Protein AF-0000000069269624 (afdb_homodimer)

InterPro domains:
  IPR007632 Anoctamin [PTHR12308] (202-723)
  IPR049452 Anoctamin, transmembrane domain [PF04547] (293-720)

Structure (mmCIF, N/CA/C/O backbone):
data_AF-0000000069269624-model_v1
#
loop_
_entity.id
_entity.type
_entity.pdbx_description
1 polymer 'Anoctamin transmembrane domain-containing protein'
#
loop_
_atom_site.group_PDB
_atom_site.id
_atom_site.type_symbol
_atom_site.label_atom_id
_atom_site.label_alt_id
_atom_site.label_comp_id
_atom_site.label_asym_id
_atom_site.label_entity_id
_atom_site.label_seq_id
_atom_site.pdbx_PDB_ins_code
_atom_site.Cartn_x
_atom_site.Cartn_y
_atom_site.Cartn_z
_atom_site.occupancy
_atom_site.B_iso_or_equiv
_atom_site.auth_seq_id
_atom_site.auth_comp_id
_atom_site.auth_asym_id
_atom_site.auth_atom_id
_atom_site.pdbx_PDB_model_num
ATOM 1 N N . MET A 1 1 ? -67.25 -61.594 7.246 1 21.16 1 MET A N 1
ATOM 2 C CA . MET A 1 1 ? -66.438 -60.562 7.766 1 21.16 1 MET A CA 1
ATOM 3 C C . MET A 1 1 ? -65 -60.625 7.129 1 21.16 1 MET A C 1
ATOM 5 O O . MET A 1 1 ? -64.188 -61.438 7.52 1 21.16 1 MET A O 1
ATOM 9 N N . PRO A 1 2 ? -64.812 -60.469 5.812 1 23.34 2 PRO A N 1
ATOM 10 C CA . PRO A 1 2 ? -63.844 -60.875 4.793 1 23.34 2 PRO A CA 1
ATOM 11 C C . PRO A 1 2 ? -62.531 -60.094 4.879 1 23.34 2 PRO A C 1
ATOM 13 O O . PRO A 1 2 ? -62.531 -58.938 5.25 1 23.34 2 PRO A O 1
ATOM 16 N N . ALA A 1 3 ? -61.375 -60.781 5.27 1 23.89 3 ALA A N 1
ATOM 17 C CA . ALA A 1 3 ? -60 -60.5 5.688 1 23.89 3 ALA A CA 1
ATOM 18 C C . ALA A 1 3 ? -59.25 -59.688 4.621 1 23.89 3 ALA A C 1
ATOM 20 O O . ALA A 1 3 ? -59.031 -60.188 3.516 1 23.89 3 ALA A O 1
ATOM 21 N N . ALA A 1 4 ? -59.562 -58.312 4.418 1 22.97 4 ALA A N 1
ATOM 22 C CA . ALA A 1 4 ? -59.125 -57.312 3.459 1 22.97 4 ALA A CA 1
ATOM 23 C C . ALA A 1 4 ? -57.594 -57.156 3.469 1 22.97 4 ALA A C 1
ATOM 25 O O . ALA A 1 4 ? -57 -56.688 4.445 1 22.97 4 ALA A O 1
ATOM 26 N N . SER A 1 5 ? -56.844 -58.25 3.033 1 21.14 5 SER A N 1
ATOM 27 C CA . SER A 1 5 ? -55.406 -58.438 2.951 1 21.14 5 SER A CA 1
ATOM 28 C C . SER A 1 5 ? -54.719 -57.281 2.256 1 21.14 5 SER A C 1
ATOM 30 O O . SER A 1 5 ? -54.969 -57 1.081 1 21.14 5 SER A O 1
ATOM 32 N N . MET A 1 6 ? -54.469 -56.125 2.982 1 21.09 6 MET A N 1
ATOM 33 C CA . MET A 1 6 ? -54.031 -54.781 2.658 1 21.09 6 MET A CA 1
ATOM 34 C C . MET A 1 6 ? -52.656 -54.812 1.957 1 21.09 6 MET A C 1
ATOM 36 O O . MET A 1 6 ? -51.688 -55.344 2.51 1 21.09 6 MET A O 1
ATOM 40 N N . MET A 1 7 ? -52.562 -55 0.551 1 21.41 7 MET A N 1
ATOM 41 C CA . MET A 1 7 ? -51.531 -55.062 -0.462 1 21.41 7 MET A CA 1
ATOM 42 C C . MET A 1 7 ? -50.531 -53.906 -0.301 1 21.41 7 MET A C 1
ATOM 44 O O . MET A 1 7 ? -50.906 -52.75 -0.449 1 21.41 7 MET A O 1
ATOM 48 N N . GLN A 1 8 ? -49.656 -53.969 0.674 1 21.02 8 GLN A N 1
ATOM 49 C CA . GLN A 1 8 ? -48.625 -53 1.06 1 21.02 8 GLN A CA 1
ATOM 50 C C . GLN A 1 8 ? -47.719 -52.656 -0.126 1 21.02 8 GLN A C 1
ATOM 52 O O . GLN A 1 8 ? -47.125 -53.531 -0.741 1 21.02 8 GLN A O 1
ATOM 57 N N . PRO A 1 9 ? -48.031 -51.469 -0.929 1 24.77 9 PRO A N 1
ATOM 58 C CA . PRO A 1 9 ? -47.406 -51.094 -2.197 1 24.77 9 PRO A CA 1
ATOM 59 C C . PRO A 1 9 ? -45.875 -51.031 -2.111 1 24.77 9 PRO A C 1
ATOM 61 O O . PRO A 1 9 ? -45.344 -50.531 -1.132 1 24.77 9 PRO A O 1
ATOM 64 N N . ASP A 1 10 ? -45.156 -52.031 -2.729 1 23.98 10 ASP A N 1
ATOM 65 C CA . ASP A 1 10 ? -43.75 -52.375 -2.855 1 23.98 10 ASP A CA 1
ATOM 66 C C . ASP A 1 10 ? -42.938 -51.219 -3.414 1 23.98 10 ASP A C 1
ATOM 68 O O . ASP A 1 10 ? -43.219 -50.75 -4.523 1 23.98 10 ASP A O 1
ATOM 72 N N . ALA A 1 11 ? -42.469 -50.312 -2.545 1 24.52 11 ALA A N 1
ATOM 73 C CA . ALA A 1 11 ? -41.688 -49.094 -2.668 1 24.52 11 ALA A CA 1
ATOM 74 C C . ALA A 1 11 ? -40.406 -49.375 -3.488 1 24.52 11 ALA A C 1
ATOM 76 O O . ALA A 1 11 ? -39.594 -48.469 -3.66 1 24.52 11 ALA A O 1
ATOM 77 N N . GLY A 1 12 ? -40.125 -50.656 -3.842 1 24.31 12 GLY A N 1
ATOM 78 C CA . GLY A 1 12 ? -38.969 -51 -4.637 1 24.31 12 GLY A CA 1
ATOM 79 C C . GLY A 1 12 ? -38.969 -50.375 -6.016 1 24.31 12 GLY A C 1
ATOM 80 O O . GLY A 1 12 ? -37.969 -50.438 -6.742 1 24.31 12 GLY A O 1
ATOM 81 N N . TYR A 1 13 ? -40.188 -50.188 -6.59 1 24.14 13 TYR A N 1
ATOM 82 C CA . TYR A 1 13 ? -40.312 -49.875 -8.016 1 24.14 13 TYR A CA 1
ATOM 83 C C . TYR A 1 13 ? -39.75 -48.469 -8.32 1 24.14 13 TYR A C 1
ATOM 85 O O . TYR A 1 13 ? -39.531 -48.125 -9.484 1 24.14 13 TYR A O 1
ATOM 93 N N . SER A 1 14 ? -39.75 -47.656 -7.277 1 25.73 14 SER A N 1
ATOM 94 C CA . SER A 1 14 ? -39.562 -46.281 -7.73 1 25.73 14 SER A CA 1
ATOM 95 C C . SER A 1 14 ? -38.125 -46.062 -8.219 1 25.73 14 SER A C 1
ATOM 97 O O . SER A 1 14 ? -37.906 -45.25 -9.117 1 25.73 14 SER A O 1
ATOM 99 N N . LEU A 1 15 ? -37.219 -46.75 -7.547 1 26.11 15 LEU A N 1
ATOM 100 C CA . LEU A 1 15 ? -35.875 -46.438 -7.992 1 26.11 15 LEU A CA 1
ATOM 101 C C . LEU A 1 15 ? -35.625 -47.031 -9.367 1 26.11 15 LEU A C 1
ATOM 103 O O . LEU A 1 15 ? -34.906 -46.438 -10.18 1 26.11 15 LEU A O 1
ATOM 107 N N . ILE A 1 16 ? -36.281 -48.219 -9.742 1 27.88 16 ILE A N 1
ATOM 108 C CA . ILE A 1 16 ? -36.094 -48.875 -11.031 1 27.88 16 ILE A CA 1
ATOM 109 C C . ILE A 1 16 ? -36.688 -48 -12.141 1 27.88 16 ILE A C 1
ATOM 111 O O . ILE A 1 16 ? -36.094 -47.906 -13.227 1 27.88 16 ILE A O 1
ATOM 115 N N . ALA A 1 17 ? -37.812 -47.375 -11.875 1 28.52 17 ALA A N 1
ATOM 116 C CA . ALA A 1 17 ? -38.469 -46.562 -12.914 1 28.52 17 ALA A CA 1
ATOM 117 C C . ALA A 1 17 ? -37.625 -45.344 -13.281 1 28.52 17 ALA A C 1
ATOM 119 O O . ALA A 1 17 ? -37.625 -44.906 -14.438 1 28.52 17 ALA A O 1
ATOM 120 N N . ILE A 1 18 ? -36.969 -44.719 -12.352 1 29.27 18 ILE A N 1
ATOM 121 C CA . ILE A 1 18 ? -36.156 -43.562 -12.727 1 29.27 18 ILE A CA 1
ATOM 122 C C . ILE A 1 18 ? -35 -44.031 -13.602 1 29.27 18 ILE A C 1
ATOM 124 O O . ILE A 1 18 ? -34.625 -43.344 -14.555 1 29.27 18 ILE A O 1
ATOM 128 N N . GLU A 1 19 ? -34.531 -45.281 -13.562 1 29.36 19 GLU A N 1
ATOM 129 C CA . GLU A 1 19 ? -33.469 -45.812 -14.422 1 29.36 19 GLU A CA 1
ATOM 130 C C . GLU A 1 19 ? -33.969 -46 -15.852 1 29.36 19 GLU A C 1
ATOM 132 O O . GLU A 1 19 ? -33.25 -45.688 -16.812 1 29.36 19 GLU A O 1
ATOM 137 N N . ALA A 1 20 ? -35.156 -46.5 -16.047 1 29.75 20 ALA A N 1
ATOM 138 C CA . ALA A 1 20 ? -35.688 -46.781 -17.375 1 29.75 20 ALA A CA 1
ATOM 139 C C . ALA A 1 20 ? -35.938 -45.469 -18.141 1 29.75 20 ALA A C 1
ATOM 141 O O . ALA A 1 20 ? -35.688 -45.375 -19.344 1 29.75 20 ALA A O 1
ATOM 142 N N . ALA A 1 21 ? -36.5 -44.438 -17.5 1 29.75 21 ALA A N 1
ATOM 143 C CA . ALA A 1 21 ? -36.812 -43.219 -18.234 1 29.75 21 ALA A CA 1
ATOM 144 C C . ALA A 1 21 ? -35.531 -42.5 -18.672 1 29.75 21 ALA A C 1
ATOM 146 O O . ALA A 1 21 ? -35.469 -41.938 -19.766 1 29.75 21 ALA A O 1
ATOM 147 N N . ALA A 1 22 ? -34.5 -42.469 -18.016 1 30.28 22 ALA A N 1
ATOM 148 C CA . ALA A 1 22 ? -33.25 -41.844 -18.438 1 30.28 22 ALA A CA 1
ATOM 149 C C . ALA A 1 22 ? -32.594 -42.594 -19.594 1 30.28 22 ALA A C 1
ATOM 151 O O . ALA A 1 22 ? -32.062 -42 -20.516 1 30.28 22 ALA A O 1
ATOM 152 N N . ALA A 1 23 ? -32.781 -43.875 -19.812 1 30.12 23 ALA A N 1
ATOM 153 C CA . ALA A 1 23 ? -32.281 -44.656 -20.953 1 30.12 23 ALA A CA 1
ATOM 154 C C . ALA A 1 23 ? -33 -44.25 -22.234 1 30.12 23 ALA A C 1
ATOM 156 O O . ALA A 1 23 ? -32.375 -44.156 -23.312 1 30.12 23 ALA A O 1
ATOM 157 N N . ALA A 1 24 ? -34.312 -44.094 -22.281 1 30.55 24 ALA A N 1
ATOM 158 C CA . ALA A 1 24 ? -35.062 -43.781 -23.5 1 30.55 24 ALA A CA 1
ATOM 159 C C . ALA A 1 24 ? -34.719 -42.406 -24.047 1 30.55 24 ALA A C 1
ATOM 161 O O . ALA A 1 24 ? -34.719 -42.188 -25.25 1 30.55 24 ALA A O 1
ATOM 162 N N . ALA A 1 25 ? -34.562 -41.375 -23.203 1 29.44 25 ALA A N 1
ATOM 163 C CA . ALA A 1 25 ? -34.25 -40.031 -23.719 1 29.44 25 ALA A CA 1
ATOM 164 C C . ALA A 1 25 ? -32.875 -40 -24.344 1 29.44 25 ALA A C 1
ATOM 166 O O . ALA A 1 25 ? -32.562 -39.062 -25.109 1 29.44 25 ALA A O 1
ATOM 167 N N . GLU A 1 26 ? -32.062 -40.938 -24.172 1 29.44 26 GLU A N 1
ATOM 168 C CA . GLU A 1 26 ? -30.703 -41 -24.703 1 29.44 26 GLU A CA 1
ATOM 169 C C . GLU A 1 26 ? -30.703 -41.219 -26.219 1 29.44 26 GLU A C 1
ATOM 171 O O . GLU A 1 26 ? -29.734 -40.875 -26.891 1 29.44 26 GLU A O 1
ATOM 176 N N . THR A 1 27 ? -31.672 -41.812 -26.797 1 28.98 27 THR A N 1
ATOM 177 C CA . THR A 1 27 ? -31.422 -42.344 -28.125 1 28.98 27 THR A CA 1
ATOM 178 C C . THR A 1 27 ? -31.281 -41.219 -29.141 1 28.98 27 THR A C 1
ATOM 180 O O . THR A 1 27 ? -30.562 -41.344 -30.141 1 28.98 27 THR A O 1
ATOM 183 N N . HIS A 1 28 ? -32.188 -40.281 -29.219 1 26.97 28 HIS A N 1
ATOM 184 C CA . HIS A 1 28 ? -32.25 -39.531 -30.453 1 26.97 28 HIS A CA 1
ATOM 185 C C . HIS A 1 28 ? -31.203 -38.438 -30.5 1 26.97 28 HIS A C 1
ATOM 187 O O . HIS A 1 28 ? -31.266 -37.531 -31.344 1 26.97 28 HIS A O 1
ATOM 193 N N . LEU A 1 29 ? -30.406 -38.281 -29.531 1 26.52 29 LEU A N 1
ATOM 194 C CA . LEU A 1 29 ? -29.609 -37.094 -29.719 1 26.52 29 LEU A CA 1
ATOM 195 C C . LEU A 1 29 ? -28.578 -37.281 -30.828 1 26.52 29 LEU A C 1
ATOM 197 O O . LEU A 1 29 ? -28.016 -38.344 -30.969 1 26.52 29 LEU A O 1
ATOM 201 N N . PHE A 1 30 ? -28.297 -36.188 -31.812 1 27.52 30 PHE A N 1
ATOM 202 C CA . PHE A 1 30 ? -27.625 -36 -33.094 1 27.52 30 PHE A CA 1
ATOM 203 C C . PHE A 1 30 ? -26.141 -36.312 -32.969 1 27.52 30 PHE A C 1
ATOM 205 O O . PHE A 1 30 ? -25.453 -35.75 -32.125 1 27.52 30 PHE A O 1
ATOM 212 N N . ARG A 1 31 ? -25.656 -37.438 -33.438 1 33.12 31 ARG A N 1
ATOM 213 C CA . ARG A 1 31 ? -24.312 -37.906 -33.781 1 33.12 31 ARG A CA 1
ATOM 214 C C . ARG A 1 31 ? -23.641 -36.969 -34.781 1 33.12 31 ARG A C 1
ATOM 216 O O . ARG A 1 31 ? -23.906 -37.031 -35.969 1 33.12 31 ARG A O 1
ATOM 223 N N . THR A 1 32 ? -23.375 -35.656 -34.531 1 32.78 32 THR A N 1
ATOM 224 C CA . THR A 1 32 ? -22.656 -35 -35.594 1 32.78 32 THR A CA 1
ATOM 225 C C . THR A 1 32 ? -21.234 -35.531 -35.719 1 32.78 32 THR A C 1
ATOM 227 O O . THR A 1 32 ? -20.516 -35.656 -34.719 1 32.78 32 THR A O 1
ATOM 230 N N . ASP A 1 33 ? -20.672 -36.188 -36.812 1 32.94 33 ASP A N 1
ATOM 231 C CA . ASP A 1 33 ? -19.5 -36.875 -37.344 1 32.94 33 ASP A CA 1
ATOM 232 C C . ASP A 1 33 ? -18.266 -35.969 -37.25 1 32.94 33 ASP A C 1
ATOM 234 O O . ASP A 1 33 ? -17.125 -36.469 -37.219 1 32.94 33 ASP A O 1
ATOM 238 N N . ALA A 1 34 ? -18.297 -34.719 -37.469 1 34.53 34 ALA A N 1
ATOM 239 C CA . ALA A 1 34 ? -17.125 -33.875 -37.688 1 34.53 34 ALA A CA 1
ATOM 240 C C . ALA A 1 34 ? -16.25 -33.781 -36.438 1 34.53 34 ALA A C 1
ATOM 242 O O . ALA A 1 34 ? -15.141 -33.219 -36.5 1 34.53 34 ALA A O 1
ATOM 243 N N . ALA A 1 35 ? -16.562 -34.125 -35.281 1 37.75 35 ALA A N 1
ATOM 244 C CA . ALA A 1 35 ? -16.016 -34.031 -33.938 1 37.75 35 ALA A CA 1
ATOM 245 C C . ALA A 1 35 ? -14.875 -35.031 -33.75 1 37.75 35 ALA A C 1
ATOM 247 O O . ALA A 1 35 ? -14.227 -35.062 -32.688 1 37.75 35 ALA A O 1
ATOM 248 N N . GLU A 1 36 ? -14.539 -36 -34.531 1 40.88 36 GLU A N 1
ATOM 249 C CA . GLU A 1 36 ? -13.57 -37.062 -34.312 1 40.88 36 GLU A CA 1
ATOM 250 C C . GLU A 1 36 ? -12.141 -36.531 -34.344 1 40.88 36 GLU A C 1
ATOM 252 O O . GLU A 1 36 ? -11.281 -37.031 -33.594 1 40.88 36 GLU A O 1
ATOM 257 N N . SER A 1 37 ? -11.719 -35.562 -35.125 1 42.06 37 SER A N 1
ATOM 258 C CA . SER A 1 37 ? -10.328 -35.281 -35.469 1 42.06 37 SER A CA 1
ATOM 259 C C . SER A 1 37 ? -9.664 -34.375 -34.406 1 42.06 37 SER A C 1
ATOM 261 O O . SER A 1 37 ? -8.445 -34.188 -34.438 1 42.06 37 SER A O 1
ATOM 263 N N . ILE A 1 38 ? -10.25 -33.75 -33.656 1 42.84 38 ILE A N 1
ATOM 264 C CA . ILE A 1 38 ? -9.602 -32.719 -32.844 1 42.84 38 ILE A CA 1
ATOM 265 C C . ILE A 1 38 ? -8.984 -33.344 -31.609 1 42.84 38 ILE A C 1
ATOM 267 O O . ILE A 1 38 ? -7.965 -32.875 -31.094 1 42.84 38 ILE A O 1
ATOM 271 N N . ASP A 1 39 ? -9.594 -34.375 -31 1 50.84 39 ASP A N 1
ATOM 272 C CA . ASP A 1 39 ? -9.094 -34.906 -29.734 1 50.84 39 ASP A CA 1
ATOM 273 C C . ASP A 1 39 ? -7.984 -35.938 -29.953 1 50.84 39 ASP A C 1
ATOM 275 O O . ASP A 1 39 ? -8.234 -37.031 -30.484 1 50.84 39 ASP A O 1
ATOM 279 N N . LEU A 1 40 ? -6.871 -35.562 -30.031 1 48.38 40 LEU A N 1
ATOM 280 C CA . LEU A 1 40 ? -5.691 -36.406 -30.203 1 48.38 40 LEU A CA 1
ATOM 281 C C . LEU A 1 40 ? -5.75 -37.625 -29.312 1 48.38 40 LEU A C 1
ATOM 283 O O . LEU A 1 40 ? -4.996 -38.594 -29.516 1 48.38 40 LEU A O 1
ATOM 287 N N . PHE A 1 41 ? -6.527 -37.531 -28.328 1 51.59 41 PHE A N 1
ATOM 288 C CA . PHE A 1 41 ? -6.625 -38.719 -27.484 1 51.59 41 PHE A CA 1
ATOM 289 C C . PHE A 1 41 ? -7.363 -39.844 -28.219 1 51.59 41 PHE A C 1
ATOM 291 O O . PHE A 1 41 ? -7.266 -41 -27.844 1 51.59 41 PHE A O 1
ATOM 298 N N . ASP A 1 42 ? -8.094 -39.469 -29.219 1 51.34 42 ASP A N 1
ATOM 299 C CA . ASP A 1 42 ? -8.984 -40.469 -29.812 1 51.34 42 ASP A CA 1
ATOM 300 C C . ASP A 1 42 ? -8.211 -41.438 -30.719 1 51.34 42 ASP A C 1
ATOM 302 O O . ASP A 1 42 ? -8.781 -42.031 -31.625 1 51.34 42 ASP A O 1
ATOM 306 N N . ALA A 1 43 ? -6.988 -41.562 -30.453 1 48.31 43 ALA A N 1
ATOM 307 C CA . ALA A 1 43 ? -6.289 -42.5 -31.312 1 48.31 43 ALA A CA 1
ATOM 308 C C . ALA A 1 43 ? -6.969 -43.875 -31.297 1 48.31 43 ALA A C 1
ATOM 310 O O . ALA A 1 43 ? -6.496 -44.781 -30.625 1 48.31 43 ALA A O 1
ATOM 311 N N . GLY A 1 44 ? -8.07 -44.062 -31.844 1 52.66 44 GLY A N 1
ATOM 312 C CA . GLY A 1 44 ? -8.703 -45.344 -32.094 1 52.66 44 GLY A CA 1
ATOM 313 C C . GLY A 1 44 ? -9.844 -45.656 -31.141 1 52.66 44 GLY A C 1
ATOM 314 O O . GLY A 1 44 ? -10.492 -46.688 -31.25 1 52.66 44 GLY A O 1
ATOM 315 N N . LEU A 1 45 ? -10.031 -44.844 -30.047 1 58.03 45 LEU A N 1
ATOM 316 C CA . LEU A 1 45 ? -11.125 -45.125 -29.109 1 58.03 45 LEU A CA 1
ATOM 317 C C . LEU A 1 45 ? -12.383 -44.375 -29.5 1 58.03 45 LEU A C 1
ATOM 319 O O . LEU A 1 45 ? -12.312 -43.219 -29.922 1 58.03 45 LEU A O 1
ATOM 323 N N . ASN A 1 46 ? -13.469 -45.062 -29.859 1 61.69 46 ASN A N 1
ATOM 324 C CA . ASN A 1 46 ? -14.766 -44.438 -30.109 1 61.69 46 ASN A CA 1
ATOM 325 C C . ASN A 1 46 ? -15.352 -43.844 -28.844 1 61.69 46 ASN A C 1
ATOM 327 O O . ASN A 1 46 ? -15.961 -44.531 -28.047 1 61.69 46 ASN A O 1
ATOM 331 N N . VAL A 1 47 ? -15.031 -42.5 -28.516 1 73.25 47 VAL A N 1
ATOM 332 C CA . VAL A 1 47 ? -15.523 -41.844 -27.312 1 73.25 47 VAL A CA 1
ATOM 333 C C . VAL A 1 47 ? -16.891 -41.219 -27.594 1 73.25 47 VAL A C 1
ATOM 335 O O . VAL A 1 47 ? -17.062 -40.5 -28.578 1 73.25 47 VAL A O 1
ATOM 338 N N . GLU A 1 48 ? -17.938 -41.656 -26.812 1 73.5 48 GLU A N 1
ATOM 339 C CA . GLU A 1 48 ? -19.266 -41.062 -26.906 1 73.5 48 GLU A CA 1
ATOM 340 C C . GLU A 1 48 ? -19.328 -39.75 -26.172 1 73.5 48 GLU A C 1
ATOM 342 O O . GLU A 1 48 ? -18.953 -39.656 -25 1 73.5 48 GLU A O 1
ATOM 347 N N . ARG A 1 49 ? -19.703 -38.75 -26.922 1 77.06 49 ARG A N 1
ATOM 348 C CA . ARG A 1 49 ? -19.75 -37.406 -26.359 1 77.06 49 ARG A CA 1
ATOM 349 C C . ARG A 1 49 ? -21.188 -37 -26.078 1 77.06 49 ARG A C 1
ATOM 351 O O . ARG A 1 49 ? -22.062 -37.125 -26.953 1 77.06 49 ARG A O 1
ATOM 358 N N . ASP A 1 50 ? -21.484 -36.875 -24.719 1 65.31 50 ASP A N 1
ATOM 359 C CA . ASP A 1 50 ? -22.797 -36.406 -24.281 1 65.31 50 ASP A CA 1
ATOM 360 C C . ASP A 1 50 ? -22.891 -34.906 -24.266 1 65.31 50 ASP A C 1
ATOM 362 O O . ASP A 1 50 ? -21.906 -34.219 -23.984 1 65.31 50 ASP A O 1
ATOM 366 N N . ASP A 1 51 ? -24.047 -34.406 -24.781 1 67.25 51 ASP A N 1
ATOM 367 C CA . ASP A 1 51 ? -24.281 -32.969 -24.875 1 67.25 51 ASP A CA 1
ATOM 368 C C . ASP A 1 51 ? -24.859 -32.438 -23.578 1 67.25 51 ASP A C 1
ATOM 370 O O . ASP A 1 51 ? -25.125 -31.219 -23.484 1 67.25 51 ASP A O 1
ATOM 374 N N . ALA A 1 52 ? -24.953 -33.312 -22.562 1 73.94 52 ALA A N 1
ATOM 375 C CA . ALA A 1 52 ? -25.547 -32.781 -21.328 1 73.94 52 ALA A CA 1
ATOM 376 C C . ALA A 1 52 ? -24.547 -31.938 -20.547 1 73.94 52 ALA A C 1
ATOM 378 O O . ALA A 1 52 ? -23.359 -32.312 -20.453 1 73.94 52 ALA A O 1
ATOM 379 N N . LYS A 1 53 ? -25.016 -30.812 -20.125 1 81.62 53 LYS A N 1
ATOM 380 C CA . LYS A 1 53 ? -24.141 -29.891 -19.422 1 81.62 53 LYS A CA 1
ATOM 381 C C . LYS A 1 53 ? -24.094 -30.203 -17.922 1 81.62 53 LYS A C 1
ATOM 383 O O . LYS A 1 53 ? -24.703 -29.5 -17.125 1 81.62 53 LYS A O 1
ATOM 388 N N . TRP A 1 54 ? -23.312 -31.281 -17.625 1 88.69 54 TRP A N 1
ATOM 389 C CA . TRP A 1 54 ? -23.078 -31.609 -16.219 1 88.69 54 TRP A CA 1
ATOM 390 C C . TRP A 1 54 ? -22.031 -30.688 -15.602 1 88.69 54 TRP A C 1
ATOM 392 O O . TRP A 1 54 ? -21.109 -30.234 -16.297 1 88.69 54 TRP A O 1
ATOM 402 N N . GLN A 1 55 ? -22.281 -30.438 -14.406 1 91.56 55 GLN A N 1
ATOM 403 C CA . GLN A 1 55 ? -21.375 -29.484 -13.758 1 91.56 55 GLN A CA 1
ATOM 404 C C . GLN A 1 55 ? -20.297 -30.203 -12.961 1 91.56 55 GLN A C 1
ATOM 406 O O . GLN A 1 55 ? -19.109 -29.922 -13.117 1 91.56 55 GLN A O 1
ATOM 411 N N . TYR A 1 56 ? -20.672 -31.156 -12.109 1 94.31 56 TYR A N 1
ATOM 412 C CA . TYR A 1 56 ? -19.703 -31.906 -11.312 1 94.31 56 TYR A CA 1
ATOM 413 C C . TYR A 1 56 ? -19.969 -33.406 -11.406 1 94.31 56 TYR A C 1
ATOM 415 O O . TYR A 1 56 ? -21.094 -33.844 -11.648 1 94.31 56 TYR A O 1
ATOM 423 N N . ALA A 1 57 ? -18.875 -34.156 -11.281 1 94.69 57 ALA A N 1
ATOM 424 C CA . ALA A 1 57 ? -18.938 -35.594 -11.219 1 94.69 57 ALA A CA 1
ATOM 425 C C . ALA A 1 57 ? -18.25 -36.125 -9.961 1 94.69 57 ALA A C 1
ATOM 427 O O . ALA A 1 57 ? -17.125 -35.719 -9.648 1 94.69 57 ALA A O 1
ATOM 428 N N . LEU A 1 58 ? -18.984 -36.906 -9.18 1 95.06 58 LEU A N 1
ATOM 429 C CA . LEU A 1 58 ? -18.438 -37.594 -8.023 1 95.06 58 LEU A CA 1
ATOM 430 C C . LEU A 1 58 ? -18.109 -39.031 -8.359 1 95.06 58 LEU A C 1
ATOM 432 O O . LEU A 1 58 ? -18.938 -39.75 -8.961 1 95.06 58 LEU A O 1
ATOM 436 N N . VAL A 1 59 ? -16.938 -39.469 -8.023 1 94.88 59 VAL A N 1
ATOM 437 C CA . VAL A 1 59 ? -16.516 -40.844 -8.336 1 94.88 59 VAL A CA 1
ATOM 438 C C . VAL A 1 59 ? -16.719 -41.75 -7.121 1 94.88 59 VAL A C 1
ATOM 440 O O . VAL A 1 59 ? -16.109 -41.531 -6.07 1 94.88 59 VAL A O 1
ATOM 443 N N . LEU A 1 60 ? -17.562 -42.688 -7.297 1 93.62 60 LEU A N 1
ATOM 444 C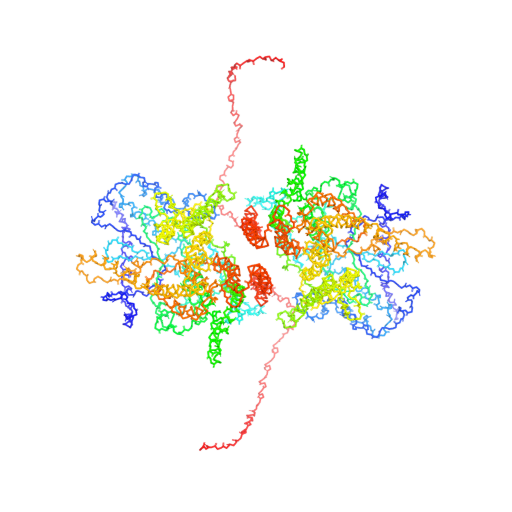 CA . LEU A 1 60 ? -17.859 -43.656 -6.258 1 93.62 60 LEU A CA 1
ATOM 445 C C . LEU A 1 60 ? -17.297 -45.031 -6.613 1 93.62 60 LEU A C 1
ATOM 447 O O . LEU A 1 60 ? -17.625 -45.594 -7.664 1 93.62 60 LEU A O 1
ATOM 451 N N . PRO A 1 61 ? -16.547 -45.562 -5.715 1 92.06 61 PRO A N 1
ATOM 452 C CA . PRO A 1 61 ? -16.016 -46.906 -6.008 1 92.06 61 PRO A CA 1
ATOM 453 C C . PRO A 1 61 ? -17.062 -48 -5.895 1 92.06 61 PRO A C 1
ATOM 455 O O . PRO A 1 61 ? -17.969 -47.906 -5.051 1 92.06 61 PRO A O 1
ATOM 458 N N . LEU A 1 62 ? -16.922 -49.062 -6.738 1 89.06 62 LEU A N 1
ATOM 459 C CA . LEU A 1 62 ? -17.844 -50.219 -6.738 1 89.06 62 LEU A CA 1
ATOM 460 C C . LEU A 1 62 ? -17.109 -51.5 -6.332 1 89.06 62 LEU A C 1
ATOM 462 O O . LEU A 1 62 ? -15.883 -51.562 -6.395 1 89.06 62 LEU A O 1
ATOM 466 N N . LYS A 1 63 ? -17.984 -52.438 -5.91 1 86.88 63 LYS A N 1
ATOM 467 C CA . LYS A 1 63 ? -17.469 -53.75 -5.516 1 86.88 63 LYS A CA 1
ATOM 468 C C . LYS A 1 63 ? -17.031 -54.562 -6.73 1 86.88 63 LYS A C 1
ATOM 470 O O . LYS A 1 63 ? -17.781 -54.688 -7.703 1 86.88 63 LYS A O 1
ATOM 475 N N . THR A 1 64 ? -15.781 -54.906 -6.641 1 82.94 64 THR A N 1
ATOM 476 C CA . THR A 1 64 ? -15.258 -55.812 -7.656 1 82.94 64 THR A CA 1
ATOM 477 C C . THR A 1 64 ? -14.875 -57.156 -7.035 1 82.94 64 THR A C 1
ATOM 479 O O . THR A 1 64 ? -14.945 -57.312 -5.816 1 82.94 64 THR A O 1
ATOM 482 N N . ASP A 1 65 ? -14.57 -58.125 -7.883 1 79.25 65 ASP A N 1
ATOM 483 C CA . ASP A 1 65 ? -14.172 -59.469 -7.402 1 79.25 65 ASP A CA 1
ATOM 484 C C . ASP A 1 65 ? -12.883 -59.375 -6.586 1 79.25 65 ASP A C 1
ATOM 486 O O . ASP A 1 65 ? -12.734 -60.094 -5.59 1 79.25 65 ASP A O 1
ATOM 490 N N . ALA A 1 66 ? -12.078 -58.469 -6.949 1 78.06 66 ALA A N 1
ATOM 491 C CA . ALA A 1 66 ? -10.797 -58.312 -6.266 1 78.06 66 ALA A CA 1
ATOM 492 C C . ALA A 1 66 ? -10.977 -57.688 -4.891 1 78.06 66 ALA A C 1
ATOM 494 O O . ALA A 1 66 ? -10.203 -57.969 -3.969 1 78.06 66 ALA A O 1
ATOM 495 N N . THR A 1 67 ? -12 -56.875 -4.762 1 85.06 67 THR A N 1
ATOM 496 C CA . THR A 1 67 ? -12.203 -56.188 -3.494 1 85.06 67 THR A CA 1
ATOM 497 C C . THR A 1 67 ? -13.336 -56.812 -2.699 1 85.06 67 THR A C 1
ATOM 499 O O . THR A 1 67 ? -13.812 -56.25 -1.715 1 85.06 67 THR A O 1
ATOM 502 N N . HIS A 1 68 ? -13.734 -57.969 -3.033 1 86.31 68 HIS A N 1
ATOM 503 C CA . HIS A 1 68 ? -14.875 -58.625 -2.414 1 86.31 68 HIS A CA 1
ATOM 504 C C . HIS A 1 68 ? -14.641 -58.844 -0.926 1 86.31 68 HIS A C 1
ATOM 506 O O . HIS A 1 68 ? -15.531 -58.625 -0.108 1 86.31 68 HIS A O 1
ATOM 512 N N . ALA A 1 69 ? -13.469 -59.219 -0.555 1 86.25 69 ALA A N 1
ATOM 513 C CA . ALA A 1 69 ? -13.156 -59.5 0.842 1 86.25 69 ALA A CA 1
ATOM 514 C C . ALA A 1 69 ? -13.258 -58.25 1.699 1 86.25 69 ALA A C 1
ATOM 516 O O . ALA A 1 69 ? -13.75 -58.312 2.83 1 86.25 69 ALA A O 1
ATOM 517 N N . LYS A 1 70 ? -12.867 -57.188 1.082 1 88.81 70 LYS A N 1
ATOM 518 C CA . LYS A 1 70 ? -12.922 -55.906 1.812 1 88.81 70 LYS A CA 1
ATOM 519 C C . LYS A 1 70 ? -14.367 -55.469 2.016 1 88.81 70 LYS A C 1
ATOM 521 O O . LYS A 1 70 ? -14.719 -54.969 3.084 1 88.81 70 LYS A O 1
ATOM 526 N N . TRP A 1 71 ? -15.18 -55.688 1.118 1 90.56 71 TRP A N 1
ATOM 527 C CA . TRP A 1 71 ? -16.547 -55.188 1.145 1 90.56 71 TRP A CA 1
ATOM 528 C C . TRP A 1 71 ? -17.406 -56.062 2.074 1 90.56 71 TRP A C 1
ATOM 530 O O . TRP A 1 71 ? -18.453 -55.594 2.562 1 90.56 71 TRP A O 1
ATOM 540 N N . MET A 1 72 ? -16.875 -57.25 2.367 1 90.25 72 MET A N 1
ATOM 541 C CA . MET A 1 72 ? -17.656 -58.125 3.236 1 90.25 72 MET A CA 1
ATOM 542 C C . MET A 1 72 ? -17.156 -58.062 4.672 1 90.25 72 MET A C 1
ATOM 544 O O . MET A 1 72 ? -17.812 -58.562 5.594 1 90.25 72 MET A O 1
ATOM 548 N N . ALA A 1 73 ? -16.141 -57.344 4.848 1 91.75 73 ALA A N 1
ATOM 549 C CA . ALA A 1 73 ? -15.562 -57.219 6.18 1 91.75 73 ALA A CA 1
ATOM 550 C C . ALA A 1 73 ? -16.406 -56.344 7.086 1 91.75 73 ALA A C 1
ATOM 552 O O . ALA A 1 73 ? -16.969 -55.344 6.637 1 91.75 73 ALA A O 1
ATOM 553 N N . PRO A 1 74 ? -16.562 -56.656 8.391 1 90.31 74 PRO A N 1
ATOM 554 C CA . PRO A 1 74 ? -17.328 -55.844 9.328 1 90.31 74 PRO A CA 1
ATOM 555 C C . PRO A 1 74 ? -16.594 -54.562 9.727 1 90.31 74 PRO A C 1
ATOM 557 O O . PRO A 1 74 ? -15.375 -54.562 9.875 1 90.31 74 PRO A O 1
ATOM 560 N N . MET A 1 75 ? -17.297 -53.469 9.828 1 90.56 75 MET A N 1
ATOM 561 C CA . MET A 1 75 ? -16.781 -52.188 10.258 1 90.56 75 MET A CA 1
ATOM 562 C C . MET A 1 75 ? -17.078 -51.938 11.734 1 90.56 75 MET A C 1
ATOM 564 O O . MET A 1 75 ? -18.234 -51.719 12.109 1 90.56 75 MET A O 1
ATOM 568 N N . PRO A 1 76 ? -16.125 -51.875 12.578 1 86.69 76 PRO A N 1
ATOM 569 C CA . PRO A 1 76 ? -16.359 -51.719 14.016 1 86.69 76 PRO A CA 1
ATOM 570 C C . PRO A 1 76 ? -16.844 -50.312 14.391 1 86.69 76 PRO A C 1
ATOM 572 O O . PRO A 1 76 ? -17.656 -50.188 15.305 1 86.69 76 PRO A O 1
ATOM 575 N N . ASP A 1 77 ? -16.391 -49.219 13.836 1 87.75 77 ASP A N 1
ATOM 576 C CA . ASP A 1 77 ? -16.766 -47.875 14.195 1 87.75 77 ASP A CA 1
ATOM 577 C C . ASP A 1 77 ? -17.609 -47.219 13.094 1 87.75 77 ASP A C 1
ATOM 579 O O . ASP A 1 77 ? -17.297 -46.125 12.641 1 87.75 77 ASP A O 1
ATOM 583 N N . ALA A 1 78 ? -18.688 -47.906 12.695 1 87.81 78 ALA A N 1
ATOM 584 C CA . ALA A 1 78 ? -19.5 -47.438 11.578 1 87.81 78 ALA A CA 1
ATOM 585 C C . ALA A 1 78 ? -20.312 -46.219 11.984 1 87.81 78 ALA A C 1
ATOM 587 O O . ALA A 1 78 ? -20.469 -45.281 11.195 1 87.81 78 ALA A O 1
ATOM 588 N N . VAL A 1 79 ? -20.781 -46.219 13.18 1 84.94 79 VAL A N 1
ATOM 589 C CA . VAL A 1 79 ? -21.625 -45.125 13.633 1 84.94 79 VAL A CA 1
ATOM 590 C C . VAL A 1 79 ? -20.812 -43.844 13.758 1 84.94 79 VAL A C 1
ATOM 592 O O . VAL A 1 79 ? -21.25 -42.781 13.312 1 84.94 79 VAL A O 1
ATOM 595 N N . LYS A 1 80 ? -19.688 -43.969 14.281 1 83.88 80 LYS A N 1
ATOM 596 C CA . LYS A 1 80 ? -18.828 -42.812 14.445 1 83.88 80 LYS A CA 1
ATOM 597 C C . LYS A 1 80 ? -18.391 -42.25 13.094 1 83.88 80 LYS A C 1
ATOM 599 O O . LYS A 1 80 ? -18.344 -41.031 12.906 1 83.88 80 LYS A O 1
ATOM 604 N N . CYS A 1 81 ? -18.156 -43.094 12.164 1 85.25 81 CYS A N 1
ATOM 605 C CA . CYS A 1 81 ? -17.75 -42.656 10.828 1 85.25 81 CYS A CA 1
ATOM 606 C C . CYS A 1 81 ? -18.891 -41.969 10.102 1 85.25 81 CYS A C 1
ATOM 608 O O . CYS A 1 81 ? -18.688 -40.969 9.406 1 85.25 81 CYS A O 1
ATOM 610 N N . ALA A 1 82 ? -20.047 -42.469 10.312 1 84.88 82 ALA A N 1
ATOM 611 C CA . ALA A 1 82 ? -21.219 -41.938 9.617 1 84.88 82 ALA A CA 1
ATOM 612 C C . ALA A 1 82 ? -21.562 -40.531 10.117 1 84.88 82 ALA A C 1
ATOM 614 O O . ALA A 1 82 ? -22.047 -39.688 9.359 1 84.88 82 ALA A O 1
ATOM 615 N N . GLU A 1 83 ? -21.234 -40.281 11.305 1 80.12 83 GLU A N 1
ATOM 616 C CA . GLU A 1 83 ? -21.578 -39 11.906 1 80.12 83 GLU A CA 1
ATOM 617 C C . GLU A 1 83 ? -20.672 -37.875 11.367 1 80.12 83 GLU A C 1
ATOM 619 O O . GLU A 1 83 ? -21.062 -36.719 11.352 1 80.12 83 GLU A O 1
ATOM 624 N N . THR A 1 84 ? -19.609 -38.219 10.812 1 82.75 84 THR A N 1
ATOM 625 C CA . THR A 1 84 ? -18.656 -37.188 10.398 1 82.75 84 THR A CA 1
ATOM 626 C C . THR A 1 84 ? -18.703 -37 8.883 1 82.75 84 THR A C 1
ATOM 628 O O . THR A 1 84 ? -18.078 -36.062 8.359 1 82.75 84 THR A O 1
ATOM 631 N N . LEU A 1 85 ? -19.484 -37.781 8.203 1 85.25 85 LEU A N 1
ATOM 632 C CA . LEU A 1 85 ? -19.469 -37.719 6.746 1 85.25 85 LEU A CA 1
ATOM 633 C C . LEU A 1 85 ? -20.203 -36.5 6.227 1 85.25 85 LEU A C 1
ATOM 635 O O . LEU A 1 85 ? -19.844 -35.969 5.176 1 85.25 85 LEU A O 1
ATOM 639 N N . PHE A 1 86 ? -21.219 -36.156 6.844 1 82.88 86 PHE A N 1
ATOM 640 C CA . PHE A 1 86 ? -22.031 -35.062 6.355 1 82.88 86 PHE A CA 1
ATOM 641 C C . PHE A 1 86 ? -22.109 -33.938 7.379 1 82.88 86 PHE A C 1
ATOM 643 O O . PHE A 1 86 ? -22.109 -34.188 8.586 1 82.88 86 PHE A O 1
ATOM 650 N N . ASN A 1 87 ? -21.719 -32.75 6.84 1 72.44 87 ASN A N 1
ATOM 651 C CA . ASN A 1 87 ? -21.734 -31.594 7.719 1 72.44 87 ASN A CA 1
ATOM 652 C C . ASN A 1 87 ? -23.156 -31.141 8.039 1 72.44 87 ASN A C 1
ATOM 654 O O . ASN A 1 87 ? -24.047 -31.266 7.195 1 72.44 87 ASN A O 1
ATOM 658 N N . SER A 1 88 ? -23.547 -31.281 9.109 1 55.28 88 SER A N 1
ATOM 659 C CA . SER A 1 88 ? -24.859 -30.781 9.477 1 55.28 88 SER A CA 1
ATOM 660 C C . SER A 1 88 ? -25.031 -29.328 9.062 1 55.28 88 SER A C 1
ATOM 662 O O . SER A 1 88 ? -24.172 -28.484 9.344 1 55.28 88 SER A O 1
ATOM 664 N N . GLY A 1 89 ? -25.359 -28.984 7.891 1 44.88 89 GLY A N 1
ATOM 665 C CA . GLY A 1 89 ? -25.531 -27.781 7.102 1 44.88 89 GLY A CA 1
ATOM 666 C C . GLY A 1 89 ? -25.625 -26.531 7.949 1 44.88 89 GLY A C 1
ATOM 667 O O . GLY A 1 89 ? -24.922 -25.547 7.691 1 44.88 89 GLY A O 1
ATOM 668 N N . ASP A 1 90 ? -26.984 -26.109 8.32 1 41.41 90 ASP A N 1
ATOM 669 C CA . ASP A 1 90 ? -27.312 -24.688 8.375 1 41.41 90 ASP A CA 1
ATOM 670 C C . ASP A 1 90 ? -26.438 -23.953 9.391 1 41.41 90 ASP A C 1
ATOM 672 O O . ASP A 1 90 ? -26.781 -23.891 10.578 1 41.41 90 ASP A O 1
ATOM 676 N N . GLY A 1 91 ? -25.359 -24.188 9.68 1 33.66 91 GLY A N 1
ATOM 677 C CA . GLY A 1 91 ? -24.766 -23.203 10.555 1 33.66 91 GLY A CA 1
ATOM 678 C C . GLY A 1 91 ? -25 -21.781 10.086 1 33.66 91 GLY A C 1
ATOM 679 O O . GLY A 1 91 ? -24.281 -21.266 9.234 1 33.66 91 GLY A O 1
ATOM 680 N N . TRP A 1 92 ? -25.672 -21.203 9.555 1 32.91 92 TRP A N 1
ATOM 681 C CA . TRP A 1 92 ? -25.469 -19.797 9.891 1 32.91 92 TRP A CA 1
ATOM 682 C C . TRP A 1 92 ? -24.922 -19.656 11.305 1 32.91 92 TRP A C 1
ATOM 684 O O . TRP A 1 92 ? -24.828 -18.531 11.828 1 32.91 92 TRP A O 1
ATOM 694 N N . ALA A 1 93 ? -25.016 -20.688 12.273 1 30.2 93 ALA A N 1
ATOM 695 C CA . ALA A 1 93 ? -24.484 -20.906 13.617 1 30.2 93 ALA A CA 1
ATOM 696 C C . ALA A 1 93 ? -23 -21.25 13.562 1 30.2 93 ALA A C 1
ATOM 698 O O . ALA A 1 93 ? -22.484 -21.641 12.516 1 30.2 93 ALA A O 1
ATOM 699 N N . SER A 1 94 ? -22.156 -21.312 14.75 1 29.95 94 SER A N 1
ATOM 700 C CA . SER A 1 94 ? -20.812 -21.703 15.188 1 29.95 94 SER A CA 1
ATOM 701 C C . SER A 1 94 ? -20.438 -23.078 14.664 1 29.95 94 SER A C 1
ATOM 703 O O . SER A 1 94 ? -21.297 -23.922 14.438 1 29.95 94 SER A O 1
ATOM 705 N N . PRO A 1 95 ? -19.297 -23.484 14.297 1 28.73 95 PRO A N 1
ATOM 706 C CA . PRO A 1 95 ? -18.516 -24.734 14.242 1 28.73 95 PRO A CA 1
ATOM 707 C C . PRO A 1 95 ? -18.734 -25.609 15.469 1 28.73 95 PRO A C 1
ATOM 709 O O . PRO A 1 95 ? -18.562 -25.141 16.609 1 28.73 95 PRO A O 1
ATOM 712 N N . GLY A 1 96 ? -19.688 -26.75 15.641 1 29.16 96 GLY A N 1
ATOM 713 C CA . GLY A 1 96 ? -20.109 -27.891 16.453 1 29.16 96 GLY A CA 1
ATOM 714 C C . GLY A 1 96 ? -21.594 -28.156 16.344 1 29.16 96 GLY A C 1
ATOM 715 O O . GLY A 1 96 ? -22.156 -28.891 17.172 1 29.16 96 GLY A O 1
ATOM 716 N N . ALA A 1 97 ? -22.438 -27.359 15.852 1 30.14 97 ALA A N 1
ATOM 717 C CA . ALA A 1 97 ? -23.828 -27.781 15.984 1 30.14 97 ALA A CA 1
ATOM 718 C C . ALA A 1 97 ? -24.125 -29 15.125 1 30.14 97 ALA A C 1
ATOM 720 O O . ALA A 1 97 ? -23.609 -29.109 14.008 1 30.14 97 ALA A O 1
ATOM 721 N N . ALA A 1 98 ? -24.688 -30.266 15.719 1 30.47 98 ALA A N 1
ATOM 722 C CA . ALA A 1 98 ? -25.234 -31.562 15.305 1 30.47 98 ALA A CA 1
ATOM 723 C C . ALA A 1 98 ? -26.062 -31.438 14.031 1 30.47 98 ALA A C 1
ATOM 725 O O . ALA A 1 98 ? -26.5 -30.344 13.68 1 30.47 98 ALA A O 1
ATOM 726 N N . ILE A 1 99 ? -26.375 -32.594 13.266 1 33.84 99 ILE A N 1
ATOM 727 C CA . ILE A 1 99 ? -27.312 -32.938 12.211 1 33.84 99 ILE A CA 1
ATOM 728 C C . ILE A 1 99 ? -28.562 -32.062 12.32 1 33.84 99 ILE A C 1
ATOM 730 O O . ILE A 1 99 ? -29.078 -31.859 13.422 1 33.84 99 ILE A O 1
ATOM 734 N N . PRO A 1 100 ? -28.859 -31.172 11.422 1 38.53 100 PRO A N 1
ATOM 735 C CA . PRO A 1 100 ? -30.172 -30.578 11.609 1 38.53 100 PRO A CA 1
ATOM 736 C C . PRO A 1 100 ? -31.172 -31.547 12.234 1 38.53 100 PRO A C 1
ATOM 738 O O . PRO A 1 100 ? -31.141 -32.75 11.953 1 38.53 100 PRO A O 1
ATOM 741 N N . GLU A 1 101 ? -31.719 -31.359 13.391 1 36.69 101 GLU A N 1
ATOM 742 C CA . GLU A 1 101 ? -32.812 -32.125 13.969 1 36.69 101 GLU A CA 1
ATOM 743 C C . GLU A 1 101 ? -33.844 -32.531 12.898 1 36.69 101 GLU A C 1
ATOM 745 O O . GLU A 1 101 ? -34.75 -33.312 13.156 1 36.69 101 GLU A O 1
ATOM 750 N N . GLU A 1 102 ? -33.844 -31.891 11.734 1 39.44 102 GLU A N 1
ATOM 751 C CA . GLU A 1 102 ? -34.938 -32.219 10.82 1 39.44 102 GLU A CA 1
ATOM 752 C C . GLU A 1 102 ? -34.688 -33.562 10.133 1 39.44 102 GLU A C 1
ATOM 754 O O . GLU A 1 102 ? -35.594 -34.062 9.461 1 39.44 102 GLU A O 1
ATOM 759 N N . HIS A 1 103 ? -33.5 -33.906 9.836 1 39.09 103 HIS A N 1
ATOM 760 C CA . HIS A 1 103 ? -33.438 -35.25 9.289 1 39.09 103 HIS A CA 1
ATOM 761 C C . HIS A 1 103 ? -33.156 -36.281 10.375 1 39.09 103 HIS A C 1
ATOM 763 O O . HIS A 1 103 ? -32.062 -36.844 10.445 1 39.09 103 HIS A O 1
ATOM 769 N N . PRO A 1 104 ? -33.844 -36.25 11.391 1 42.56 104 PRO A N 1
ATOM 770 C CA . PRO A 1 104 ? -33.688 -37.281 12.414 1 42.56 104 PRO A CA 1
ATOM 771 C C . PRO A 1 104 ? -33.469 -38.688 11.812 1 42.56 104 PRO A C 1
ATOM 773 O O . PRO A 1 104 ? -32.969 -39.594 12.508 1 42.56 104 PRO A O 1
ATOM 776 N N . GLU A 1 105 ? -34.062 -38.844 10.711 1 41.75 105 GLU A N 1
ATOM 777 C CA . GLU A 1 105 ? -34.094 -40.188 10.141 1 41.75 105 GLU A CA 1
ATOM 778 C C . GLU A 1 105 ? -32.719 -40.656 9.766 1 41.75 105 GLU A C 1
ATOM 780 O O . GLU A 1 105 ? -32.5 -41.844 9.469 1 41.75 105 GLU A O 1
ATOM 785 N N . LEU A 1 106 ? -31.891 -39.812 9.367 1 46.91 106 LEU A N 1
ATOM 786 C CA . LEU A 1 106 ? -30.594 -40.281 8.891 1 46.91 106 LEU A CA 1
ATOM 787 C C . LEU A 1 106 ? -29.859 -41.062 9.984 1 46.91 106 LEU A C 1
ATOM 789 O O . LEU A 1 106 ? -29.047 -41.938 9.695 1 46.91 106 LEU A O 1
ATOM 793 N N . SER A 1 107 ? -29.781 -40.5 11.219 1 47.53 107 SER A N 1
ATOM 794 C CA . SER A 1 107 ? -29.031 -41.188 12.266 1 47.53 107 SER A CA 1
ATOM 795 C C . SER A 1 107 ? -29.781 -42.438 12.766 1 47.53 107 SER A C 1
ATOM 797 O O . SER A 1 107 ? -29.172 -43.438 13.086 1 47.53 107 SER A O 1
ATOM 799 N N . ALA A 1 108 ? -31.047 -42.281 12.992 1 47.09 108 ALA A N 1
ATOM 800 C CA . ALA A 1 108 ? -31.703 -43.25 13.867 1 47.09 108 ALA A CA 1
ATOM 801 C C . ALA A 1 108 ? -32.094 -44.531 13.102 1 47.09 108 ALA A C 1
ATOM 803 O O . ALA A 1 108 ? -32.844 -44.469 12.125 1 47.09 108 ALA A O 1
ATOM 804 N N . GLY A 1 109 ? -31.156 -45.594 12.891 1 62.69 109 GLY A N 1
ATOM 805 C CA . GLY A 1 109 ? -31.359 -47.031 12.695 1 62.69 109 GLY A CA 1
ATOM 806 C C . GLY A 1 109 ? -30.641 -47.562 11.477 1 62.69 109 GLY A C 1
ATOM 807 O O . GLY A 1 109 ? -30.562 -48.781 11.281 1 62.69 109 GLY A O 1
ATOM 808 N N . LYS A 1 110 ? -30 -46.562 10.547 1 78.19 110 LYS A N 1
ATOM 809 C CA . LYS A 1 110 ? -29.469 -47.156 9.328 1 78.19 110 LYS A CA 1
ATOM 810 C C . LYS A 1 110 ? -28.047 -47.656 9.523 1 78.19 110 LYS A C 1
ATOM 812 O O . LYS A 1 110 ? -27.578 -48.562 8.812 1 78.19 110 LYS A O 1
ATOM 817 N N . PHE A 1 111 ? -27.375 -47 10.484 1 86.75 111 PHE A N 1
ATOM 818 C CA . PHE A 1 111 ? -26 -47.438 10.719 1 86.75 111 PHE A CA 1
ATOM 819 C C . PHE A 1 111 ? -25.859 -48.094 12.086 1 86.75 111 PHE A C 1
ATOM 821 O O . PHE A 1 111 ? -26.453 -47.625 13.062 1 86.75 111 PHE A O 1
ATOM 828 N N . PHE A 1 112 ? -25.266 -49.25 12.117 1 85.06 112 PHE A N 1
ATOM 829 C CA . PHE A 1 112 ? -24.984 -49.969 13.375 1 85.06 112 PHE A CA 1
ATOM 830 C C . PHE A 1 112 ? -23.578 -50.562 13.359 1 85.06 112 PHE A C 1
ATOM 832 O O . PHE A 1 112 ? -23.047 -50.875 12.305 1 85.06 112 PHE A O 1
ATOM 839 N N . ASP A 1 113 ? -23.031 -50.625 14.57 1 88 113 ASP A N 1
ATOM 840 C CA . ASP A 1 113 ? -21.672 -51.156 14.695 1 88 113 ASP A CA 1
ATOM 841 C C . ASP A 1 113 ? -21.625 -52.625 14.352 1 88 113 ASP A C 1
ATOM 843 O O . ASP A 1 113 ? -22.453 -53.406 14.82 1 88 113 ASP A O 1
ATOM 847 N N . GLY A 1 114 ? -20.719 -53.062 13.484 1 86.06 114 GLY A N 1
ATOM 848 C CA . GLY A 1 114 ? -20.562 -54.438 13.062 1 86.06 114 GLY A CA 1
ATOM 849 C C . GLY A 1 114 ? -21.172 -54.719 11.703 1 86.06 114 GLY A C 1
ATOM 850 O O . GLY A 1 114 ? -21.172 -55.844 11.234 1 86.06 114 GLY A O 1
ATOM 851 N N . MET A 1 115 ? -21.656 -53.656 11.117 1 89.94 115 MET A N 1
ATOM 852 C CA . MET A 1 115 ? -22.234 -53.844 9.789 1 89.94 115 MET A CA 1
ATOM 853 C C . MET A 1 115 ? -21.156 -54.094 8.75 1 89.94 115 MET A C 1
ATOM 855 O O . MET A 1 115 ? -19.984 -53.781 8.992 1 89.94 115 MET A O 1
ATOM 859 N N . SER A 1 116 ? -21.594 -54.719 7.613 1 90.88 116 SER A N 1
ATOM 860 C CA . SER A 1 116 ? -20.625 -54.969 6.551 1 90.88 116 SER A CA 1
ATOM 861 C C . SER A 1 116 ? -20.266 -53.688 5.824 1 90.88 116 SER A C 1
ATOM 863 O O . SER A 1 116 ? -21.031 -52.719 5.82 1 90.88 116 SER A O 1
ATOM 865 N N . TYR A 1 117 ? -19.047 -53.594 5.312 1 91.81 117 TYR A N 1
ATOM 866 C CA . TYR A 1 117 ? -18.578 -52.438 4.551 1 91.81 117 TYR A CA 1
ATOM 867 C C . TYR A 1 117 ? -19.5 -52.156 3.367 1 91.81 117 TYR A C 1
ATOM 869 O O . TYR A 1 117 ? -19.75 -51 3.025 1 91.81 117 TYR A O 1
ATOM 877 N N . GLU A 1 118 ? -20.078 -53.188 2.803 1 90.69 118 GLU A N 1
ATOM 878 C CA . GLU A 1 118 ? -21 -53.031 1.682 1 90.69 118 GLU A CA 1
ATOM 879 C C . GLU A 1 118 ? -22.297 -52.344 2.119 1 90.69 118 GLU A C 1
ATOM 881 O O . GLU A 1 118 ? -22.781 -51.438 1.438 1 90.69 118 GLU A O 1
ATOM 886 N N . GLU A 1 119 ? -22.766 -52.75 3.158 1 89.19 119 GLU A N 1
ATOM 887 C CA . GLU A 1 119 ? -23.984 -52.156 3.68 1 89.19 119 GLU A CA 1
ATOM 888 C C . GLU A 1 119 ? -23.766 -50.688 4.062 1 89.19 119 GLU A C 1
ATOM 890 O O . GLU A 1 119 ? -24.625 -49.844 3.859 1 89.19 119 GLU A O 1
ATOM 895 N N . PHE A 1 120 ? -22.609 -50.5 4.621 1 90.75 120 PHE A N 1
ATOM 896 C CA . PHE A 1 120 ? -22.25 -49.125 4.988 1 90.75 120 PHE A CA 1
ATOM 897 C C . PHE A 1 120 ? -22.219 -48.219 3.758 1 90.75 120 PHE A C 1
ATOM 899 O O . PHE A 1 120 ? -22.781 -47.125 3.771 1 90.75 120 PHE A O 1
ATOM 906 N N . GLN A 1 121 ? -21.578 -48.719 2.723 1 90.56 121 GLN A N 1
ATOM 907 C CA . GLN A 1 121 ? -21.438 -47.938 1.5 1 90.56 121 GLN A CA 1
ATOM 908 C C . GLN A 1 121 ? -22.797 -47.719 0.851 1 90.56 121 GLN A C 1
ATOM 910 O O . GLN A 1 121 ? -23.078 -46.625 0.363 1 90.56 121 GLN A O 1
ATOM 915 N N . THR A 1 122 ? -23.672 -48.594 0.842 1 87.94 122 THR A N 1
ATOM 916 C CA . THR A 1 122 ? -24.984 -48.469 0.229 1 87.94 122 THR A CA 1
ATOM 917 C C . THR A 1 122 ? -25.844 -47.469 0.979 1 87.94 122 THR A C 1
ATOM 919 O O . THR A 1 122 ? -26.516 -46.625 0.363 1 87.94 122 THR A O 1
ATOM 922 N N . ASN A 1 123 ? -25.703 -47.531 2.262 1 87.31 123 ASN A N 1
ATOM 923 C CA . ASN A 1 123 ? -26.484 -46.562 3.059 1 87.31 123 ASN A CA 1
ATOM 924 C C . ASN A 1 123 ? -25.938 -45.156 2.943 1 87.31 123 ASN A C 1
ATOM 926 O O . ASN A 1 123 ? -26.703 -44.188 2.865 1 87.31 123 ASN A O 1
ATOM 930 N N . ALA A 1 124 ? -24.625 -45.094 2.988 1 89.56 124 ALA A N 1
ATOM 931 C CA . ALA A 1 124 ? -24 -43.781 2.863 1 89.56 124 ALA A CA 1
ATOM 932 C C . ALA A 1 124 ? -24.328 -43.125 1.521 1 89.56 124 ALA A C 1
ATOM 934 O O . ALA A 1 124 ? -24.609 -41.938 1.452 1 89.56 124 ALA A O 1
ATOM 935 N N . ARG A 1 125 ? -24.391 -43.938 0.496 1 90.31 125 ARG A N 1
ATOM 936 C CA . ARG A 1 125 ? -24.703 -43.438 -0.84 1 90.31 125 ARG A CA 1
ATOM 937 C C . ARG A 1 125 ? -26.172 -43.062 -0.963 1 90.31 125 ARG A C 1
ATOM 939 O O . ARG A 1 125 ? -26.516 -42.094 -1.673 1 90.31 125 ARG A O 1
ATOM 946 N N . ALA A 1 126 ? -26.953 -43.688 -0.317 1 86.06 126 ALA A N 1
ATOM 947 C CA . ALA A 1 126 ? -28.375 -43.375 -0.31 1 86.06 126 ALA A CA 1
ATOM 948 C C . ALA A 1 126 ? -28.625 -42.031 0.379 1 86.06 126 ALA A C 1
ATOM 950 O O . ALA A 1 126 ? -29.422 -41.219 -0.096 1 86.06 126 ALA A O 1
ATOM 951 N N . ILE A 1 127 ? -27.891 -41.844 1.407 1 85.88 127 ILE A N 1
ATOM 952 C CA . ILE A 1 127 ? -28.031 -40.594 2.123 1 85.88 127 ILE A CA 1
ATOM 953 C C . ILE A 1 127 ? -27.438 -39.438 1.284 1 85.88 127 ILE A C 1
ATOM 955 O O . ILE A 1 127 ? -27.984 -38.344 1.241 1 85.88 127 ILE A O 1
ATOM 959 N N . LEU A 1 128 ? -26.359 -39.75 0.684 1 89.25 128 LEU A N 1
ATOM 960 C CA . LEU A 1 128 ? -25.734 -38.781 -0.194 1 89.25 128 LEU A CA 1
ATOM 961 C C . LEU A 1 128 ? -26.703 -38.344 -1.296 1 89.25 128 LEU A C 1
ATOM 963 O O . LEU A 1 128 ? -26.859 -37.156 -1.547 1 89.25 128 LEU A O 1
ATOM 967 N N . SER A 1 129 ? -27.328 -39.281 -1.905 1 88.44 129 SER A N 1
ATOM 968 C CA . SER A 1 129 ? -28.266 -38.969 -2.98 1 88.44 129 SER A CA 1
ATOM 969 C C . SER A 1 129 ? -29.484 -38.188 -2.455 1 88.44 129 SER A C 1
ATOM 971 O O . SER A 1 129 ? -30.016 -37.312 -3.137 1 88.44 129 SER A O 1
ATOM 973 N N . GLU A 1 130 ? -29.828 -38.438 -1.28 1 85.44 130 GLU A N 1
ATOM 974 C CA . GLU A 1 130 ? -30.969 -37.75 -0.678 1 85.44 130 GLU A CA 1
ATOM 975 C C . GLU A 1 130 ? -30.625 -36.312 -0.338 1 85.44 130 GLU A C 1
ATOM 977 O O . GLU A 1 130 ? -31.438 -35.406 -0.519 1 85.44 130 GLU A O 1
ATOM 982 N N . ILE A 1 131 ? -29.5 -36.188 0.147 1 86.44 131 ILE A N 1
ATOM 983 C CA . ILE A 1 131 ? -29.047 -34.844 0.507 1 86.44 131 ILE A CA 1
ATOM 984 C C . ILE A 1 131 ? -28.922 -33.969 -0.752 1 86.44 131 ILE A C 1
ATOM 986 O O . ILE A 1 131 ? -29.344 -32.812 -0.775 1 86.44 131 ILE A O 1
ATOM 990 N N . LEU A 1 132 ? -28.406 -34.531 -1.748 1 90.19 132 LEU A N 1
ATOM 991 C CA . LEU A 1 132 ? -28.141 -33.781 -2.971 1 90.19 132 LEU A CA 1
ATOM 992 C C . LEU A 1 132 ? -29.438 -33.438 -3.68 1 90.19 132 LEU A C 1
ATOM 994 O O . LEU A 1 132 ? -29.562 -32.375 -4.277 1 90.19 132 LEU A O 1
ATOM 998 N N . THR A 1 133 ? -30.406 -34.281 -3.613 1 89.38 133 THR A N 1
ATOM 999 C CA . THR A 1 133 ? -31.688 -34.031 -4.293 1 89.38 133 THR A CA 1
ATOM 1000 C C . THR A 1 133 ? -32.656 -33.312 -3.365 1 89.38 133 THR A C 1
ATOM 1002 O O . THR A 1 133 ? -33.719 -32.844 -3.809 1 89.38 133 THR A O 1
ATOM 1005 N N . GLY A 1 134 ? -32.281 -33.094 -2.203 1 84.06 134 GLY A N 1
ATOM 1006 C CA . GLY A 1 134 ? -33.156 -32.5 -1.222 1 84.06 134 GLY A CA 1
ATOM 1007 C C . GLY A 1 134 ? -33.375 -31 -1.444 1 84.06 134 GLY A C 1
ATOM 1008 O O . GLY A 1 134 ? -32.781 -30.422 -2.365 1 84.06 134 GLY A O 1
ATOM 1009 N N . PRO A 1 135 ? -34.156 -30.391 -0.613 1 79 135 PRO A N 1
ATOM 1010 C CA . PRO A 1 135 ? -34.5 -28.969 -0.774 1 79 135 PRO A CA 1
ATOM 1011 C C . PRO A 1 135 ? -33.344 -28.031 -0.444 1 79 135 PRO A C 1
ATOM 1013 O O . PRO A 1 135 ? -33.344 -26.891 -0.895 1 79 135 PRO A O 1
ATOM 1016 N N . SER A 1 136 ? -32.469 -28.594 0.295 1 78.19 136 SER A N 1
ATOM 1017 C CA . SER A 1 136 ? -31.359 -27.734 0.663 1 78.19 136 SER A CA 1
ATOM 1018 C C . SER A 1 136 ? -30.406 -27.547 -0.508 1 78.19 136 SER A C 1
ATOM 1020 O O . SER A 1 136 ? -29.703 -26.531 -0.591 1 78.19 136 SER A O 1
ATOM 1022 N N . CYS A 1 137 ? -30.312 -28.484 -1.399 1 86.94 137 CYS A N 1
ATOM 1023 C CA . CYS A 1 137 ? -29.422 -28.375 -2.553 1 86.94 137 CYS A CA 1
ATOM 1024 C C . CYS A 1 137 ? -30.234 -28.25 -3.846 1 86.94 137 CYS A C 1
ATOM 1026 O O . CYS A 1 137 ? -30.031 -27.312 -4.617 1 86.94 137 CYS A O 1
ATOM 1028 N N . GLY A 1 138 ? -31.266 -29.094 -4 1 86.12 138 GLY A N 1
ATOM 1029 C CA . GLY A 1 138 ? -32.125 -29.062 -5.184 1 86.12 138 GLY A CA 1
ATOM 1030 C C . GLY A 1 138 ? -31.391 -29.484 -6.449 1 86.12 138 GLY A C 1
ATOM 1031 O O . GLY A 1 138 ? -31.656 -28.953 -7.531 1 86.12 138 GLY A O 1
ATOM 1032 N N . PHE A 1 139 ? -30.438 -30.406 -6.41 1 92.19 139 PHE A N 1
ATOM 1033 C CA . PHE A 1 139 ? -29.672 -30.859 -7.57 1 92.19 139 PHE A CA 1
ATOM 1034 C C . PHE A 1 139 ? -30.406 -31.953 -8.32 1 92.19 139 PHE A C 1
ATOM 1036 O O . PHE A 1 139 ? -31.234 -32.656 -7.742 1 92.19 139 PHE A O 1
ATOM 1043 N N . THR A 1 140 ? -30.188 -31.906 -9.656 1 90.94 140 THR A N 1
ATOM 1044 C CA . THR A 1 140 ? -30.547 -33.062 -10.469 1 90.94 140 THR A CA 1
ATOM 1045 C C . THR A 1 140 ? -29.375 -34.031 -10.594 1 90.94 140 THR A C 1
ATOM 1047 O O . THR A 1 140 ? -28.266 -33.594 -10.93 1 90.94 140 THR A O 1
ATOM 1050 N N . ILE A 1 141 ? -29.609 -35.25 -10.227 1 93.06 141 ILE A N 1
ATOM 1051 C CA . ILE A 1 141 ? -28.5 -36.219 -10.211 1 93.06 141 ILE A CA 1
ATOM 1052 C C . ILE A 1 141 ? -28.75 -37.312 -11.234 1 93.06 141 ILE A C 1
ATOM 1054 O O . ILE A 1 141 ? -29.906 -37.656 -11.516 1 93.06 141 ILE A O 1
ATOM 1058 N N . SER A 1 142 ? -27.672 -37.719 -11.906 1 90.88 142 SER A N 1
ATOM 1059 C CA . SER A 1 142 ? -27.656 -38.875 -12.781 1 90.88 142 SER A CA 1
ATOM 1060 C C . SER A 1 142 ? -26.406 -39.719 -12.523 1 90.88 142 SER A C 1
ATOM 1062 O O . SER A 1 142 ? -25.453 -39.25 -11.906 1 90.88 142 SER A O 1
ATOM 1064 N N . SER A 1 143 ? -26.531 -41.031 -12.75 1 90.94 143 SER A N 1
ATOM 1065 C CA . SER A 1 143 ? -25.406 -41.906 -12.531 1 90.94 143 SER A CA 1
ATOM 1066 C C . SER A 1 143 ? -24.922 -42.531 -13.836 1 90.94 143 SER A C 1
ATOM 1068 O O . SER A 1 143 ? -25.734 -42.812 -14.734 1 90.94 143 SER A O 1
ATOM 1070 N N . HIS A 1 144 ? -23.641 -42.594 -14 1 87.94 144 HIS A N 1
ATOM 1071 C CA . HIS A 1 144 ? -23 -43.25 -15.125 1 87.94 144 HIS A CA 1
ATOM 1072 C C . HIS A 1 144 ? -21.984 -44.281 -14.656 1 87.94 144 HIS A C 1
ATOM 1074 O O . HIS A 1 144 ? -21.031 -43.938 -13.938 1 87.94 144 HIS A O 1
ATOM 1080 N N . CYS A 1 145 ? -22.234 -45.562 -15.031 1 86.38 145 CYS A N 1
ATOM 1081 C CA . CYS A 1 145 ? -21.281 -46.625 -14.672 1 86.38 145 CYS A CA 1
ATOM 1082 C C . CYS A 1 145 ? -20.141 -46.719 -15.68 1 86.38 145 CYS A C 1
ATOM 1084 O O . CYS A 1 145 ? -20.391 -46.781 -16.891 1 86.38 145 CYS A O 1
ATOM 1086 N N . CYS A 1 146 ? -19.031 -46.719 -15.172 1 85.81 146 CYS A N 1
ATOM 1087 C CA . CYS A 1 146 ? -17.844 -46.781 -16.031 1 85.81 146 CYS A CA 1
ATOM 1088 C C . CYS A 1 146 ? -17.719 -48.125 -16.719 1 85.81 146 CYS A C 1
ATOM 1090 O O . CYS A 1 146 ? -18.281 -49.125 -16.25 1 85.81 146 CYS A O 1
ATOM 1092 N N . SER A 1 147 ? -16.984 -48.156 -17.797 1 79.12 147 SER A N 1
ATOM 1093 C CA . SER A 1 147 ? -16.797 -49.344 -18.578 1 79.12 147 SER A CA 1
ATOM 1094 C C . SER A 1 147 ? -16.031 -50.406 -17.781 1 79.12 147 SER A C 1
ATOM 1096 O O . SER A 1 147 ? -16.203 -51.625 -18 1 79.12 147 SER A O 1
ATOM 1098 N N . SER A 1 148 ? -15.172 -49.938 -16.828 1 78.12 148 SER A N 1
ATOM 1099 C CA . SER A 1 148 ? -14.414 -50.875 -15.992 1 78.12 148 SER A CA 1
ATOM 1100 C C . SER A 1 148 ? -15.289 -51.469 -14.906 1 78.12 148 SER A C 1
ATOM 1102 O O . SER A 1 148 ? -14.922 -52.469 -14.297 1 78.12 148 SER A O 1
ATOM 1104 N N . LYS A 1 149 ? -16.453 -51 -14.664 1 79 149 LYS A N 1
ATOM 1105 C CA . LYS A 1 149 ? -17.422 -51.469 -13.695 1 79 149 LYS A CA 1
ATOM 1106 C C . LYS A 1 149 ? -16.875 -51.406 -12.273 1 79 149 LYS A C 1
ATOM 1108 O O . LYS A 1 149 ? -17.328 -52.156 -11.391 1 79 149 LYS A O 1
ATOM 1113 N N . ASP A 1 150 ? -15.836 -50.625 -12.102 1 85.38 150 ASP A N 1
ATOM 1114 C CA . ASP A 1 150 ? -15.266 -50.5 -10.773 1 85.38 150 ASP A CA 1
ATOM 1115 C C . ASP A 1 150 ? -15.625 -49.125 -10.164 1 85.38 150 ASP A C 1
ATOM 1117 O O . ASP A 1 150 ? -15.445 -48.938 -8.961 1 85.38 150 ASP A O 1
ATOM 1121 N N . LYS A 1 151 ? -16.094 -48.312 -11.039 1 90.25 151 LYS A N 1
ATOM 1122 C CA . LYS A 1 151 ? -16.391 -46.969 -10.562 1 90.25 151 LYS A CA 1
ATOM 1123 C C . LYS A 1 151 ? -17.75 -46.5 -11.078 1 90.25 151 LYS A C 1
ATOM 1125 O O . LYS A 1 151 ? -18.141 -46.812 -12.203 1 90.25 151 LYS A O 1
ATOM 1130 N N . LEU A 1 152 ? -18.438 -45.781 -10.234 1 90.69 152 LEU A N 1
ATOM 1131 C CA . LEU A 1 152 ? -19.688 -45.125 -10.578 1 90.69 152 LEU A CA 1
ATOM 1132 C C . LEU A 1 152 ? -19.531 -43.594 -10.531 1 90.69 152 LEU A C 1
ATOM 1134 O O . LEU A 1 152 ? -18.984 -43.062 -9.57 1 90.69 152 LEU A O 1
ATOM 1138 N N . LEU A 1 153 ? -19.938 -43.031 -11.625 1 92.69 153 LEU A N 1
ATOM 1139 C CA . LEU A 1 153 ? -19.922 -41.562 -11.672 1 92.69 153 LEU A CA 1
ATOM 1140 C C . LEU A 1 153 ? -21.297 -41 -11.344 1 92.69 153 LEU A C 1
ATOM 1142 O O . LEU A 1 153 ? -22.266 -41.281 -12.039 1 92.69 153 LEU A O 1
ATOM 1146 N N . LEU A 1 154 ? -21.281 -40.25 -10.242 1 94.5 154 LEU A N 1
ATOM 1147 C CA . LEU A 1 154 ? -22.5 -39.5 -9.906 1 94.5 154 LEU A CA 1
ATOM 1148 C C . LEU A 1 154 ? -22.438 -38.094 -10.484 1 94.5 154 LEU A C 1
ATOM 1150 O O . LEU A 1 154 ? -21.594 -37.312 -10.086 1 94.5 154 LEU A O 1
ATOM 1154 N N . LEU A 1 155 ? -23.328 -37.844 -11.406 1 94.38 155 LEU A N 1
ATOM 1155 C CA . LEU A 1 155 ? -23.328 -36.562 -12.102 1 94.38 155 LEU A CA 1
ATOM 1156 C C . LEU A 1 155 ? -24.328 -35.594 -11.461 1 94.38 155 LEU A C 1
ATOM 1158 O O . LEU A 1 155 ? -25.438 -35.969 -11.109 1 94.38 155 LEU A O 1
ATOM 1162 N N . ILE A 1 156 ? -23.828 -34.375 -11.281 1 94.38 156 ILE A N 1
ATOM 1163 C CA . ILE A 1 156 ? -24.609 -33.344 -10.602 1 94.38 156 ILE A CA 1
ATOM 1164 C C . ILE A 1 156 ? -24.875 -32.188 -11.547 1 94.38 156 ILE A C 1
ATOM 1166 O O . ILE A 1 156 ? -23.953 -31.703 -12.227 1 94.38 156 ILE A O 1
ATOM 1170 N N . ARG A 1 157 ? -26.141 -31.703 -11.578 1 90.44 157 ARG A N 1
ATOM 1171 C CA . ARG A 1 157 ? -26.531 -30.547 -12.383 1 90.44 157 ARG A CA 1
ATOM 1172 C C . ARG A 1 157 ? -27.562 -29.688 -11.656 1 90.44 157 ARG A C 1
ATOM 1174 O O . ARG A 1 157 ? -28.469 -30.219 -11.016 1 90.44 157 ARG A O 1
ATOM 1181 N N . LEU A 1 158 ? -27.312 -28.453 -11.57 1 89.56 158 LEU A N 1
ATOM 1182 C CA . LEU A 1 158 ? -28.281 -27.484 -11.062 1 89.56 158 LEU A CA 1
ATOM 1183 C C . LEU A 1 158 ? -29.016 -26.797 -12.211 1 89.56 158 LEU A C 1
ATOM 1185 O O . LEU A 1 158 ? -28.406 -26.062 -12.992 1 89.56 158 LEU A O 1
ATOM 1189 N N . GLU A 1 159 ? -30.312 -27.062 -12.383 1 82.62 159 GLU A N 1
ATOM 1190 C CA . GLU A 1 159 ? -31.047 -26.547 -13.531 1 82.62 159 GLU A CA 1
ATOM 1191 C C . GLU A 1 159 ? -32.281 -25.766 -13.086 1 82.62 159 GLU A C 1
ATOM 1193 O O . GLU A 1 159 ? -32.75 -24.859 -13.797 1 82.62 159 GLU A O 1
ATOM 1198 N N . ARG A 1 160 ? -32.906 -26.062 -11.914 1 83.31 160 ARG A N 1
ATOM 1199 C CA . ARG A 1 160 ? -34.125 -25.422 -11.477 1 83.31 160 ARG A CA 1
ATOM 1200 C C . ARG A 1 160 ? -33.875 -23.969 -11.078 1 83.31 160 ARG A C 1
ATOM 1202 O O . ARG A 1 160 ? -33.031 -23.688 -10.219 1 83.31 160 ARG A O 1
ATOM 1209 N N . PRO A 1 161 ? -34.562 -23.047 -11.688 1 82.5 161 PRO A N 1
ATOM 1210 C CA . PRO A 1 161 ? -34.344 -21.625 -11.406 1 82.5 161 PRO A CA 1
ATOM 1211 C C . PRO A 1 161 ? -34.594 -21.266 -9.945 1 82.5 161 PRO A C 1
ATOM 1213 O O . PRO A 1 161 ? -33.906 -20.406 -9.383 1 82.5 161 PRO A O 1
ATOM 1216 N N . ASP A 1 162 ? -35.562 -21.938 -9.344 1 80.62 162 ASP A N 1
ATOM 1217 C CA . ASP A 1 162 ? -35.844 -21.641 -7.949 1 80.62 162 ASP A CA 1
ATOM 1218 C C . ASP A 1 162 ? -34.688 -22.047 -7.035 1 80.62 162 ASP A C 1
ATOM 1220 O O . ASP A 1 162 ? -34.344 -21.328 -6.098 1 80.62 162 ASP A O 1
ATOM 1224 N N . ALA A 1 163 ? -34.219 -23.188 -7.371 1 85.38 163 ALA A N 1
ATOM 1225 C CA . ALA A 1 163 ? -33.094 -23.656 -6.566 1 85.38 163 ALA A CA 1
ATOM 1226 C C . ALA A 1 163 ? -31.859 -22.766 -6.766 1 85.38 163 ALA A C 1
ATOM 1228 O O . ALA A 1 163 ? -31.094 -22.531 -5.82 1 85.38 163 ALA A O 1
ATOM 1229 N N . ILE A 1 164 ? -31.719 -22.312 -7.969 1 87 164 ILE A N 1
ATOM 1230 C CA . ILE A 1 164 ? -30.578 -21.453 -8.281 1 87 164 ILE A CA 1
ATOM 1231 C C . ILE A 1 164 ? -30.719 -20.141 -7.512 1 87 164 ILE A C 1
ATOM 1233 O O . ILE A 1 164 ? -29.75 -19.656 -6.914 1 87 164 ILE A O 1
ATOM 1237 N N . GLN A 1 165 ? -31.844 -19.531 -7.508 1 84.12 165 GLN A N 1
ATOM 1238 C CA . GLN A 1 165 ? -32.062 -18.266 -6.816 1 84.12 165 GLN A CA 1
ATOM 1239 C C . GLN A 1 165 ? -31.906 -18.438 -5.305 1 84.12 165 GLN A C 1
ATOM 1241 O O . GLN A 1 165 ? -31.344 -17.562 -4.637 1 84.12 165 GLN A O 1
ATOM 1246 N N . GLN A 1 166 ? -32.375 -19.547 -4.863 1 84.31 166 GLN A N 1
ATOM 1247 C CA . GLN A 1 166 ? -32.25 -19.797 -3.43 1 84.31 166 GLN A CA 1
ATOM 1248 C C . GLN A 1 166 ? -30.797 -19.969 -3.014 1 84.31 166 GLN A C 1
ATOM 1250 O O . GLN A 1 166 ? -30.359 -19.406 -2.01 1 84.31 166 GLN A O 1
ATOM 1255 N N . LEU A 1 167 ? -30.188 -20.734 -3.822 1 86.62 167 LEU A N 1
ATOM 1256 C CA . LEU A 1 167 ? -28.781 -20.969 -3.496 1 86.62 167 LEU A CA 1
ATOM 1257 C C . LEU A 1 167 ? -27.969 -19.703 -3.67 1 86.62 167 LEU A C 1
ATOM 1259 O O . LEU A 1 167 ? -27 -19.469 -2.936 1 86.62 167 LEU A O 1
ATOM 1263 N N . ALA A 1 168 ? -28.297 -18.906 -4.641 1 86.94 168 ALA A N 1
ATOM 1264 C CA . ALA A 1 168 ? -27.594 -17.656 -4.871 1 86.94 168 ALA A CA 1
ATOM 1265 C C . ALA A 1 168 ? -27.75 -16.703 -3.686 1 86.94 168 ALA A C 1
ATOM 1267 O O . ALA A 1 168 ? -26.828 -15.984 -3.328 1 86.94 168 ALA A O 1
ATOM 1268 N N . GLN A 1 169 ? -28.859 -16.703 -3.092 1 83.81 169 GLN A N 1
ATOM 1269 C CA . GLN A 1 169 ? -29.109 -15.844 -1.943 1 83.81 169 GLN A CA 1
ATOM 1270 C C . GLN A 1 169 ? -28.391 -16.359 -0.7 1 83.81 169 GLN A C 1
ATOM 1272 O O . GLN A 1 169 ? -27.781 -15.578 0.033 1 83.81 169 GLN A O 1
ATOM 1277 N N . VAL A 1 170 ? -28.453 -17.688 -0.562 1 79 170 VAL A N 1
ATOM 1278 C CA . VAL A 1 170 ? -27.859 -18.281 0.63 1 79 170 VAL A CA 1
ATOM 1279 C C . VAL A 1 170 ? -26.344 -18.141 0.576 1 79 170 VAL A C 1
ATOM 1281 O O . VAL A 1 170 ? -25.703 -17.875 1.595 1 79 170 VAL A O 1
ATOM 1284 N N . GLU A 1 171 ? -25.859 -18.297 -0.589 1 81 171 GLU A N 1
ATOM 1285 C CA . GLU A 1 171 ? -24.406 -18.234 -0.732 1 81 171 GLU A CA 1
ATOM 1286 C C . GLU A 1 171 ? -23.938 -16.812 -1.018 1 81 171 GLU A C 1
ATOM 1288 O O . GLU A 1 171 ? -22.75 -16.578 -1.239 1 81 171 GLU A O 1
ATOM 1293 N N . GLU A 1 172 ? -24.703 -15.82 -0.99 1 80.94 172 GLU A N 1
ATOM 1294 C CA . GLU A 1 172 ? -24.406 -14.398 -1.161 1 80.94 172 GLU A CA 1
ATOM 1295 C C . GLU A 1 172 ? -23.609 -14.164 -2.443 1 80.94 172 GLU A C 1
ATOM 1297 O O . GLU A 1 172 ? -22.547 -13.523 -2.418 1 80.94 172 GLU A O 1
ATOM 1302 N N . LEU A 1 173 ? -24.156 -14.664 -3.506 1 84.88 173 LEU A N 1
ATOM 1303 C CA . LEU A 1 173 ? -23.5 -14.492 -4.801 1 84.88 173 LEU A CA 1
ATOM 1304 C C . LEU A 1 173 ? -23.578 -13.039 -5.266 1 84.88 173 LEU A C 1
ATOM 1306 O O . LEU A 1 173 ? -24.609 -12.383 -5.09 1 84.88 173 LEU A O 1
ATOM 1310 N N . ARG A 1 174 ? -22.484 -12.539 -5.832 1 86.31 174 ARG A N 1
ATOM 1311 C CA . ARG A 1 174 ? -22.453 -11.203 -6.414 1 86.31 174 ARG A CA 1
ATOM 1312 C C . ARG A 1 174 ? -22.859 -11.234 -7.883 1 86.31 174 ARG A C 1
ATOM 1314 O O . ARG A 1 174 ? -22.297 -11.992 -8.672 1 86.31 174 ARG A O 1
ATOM 1321 N N . VAL A 1 175 ? -23.891 -10.477 -8.156 1 86.44 175 VAL A N 1
ATOM 1322 C CA . VAL A 1 175 ? -24.391 -10.406 -9.523 1 86.44 175 VAL A CA 1
ATOM 1323 C C . VAL A 1 175 ? -24.438 -8.953 -9.984 1 86.44 175 VAL A C 1
ATOM 1325 O O . VAL A 1 175 ? -24.734 -8.047 -9.203 1 86.44 175 VAL A O 1
ATOM 1328 N N . PRO A 1 176 ? -24.016 -8.773 -11.227 1 87.56 176 PRO A N 1
ATOM 1329 C CA . PRO A 1 176 ? -24.062 -7.402 -11.727 1 87.56 176 PRO A CA 1
ATOM 1330 C C . PRO A 1 176 ? -25.484 -6.887 -11.906 1 87.56 176 PRO A C 1
ATOM 1332 O O . PRO A 1 176 ? -26.391 -7.656 -12.25 1 87.56 176 PRO A O 1
ATOM 1335 N N . LEU A 1 177 ? -25.641 -5.609 -11.727 1 89.12 177 LEU A N 1
ATOM 1336 C CA . LEU A 1 177 ? -26.938 -4.957 -11.938 1 89.12 177 LEU A CA 1
ATOM 1337 C C . LEU A 1 177 ? -27.234 -4.816 -13.422 1 89.12 177 LEU A C 1
ATOM 1339 O O . LEU A 1 177 ? -26.328 -4.676 -14.234 1 89.12 177 LEU A O 1
ATOM 1343 N N . ARG A 1 178 ? -28.516 -4.82 -13.781 1 86.38 178 ARG A N 1
ATOM 1344 C CA . ARG A 1 178 ? -28.938 -4.707 -15.172 1 86.38 178 ARG A CA 1
ATOM 1345 C C . ARG A 1 178 ? -28.672 -3.303 -15.711 1 86.38 178 ARG A C 1
ATOM 1347 O O . ARG A 1 178 ? -29.016 -2.311 -15.062 1 86.38 178 ARG A O 1
ATOM 1354 N N . PRO A 1 179 ? -28.047 -3.309 -16.891 1 86.38 179 PRO A N 1
ATOM 1355 C CA . PRO A 1 179 ? -27.781 -1.995 -17.484 1 86.38 179 PRO A CA 1
ATOM 1356 C C . PRO A 1 179 ? -29.062 -1.213 -17.781 1 86.38 179 PRO A C 1
ATOM 1358 O O . PRO A 1 179 ? -29.062 0.02 -17.719 1 86.38 179 PRO A O 1
ATOM 1361 N N . SER A 1 180 ? -30.156 -1.867 -17.984 1 84.31 180 SER A N 1
ATOM 1362 C CA . SER A 1 180 ? -31.422 -1.21 -18.312 1 84.31 180 SER A CA 1
ATOM 1363 C C . SER A 1 180 ? -31.953 -0.419 -17.109 1 84.31 180 SER A C 1
ATOM 1365 O O . SER A 1 180 ? -32.625 0.587 -17.281 1 84.31 180 SER A O 1
ATOM 1367 N N . ARG A 1 181 ? -31.609 -0.863 -15.992 1 86.19 181 ARG A N 1
ATOM 1368 C CA . ARG A 1 181 ? -32.062 -0.174 -14.781 1 86.19 181 ARG A CA 1
ATOM 1369 C C . ARG A 1 181 ? -31.328 1.158 -14.617 1 86.19 181 ARG A C 1
ATOM 1371 O O . ARG A 1 181 ? -31.891 2.109 -14.07 1 86.19 181 ARG A O 1
ATOM 1378 N N . TYR A 1 182 ? -30.156 1.186 -15.109 1 87.69 182 TYR A N 1
ATOM 1379 C CA . TYR A 1 182 ? -29.422 2.445 -15.094 1 87.69 182 TYR A CA 1
ATOM 1380 C C . TYR A 1 182 ? -30.109 3.49 -15.961 1 87.69 182 TYR A C 1
ATOM 1382 O O . TYR A 1 182 ? -30.281 4.641 -15.555 1 87.69 182 TYR A O 1
ATOM 1390 N N . GLU A 1 183 ? -30.547 3.016 -17.078 1 85.56 183 GLU A N 1
ATOM 1391 C CA . GLU A 1 183 ? -31.203 3.908 -18.031 1 85.56 183 GLU A CA 1
ATOM 1392 C C . GLU A 1 183 ? -32.562 4.383 -17.484 1 85.56 183 GLU A C 1
ATOM 1394 O O . GLU A 1 183 ? -32.938 5.539 -17.688 1 85.56 183 GLU A O 1
ATOM 1399 N N . GLU A 1 184 ? -33.219 3.518 -16.859 1 84 184 GLU A N 1
ATOM 1400 C CA . GLU A 1 184 ? -34.5 3.844 -16.281 1 84 184 GLU A CA 1
ATOM 1401 C C . GLU A 1 184 ? -34.375 4.922 -15.211 1 84 184 GLU A C 1
ATOM 1403 O O . GLU A 1 184 ? -35.312 5.723 -15.016 1 84 184 GLU A O 1
ATOM 1408 N N . MET A 1 185 ? -33.344 4.902 -14.531 1 83.44 185 MET A N 1
ATOM 1409 C CA . MET A 1 185 ? -33.125 5.879 -13.469 1 83.44 185 MET A CA 1
ATOM 1410 C C . MET A 1 185 ? -32.469 7.137 -14.016 1 83.44 185 MET A C 1
ATOM 1412 O O . MET A 1 185 ? -32.094 8.031 -13.25 1 83.44 185 MET A O 1
ATOM 1416 N N . GLY A 1 186 ? -32.156 7.16 -15.297 1 79.94 186 GLY A N 1
ATOM 1417 C CA . GLY A 1 186 ? -31.578 8.328 -15.938 1 79.94 186 GLY A CA 1
ATOM 1418 C C . GLY A 1 186 ? -30.078 8.43 -15.75 1 79.94 186 GLY A C 1
ATOM 1419 O O . GLY A 1 186 ? -29.516 9.523 -15.797 1 79.94 186 GLY A O 1
ATOM 1420 N N . LEU A 1 187 ? -29.594 7.309 -15.414 1 85.62 187 LEU A N 1
ATOM 1421 C CA . LEU A 1 187 ? -28.156 7.309 -15.188 1 85.62 187 LEU A CA 1
ATOM 1422 C C . LEU A 1 187 ? -27.406 6.789 -16.422 1 85.62 187 LEU A C 1
ATOM 1424 O O . LEU A 1 187 ? -27.969 6.027 -17.203 1 85.62 187 LEU A O 1
ATOM 1428 N N . LYS A 1 188 ? -26.234 7.336 -16.656 1 84.81 188 LYS A N 1
ATOM 1429 C CA . LYS A 1 188 ? -25.391 6.848 -17.75 1 84.81 188 LYS A CA 1
ATOM 1430 C C . LYS A 1 188 ? -24.734 5.52 -17.391 1 84.81 188 LYS A C 1
ATOM 1432 O O . LYS A 1 188 ? -24.312 5.324 -16.25 1 84.81 188 LYS A O 1
ATOM 1437 N N . ILE A 1 189 ? -24.766 4.574 -18.281 1 88.25 189 ILE A N 1
ATOM 1438 C CA . ILE A 1 189 ? -24.125 3.279 -18.094 1 88.25 189 ILE A CA 1
ATOM 1439 C C . ILE A 1 189 ? -22.609 3.426 -18.219 1 88.25 189 ILE A C 1
ATOM 1441 O O . ILE A 1 189 ? -22.109 3.82 -19.281 1 88.25 189 ILE A O 1
ATOM 1445 N N . PRO A 1 190 ? -21.984 3.148 -17.141 1 88.19 190 PRO A N 1
ATOM 1446 C CA . PRO A 1 190 ? -20.516 3.227 -17.25 1 88.19 190 PRO A CA 1
ATOM 1447 C C . PRO A 1 190 ? -19.938 2.15 -18.156 1 88.19 190 PRO A C 1
ATOM 1449 O O . PRO A 1 190 ? -20.406 1.008 -18.141 1 88.19 190 PRO A O 1
ATOM 1452 N N . VAL A 1 191 ? -19 2.594 -19 1 85.62 191 VAL A N 1
ATOM 1453 C CA . VAL A 1 191 ? -18.375 1.677 -19.953 1 85.62 191 VAL A CA 1
ATOM 1454 C C . VAL A 1 191 ? -16.875 1.611 -19.703 1 85.62 191 VAL A C 1
ATOM 1456 O O . VAL A 1 191 ? -16.266 2.6 -19.281 1 85.62 191 VAL A O 1
ATOM 1459 N N . ASN A 1 192 ? -16.375 0.404 -19.844 1 82.5 192 ASN A N 1
ATOM 1460 C CA . ASN A 1 192 ? -14.93 0.232 -19.797 1 82.5 192 ASN A CA 1
ATOM 1461 C C . ASN A 1 192 ? -14.242 0.945 -20.969 1 82.5 192 ASN A C 1
ATOM 1463 O O . ASN A 1 192 ? -14.555 0.69 -22.125 1 82.5 192 ASN A O 1
ATOM 1467 N N . PRO A 1 193 ? -13.352 1.791 -20.609 1 76.69 193 PRO A N 1
ATOM 1468 C CA . PRO A 1 193 ? -12.703 2.568 -21.672 1 76.69 193 PRO A CA 1
ATOM 1469 C C . PRO A 1 193 ? -11.875 1.704 -22.609 1 76.69 193 PRO A C 1
ATOM 1471 O O . PRO A 1 193 ? -11.625 2.094 -23.75 1 76.69 193 PRO A O 1
ATOM 1474 N N . PHE A 1 194 ? -11.516 0.489 -22.234 1 73.56 194 PHE A N 1
ATOM 1475 C CA . PHE A 1 194 ? -10.625 -0.326 -23.047 1 73.56 194 PHE A CA 1
ATOM 1476 C C . PHE A 1 194 ? -11.414 -1.345 -23.859 1 73.56 194 PHE A C 1
ATOM 1478 O O . PHE A 1 194 ? -11.008 -1.708 -24.969 1 73.56 194 PHE A O 1
ATOM 1485 N N . ASP A 1 195 ? -12.516 -1.943 -23.359 1 72.38 195 ASP A N 1
ATOM 1486 C CA . ASP A 1 195 ? -13.234 -3.004 -24.062 1 72.38 195 ASP A CA 1
ATOM 1487 C C . ASP A 1 195 ? -14.664 -2.586 -24.391 1 72.38 195 ASP A C 1
ATOM 1489 O O . ASP A 1 195 ? -15.406 -3.338 -25.016 1 72.38 195 ASP A O 1
ATOM 1493 N N . ASP A 1 196 ? -15.141 -1.496 -24.047 1 75.62 196 ASP A N 1
ATOM 1494 C CA . ASP A 1 196 ? -16.469 -0.95 -24.328 1 75.62 196 ASP A CA 1
ATOM 1495 C C . ASP A 1 196 ? -17.562 -1.8 -23.688 1 75.62 196 ASP A C 1
ATOM 1497 O O . ASP A 1 196 ? -18.703 -1.787 -24.141 1 75.62 196 ASP A O 1
ATOM 1501 N N . GLU A 1 197 ? -17.172 -2.676 -22.797 1 80.69 197 GLU A N 1
ATOM 1502 C CA . GLU A 1 197 ? -18.141 -3.465 -22.062 1 80.69 197 GLU A CA 1
ATOM 1503 C C . GLU A 1 197 ? -18.719 -2.678 -20.891 1 80.69 197 GLU A C 1
ATOM 1505 O O . GLU A 1 197 ? -18.016 -1.861 -20.281 1 80.69 197 GLU A O 1
ATOM 1510 N N . PRO A 1 198 ? -19.953 -2.93 -20.562 1 84.5 198 PRO A N 1
ATOM 1511 C CA . PRO A 1 198 ? -20.547 -2.209 -19.438 1 84.5 198 PRO A CA 1
ATOM 1512 C C . PRO A 1 198 ? -19.938 -2.604 -18.094 1 84.5 198 PRO A C 1
ATOM 1514 O O . PRO A 1 198 ? -19.641 -3.779 -17.875 1 84.5 198 PRO A O 1
ATOM 1517 N N . LEU A 1 199 ? -19.703 -1.66 -17.344 1 89.44 199 LEU A N 1
ATOM 1518 C CA . LEU A 1 199 ? -19.156 -1.843 -16 1 89.44 199 LEU A CA 1
ATOM 1519 C C . LEU A 1 199 ? -20.188 -1.496 -14.93 1 89.44 199 LEU A C 1
ATOM 1521 O O . LEU A 1 199 ? -20.031 -0.498 -14.219 1 89.44 199 LEU A O 1
ATOM 1525 N N . THR A 1 200 ? -21.109 -2.367 -14.758 1 88.44 200 THR A N 1
ATOM 1526 C CA . THR A 1 200 ? -22.141 -2.119 -13.766 1 88.44 200 THR A CA 1
ATOM 1527 C C . THR A 1 200 ? -21.703 -2.605 -12.391 1 88.44 200 THR A C 1
ATOM 1529 O O . THR A 1 200 ? -20.75 -3.371 -12.273 1 88.44 200 THR A O 1
ATOM 1532 N N . HIS A 1 201 ? -22.406 -2.158 -11.422 1 89.25 201 HIS A N 1
ATOM 1533 C CA . HIS A 1 201 ? -22.078 -2.51 -10.047 1 89.25 201 HIS A CA 1
ATOM 1534 C C . HIS A 1 201 ? -22.531 -3.93 -9.719 1 89.25 201 HIS A C 1
ATOM 1536 O O . HIS A 1 201 ? -23.609 -4.359 -10.148 1 89.25 201 HIS A O 1
ATOM 1542 N N . HIS A 1 202 ? -21.625 -4.672 -9.047 1 88.62 202 HIS A N 1
ATOM 1543 C CA . HIS A 1 202 ? -21.953 -6.008 -8.57 1 88.62 202 HIS A CA 1
ATOM 1544 C C . HIS A 1 202 ? -22.469 -5.973 -7.137 1 88.62 202 HIS A C 1
ATOM 1546 O O . HIS A 1 202 ? -21.812 -5.422 -6.254 1 88.62 202 HIS A O 1
ATOM 1552 N N . ALA A 1 203 ? -23.656 -6.41 -6.957 1 86.75 203 ALA A N 1
ATOM 1553 C CA . ALA A 1 203 ? -24.25 -6.445 -5.617 1 86.75 203 ALA A CA 1
ATOM 1554 C C . ALA A 1 203 ? -24.641 -7.867 -5.227 1 86.75 203 ALA A C 1
ATOM 1556 O O . ALA A 1 203 ? -24.672 -8.766 -6.074 1 86.75 203 ALA A O 1
ATOM 1557 N N . ARG A 1 204 ? -24.859 -8.055 -3.928 1 83.5 204 ARG A N 1
ATOM 1558 C CA . ARG A 1 204 ? -25.328 -9.344 -3.416 1 83.5 204 ARG A CA 1
ATOM 1559 C C . ARG A 1 204 ? -26.75 -9.641 -3.885 1 83.5 204 ARG A C 1
ATOM 1561 O O . ARG A 1 204 ? -27.625 -8.766 -3.832 1 83.5 204 ARG A O 1
ATOM 1568 N N . PHE A 1 205 ? -26.906 -10.859 -4.277 1 84.94 205 PHE A N 1
ATOM 1569 C CA . PHE A 1 205 ? -28.203 -11.266 -4.82 1 84.94 205 PHE A CA 1
ATOM 1570 C C . PHE A 1 205 ? -29.219 -11.469 -3.699 1 84.94 205 PHE A C 1
ATOM 1572 O O . PHE A 1 205 ? -28.906 -12.07 -2.67 1 84.94 205 PHE A O 1
ATOM 1579 N N . THR A 1 206 ? -30.344 -10.836 -3.891 1 81.62 206 THR A N 1
ATOM 1580 C CA . THR A 1 206 ? -31.5 -11.078 -3.037 1 81.62 206 THR A CA 1
ATOM 1581 C C . THR A 1 206 ? -32.719 -11.461 -3.873 1 81.62 206 THR A C 1
ATOM 1583 O O . THR A 1 206 ? -32.938 -10.922 -4.961 1 81.62 206 THR A O 1
ATOM 1586 N N . MET A 1 207 ? -33.438 -12.453 -3.395 1 81.31 207 MET A N 1
ATOM 1587 C CA . MET A 1 207 ? -34.594 -12.953 -4.133 1 81.31 207 MET A CA 1
ATOM 1588 C C . MET A 1 207 ? -35.688 -11.891 -4.242 1 81.31 207 MET A C 1
ATOM 1590 O O . MET A 1 207 ? -36.406 -11.82 -5.25 1 81.31 207 MET A O 1
ATOM 1594 N N . GLU A 1 208 ? -35.719 -11 -3.271 1 77.19 208 GLU A N 1
ATOM 1595 C CA . GLU A 1 208 ? -36.719 -9.953 -3.258 1 77.19 208 GLU A CA 1
ATOM 1596 C C . GLU A 1 208 ? -36.5 -8.953 -4.391 1 77.19 208 GLU A C 1
ATOM 1598 O O . GLU A 1 208 ? -37.469 -8.43 -4.965 1 77.19 208 GLU A O 1
ATOM 1603 N N . LYS A 1 209 ? -35.312 -8.758 -4.75 1 81.56 209 LYS A N 1
ATOM 1604 C CA . LYS A 1 209 ? -34.938 -7.789 -5.781 1 81.56 209 LYS A CA 1
ATOM 1605 C C . LYS A 1 209 ? -34.375 -8.484 -7.012 1 81.56 209 LYS A C 1
ATOM 1607 O O . LYS A 1 209 ? -33.438 -7.98 -7.633 1 81.56 209 LYS A O 1
ATOM 1612 N N . SER A 1 210 ? -34.812 -9.594 -7.391 1 80.75 210 SER A N 1
ATOM 1613 C CA . SER A 1 210 ? -34.281 -10.375 -8.508 1 80.75 210 SER A CA 1
ATOM 1614 C C . SER A 1 210 ? -34.438 -9.617 -9.82 1 80.75 210 SER A C 1
ATOM 1616 O O . SER A 1 210 ? -33.656 -9.844 -10.766 1 80.75 210 SER A O 1
ATOM 1618 N N . HIS A 1 211 ? -35.25 -8.602 -9.914 1 78.31 211 HIS A N 1
ATOM 1619 C CA . HIS A 1 211 ? -35.531 -7.895 -11.156 1 78.31 211 HIS A CA 1
ATOM 1620 C C . HIS A 1 211 ? -34.438 -6.875 -11.461 1 78.31 211 HIS A C 1
ATOM 1622 O O . HIS A 1 211 ? -34.312 -6.402 -12.594 1 78.31 211 HIS A O 1
ATOM 1628 N N . VAL A 1 212 ? -33.719 -6.59 -10.484 1 85.25 212 VAL A N 1
ATOM 1629 C CA . VAL A 1 212 ? -32.719 -5.551 -10.648 1 85.25 212 VAL A CA 1
ATOM 1630 C C . VAL A 1 212 ? -31.422 -6.16 -11.211 1 85.25 212 VAL A C 1
ATOM 1632 O O . VAL A 1 212 ? -30.594 -5.453 -11.781 1 85.25 212 VAL A O 1
ATOM 1635 N N . PHE A 1 213 ? -31.328 -7.477 -11.148 1 84.81 213 PHE A N 1
ATOM 1636 C CA . PHE A 1 213 ? -30.078 -8.133 -11.523 1 84.81 213 PHE A CA 1
ATOM 1637 C C . PHE A 1 213 ? -30.141 -8.633 -12.961 1 84.81 213 PHE A C 1
ATOM 1639 O O . PHE A 1 213 ? -31.234 -8.828 -13.508 1 84.81 213 PHE A O 1
ATOM 1646 N N . THR A 1 214 ? -28.891 -8.664 -13.562 1 78.19 214 THR A N 1
ATOM 1647 C CA . THR A 1 214 ? -28.766 -9.102 -14.945 1 78.19 214 THR A CA 1
ATOM 1648 C C . THR A 1 214 ? -29.125 -10.578 -15.086 1 78.19 214 THR A C 1
ATOM 1650 O O . THR A 1 214 ? -28.781 -11.391 -14.227 1 78.19 214 THR A O 1
ATOM 1653 N N . GLU A 1 215 ? -30 -10.805 -16.062 1 66.94 215 GLU A N 1
ATOM 1654 C CA . GLU A 1 215 ? -30.328 -12.18 -16.406 1 66.94 215 GLU A CA 1
ATOM 1655 C C . GLU A 1 215 ? -29.312 -12.758 -17.391 1 66.94 215 GLU A C 1
ATOM 1657 O O . GLU A 1 215 ? -28.938 -12.102 -18.375 1 66.94 215 GLU A O 1
ATOM 1662 N N . PHE A 1 216 ? -28.266 -13.344 -17.062 1 54.72 216 PHE A N 1
ATOM 1663 C CA . PHE A 1 216 ? -27.312 -13.883 -18.031 1 54.72 216 PHE A CA 1
ATOM 1664 C C . PHE A 1 216 ? -27.969 -14.961 -18.891 1 54.72 216 PHE A C 1
ATOM 1666 O O . PHE A 1 216 ? -28.609 -15.867 -18.359 1 54.72 216 PHE A O 1
ATOM 1673 N N . SER A 1 217 ? -28.594 -14.68 -20.125 1 46.69 217 SER A N 1
ATOM 1674 C CA . SER A 1 217 ? -29.188 -15.641 -21.047 1 46.69 217 SER A CA 1
ATOM 1675 C C . SER A 1 217 ? -28.141 -16.547 -21.672 1 46.69 217 SER A C 1
ATOM 1677 O O . SER A 1 217 ? -27.078 -16.062 -22.109 1 46.69 217 SER A O 1
ATOM 1679 N N . GLU A 1 218 ? -27.672 -17.797 -21.359 1 43.56 218 GLU A N 1
ATOM 1680 C CA . GLU A 1 218 ? -27 -18.703 -22.297 1 43.56 218 GLU A CA 1
ATOM 1681 C C . GLU A 1 218 ? -27.656 -18.656 -23.672 1 43.56 218 GLU A C 1
ATOM 1683 O O . GLU A 1 218 ? -28.859 -18.375 -23.781 1 43.56 218 GLU A O 1
ATOM 1688 N N . ALA A 1 219 ? -26.906 -18.625 -24.75 1 34.38 219 ALA A N 1
ATOM 1689 C CA . ALA A 1 219 ? -27.266 -18.891 -26.141 1 34.38 219 ALA A CA 1
ATOM 1690 C C . ALA A 1 219 ? -28.172 -20.125 -26.234 1 34.38 219 ALA A C 1
ATOM 1692 O O . ALA A 1 219 ? -27.766 -21.219 -25.859 1 34.38 219 ALA A O 1
ATOM 1693 N N . GLY A 1 220 ? -29.547 -20.188 -26.75 1 36.53 220 GLY A N 1
ATOM 1694 C CA . GLY A 1 220 ? -30.719 -20.969 -27.141 1 36.53 220 GLY A CA 1
ATOM 1695 C C . GLY A 1 220 ? -31.797 -20.984 -26.062 1 36.53 220 GLY A C 1
ATOM 1696 O O . GLY A 1 220 ? -32.969 -20.797 -26.375 1 36.53 220 GLY A O 1
ATOM 1697 N N . ARG A 1 221 ? -31.75 -22.125 -25.141 1 36.62 221 ARG A N 1
ATOM 1698 C CA . ARG A 1 221 ? -32.875 -22.406 -24.25 1 36.62 221 ARG A CA 1
ATOM 1699 C C . ARG A 1 221 ? -33.094 -21.281 -23.25 1 36.62 221 ARG A C 1
ATOM 1701 O O . ARG A 1 221 ? -32.125 -20.609 -22.875 1 36.62 221 ARG A O 1
ATOM 1708 N N . PHE A 1 222 ? -34.312 -20.594 -23.094 1 35.22 222 PHE A N 1
ATOM 1709 C CA . PHE A 1 222 ? -35.031 -19.578 -22.375 1 35.22 222 PHE A CA 1
ATOM 1710 C C . PHE A 1 222 ? -34.531 -19.453 -20.938 1 35.22 222 PHE A C 1
ATOM 1712 O O . PHE A 1 222 ? -35.125 -18.781 -20.109 1 35.22 222 PHE A O 1
ATOM 1719 N N . THR A 1 223 ? -33.938 -20.406 -20.297 1 36.94 223 THR A N 1
ATOM 1720 C CA . THR A 1 223 ? -34.031 -20.266 -18.844 1 36.94 223 THR A CA 1
ATOM 1721 C C . THR A 1 223 ? -33.25 -19.047 -18.359 1 36.94 223 THR A C 1
ATOM 1723 O O . THR A 1 223 ? -32.188 -18.734 -18.906 1 36.94 223 THR A O 1
ATOM 1726 N N . PHE A 1 224 ? -33.844 -18.062 -17.719 1 40.19 224 PHE A N 1
ATOM 1727 C CA . PHE A 1 224 ? -33.531 -16.953 -16.828 1 40.19 224 PHE A CA 1
ATOM 1728 C C . PHE A 1 224 ? -32.281 -17.234 -16.031 1 40.19 224 PHE A C 1
ATOM 1730 O O . PHE A 1 224 ? -32.344 -17.688 -14.883 1 40.19 224 PHE A O 1
ATOM 1737 N N . LEU A 1 225 ? -31.234 -17.812 -16.594 1 47.72 225 LEU A N 1
ATOM 1738 C CA . LEU A 1 225 ? -30.25 -18.172 -15.57 1 47.72 225 LEU A CA 1
ATOM 1739 C C . LEU A 1 225 ? -29.406 -16.953 -15.18 1 47.72 225 LEU A C 1
ATOM 1741 O O . LEU A 1 225 ? -28.953 -16.203 -16.047 1 47.72 225 LEU A O 1
ATOM 1745 N N . LEU A 1 226 ? -29.609 -16.328 -14.031 1 48.56 226 LEU A N 1
ATOM 1746 C CA . LEU A 1 226 ? -28.984 -15.281 -13.234 1 48.56 226 LEU A CA 1
ATOM 1747 C C . LEU A 1 226 ? -27.469 -15.414 -13.258 1 48.56 226 LEU A C 1
ATOM 1749 O O . LEU A 1 226 ? -26.75 -14.422 -13.086 1 48.56 226 LEU A O 1
ATOM 1753 N N . CYS A 1 227 ? -26.938 -16.672 -13.664 1 60.75 227 CYS A N 1
ATOM 1754 C CA . CYS A 1 227 ? -25.547 -16.891 -13.344 1 60.75 227 CYS A CA 1
ATOM 1755 C C . CYS A 1 227 ? -24.781 -17.469 -14.531 1 60.75 227 CYS A C 1
ATOM 1757 O O . CYS A 1 227 ? -25.375 -18.172 -15.352 1 60.75 227 CYS A O 1
ATOM 1759 N N . SER A 1 228 ? -23.703 -16.922 -14.945 1 73.69 228 SER A N 1
ATOM 1760 C CA . SER A 1 228 ? -22.766 -17.531 -15.883 1 73.69 228 SER A CA 1
ATOM 1761 C C . SER A 1 228 ? -22.438 -18.969 -15.484 1 73.69 228 SER A C 1
ATOM 1763 O O . SER A 1 228 ? -22.766 -19.391 -14.375 1 73.69 228 SER A O 1
ATOM 1765 N N . LEU A 1 229 ? -22.078 -19.797 -16.469 1 77.38 229 LEU A N 1
ATOM 1766 C CA . LEU A 1 229 ? -21.734 -21.188 -16.219 1 77.38 229 LEU A CA 1
ATOM 1767 C C . LEU A 1 229 ? -20.75 -21.297 -15.055 1 77.38 229 LEU A C 1
ATOM 1769 O O . LEU A 1 229 ? -20.875 -22.203 -14.219 1 77.38 229 LEU A O 1
ATOM 1773 N N . VAL A 1 230 ? -19.969 -20.375 -15.016 1 86.75 230 VAL A N 1
ATOM 1774 C CA . VAL A 1 230 ? -18.953 -20.438 -13.977 1 86.75 230 VAL A CA 1
ATOM 1775 C C . VAL A 1 230 ? -19.578 -20.141 -12.617 1 86.75 230 VAL A C 1
ATOM 1777 O O . VAL A 1 230 ? -19.203 -20.75 -11.609 1 86.75 230 VAL A O 1
ATOM 1780 N N . GLN A 1 231 ? -20.469 -19.266 -12.57 1 85.62 231 GLN A N 1
ATOM 1781 C CA . GLN A 1 231 ? -21.141 -18.953 -11.312 1 85.62 231 GLN A CA 1
ATOM 1782 C C . GLN A 1 231 ? -21.984 -20.125 -10.836 1 85.62 231 GLN A C 1
ATOM 1784 O O . GLN A 1 231 ? -22.094 -20.359 -9.625 1 85.62 231 GLN A O 1
ATOM 1789 N N . LEU A 1 232 ? -22.5 -20.812 -11.805 1 87.06 232 LEU A N 1
ATOM 1790 C CA . LEU A 1 232 ? -23.266 -22.016 -11.461 1 87.06 232 LEU A CA 1
ATOM 1791 C C . LEU A 1 232 ? -22.344 -23.094 -10.875 1 87.06 232 LEU A C 1
ATOM 1793 O O . LEU A 1 232 ? -22.688 -23.719 -9.875 1 87.06 232 LEU A O 1
ATOM 1797 N N . LEU A 1 233 ? -21.266 -23.266 -11.539 1 90.19 233 LEU A N 1
ATOM 1798 C CA . LEU A 1 233 ? -20.297 -24.219 -11.031 1 90.19 233 LEU A CA 1
ATOM 1799 C C . LEU A 1 233 ? -19.828 -23.844 -9.633 1 90.19 233 LEU A C 1
ATOM 1801 O O . LEU A 1 233 ? -19.641 -24.719 -8.773 1 90.19 233 LEU A O 1
ATOM 1805 N N . ARG A 1 234 ? -19.672 -22.641 -9.414 1 89.19 234 ARG A N 1
ATOM 1806 C CA . ARG A 1 234 ? -19.219 -22.156 -8.117 1 89.19 234 ARG A CA 1
ATOM 1807 C C . ARG A 1 234 ? -20.297 -22.375 -7.051 1 89.19 234 ARG A C 1
ATOM 1809 O O . ARG A 1 234 ? -19.984 -22.719 -5.91 1 89.19 234 ARG A O 1
ATOM 1816 N N . LEU A 1 235 ? -21.422 -22.156 -7.426 1 88.56 235 LEU A N 1
ATOM 1817 C CA . LEU A 1 235 ? -22.531 -22.359 -6.492 1 88.56 235 LEU A CA 1
ATOM 1818 C C . LEU A 1 235 ? -22.625 -23.828 -6.09 1 88.56 235 LEU A C 1
ATOM 1820 O O . LEU A 1 235 ? -22.812 -24.156 -4.914 1 88.56 235 LEU A O 1
ATOM 1824 N N . VAL A 1 236 ? -22.5 -24.656 -7.078 1 90.56 236 VAL A N 1
ATOM 1825 C CA . VAL A 1 236 ? -22.562 -26.078 -6.812 1 90.56 236 VAL A CA 1
ATOM 1826 C C . VAL A 1 236 ? -21.406 -26.5 -5.914 1 90.56 236 VAL A C 1
ATOM 1828 O O . VAL A 1 236 ? -21.609 -27.234 -4.938 1 90.56 236 VAL A O 1
ATOM 1831 N N . LYS A 1 237 ? -20.266 -26.062 -6.234 1 90.31 237 LYS A N 1
ATOM 1832 C CA . LYS A 1 237 ? -19.094 -26.406 -5.43 1 90.31 237 LYS A CA 1
ATOM 1833 C C . LYS A 1 237 ? -19.25 -25.938 -3.992 1 90.31 237 LYS A C 1
ATOM 1835 O O . LYS A 1 237 ? -18.969 -26.672 -3.049 1 90.31 237 LYS A O 1
ATOM 1840 N N . ARG A 1 238 ? -19.688 -24.688 -3.828 1 87.75 238 ARG A N 1
ATOM 1841 C CA . ARG A 1 238 ? -19.859 -24.125 -2.492 1 87.75 238 ARG A CA 1
ATOM 1842 C C . ARG A 1 238 ? -20.875 -24.922 -1.687 1 87.75 238 ARG A C 1
ATOM 1844 O O . ARG A 1 238 ? -20.656 -25.188 -0.505 1 87.75 238 ARG A O 1
ATOM 1851 N N . ARG A 1 239 ? -21.859 -25.281 -2.377 1 87.69 239 ARG A N 1
ATOM 1852 C CA . ARG A 1 239 ? -22.906 -26.031 -1.689 1 87.69 239 ARG A CA 1
ATOM 1853 C C . ARG A 1 239 ? -22.422 -27.422 -1.303 1 87.69 239 ARG A C 1
ATOM 1855 O O . ARG A 1 239 ? -22.703 -27.906 -0.207 1 87.69 239 ARG A O 1
ATOM 1862 N N . LEU A 1 240 ? -21.75 -28 -2.152 1 88.38 240 LEU A N 1
ATOM 1863 C CA . LEU A 1 240 ? -21.203 -29.328 -1.868 1 88.38 240 LEU A CA 1
ATOM 1864 C C . LEU A 1 240 ? -20.25 -29.281 -0.682 1 88.38 240 LEU A C 1
ATOM 1866 O O . LEU A 1 240 ? -20.266 -30.156 0.174 1 88.38 240 LEU A O 1
ATOM 1870 N N . TRP A 1 241 ? -19.516 -28.25 -0.595 1 83.31 241 TRP A N 1
ATOM 1871 C CA . TRP A 1 241 ? -18.547 -28.109 0.496 1 83.31 241 TRP A CA 1
ATOM 1872 C C . TRP A 1 241 ? -19.266 -27.844 1.818 1 83.31 241 TRP A C 1
ATOM 1874 O O . TRP A 1 241 ? -18.766 -28.219 2.883 1 83.31 241 TRP A O 1
ATOM 1884 N N . HIS A 1 242 ? -20.344 -27.219 1.676 1 80.56 242 HIS A N 1
ATOM 1885 C CA . HIS A 1 242 ? -21.094 -26.906 2.891 1 80.56 242 HIS A CA 1
ATOM 1886 C C . HIS A 1 242 ? -21.812 -28.141 3.432 1 80.56 242 HIS A C 1
ATOM 1888 O O . HIS A 1 242 ? -21.969 -28.281 4.645 1 80.56 242 HIS A O 1
ATOM 1894 N N . VAL A 1 243 ? -22.172 -29.016 2.576 1 83.25 243 VAL A N 1
ATOM 1895 C CA . VAL A 1 243 ? -23.031 -30.125 2.99 1 83.25 243 VAL A CA 1
ATOM 1896 C C . VAL A 1 243 ? -22.188 -31.375 3.189 1 83.25 243 VAL A C 1
ATOM 1898 O O . VAL A 1 243 ? -22.5 -32.219 4.035 1 83.25 243 VAL A O 1
ATOM 1901 N N . LEU A 1 244 ? -21.125 -31.469 2.471 1 86.88 244 LEU A N 1
ATOM 1902 C CA . LEU A 1 244 ? -20.328 -32.688 2.506 1 86.88 244 LEU A CA 1
ATOM 1903 C C . LEU A 1 244 ? -18.969 -32.438 3.174 1 86.88 244 LEU A C 1
ATOM 1905 O O . LEU A 1 244 ? -18.391 -31.359 3.002 1 86.88 244 LEU A O 1
ATOM 1909 N N . ASN A 1 245 ? -18.641 -33.344 3.961 1 86.06 245 ASN A N 1
ATOM 1910 C CA . ASN A 1 245 ? -17.25 -33.375 4.43 1 86.06 245 ASN A CA 1
ATOM 1911 C C . ASN A 1 245 ? -16.359 -34.188 3.496 1 86.06 245 ASN A C 1
ATOM 1913 O O . ASN A 1 245 ? -16.172 -35.375 3.701 1 86.06 245 ASN A O 1
ATOM 1917 N N . ILE A 1 246 ? -15.766 -33.562 2.656 1 84.94 246 ILE A N 1
ATOM 1918 C CA . ILE A 1 246 ? -15.062 -34.188 1.542 1 84.94 246 ILE A CA 1
ATOM 1919 C C . ILE A 1 246 ? -13.883 -35 2.07 1 84.94 246 ILE A C 1
ATOM 1921 O O . ILE A 1 246 ? -13.602 -36.094 1.565 1 84.94 246 ILE A O 1
ATOM 1925 N N . GLU A 1 247 ? -13.25 -34.531 3.064 1 81.12 247 GLU A N 1
ATOM 1926 C CA . GLU A 1 247 ? -12.102 -35.25 3.598 1 81.12 247 GLU A CA 1
ATOM 1927 C C . GLU A 1 247 ? -12.523 -36.594 4.234 1 81.12 247 GLU A C 1
ATOM 1929 O O . GLU A 1 247 ? -11.883 -37.625 4.02 1 81.12 247 GLU A O 1
ATOM 1934 N N . GLU A 1 248 ? -13.578 -36.594 4.934 1 84.69 248 GLU A N 1
ATOM 1935 C CA . GLU A 1 248 ? -14.047 -37.812 5.594 1 84.69 248 GLU A CA 1
ATOM 1936 C C . GLU A 1 248 ? -14.648 -38.781 4.586 1 84.69 248 GLU A C 1
ATOM 1938 O O . GLU A 1 248 ? -14.547 -40 4.75 1 84.69 248 GLU A O 1
ATOM 1943 N N . LEU A 1 249 ? -15.219 -38.188 3.605 1 89.56 249 LEU A N 1
ATOM 1944 C CA . LEU A 1 249 ? -15.781 -39.031 2.561 1 89.56 249 LEU A CA 1
ATOM 1945 C C . LEU A 1 249 ? -14.68 -39.75 1.798 1 89.56 249 LEU A C 1
ATOM 1947 O O . LEU A 1 249 ? -14.852 -40.906 1.377 1 89.56 249 LEU A O 1
ATOM 1951 N N . HIS A 1 250 ? -13.586 -39.156 1.697 1 89.06 250 HIS A N 1
ATOM 1952 C CA . HIS A 1 250 ? -12.438 -39.75 1.041 1 89.06 250 HIS A CA 1
ATOM 1953 C C . HIS A 1 250 ? -11.812 -40.844 1.925 1 89.06 250 HIS A C 1
ATOM 1955 O O . HIS A 1 250 ? -11.414 -41.906 1.436 1 89.06 250 HIS A O 1
ATOM 1961 N N . LYS A 1 251 ? -11.758 -40.562 3.211 1 86.88 251 LYS A N 1
ATOM 1962 C CA . LYS A 1 251 ? -11.18 -41.5 4.148 1 86.88 251 LYS A CA 1
ATOM 1963 C C . LYS A 1 251 ? -12.039 -42.781 4.242 1 86.88 251 LYS A C 1
ATOM 1965 O O . LYS A 1 251 ? -11.508 -43.875 4.316 1 86.88 251 LYS A O 1
ATOM 1970 N N . ALA A 1 252 ? -13.32 -42.531 4.23 1 88.5 252 ALA A N 1
ATOM 1971 C CA . ALA A 1 252 ? -14.242 -43.656 4.297 1 88.5 252 ALA A CA 1
ATOM 1972 C C . ALA A 1 252 ? -14.391 -44.344 2.934 1 88.5 252 ALA A C 1
ATOM 1974 O O . ALA A 1 252 ? -15.055 -45.344 2.811 1 88.5 252 ALA A O 1
ATOM 1975 N N . GLU A 1 253 ? -13.758 -43.75 1.84 1 88.69 253 GLU A N 1
ATOM 1976 C CA . GLU A 1 253 ? -13.758 -44.281 0.475 1 88.69 253 GLU A CA 1
ATOM 1977 C C . GLU A 1 253 ? -15.172 -44.344 -0.086 1 88.69 253 GLU A C 1
ATOM 1979 O O . GLU A 1 253 ? -15.508 -45.281 -0.817 1 88.69 253 GLU A O 1
ATOM 1984 N N . VAL A 1 254 ? -15.984 -43.5 0.444 1 90.19 254 VAL A N 1
ATOM 1985 C CA . VAL A 1 254 ? -17.312 -43.375 -0.165 1 90.19 254 VAL A CA 1
ATOM 1986 C C . VAL A 1 254 ? -17.188 -42.656 -1.506 1 90.19 254 VAL A C 1
ATOM 1988 O O . VAL A 1 254 ? -17.875 -43 -2.467 1 90.19 254 VAL A O 1
ATOM 1991 N N . MET A 1 255 ? -16.422 -41.656 -1.479 1 92 255 MET A N 1
ATOM 1992 C CA . MET A 1 255 ? -16.062 -40.906 -2.678 1 92 255 MET A CA 1
ATOM 1993 C C . MET A 1 255 ? -14.555 -40.781 -2.83 1 92 255 MET A C 1
ATOM 1995 O O . MET A 1 255 ? -13.844 -40.531 -1.857 1 92 255 MET A O 1
ATOM 1999 N N . THR A 1 256 ? -14.094 -40.969 -4.02 1 88.31 256 THR A N 1
ATOM 2000 C CA . THR A 1 256 ? -12.648 -40.969 -4.223 1 88.31 256 THR A CA 1
ATOM 2001 C C . THR A 1 256 ? -12.195 -39.656 -4.832 1 88.31 256 THR A C 1
ATOM 2003 O O . THR A 1 256 ? -11.102 -39.156 -4.539 1 88.31 256 THR A O 1
ATOM 2006 N N . GLU A 1 257 ? -13.008 -39.156 -5.738 1 90.44 257 GLU A N 1
ATOM 2007 C CA . GLU A 1 257 ? -12.609 -37.906 -6.426 1 90.44 257 GLU A CA 1
ATOM 2008 C C . GLU A 1 257 ? -13.828 -37.094 -6.855 1 90.44 257 GLU A C 1
ATOM 2010 O O . GLU A 1 257 ? -14.922 -37.656 -7.023 1 90.44 257 GLU A O 1
ATOM 2015 N N . MET A 1 258 ? -13.641 -35.906 -6.852 1 92.12 258 MET A N 1
ATOM 2016 C CA . MET A 1 258 ? -14.633 -34.969 -7.379 1 92.12 258 MET A CA 1
ATOM 2017 C C . MET A 1 258 ? -13.992 -34 -8.383 1 92.12 258 MET A C 1
ATOM 2019 O O . MET A 1 258 ? -12.914 -33.469 -8.133 1 92.12 258 MET A O 1
ATOM 2023 N N . PHE A 1 259 ? -14.57 -33.906 -9.609 1 92.06 259 PHE A N 1
ATOM 2024 C CA . PHE A 1 259 ? -13.984 -33 -10.594 1 92.06 259 PHE A CA 1
ATOM 2025 C C . PHE A 1 259 ? -15.078 -32.312 -11.406 1 92.06 259 P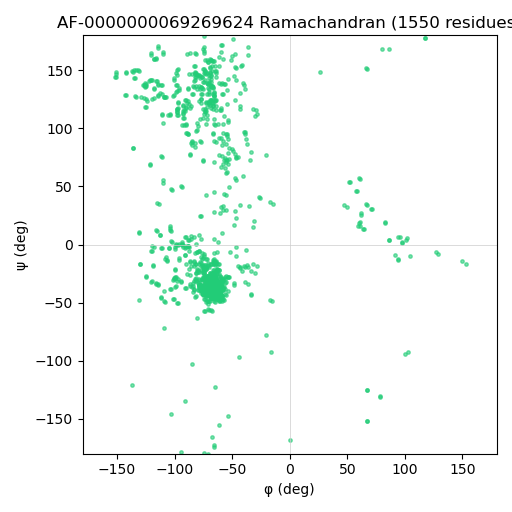HE A C 1
ATOM 2027 O O . PHE A 1 259 ? -16.172 -32.844 -11.578 1 92.06 259 PHE A O 1
ATOM 2034 N N . PRO A 1 260 ? -14.82 -31.094 -11.812 1 93.12 260 PRO A N 1
ATOM 2035 C CA . PRO A 1 260 ? -15.742 -30.406 -12.727 1 93.12 260 PRO A CA 1
ATOM 2036 C C . PRO A 1 260 ? -15.695 -30.984 -14.141 1 93.12 260 PRO A C 1
ATOM 2038 O O . PRO A 1 260 ? -14.633 -31.344 -14.633 1 93.12 260 PRO A O 1
ATOM 2041 N N . VAL A 1 261 ? -16.797 -30.953 -14.781 1 92.12 261 VAL A N 1
ATOM 2042 C CA . VAL A 1 261 ? -16.938 -31.656 -16.062 1 92.12 261 VAL A CA 1
ATOM 2043 C C . VAL A 1 261 ? -16.766 -30.656 -17.203 1 92.12 261 VAL A C 1
ATOM 2045 O O . VAL A 1 261 ? -17.281 -29.547 -17.141 1 92.12 261 VAL A O 1
ATOM 2048 N N . HIS A 1 262 ? -16.016 -31.125 -18.219 1 90.88 262 HIS A N 1
ATOM 2049 C CA . HIS A 1 262 ? -15.898 -30.391 -19.469 1 90.88 262 HIS A CA 1
ATOM 2050 C C . HIS A 1 262 ? -17.078 -30.672 -20.391 1 90.88 262 HIS A C 1
ATOM 2052 O O . HIS A 1 262 ? -17.547 -31.812 -20.469 1 90.88 262 HIS A O 1
ATOM 2058 N N . HIS A 1 263 ? -17.5 -29.562 -21.047 1 87.44 263 HIS A N 1
ATOM 2059 C CA . HIS A 1 263 ? -18.5 -29.734 -22.094 1 87.44 263 HIS A CA 1
ATOM 2060 C C . HIS A 1 263 ? -17.859 -29.703 -23.469 1 87.44 263 HIS A C 1
ATOM 2062 O O . HIS A 1 263 ? -17.219 -28.719 -23.844 1 87.44 263 HIS A O 1
ATOM 2068 N N . TRP A 1 264 ? -18.172 -30.672 -24.172 1 85.31 264 TRP A N 1
ATOM 2069 C CA . TRP A 1 264 ? -17.484 -30.859 -25.453 1 85.31 264 TRP A CA 1
ATOM 2070 C C . TRP A 1 264 ? -17.812 -29.734 -26.422 1 85.31 264 TRP A C 1
ATOM 2072 O O . TRP A 1 264 ? -16.938 -29.234 -27.125 1 85.31 264 TRP A O 1
ATOM 2082 N N . LYS A 1 265 ? -19.016 -29.312 -26.453 1 83.19 265 LYS A N 1
ATOM 2083 C CA . LYS A 1 265 ? -19.406 -28.25 -27.375 1 83.19 265 LYS A CA 1
ATOM 2084 C C . LYS A 1 265 ? -18.672 -26.953 -27.078 1 83.19 265 LYS A C 1
ATOM 2086 O O . LYS A 1 265 ? -18.297 -26.219 -28 1 83.19 265 LYS A O 1
ATOM 2091 N N . ASP A 1 266 ? -18.484 -26.719 -25.844 1 85.94 266 ASP A N 1
ATOM 2092 C CA . ASP A 1 266 ? -17.75 -25.516 -25.469 1 85.94 266 ASP A CA 1
ATOM 2093 C C . ASP A 1 266 ? -16.266 -25.625 -25.844 1 85.94 266 ASP A C 1
ATOM 2095 O O . ASP A 1 266 ? -15.648 -24.641 -26.234 1 85.94 266 ASP A O 1
ATOM 2099 N N . ILE A 1 267 ? -15.711 -26.828 -25.75 1 88.44 267 ILE A N 1
ATOM 2100 C CA . ILE A 1 267 ? -14.312 -27.062 -26.094 1 88.44 267 ILE A CA 1
ATOM 2101 C C . ILE A 1 267 ? -14.117 -26.844 -27.594 1 88.44 267 ILE A C 1
ATOM 2103 O O . ILE A 1 267 ? -13.125 -26.25 -28.031 1 88.44 267 ILE A O 1
ATOM 2107 N N . LEU A 1 268 ? -15.117 -27.234 -28.359 1 86.25 268 LEU A N 1
ATOM 2108 C CA . LEU A 1 268 ? -15.055 -27.062 -29.812 1 86.25 268 LEU A CA 1
ATOM 2109 C C . LEU A 1 268 ? -15.141 -25.594 -30.188 1 86.25 268 LEU A C 1
ATOM 2111 O O . LEU A 1 268 ? -14.5 -25.156 -31.141 1 86.25 268 LEU A O 1
ATOM 2115 N N . GLU A 1 269 ? -15.836 -24.906 -29.422 1 85.56 269 GLU A N 1
ATOM 2116 C CA . GLU A 1 269 ? -15.914 -23.469 -29.672 1 85.56 269 GLU A CA 1
ATOM 2117 C C . GLU A 1 269 ? -14.578 -22.781 -29.422 1 85.56 269 GLU A C 1
ATOM 2119 O O . GLU A 1 269 ? -14.18 -21.891 -30.172 1 85.56 269 GLU A O 1
ATOM 2124 N N . PHE A 1 270 ? -13.875 -23.234 -28.438 1 87.5 270 PHE A N 1
ATOM 2125 C CA . PHE A 1 270 ? -12.562 -22.688 -28.125 1 87.5 270 PHE A CA 1
ATOM 2126 C C . PHE A 1 270 ? -11.555 -23.062 -29.219 1 87.5 270 PHE A C 1
ATOM 2128 O O . PHE A 1 270 ? -10.672 -22.266 -29.547 1 87.5 270 PHE A O 1
ATOM 2135 N N . TRP A 1 271 ? -11.719 -24.172 -29.719 1 86.69 271 TRP A N 1
ATOM 2136 C CA . TRP A 1 271 ? -10.844 -24.641 -30.781 1 86.69 271 TRP A CA 1
ATOM 2137 C C . TRP A 1 271 ? -11.062 -23.828 -32.062 1 86.69 271 TRP A C 1
ATOM 2139 O O . TRP A 1 271 ? -10.102 -23.406 -32.719 1 86.69 271 TRP A O 1
ATOM 2149 N N . ASN A 1 272 ? -12.281 -23.578 -32.344 1 83.44 272 ASN A N 1
ATOM 2150 C CA . ASN A 1 272 ? -12.625 -22.859 -33.562 1 83.44 272 ASN A CA 1
ATOM 2151 C C . ASN A 1 272 ? -12.242 -21.391 -33.469 1 83.44 272 ASN A C 1
ATOM 2153 O O . ASN A 1 272 ? -11.922 -20.766 -34.5 1 83.44 272 ASN A O 1
ATOM 2157 N N . ASP A 1 273 ? -12.273 -20.922 -32.281 1 82 273 ASP A N 1
ATOM 2158 C CA . ASP A 1 273 ? -11.891 -19.531 -32.094 1 82 273 ASP A CA 1
ATOM 2159 C C . ASP A 1 273 ? -10.375 -19.359 -32.125 1 82 273 ASP A C 1
ATOM 2161 O O . ASP A 1 273 ? -9.859 -18.25 -32.219 1 82 273 ASP A O 1
ATOM 2165 N N . GLY A 1 274 ? -9.648 -20.469 -32 1 81.31 274 GLY A N 1
ATOM 2166 C CA . GLY A 1 274 ? -8.203 -20.406 -32.094 1 81.31 274 GLY A CA 1
ATOM 2167 C C . GLY A 1 274 ? -7.508 -20.359 -30.75 1 81.31 274 GLY A C 1
ATOM 2168 O O . GLY A 1 274 ? -6.277 -20.344 -30.688 1 81.31 274 GLY A O 1
ATOM 2169 N N . PHE A 1 275 ? -8.25 -20.406 -29.672 1 84.56 275 PHE A N 1
ATOM 2170 C CA . PHE A 1 275 ? -7.664 -20.297 -28.344 1 84.56 275 PHE A CA 1
ATOM 2171 C C . PHE A 1 275 ? -6.824 -21.531 -28.016 1 84.56 275 PHE A C 1
ATOM 2173 O O . PHE A 1 275 ? -5.73 -21.422 -27.469 1 84.56 275 PHE A O 1
ATOM 2180 N N . SER A 1 276 ? -7.301 -22.672 -28.438 1 84.12 276 SER A N 1
ATOM 2181 C CA . SER A 1 276 ? -6.645 -23.922 -28.047 1 84.12 276 SER A CA 1
ATOM 2182 C C . SER A 1 276 ? -5.996 -24.609 -29.25 1 84.12 276 SER A C 1
ATOM 2184 O O . SER A 1 276 ? -5.465 -25.703 -29.141 1 84.12 276 SER A O 1
ATOM 2186 N N . ASN A 1 277 ? -5.969 -23.922 -30.359 1 83.12 277 ASN A N 1
ATOM 2187 C CA . ASN A 1 277 ? -5.383 -24.516 -31.562 1 83.12 277 ASN A CA 1
ATOM 2188 C C . ASN A 1 277 ? -3.906 -24.172 -31.703 1 83.12 277 ASN A C 1
ATOM 2190 O O . ASN A 1 277 ? -3.559 -23.016 -31.969 1 83.12 277 ASN A O 1
ATOM 2194 N N . PRO A 1 278 ? -3.104 -25.188 -31.484 1 80.56 278 PRO A N 1
ATOM 2195 C CA . PRO A 1 278 ? -1.667 -24.906 -31.562 1 80.56 278 PRO A CA 1
ATOM 2196 C C . PRO A 1 278 ? -1.226 -24.484 -32.969 1 80.56 278 PRO A C 1
ATOM 2198 O O . PRO A 1 278 ? -0.158 -23.891 -33.125 1 80.56 278 PRO A O 1
ATOM 2201 N N . ALA A 1 279 ? -2.004 -24.688 -33.969 1 78.56 279 ALA A N 1
ATOM 2202 C CA . ALA A 1 279 ? -1.646 -24.328 -35.344 1 78.56 279 ALA A CA 1
ATOM 2203 C C . ALA A 1 279 ? -1.766 -22.828 -35.562 1 78.56 279 ALA A C 1
ATOM 2205 O O . ALA A 1 279 ? -1.154 -22.266 -36.469 1 78.56 279 ALA A O 1
ATOM 2206 N N . ARG A 1 280 ? -2.457 -22.219 -34.688 1 81.44 280 ARG A N 1
ATOM 2207 C CA . ARG A 1 280 ? -2.65 -20.766 -34.812 1 81.44 280 ARG A CA 1
ATOM 2208 C C . ARG A 1 280 ? -1.759 -20.016 -33.844 1 81.44 280 ARG A C 1
ATOM 2210 O O . ARG A 1 280 ? -2.227 -19.109 -33.156 1 81.44 280 ARG A O 1
ATOM 2217 N N . VAL A 1 281 ? -0.532 -20.375 -33.812 1 77.06 281 VAL A N 1
ATOM 2218 C CA . VAL A 1 281 ? 0.442 -19.828 -32.875 1 77.06 281 VAL A CA 1
ATOM 2219 C C . VAL A 1 281 ? 0.63 -18.328 -33.125 1 77.06 281 VAL A C 1
ATOM 2221 O O . VAL A 1 281 ? 0.871 -17.562 -32.188 1 77.06 281 VAL A O 1
ATOM 2224 N N . LEU A 1 282 ? 0.393 -17.844 -34.281 1 73.25 282 LEU A N 1
ATOM 2225 C CA . LEU A 1 282 ? 0.713 -16.469 -34.625 1 73.25 282 LEU A CA 1
ATOM 2226 C C . LEU A 1 282 ? -0.49 -15.555 -34.406 1 73.25 282 LEU A C 1
ATOM 2228 O O . LEU A 1 282 ? -0.382 -14.328 -34.531 1 73.25 282 LEU A O 1
ATOM 2232 N N . GLN A 1 283 ? -1.518 -16.141 -33.938 1 73.94 283 GLN A N 1
ATOM 2233 C CA . GLN A 1 283 ? -2.684 -15.305 -33.688 1 73.94 283 GLN A CA 1
ATOM 2234 C C . GLN A 1 283 ? -2.676 -14.75 -32.281 1 73.94 283 GLN A C 1
ATOM 2236 O O . GLN A 1 283 ? -2.641 -15.516 -31.312 1 73.94 283 GLN A O 1
ATOM 2241 N N . TYR A 1 284 ? -2.625 -13.453 -32.188 1 68.31 284 TYR A N 1
ATOM 2242 C CA . TYR A 1 284 ? -2.654 -12.812 -30.891 1 68.31 284 TYR A CA 1
ATOM 2243 C C . TYR A 1 284 ? -4.035 -12.922 -30.25 1 68.31 284 TYR A C 1
ATOM 2245 O O . TYR A 1 284 ? -5.051 -12.75 -30.938 1 68.31 284 TYR A O 1
ATOM 2253 N N . PRO A 1 285 ? -3.932 -13.281 -28.984 1 64.81 285 PRO A N 1
ATOM 2254 C CA . PRO A 1 285 ? -5.234 -13.469 -28.344 1 64.81 285 PRO A CA 1
ATOM 2255 C C . PRO A 1 285 ? -6.047 -12.18 -28.266 1 64.81 285 PRO A C 1
ATOM 2257 O O . PRO A 1 285 ? -5.516 -11.133 -27.891 1 64.81 285 PRO A O 1
ATOM 2260 N N . GLY A 1 286 ? -7.125 -12.227 -28.875 1 64.19 286 GLY A N 1
ATOM 2261 C CA . GLY A 1 286 ? -8.016 -11.078 -28.828 1 64.19 286 GLY A CA 1
ATOM 2262 C C . GLY A 1 286 ? -8.484 -10.742 -27.422 1 64.19 286 GLY A C 1
ATOM 2263 O O . GLY A 1 286 ? -8.32 -11.547 -26.5 1 64.19 286 GLY A O 1
ATOM 2264 N N . ARG A 1 287 ? -8.922 -9.656 -27.203 1 64.5 287 ARG A N 1
ATOM 2265 C CA . ARG A 1 287 ? -9.422 -9.109 -25.953 1 64.5 287 ARG A CA 1
ATOM 2266 C C . ARG A 1 287 ? -10.633 -9.898 -25.453 1 64.5 287 ARG A C 1
ATOM 2268 O O . ARG A 1 287 ? -10.867 -9.984 -24.25 1 64.5 287 ARG A O 1
ATOM 2275 N N . GLN A 1 288 ? -11.219 -10.531 -26.375 1 70.62 288 GLN A N 1
ATOM 2276 C CA . GLN A 1 288 ? -12.445 -11.25 -26.031 1 70.62 288 GLN A CA 1
ATOM 2277 C C . GLN A 1 288 ? -12.125 -12.625 -25.438 1 70.62 288 GLN A C 1
ATOM 2279 O O . GLN A 1 288 ? -12.977 -13.234 -24.797 1 70.62 288 GLN A O 1
ATOM 2284 N N . HIS A 1 289 ? -10.922 -12.984 -25.641 1 80.25 289 HIS A N 1
ATOM 2285 C CA . HIS A 1 289 ? -10.555 -14.312 -25.156 1 80.25 289 HIS A CA 1
ATOM 2286 C C . HIS A 1 289 ? -10.508 -14.344 -23.641 1 80.25 289 HIS A C 1
ATOM 2288 O O . HIS A 1 289 ? -10.891 -15.336 -23.016 1 80.25 289 HIS A O 1
ATOM 2294 N N . THR A 1 290 ? -10.203 -13.227 -23.078 1 85.19 290 THR A N 1
ATOM 2295 C CA . THR A 1 290 ? -10.109 -13.211 -21.609 1 85.19 290 THR A CA 1
ATOM 2296 C C . THR A 1 290 ? -11.492 -13.32 -20.984 1 85.19 290 THR A C 1
ATOM 2298 O O . THR A 1 290 ? -11.656 -13.984 -19.953 1 85.19 290 THR A O 1
ATOM 2301 N N . THR A 1 291 ? -12.422 -12.805 -21.625 1 82.5 291 THR A N 1
ATOM 2302 C CA . THR A 1 291 ? -13.781 -12.891 -21.109 1 82.5 291 THR A CA 1
ATOM 2303 C C . THR A 1 291 ? -14.352 -14.289 -21.312 1 82.5 291 THR A C 1
ATOM 2305 O O . THR A 1 291 ? -15.07 -14.805 -20.469 1 82.5 291 THR A O 1
ATOM 2308 N N . LYS A 1 292 ? -14 -14.875 -22.391 1 85.5 292 LYS A N 1
ATOM 2309 C CA . LYS A 1 292 ? -14.453 -16.234 -22.656 1 85.5 292 LYS A CA 1
ATOM 2310 C C . LYS A 1 292 ? -13.812 -17.219 -21.672 1 85.5 292 LYS A C 1
ATOM 2312 O O . LYS A 1 292 ? -14.477 -18.141 -21.188 1 85.5 292 LYS A O 1
ATOM 2317 N N . VAL A 1 293 ? -12.586 -17.016 -21.438 1 88.88 293 VAL A N 1
ATOM 2318 C CA . VAL A 1 293 ? -11.875 -17.875 -20.484 1 88.88 293 VAL A CA 1
ATOM 2319 C C . VAL A 1 293 ? -12.461 -17.703 -19.078 1 88.88 293 VAL A C 1
ATOM 2321 O O . VAL A 1 293 ? -12.594 -18.672 -18.328 1 88.88 293 VAL A O 1
ATOM 2324 N N . ARG A 1 294 ? -12.812 -16.516 -18.766 1 89.31 294 ARG A N 1
ATOM 2325 C CA . ARG A 1 294 ? -13.422 -16.25 -17.469 1 89.31 294 ARG A CA 1
ATOM 2326 C C . ARG A 1 294 ? -14.75 -16.969 -17.328 1 89.31 294 ARG A C 1
ATOM 2328 O O . ARG A 1 294 ? -15.039 -17.562 -16.281 1 89.31 294 ARG A O 1
ATOM 2335 N N . ASN A 1 295 ? -15.461 -16.953 -18.406 1 86 295 ASN A N 1
ATOM 2336 C CA . ASN A 1 295 ? -16.797 -17.531 -18.359 1 86 295 ASN A CA 1
ATOM 2337 C C . ASN A 1 295 ? -16.75 -19.062 -18.328 1 86 295 ASN A C 1
ATOM 2339 O O . ASN A 1 295 ? -17.703 -19.703 -17.891 1 86 295 ASN A O 1
ATOM 2343 N N . TYR A 1 296 ? -15.664 -19.547 -18.75 1 89.5 296 TYR A N 1
ATOM 2344 C CA . TYR A 1 296 ? -15.578 -21 -18.797 1 89.5 296 TYR A CA 1
ATOM 2345 C C . TYR A 1 296 ? -14.789 -21.547 -17.609 1 89.5 296 TYR A C 1
ATOM 2347 O O . TYR A 1 296 ? -15.195 -22.516 -16.969 1 89.5 296 TYR A O 1
ATOM 2355 N N . PHE A 1 297 ? -13.656 -21.016 -17.281 1 90.19 297 PHE A N 1
ATOM 2356 C CA . PHE A 1 297 ? -12.758 -21.578 -16.266 1 90.19 297 PHE A CA 1
ATOM 2357 C C . PHE A 1 297 ? -12.898 -20.828 -14.945 1 90.19 297 PHE A C 1
ATOM 2359 O O . PHE A 1 297 ? -12.578 -21.375 -13.891 1 90.19 297 PHE A O 1
ATOM 2366 N N . GLY A 1 298 ? -13.219 -19.594 -14.969 1 90.06 298 GLY A N 1
ATOM 2367 C CA . GLY A 1 298 ? -13.273 -18.797 -13.758 1 90.06 298 GLY A CA 1
ATOM 2368 C C . GLY A 1 298 ? -12.273 -17.641 -13.758 1 90.06 298 GLY A C 1
ATOM 2369 O O . GLY A 1 298 ? -11.477 -17.516 -14.688 1 90.06 298 GLY A O 1
ATOM 2370 N N . GLU A 1 299 ? -12.305 -16.891 -12.75 1 91.62 299 GLU A N 1
ATOM 2371 C CA . GLU A 1 299 ? -11.531 -15.648 -12.711 1 91.62 299 GLU A CA 1
ATOM 2372 C C . GLU A 1 299 ? -10.062 -15.93 -12.414 1 91.62 299 GLU A C 1
ATOM 2374 O O . GLU A 1 299 ? -9.18 -15.203 -12.875 1 91.62 299 GLU A O 1
ATOM 2379 N N . GLU A 1 300 ? -9.734 -16.938 -11.695 1 90.88 300 GLU A N 1
ATOM 2380 C CA . GLU A 1 300 ? -8.344 -17.234 -11.375 1 90.88 300 GLU A CA 1
ATOM 2381 C C . GLU A 1 300 ? -7.539 -17.516 -12.641 1 90.88 300 GLU A C 1
ATOM 2383 O O . GLU A 1 300 ? -6.469 -16.953 -12.844 1 90.88 300 GLU A O 1
ATOM 2388 N N . VAL A 1 301 ? -8.086 -18.391 -13.547 1 91.75 301 VAL A N 1
ATOM 2389 C CA . VAL A 1 301 ? -7.414 -18.734 -14.797 1 91.75 301 VAL A CA 1
ATOM 2390 C C . VAL A 1 301 ? -7.461 -17.547 -15.75 1 91.75 301 VAL A C 1
ATOM 2392 O O . VAL A 1 301 ? -6.508 -17.297 -16.5 1 91.75 301 VAL A O 1
ATOM 2395 N N . ALA A 1 302 ? -8.492 -16.844 -15.68 1 92 302 ALA A N 1
ATOM 2396 C CA . ALA A 1 302 ? -8.633 -15.688 -16.547 1 92 302 ALA A CA 1
ATOM 2397 C C . ALA A 1 302 ? -7.602 -14.617 -16.219 1 92 302 ALA A C 1
ATOM 2399 O O . ALA A 1 302 ? -7.043 -13.977 -17.109 1 92 302 ALA A O 1
ATOM 2400 N N . PHE A 1 303 ? -7.336 -14.438 -14.93 1 93 303 PHE A N 1
ATOM 2401 C CA . PHE A 1 303 ? -6.34 -13.445 -14.531 1 93 303 PHE A CA 1
ATOM 2402 C C . PHE A 1 303 ? -4.941 -13.891 -14.945 1 93 303 PHE A C 1
ATOM 2404 O O . PHE A 1 303 ? -4.094 -13.062 -15.281 1 93 303 PHE A O 1
ATOM 2411 N N . PHE A 1 304 ? -4.699 -15.18 -14.984 1 92.88 304 PHE A N 1
ATOM 2412 C CA . PHE A 1 304 ? -3.42 -15.672 -15.477 1 92.88 304 PHE A CA 1
ATOM 2413 C C . PHE A 1 304 ? -3.234 -15.312 -16.953 1 92.88 304 PHE A C 1
ATOM 2415 O O . PHE A 1 304 ? -2.193 -14.773 -17.328 1 92.88 304 PHE A O 1
ATOM 2422 N N . TYR A 1 305 ? -4.262 -15.492 -17.703 1 91.69 305 TYR A N 1
ATOM 2423 C CA . TYR A 1 305 ? -4.172 -15.188 -19.125 1 91.69 305 TYR A CA 1
ATOM 2424 C C . TYR A 1 305 ? -4.109 -13.68 -19.359 1 91.69 305 TYR A C 1
ATOM 2426 O O . TYR A 1 305 ? -3.416 -13.219 -20.266 1 91.69 305 TYR A O 1
ATOM 2434 N N . HIS A 1 306 ? -4.859 -13.047 -18.547 1 92.31 306 HIS A N 1
ATOM 2435 C CA . HIS A 1 306 ? -4.82 -11.594 -18.656 1 92.31 306 HIS A CA 1
ATOM 2436 C C . HIS A 1 306 ? -3.424 -11.055 -18.359 1 92.31 306 HIS A C 1
ATOM 2438 O O . HIS A 1 306 ? -2.926 -10.188 -19.094 1 92.31 306 HIS A O 1
ATOM 2444 N N . TRP A 1 307 ? -2.82 -11.57 -17.359 1 93.25 307 TRP A N 1
ATOM 2445 C CA . TRP A 1 307 ? -1.473 -11.156 -17 1 93.25 307 TRP A CA 1
ATOM 2446 C C . TRP A 1 307 ? -0.458 -11.594 -18.047 1 93.25 307 TRP A C 1
ATOM 2448 O O . TRP A 1 307 ? 0.407 -10.812 -18.453 1 93.25 307 TRP A O 1
ATOM 2458 N N . PHE A 1 308 ? -0.567 -12.82 -18.5 1 92.44 308 PHE A N 1
ATOM 2459 C CA . PHE A 1 308 ? 0.381 -13.375 -19.453 1 92.44 308 PHE A CA 1
ATOM 2460 C C . PHE A 1 308 ? 0.328 -12.609 -20.766 1 92.44 308 PHE A C 1
ATOM 2462 O O . PHE A 1 308 ? 1.362 -12.359 -21.391 1 92.44 308 PHE A O 1
ATOM 2469 N N . ASN A 1 309 ? -0.859 -12.234 -21.172 1 91 309 ASN A N 1
ATOM 2470 C CA . ASN A 1 309 ? -1.008 -11.414 -22.375 1 91 309 ASN A CA 1
ATOM 2471 C C . ASN A 1 309 ? -0.391 -10.031 -22.188 1 91 309 ASN A C 1
ATOM 2473 O O . ASN A 1 309 ? 0.221 -9.492 -23.109 1 91 309 ASN A O 1
ATOM 2477 N N . PHE A 1 310 ? -0.55 -9.531 -21.078 1 92.06 310 PHE A N 1
ATOM 2478 C CA . PHE A 1 310 ? 0.003 -8.211 -20.797 1 92.06 310 PHE A CA 1
ATOM 2479 C C . PHE A 1 310 ? 1.526 -8.25 -20.797 1 92.06 310 PHE A C 1
ATOM 2481 O O . PHE A 1 310 ? 2.17 -7.355 -21.344 1 92.06 310 PHE A O 1
ATOM 2488 N N . VAL A 1 311 ? 2.057 -9.305 -20.172 1 92.94 311 VAL A N 1
ATOM 2489 C CA . VAL A 1 311 ? 3.508 -9.453 -20.141 1 92.94 311 VAL A CA 1
ATOM 2490 C C . VAL A 1 311 ? 4.047 -9.57 -21.562 1 92.94 311 VAL A C 1
ATOM 2492 O O . VAL A 1 311 ? 5.055 -8.945 -21.906 1 92.94 311 VAL A O 1
ATOM 2495 N N . THR A 1 312 ? 3.395 -10.273 -22.375 1 91.56 312 THR A N 1
ATOM 2496 C CA . THR A 1 312 ? 3.826 -10.469 -23.766 1 91.56 312 THR A CA 1
ATOM 2497 C C . THR A 1 312 ? 3.773 -9.156 -24.531 1 91.56 312 THR A C 1
ATOM 2499 O O . THR A 1 312 ? 4.691 -8.836 -25.297 1 91.56 312 THR A O 1
ATOM 2502 N N . ARG A 1 313 ? 2.811 -8.406 -24.297 1 90.31 313 ARG A N 1
ATOM 2503 C CA . ARG A 1 313 ? 2.684 -7.113 -24.953 1 90.31 313 ARG A CA 1
ATOM 2504 C C . ARG A 1 313 ? 3.756 -6.141 -24.484 1 90.31 313 ARG A C 1
ATOM 2506 O O . ARG A 1 313 ? 4.309 -5.379 -25.281 1 90.31 313 ARG A O 1
ATOM 2513 N N . CYS A 1 314 ? 3.977 -6.18 -23.219 1 92.44 314 CYS A N 1
ATOM 2514 C CA . CYS A 1 314 ? 4.949 -5.25 -22.656 1 92.44 314 CYS A CA 1
ATOM 2515 C C . CYS A 1 314 ? 6.363 -5.598 -23.094 1 92.44 314 CYS A C 1
ATOM 2517 O O . CYS A 1 314 ? 7.234 -4.727 -23.156 1 92.44 314 CYS A O 1
ATOM 2519 N N . LEU A 1 315 ? 6.598 -6.844 -23.438 1 94.06 315 LEU A N 1
ATOM 2520 C CA . LEU A 1 315 ? 7.918 -7.281 -23.875 1 94.06 315 LEU A CA 1
ATOM 2521 C C . LEU A 1 315 ? 8.234 -6.762 -25.266 1 94.06 315 LEU A C 1
ATOM 2523 O O . LEU A 1 315 ? 9.391 -6.746 -25.688 1 94.06 315 LEU A O 1
ATOM 2527 N N . PHE A 1 316 ? 7.316 -6.242 -25.984 1 92.38 316 PHE A N 1
ATOM 2528 C CA . PHE A 1 316 ? 7.551 -5.727 -27.328 1 92.38 316 PHE A CA 1
ATOM 2529 C C . PHE A 1 316 ? 8.375 -4.449 -27.297 1 92.38 316 PHE A C 1
ATOM 2531 O O . PHE A 1 316 ? 9.18 -4.195 -28.188 1 92.38 316 PHE A O 1
ATOM 2538 N N . MET A 1 317 ? 8.242 -3.734 -26.203 1 93.56 317 MET A N 1
ATOM 2539 C CA . MET A 1 317 ? 8.992 -2.488 -26.109 1 93.56 317 MET A CA 1
ATOM 2540 C C . MET A 1 317 ? 10.492 -2.764 -26.016 1 93.56 317 MET A C 1
ATOM 2542 O O . MET A 1 317 ? 11.266 -2.309 -26.859 1 93.56 317 MET A O 1
ATOM 2546 N N . PRO A 1 318 ? 10.883 -3.527 -25.031 1 94.25 318 PRO A N 1
ATOM 2547 C CA . PRO A 1 318 ? 12.312 -3.83 -25 1 94.25 318 PRO A CA 1
ATOM 2548 C C . PRO A 1 318 ? 12.766 -4.676 -26.188 1 94.25 318 PRO A C 1
ATOM 2550 O O . PRO A 1 318 ? 13.891 -4.527 -26.672 1 94.25 318 PRO A O 1
ATOM 2553 N N . GLY A 1 319 ? 11.922 -5.5 -26.766 1 94.31 319 GLY A N 1
ATOM 2554 C CA . GLY A 1 319 ? 12.266 -6.301 -27.938 1 94.31 319 GLY A CA 1
ATOM 2555 C C . GLY A 1 319 ? 12.492 -5.469 -29.188 1 94.31 319 GLY A C 1
ATOM 2556 O O . GLY A 1 319 ? 13.484 -5.66 -29.891 1 94.31 319 GLY A O 1
ATOM 2557 N N . ILE A 1 320 ? 11.703 -4.539 -29.391 1 93.31 320 ILE A N 1
ATOM 2558 C CA . ILE A 1 320 ? 11.828 -3.664 -30.547 1 93.31 320 ILE A CA 1
ATOM 2559 C C . ILE A 1 320 ? 13.039 -2.752 -30.391 1 93.31 320 ILE A C 1
ATOM 2561 O O . ILE A 1 320 ? 13.781 -2.52 -31.344 1 93.31 320 ILE A O 1
ATOM 2565 N N . LEU A 1 321 ? 13.164 -2.295 -29.156 1 93.5 321 LEU A N 1
ATOM 2566 C CA . LEU A 1 321 ? 14.312 -1.426 -28.891 1 93.5 321 LEU A CA 1
ATOM 2567 C C . LEU A 1 321 ? 15.617 -2.145 -29.203 1 93.5 321 LEU A C 1
ATOM 2569 O O . LEU A 1 321 ? 16.516 -1.57 -29.812 1 93.5 321 LEU A O 1
ATOM 2573 N N . TRP A 1 322 ? 15.727 -3.338 -28.797 1 92.81 322 TRP A N 1
ATOM 2574 C CA . TRP A 1 322 ? 16.938 -4.105 -29.047 1 92.81 322 TRP A CA 1
ATOM 2575 C C . TRP A 1 322 ? 17.094 -4.414 -30.531 1 92.81 322 TRP A C 1
ATOM 2577 O O . TRP A 1 322 ? 18.188 -4.281 -31.094 1 92.81 322 TRP A O 1
ATOM 2587 N N . ALA A 1 323 ? 16.031 -4.785 -31.234 1 92.25 323 ALA A N 1
ATOM 2588 C CA . ALA A 1 323 ? 16.094 -5.152 -32.656 1 92.25 323 ALA A CA 1
ATOM 2589 C C . ALA A 1 323 ? 16.484 -3.957 -33.5 1 92.25 323 ALA A C 1
ATOM 2591 O O . ALA A 1 323 ? 17.328 -4.082 -34.406 1 92.25 323 ALA A O 1
ATOM 2592 N N . VAL A 1 324 ? 15.992 -2.844 -33.188 1 91.19 324 VAL A N 1
ATOM 2593 C CA . VAL A 1 324 ? 16.297 -1.635 -33.938 1 91.19 324 VAL A CA 1
ATOM 2594 C C . VAL A 1 324 ? 17.734 -1.217 -33.688 1 91.19 324 VAL A C 1
ATOM 2596 O O . VAL A 1 324 ? 18.453 -0.849 -34.625 1 91.19 324 VAL A O 1
ATOM 2599 N N . SER A 1 325 ? 18.141 -1.304 -32.438 1 90.56 325 SER A N 1
ATOM 2600 C CA . SER A 1 325 ? 19.531 -0.936 -32.125 1 90.56 325 SER A CA 1
ATOM 2601 C C . SER A 1 325 ? 20.516 -1.889 -32.781 1 90.56 325 SER A C 1
ATOM 2603 O O . SER A 1 325 ? 21.578 -1.467 -33.25 1 90.56 325 SER A O 1
ATOM 2605 N N . GLU A 1 326 ? 20.172 -3.152 -32.844 1 88.88 326 GLU A N 1
ATOM 2606 C CA . GLU A 1 326 ? 21.031 -4.141 -33.469 1 88.88 326 GLU A CA 1
ATOM 2607 C C . GLU A 1 326 ? 21.125 -3.902 -34.969 1 88.88 326 GLU A C 1
ATOM 2609 O O . GLU A 1 326 ? 22.219 -4.004 -35.562 1 88.88 326 GLU A O 1
ATOM 2614 N N . LEU A 1 327 ? 20.062 -3.504 -35.562 1 87.75 327 LEU A N 1
ATOM 2615 C CA . LEU A 1 327 ? 20.031 -3.252 -37 1 87.75 327 LEU A CA 1
ATOM 2616 C C . LEU A 1 327 ? 20.781 -1.969 -37.344 1 87.75 327 LEU A C 1
ATOM 2618 O O . LEU A 1 327 ? 21.531 -1.923 -38.312 1 87.75 327 LEU A O 1
ATOM 2622 N N . LEU A 1 328 ? 20.625 -0.973 -36.5 1 87.75 328 LEU A N 1
ATOM 2623 C CA . LEU A 1 328 ? 21.281 0.309 -36.719 1 87.75 328 LEU A CA 1
ATOM 2624 C C . LEU A 1 328 ? 22.781 0.189 -36.531 1 87.75 328 LEU A C 1
ATOM 2626 O O . LEU A 1 328 ? 23.562 0.707 -37.344 1 87.75 328 LEU A O 1
ATOM 2630 N N . LEU A 1 329 ? 23.109 -0.49 -35.5 1 87.81 329 LEU A N 1
ATOM 2631 C CA . LEU A 1 329 ? 24.531 -0.593 -35.188 1 87.81 329 LEU A CA 1
ATOM 2632 C C . LEU A 1 329 ? 25.219 -1.54 -36.188 1 87.81 329 LEU A C 1
ATOM 2634 O O . LEU A 1 329 ? 26.359 -1.307 -36.562 1 87.81 329 LEU A O 1
ATOM 2638 N N . SER A 1 330 ? 24.641 -2.592 -36.531 1 83.94 330 SER A N 1
ATOM 2639 C CA . SER A 1 330 ? 25.203 -3.502 -37.5 1 83.94 330 SER A CA 1
ATOM 2640 C C . SER A 1 330 ? 25.281 -2.852 -38.875 1 83.94 330 SER A C 1
ATOM 2642 O O . SER A 1 330 ? 26.219 -3.084 -39.656 1 83.94 330 SER A O 1
ATOM 2644 N N . GLY A 1 331 ? 24.281 -2.1 -39.188 1 79.94 331 GLY A N 1
ATOM 2645 C CA . GLY A 1 331 ? 24.281 -1.397 -40.469 1 79.94 331 GLY A CA 1
ATOM 2646 C C . GLY A 1 331 ? 25.344 -0.319 -40.562 1 79.94 331 GLY A C 1
ATOM 2647 O O . GLY A 1 331 ? 25.906 -0.096 -41.625 1 79.94 331 GLY A O 1
ATOM 2648 N N . MET A 1 332 ? 25.547 0.383 -39.438 1 77.06 332 MET A N 1
ATOM 2649 C CA . MET A 1 332 ? 26.531 1.461 -39.438 1 77.06 332 MET A CA 1
ATOM 2650 C C . MET A 1 332 ? 27.938 0.904 -39.312 1 77.06 332 MET A C 1
ATOM 2652 O O . MET A 1 332 ? 28.922 1.653 -39.406 1 77.06 332 MET A O 1
ATOM 2656 N N . GLY A 1 333 ? 28.109 -0.28 -39.375 1 68.56 333 GLY A N 1
ATOM 2657 C CA . GLY A 1 333 ? 29.422 -0.896 -39.281 1 68.56 333 GLY A CA 1
ATOM 2658 C C . GLY A 1 333 ? 30.141 -0.603 -38 1 68.56 333 GLY A C 1
ATOM 2659 O O . GLY A 1 333 ? 31.375 -0.544 -37.938 1 68.56 333 GLY A O 1
ATOM 2660 N N . THR A 1 334 ? 29.344 -0.103 -37 1 66.31 334 THR A N 1
ATOM 2661 C CA . THR A 1 334 ? 29.969 0.303 -35.75 1 66.31 334 THR A CA 1
ATOM 2662 C C . THR A 1 334 ? 30.562 -0.904 -35.031 1 66.31 334 THR A C 1
ATOM 2664 O O . THR A 1 334 ? 30.016 -2.006 -35.094 1 66.31 334 THR A O 1
ATOM 2667 N N . GLN A 1 335 ? 31.844 -0.783 -34.656 1 66.88 335 GLN A N 1
ATOM 2668 C CA . GLN A 1 335 ? 32.719 -1.75 -34.031 1 66.88 335 GLN A CA 1
ATOM 2669 C C . GLN A 1 335 ? 32.156 -2.195 -32.688 1 66.88 335 GLN A C 1
ATOM 2671 O O . GLN A 1 335 ? 31.094 -1.722 -32.25 1 66.88 335 GLN A O 1
ATOM 2676 N N . LEU A 1 336 ? 32.688 -3.191 -32 1 71.19 336 LEU A N 1
ATOM 2677 C CA . LEU A 1 336 ? 32.5 -3.877 -30.719 1 71.19 336 LEU A CA 1
ATOM 2678 C C . LEU A 1 336 ? 32.219 -2.877 -29.609 1 71.19 336 LEU A C 1
ATOM 2680 O O . LEU A 1 336 ? 31.391 -3.123 -28.734 1 71.19 336 LEU A O 1
ATOM 2684 N N . GLY A 1 337 ? 32.656 -1.631 -29.875 1 77.44 337 GLY A N 1
ATOM 2685 C CA . GLY A 1 337 ? 32.5 -0.627 -28.828 1 77.44 337 GLY A CA 1
ATOM 2686 C C . GLY A 1 337 ? 31.109 -0.068 -28.734 1 77.44 337 GLY A C 1
ATOM 2687 O O . GLY A 1 337 ? 30.594 0.134 -27.641 1 77.44 337 GLY A O 1
ATOM 2688 N N . GLY A 1 338 ? 30.5 0.13 -29.891 1 80.38 338 GLY A N 1
ATOM 2689 C CA . GLY A 1 338 ? 29.141 0.645 -29.906 1 80.38 338 GLY A CA 1
ATOM 2690 C C . GLY A 1 338 ? 28.125 -0.32 -29.328 1 80.38 338 GLY A C 1
ATOM 2691 O O . GLY A 1 338 ? 27.188 0.095 -28.625 1 80.38 338 GLY A O 1
ATOM 2692 N N . LYS A 1 339 ? 28.359 -1.569 -29.578 1 85.31 339 LYS A N 1
ATOM 2693 C CA . LYS A 1 339 ? 27.453 -2.59 -29.062 1 85.31 339 LYS A CA 1
ATOM 2694 C C . LYS A 1 339 ? 27.594 -2.717 -27.547 1 85.31 339 LYS A C 1
ATOM 2696 O O . LYS A 1 339 ? 26.609 -2.965 -26.844 1 85.31 339 LYS A O 1
ATOM 2701 N N . GLN A 1 340 ? 28.75 -2.441 -27.062 1 86.88 340 GLN A N 1
ATOM 2702 C CA . GLN A 1 340 ? 28.984 -2.512 -25.609 1 86.88 340 GLN A CA 1
ATOM 2703 C C . GLN A 1 340 ? 28.297 -1.354 -24.891 1 86.88 340 GLN A C 1
ATOM 2705 O O . GLN A 1 340 ? 27.75 -1.537 -23.812 1 86.88 340 GLN A O 1
ATOM 2710 N N . VAL A 1 341 ? 28.328 -0.271 -25.5 1 87.38 341 VAL A N 1
ATOM 2711 C CA . VAL A 1 341 ? 27.672 0.892 -24.922 1 87.38 341 VAL A CA 1
ATOM 2712 C C . VAL A 1 341 ? 26.156 0.687 -24.938 1 87.38 341 VAL A C 1
ATOM 2714 O O . VAL A 1 341 ? 25.453 1.063 -23.984 1 87.38 341 VAL A O 1
ATOM 2717 N N . ARG A 1 342 ? 25.703 0.122 -25.969 1 88.25 342 ARG A N 1
ATOM 2718 C CA . ARG A 1 342 ? 24.281 -0.173 -26.078 1 88.25 342 ARG A CA 1
ATOM 2719 C C . ARG A 1 342 ? 23.844 -1.124 -24.969 1 88.25 342 ARG A C 1
ATOM 2721 O O . ARG A 1 342 ? 22.781 -0.927 -24.359 1 88.25 342 ARG A O 1
ATOM 2728 N N . ASP A 1 343 ? 24.625 -2.129 -24.672 1 89.88 343 ASP A N 1
ATOM 2729 C CA . ASP A 1 343 ? 24.281 -3.117 -23.672 1 89.88 343 ASP A CA 1
ATOM 2730 C C . ASP A 1 343 ? 24.234 -2.49 -22.281 1 89.88 343 ASP A C 1
ATOM 2732 O O . ASP A 1 343 ? 23.375 -2.822 -21.453 1 89.88 343 ASP A O 1
ATOM 2736 N N . THR A 1 344 ? 25.109 -1.617 -22.062 1 91.38 344 THR A N 1
ATOM 2737 C CA . THR A 1 344 ? 25.125 -0.911 -20.797 1 91.38 344 THR A CA 1
ATOM 2738 C C . THR A 1 344 ? 23.906 0.011 -20.672 1 91.38 344 THR A C 1
ATOM 2740 O O . THR A 1 344 ? 23.266 0.078 -19.625 1 91.38 344 THR A O 1
ATOM 2743 N N . ALA A 1 345 ? 23.562 0.664 -21.703 1 90.69 345 ALA A N 1
ATOM 2744 C CA . ALA A 1 345 ? 22.375 1.523 -21.719 1 90.69 345 ALA A CA 1
ATOM 2745 C C . ALA A 1 345 ? 21.109 0.701 -21.594 1 90.69 345 ALA A C 1
ATOM 2747 O O . ALA A 1 345 ? 20.125 1.14 -20.969 1 90.69 345 ALA A O 1
ATOM 2748 N N . PHE A 1 346 ? 21.172 -0.442 -22.219 1 93.12 346 PHE A N 1
ATOM 2749 C CA . PHE A 1 346 ? 20.031 -1.336 -22.141 1 93.12 346 PHE A CA 1
ATOM 2750 C C . PHE A 1 346 ? 19.781 -1.806 -20.719 1 93.12 346 PHE A C 1
ATOM 2752 O O . PHE A 1 346 ? 18.641 -2.014 -20.312 1 93.12 346 PHE A O 1
ATOM 2759 N N . ALA A 1 347 ? 20.844 -1.98 -19.969 1 92.5 347 ALA A N 1
ATOM 2760 C CA . ALA A 1 347 ? 20.703 -2.334 -18.562 1 92.5 347 ALA A CA 1
ATOM 2761 C C . ALA A 1 347 ? 19.938 -1.249 -17.797 1 92.5 347 ALA A C 1
ATOM 2763 O O . ALA A 1 347 ? 19.078 -1.551 -16.969 1 92.5 347 ALA A O 1
ATOM 2764 N N . GLY A 1 348 ? 20.234 -0.031 -18.047 1 89 348 GLY A N 1
ATOM 2765 C CA . GLY A 1 348 ? 19.5 1.069 -17.453 1 89 348 GLY A CA 1
ATOM 2766 C C . GLY A 1 348 ? 18.047 1.12 -17.875 1 89 348 GLY A C 1
ATOM 2767 O O . GLY A 1 348 ? 17.172 1.381 -17.047 1 89 348 GLY A O 1
ATOM 2768 N N . PHE A 1 349 ? 17.859 0.795 -19.062 1 91.19 349 PHE A N 1
ATOM 2769 C CA . PHE A 1 349 ? 16.5 0.788 -19.594 1 91.19 349 PHE A CA 1
ATOM 2770 C C . PHE A 1 349 ? 15.68 -0.315 -18.938 1 91.19 349 PHE A C 1
ATOM 2772 O O . PHE A 1 349 ? 14.508 -0.11 -18.609 1 91.19 349 PHE A O 1
ATOM 2779 N N . MET A 1 350 ? 16.281 -1.445 -18.75 1 92 350 MET A N 1
ATOM 2780 C CA . MET A 1 350 ? 15.562 -2.584 -18.188 1 92 350 MET A CA 1
ATOM 2781 C C . MET A 1 350 ? 15.164 -2.309 -16.734 1 92 350 MET A C 1
ATOM 2783 O O . MET A 1 350 ? 14.125 -2.771 -16.281 1 92 350 MET A O 1
ATOM 2787 N N . CYS A 1 351 ? 15.891 -1.525 -16.031 1 89.38 351 CYS A N 1
ATOM 2788 C CA . CYS A 1 351 ? 15.555 -1.15 -14.656 1 89.38 351 CYS A CA 1
ATOM 2789 C C . CYS A 1 351 ? 14.281 -0.316 -14.617 1 89.38 351 CYS A C 1
ATOM 2791 O O . CYS A 1 351 ? 13.406 -0.557 -13.789 1 89.38 351 CYS A O 1
ATOM 2793 N N . LEU A 1 352 ? 14.172 0.546 -15.555 1 87.12 352 LEU A N 1
ATOM 2794 C CA . LEU A 1 352 ? 13 1.414 -15.602 1 87.12 352 LEU A CA 1
ATOM 2795 C C . LEU A 1 352 ? 11.789 0.658 -16.125 1 87.12 352 LEU A C 1
ATOM 2797 O O . LEU A 1 352 ? 10.672 0.853 -15.648 1 87.12 352 LEU A O 1
ATOM 2801 N N . TRP A 1 353 ? 12.078 -0.167 -17.047 1 91 353 TRP A N 1
ATOM 2802 C CA . TRP A 1 353 ? 11 -0.961 -17.641 1 91 353 TRP A CA 1
ATOM 2803 C C . TRP A 1 353 ? 10.391 -1.903 -16.609 1 91 353 TRP A C 1
ATOM 2805 O O . TRP A 1 353 ? 9.172 -2.047 -16.531 1 91 353 TRP A O 1
ATOM 2815 N N . SER A 1 354 ? 11.18 -2.562 -15.781 1 88.62 354 SER A N 1
ATOM 2816 C CA . SER A 1 354 ? 10.688 -3.504 -14.781 1 88.62 354 SER A CA 1
ATOM 2817 C C . SER A 1 354 ? 9.828 -2.799 -13.742 1 88.62 354 SER A C 1
ATOM 2819 O O . SER A 1 354 ? 8.82 -3.35 -13.281 1 88.62 354 SER A O 1
ATOM 2821 N N . GLY A 1 355 ? 10.117 -1.636 -13.367 1 82.44 355 GLY A N 1
ATOM 2822 C CA . GLY A 1 355 ? 9.328 -0.873 -12.422 1 82.44 355 GLY A CA 1
ATOM 2823 C C . GLY A 1 355 ? 8.016 -0.375 -13 1 82.44 355 GLY A C 1
ATOM 2824 O O . GLY A 1 355 ? 6.98 -0.42 -12.328 1 82.44 355 GLY A O 1
ATOM 2825 N N . SER A 1 356 ? 8.062 0.031 -14.211 1 84.62 356 SER A N 1
ATOM 2826 C CA . SER A 1 356 ? 6.855 0.55 -14.852 1 84.62 356 SER A CA 1
ATOM 2827 C C . SER A 1 356 ? 5.871 -0.571 -15.172 1 84.62 356 SER A C 1
ATOM 2829 O O . SER A 1 356 ? 4.66 -0.355 -15.18 1 84.62 356 SER A O 1
ATOM 2831 N N . PHE A 1 357 ? 6.379 -1.699 -15.391 1 87.44 357 PHE A N 1
ATOM 2832 C CA . PHE A 1 357 ? 5.555 -2.859 -15.711 1 87.44 357 PHE A CA 1
ATOM 2833 C C . PHE A 1 357 ? 4.605 -3.18 -14.562 1 87.44 357 PHE A C 1
ATOM 2835 O O . PHE A 1 357 ? 3.414 -3.418 -14.781 1 87.44 357 PHE A O 1
ATOM 2842 N N . ARG A 1 358 ? 5.02 -3.182 -13.391 1 84.81 358 ARG A N 1
ATOM 2843 C CA . ARG A 1 358 ? 4.203 -3.553 -12.242 1 84.81 358 ARG A CA 1
ATOM 2844 C C . ARG A 1 358 ? 3.082 -2.541 -12.016 1 84.81 358 ARG A C 1
ATOM 2846 O O . ARG A 1 358 ? 1.93 -2.922 -11.805 1 84.81 358 ARG A O 1
ATOM 2853 N N . GLY A 1 359 ? 3.414 -1.295 -12.141 1 84.62 359 GLY A N 1
ATOM 2854 C CA . GLY A 1 359 ? 2.41 -0.262 -11.945 1 84.62 359 GLY A CA 1
ATOM 2855 C C . GLY A 1 359 ? 1.326 -0.275 -13.008 1 84.62 359 GLY A C 1
ATOM 2856 O O . GLY A 1 359 ? 0.142 -0.129 -12.695 1 84.62 359 GLY A O 1
ATOM 2857 N N . LEU A 1 360 ? 1.714 -0.554 -14.156 1 86.75 360 LEU A N 1
ATOM 2858 C CA . LEU A 1 360 ? 0.757 -0.575 -15.258 1 86.75 360 LEU A CA 1
ATOM 2859 C C . LEU A 1 360 ? -0.161 -1.788 -15.156 1 86.75 360 LEU A C 1
ATOM 2861 O O . LEU A 1 360 ? -1.358 -1.689 -15.43 1 86.75 360 LEU A O 1
ATOM 2865 N N . TYR A 1 361 ? 0.406 -2.834 -14.789 1 91.44 361 TYR A N 1
ATOM 2866 C CA . TYR A 1 361 ? -0.45 -4.012 -14.703 1 91.44 361 TYR A CA 1
ATOM 2867 C C . TYR A 1 361 ? -1.412 -3.902 -13.523 1 91.44 361 TYR A C 1
ATOM 2869 O O . TYR A 1 361 ? -2.555 -4.359 -13.602 1 91.44 361 TYR A O 1
ATOM 2877 N N . THR A 1 362 ? -0.97 -3.395 -12.438 1 88.81 362 THR A N 1
ATOM 2878 C CA . THR A 1 362 ? -1.862 -3.24 -11.289 1 88.81 362 THR A CA 1
ATOM 2879 C C . THR A 1 362 ? -3.072 -2.387 -11.664 1 88.81 362 THR A C 1
ATOM 2881 O O . THR A 1 362 ? -4.191 -2.662 -11.219 1 88.81 362 THR A O 1
ATOM 2884 N N . GLN A 1 363 ? -2.902 -1.415 -12.461 1 88.69 363 GLN A N 1
ATOM 2885 C CA . GLN A 1 363 ? -4.008 -0.584 -12.922 1 88.69 363 GLN A CA 1
ATOM 2886 C C . GLN A 1 363 ? -4.973 -1.387 -13.789 1 88.69 363 GLN A C 1
ATOM 2888 O O . GLN A 1 363 ? -6.191 -1.281 -13.641 1 88.69 363 GLN A O 1
ATOM 2893 N N . ARG A 1 364 ? -4.422 -2.188 -14.609 1 88.75 364 ARG A N 1
ATOM 2894 C CA . ARG A 1 364 ? -5.254 -2.992 -15.5 1 88.75 364 ARG A CA 1
ATOM 2895 C C . ARG A 1 364 ? -5.965 -4.102 -14.727 1 88.75 364 ARG A C 1
ATOM 2897 O O . ARG A 1 364 ? -7.105 -4.441 -15.031 1 88.75 364 ARG A O 1
ATOM 2904 N N . SER A 1 365 ? -5.25 -4.648 -13.828 1 92.19 365 SER A N 1
ATOM 2905 C CA . SER A 1 365 ? -5.828 -5.711 -13.016 1 92.19 365 SER A CA 1
ATOM 2906 C C . SER A 1 365 ? -6.977 -5.188 -12.156 1 92.19 365 SER A C 1
ATOM 2908 O O . SER A 1 365 ? -7.992 -5.863 -11.984 1 92.19 365 SER A O 1
ATOM 2910 N N . ASN A 1 366 ? -6.871 -3.973 -11.641 1 91.25 366 ASN A N 1
ATOM 2911 C CA . ASN A 1 366 ? -7.926 -3.387 -10.82 1 91.25 366 ASN A CA 1
ATOM 2912 C C . ASN A 1 366 ? -9.172 -3.076 -11.641 1 91.25 366 ASN A C 1
ATOM 2914 O O . ASN A 1 366 ? -10.297 -3.223 -11.156 1 91.25 366 ASN A O 1
ATOM 2918 N N . LEU A 1 367 ? -8.93 -2.664 -12.828 1 90.56 367 LEU A N 1
ATOM 2919 C CA . LEU A 1 367 ? -10.062 -2.398 -13.711 1 90.56 367 LEU A CA 1
ATOM 2920 C C . LEU A 1 367 ? -10.805 -3.688 -14.039 1 90.56 367 LEU A C 1
ATOM 2922 O O . LEU A 1 367 ? -12.039 -3.713 -14.047 1 90.56 367 LEU A O 1
ATOM 2926 N N . LYS A 1 368 ? -10.055 -4.703 -14.273 1 90.5 368 LYS A N 1
ATOM 2927 C CA . LYS A 1 368 ? -10.68 -5.98 -14.586 1 90.5 368 LYS A CA 1
ATOM 2928 C C . LYS A 1 368 ? -11.375 -6.57 -13.359 1 90.5 368 LYS A C 1
ATOM 2930 O O . LYS A 1 36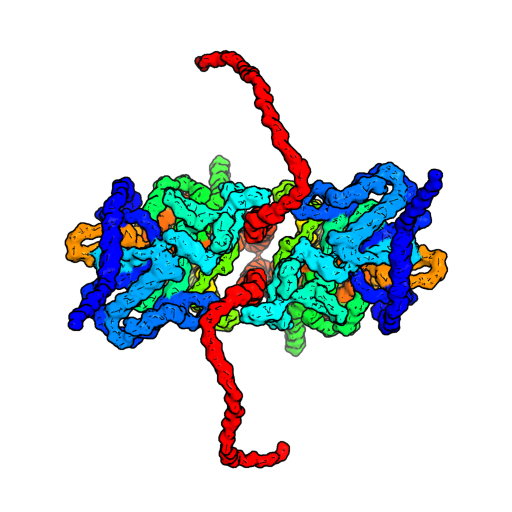8 ? -12.406 -7.234 -13.477 1 90.5 368 LYS A O 1
ATOM 2935 N N . SER A 1 369 ? -10.789 -6.383 -12.219 1 91.88 369 SER A N 1
ATOM 2936 C CA . SER A 1 369 ? -11.422 -6.844 -10.984 1 91.88 369 SER A CA 1
ATOM 2937 C C . SER A 1 369 ? -12.758 -6.148 -10.75 1 91.88 369 SER A C 1
ATOM 2939 O O . SER A 1 369 ? -13.703 -6.762 -10.258 1 91.88 369 SER A O 1
ATOM 2941 N N . LEU A 1 370 ? -12.805 -4.875 -11.109 1 90.25 370 LEU A N 1
ATOM 2942 C CA . LEU A 1 370 ? -14.062 -4.145 -11 1 90.25 370 LEU A CA 1
ATOM 2943 C C . LEU A 1 370 ? -15.078 -4.668 -12.016 1 90.25 370 LEU A C 1
ATOM 2945 O O . LEU A 1 370 ? -16.25 -4.848 -11.688 1 90.25 370 LEU A O 1
ATOM 2949 N N . GLN A 1 371 ? -14.641 -4.965 -13.148 1 88.69 371 GLN A N 1
ATOM 2950 C CA . GLN A 1 371 ? -15.516 -5.449 -14.211 1 88.69 371 GLN A CA 1
ATOM 2951 C C . GLN A 1 371 ? -16.078 -6.824 -13.867 1 88.69 371 GLN A C 1
ATOM 2953 O O . GLN A 1 371 ? -17.25 -7.109 -14.148 1 88.69 371 GLN A O 1
ATOM 2958 N N . TRP A 1 372 ? -15.281 -7.652 -13.258 1 89.12 372 TRP A N 1
ATOM 2959 C CA . TRP A 1 372 ? -15.695 -9.023 -12.977 1 89.12 372 TRP A CA 1
ATOM 2960 C C . TRP A 1 372 ? -16.297 -9.133 -11.578 1 89.12 372 TRP A C 1
ATOM 2962 O O . TRP A 1 372 ? -16.672 -10.219 -11.141 1 89.12 372 TRP A O 1
ATOM 2972 N N . GLY A 1 373 ? -16.391 -8.062 -10.82 1 88 373 GLY A N 1
ATOM 2973 C CA . GLY A 1 373 ? -16.969 -8.062 -9.492 1 88 373 GLY A CA 1
ATOM 2974 C C . GLY A 1 373 ? -16.125 -8.781 -8.461 1 88 373 GLY A C 1
ATOM 2975 O O . GLY A 1 373 ? -16.656 -9.438 -7.562 1 88 373 GLY A O 1
ATOM 2976 N N . MET A 1 374 ? -14.836 -8.719 -8.703 1 90.88 374 MET A N 1
ATOM 2977 C CA . MET A 1 374 ? -13.945 -9.469 -7.82 1 90.88 374 MET A CA 1
ATOM 2978 C C . MET A 1 374 ? -13.25 -8.539 -6.832 1 90.88 374 MET A C 1
ATOM 2980 O O . MET A 1 374 ? -12.375 -8.969 -6.082 1 90.88 374 MET A O 1
ATOM 2984 N N . ALA A 1 375 ? -13.773 -7.301 -6.797 1 86.94 375 ALA A N 1
ATOM 2985 C CA . ALA A 1 375 ? -13.195 -6.375 -5.824 1 86.94 375 ALA A CA 1
ATOM 2986 C C . ALA A 1 375 ? -13.539 -6.797 -4.398 1 86.94 375 ALA A C 1
ATOM 2988 O O . ALA A 1 375 ? -14.703 -7.051 -4.082 1 86.94 375 ALA A O 1
ATOM 2989 N N . ASP A 1 376 ? -12.57 -7 -3.521 1 81.19 376 ASP A N 1
ATOM 2990 C CA . ASP A 1 376 ? -12.719 -7.434 -2.135 1 81.19 376 ASP A CA 1
ATOM 2991 C C . ASP A 1 376 ? -13.461 -8.766 -2.053 1 81.19 376 ASP A C 1
ATOM 2993 O O . ASP A 1 376 ? -14.375 -8.93 -1.244 1 81.19 376 ASP A O 1
ATOM 2997 N N . TYR A 1 377 ? -13.047 -9.641 -2.883 1 86.31 377 TYR A N 1
ATOM 2998 C CA . TYR A 1 377 ? -13.711 -10.938 -2.979 1 86.31 377 TYR A CA 1
ATOM 2999 C C . TYR A 1 377 ? -13.477 -11.766 -1.721 1 86.31 377 TYR A C 1
ATOM 3001 O O . TYR A 1 377 ? -14.25 -12.68 -1.415 1 86.31 377 TYR A O 1
ATOM 3009 N N . PHE A 1 378 ? -12.523 -11.453 -0.905 1 78.94 378 PHE A N 1
ATOM 3010 C CA . PHE A 1 378 ? -12.203 -12.227 0.288 1 78.94 378 PHE A CA 1
ATOM 3011 C C . PHE A 1 378 ? -13.344 -12.164 1.297 1 78.94 378 PHE A C 1
ATOM 3013 O O . PHE A 1 378 ? -13.477 -13.047 2.146 1 78.94 378 PHE A O 1
ATOM 3020 N N . GLN A 1 379 ? -14.188 -11.242 1.1 1 75.5 379 GLN A N 1
ATOM 3021 C CA . GLN A 1 379 ? -15.289 -11.078 2.041 1 75.5 379 GLN A CA 1
ATOM 3022 C C . GLN A 1 379 ? -16.422 -12.07 1.747 1 75.5 379 GLN A C 1
ATOM 3024 O O . GLN A 1 379 ? -17.156 -12.453 2.648 1 75.5 379 GLN A O 1
ATOM 3029 N N . VAL A 1 380 ? -16.453 -12.484 0.521 1 77.56 380 VAL A N 1
ATOM 3030 C CA . VAL A 1 380 ? -17.562 -13.336 0.12 1 77.56 380 VAL A CA 1
ATOM 3031 C C . VAL A 1 380 ? -17.062 -14.75 -0.16 1 77.56 380 VAL A C 1
ATOM 3033 O O . VAL A 1 380 ? -17.875 -15.68 -0.314 1 77.56 380 VAL A O 1
ATOM 3036 N N . ALA A 1 381 ? -15.805 -14.938 -0.066 1 82.06 381 ALA A N 1
ATOM 3037 C CA . ALA A 1 381 ? -15.234 -16.25 -0.379 1 82.06 381 ALA A CA 1
ATOM 3038 C C . ALA A 1 381 ? -15.633 -17.281 0.67 1 82.06 381 ALA A C 1
ATOM 3040 O O . ALA A 1 381 ? -15.898 -16.938 1.823 1 82.06 381 ALA A O 1
ATOM 3041 N N . SER A 1 382 ? -15.664 -18.469 0.217 1 78.19 382 SER A N 1
ATOM 3042 C CA . SER A 1 382 ? -16.031 -19.562 1.106 1 78.19 382 SER A CA 1
ATOM 3043 C C . SER A 1 382 ? -14.945 -19.844 2.139 1 78.19 382 SER A C 1
ATOM 3045 O O . SER A 1 382 ? -13.758 -19.75 1.829 1 78.19 382 SER A O 1
ATOM 3047 N N . VAL A 1 383 ? -15.461 -20.078 3.359 1 80.25 383 VAL A N 1
ATOM 3048 C CA . VAL A 1 383 ? -14.547 -20.391 4.449 1 80.25 383 VAL A CA 1
ATOM 3049 C C . VAL A 1 383 ? -14.109 -21.859 4.352 1 80.25 383 VAL A C 1
ATOM 3051 O O . VAL A 1 383 ? -14.914 -22.734 4.043 1 80.25 383 VAL A O 1
ATOM 3054 N N . LEU A 1 384 ? -12.859 -22.094 4.543 1 81.44 384 LEU A N 1
ATOM 3055 C CA . LEU A 1 384 ? -12.328 -23.438 4.504 1 81.44 384 LEU A CA 1
ATOM 3056 C C . LEU A 1 384 ? -12.82 -24.266 5.695 1 81.44 384 LEU A C 1
ATOM 3058 O O . LEU A 1 384 ? -12.969 -23.734 6.797 1 81.44 384 LEU A O 1
ATOM 3062 N N . PRO A 1 385 ? -13.008 -25.484 5.465 1 74 385 PRO A N 1
ATOM 3063 C CA . PRO A 1 385 ? -13.461 -26.328 6.566 1 74 385 PRO A CA 1
ATOM 3064 C C . PRO A 1 385 ? -12.414 -26.469 7.672 1 74 385 PRO A C 1
ATOM 3066 O O . PRO A 1 385 ? -12.766 -26.688 8.836 1 74 385 PRO A O 1
ATOM 3069 N N . SER A 1 386 ? -11.195 -26.297 7.336 1 76 386 SER A N 1
ATOM 3070 C CA . SER A 1 386 ? -10.125 -26.453 8.312 1 76 386 SER A CA 1
ATOM 3071 C C . SER A 1 386 ? -9.977 -25.203 9.18 1 76 386 SER A C 1
ATOM 3073 O O . SER A 1 386 ? -9.305 -25.234 10.211 1 76 386 SER A O 1
ATOM 3075 N N . TYR A 1 387 ? -10.711 -24.219 8.805 1 84.69 387 TYR A N 1
ATOM 3076 C CA . TYR A 1 387 ? -10.578 -22.969 9.523 1 84.69 387 TYR A CA 1
ATOM 3077 C C . TYR A 1 387 ? -11.289 -23.016 10.867 1 84.69 387 TYR A C 1
ATOM 3079 O O . TYR A 1 387 ? -12.43 -23.469 10.945 1 84.69 387 TYR A O 1
ATOM 3087 N N . ARG A 1 388 ? -10.531 -22.703 11.914 1 82.44 388 ARG A N 1
ATOM 3088 C CA . ARG A 1 388 ? -11.086 -22.594 13.258 1 82.44 388 ARG A CA 1
ATOM 3089 C C . ARG A 1 388 ? -11.078 -21.141 13.742 1 82.44 388 ARG A C 1
ATOM 3091 O O . ARG A 1 388 ? -10.008 -20.578 13.969 1 82.44 388 ARG A O 1
ATOM 3098 N N . ALA A 1 389 ? -12.195 -20.547 13.883 1 78.5 389 ALA A N 1
ATOM 3099 C CA . ALA A 1 389 ? -12.352 -19.141 14.273 1 78.5 389 ALA A CA 1
ATOM 3100 C C . ALA A 1 389 ? -11.789 -18.906 15.672 1 78.5 389 ALA A C 1
ATOM 3102 O O . ALA A 1 389 ? -11.328 -17.812 15.984 1 78.5 389 ALA A O 1
ATOM 3103 N N . GLU A 1 390 ? -11.68 -19.984 16.484 1 78.06 390 GLU A N 1
ATOM 3104 C CA . GLU A 1 390 ? -11.219 -19.844 17.859 1 78.06 390 GLU A CA 1
ATOM 3105 C C . GLU A 1 390 ? -9.711 -19.625 17.922 1 78.06 390 GLU A C 1
ATOM 3107 O O . GLU A 1 390 ? -9.203 -19.031 18.875 1 78.06 390 GLU A O 1
ATOM 3112 N N . LEU A 1 391 ? -9.195 -20.094 16.906 1 82.44 391 LEU A N 1
ATOM 3113 C CA . LEU A 1 391 ? -7.738 -20.016 16.906 1 82.44 391 LEU A CA 1
ATOM 3114 C C . LEU A 1 391 ? -7.266 -18.688 16.312 1 82.44 391 LEU A C 1
ATOM 3116 O O . LEU A 1 391 ? -6.07 -18.375 16.344 1 82.44 391 LEU A O 1
ATOM 3120 N N . ARG A 1 392 ? -8.219 -17.938 15.914 1 82 392 ARG A N 1
ATOM 3121 C CA . ARG A 1 392 ? -7.836 -16.688 15.266 1 82 392 ARG A CA 1
ATOM 3122 C C . ARG A 1 392 ? -7.211 -15.719 16.266 1 82 392 ARG A C 1
ATOM 3124 O O . ARG A 1 392 ? -7.801 -15.43 17.312 1 82 392 ARG A O 1
ATOM 3131 N N . GLY A 1 393 ? -6 -15.336 16.031 1 75.12 393 GLY A N 1
ATOM 3132 C CA . GLY A 1 393 ? -5.305 -14.398 16.891 1 75.12 393 GLY A CA 1
ATOM 3133 C C . GLY A 1 393 ? -4.605 -15.07 18.062 1 75.12 393 GLY A C 1
ATOM 3134 O O . GLY A 1 393 ? -3.998 -14.398 18.891 1 75.12 393 GLY A O 1
ATOM 3135 N N . SER A 1 394 ? -4.668 -16.422 18.078 1 79.38 394 SER A N 1
ATOM 3136 C CA . SER A 1 394 ? -4.047 -17.188 19.156 1 79.38 394 SER A CA 1
ATOM 3137 C C . SER A 1 394 ? -2.551 -17.359 18.922 1 79.38 394 SER A C 1
ATOM 3139 O O . SER A 1 394 ? -2.049 -17.062 17.828 1 79.38 394 SER A O 1
ATOM 3141 N N . TYR A 1 395 ? -1.866 -17.75 20 1 81.62 395 TYR A N 1
ATOM 3142 C CA . TYR A 1 395 ? -0.43 -18 19.938 1 81.62 395 TYR A CA 1
ATOM 3143 C C . TYR A 1 395 ? -0.124 -19.219 19.078 1 81.62 395 TYR A C 1
ATOM 3145 O O . TYR A 1 395 ? 0.933 -19.281 18.453 1 81.62 395 TYR A O 1
ATOM 3153 N N . SER A 1 396 ? -1.102 -20.062 19.047 1 82.94 396 SER A N 1
ATOM 3154 C CA . SER A 1 396 ? -0.881 -21.266 18.234 1 82.94 396 SER A CA 1
ATOM 3155 C C . SER A 1 396 ? -0.874 -20.922 16.734 1 82.94 396 SER A C 1
ATOM 3157 O O . SER A 1 396 ? -0.053 -21.438 15.984 1 82.94 396 SER A O 1
ATOM 3159 N N . GLU A 1 397 ? -1.812 -20.078 16.344 1 86.94 397 GLU A N 1
ATOM 3160 C CA . GLU A 1 397 ? -1.826 -19.641 14.953 1 86.94 397 GLU A CA 1
ATOM 3161 C C . GLU A 1 397 ? -0.545 -18.891 14.594 1 86.94 397 GLU A C 1
ATOM 3163 O O . GLU A 1 397 ? 0.062 -19.156 13.547 1 86.94 397 GLU A O 1
ATOM 3168 N N . PHE A 1 398 ? -0.137 -18.156 15.539 1 82.81 398 PHE A N 1
ATOM 3169 C CA . PHE A 1 398 ? 1.093 -17.406 15.328 1 82.81 398 PHE A CA 1
ATOM 3170 C C . PHE A 1 398 ? 2.299 -18.328 15.281 1 82.81 398 PHE A C 1
ATOM 3172 O O . PHE A 1 398 ? 3.209 -18.141 14.477 1 82.81 398 PHE A O 1
ATOM 3179 N N . GLY A 1 399 ? 2.32 -19.281 16.125 1 84.44 399 GLY A N 1
ATOM 3180 C CA . GLY A 1 399 ? 3.424 -20.234 16.172 1 84.44 399 GLY A CA 1
ATOM 3181 C C . GLY A 1 399 ? 3.58 -21.016 14.891 1 84.44 399 GLY A C 1
ATOM 3182 O O . GLY A 1 399 ? 4.695 -21.172 14.383 1 84.44 399 GLY A O 1
ATOM 3183 N N . TRP A 1 400 ? 2.504 -21.422 14.289 1 88.5 400 TRP A N 1
ATOM 3184 C CA . TRP A 1 400 ? 2.562 -22.188 13.047 1 88.5 400 TRP A CA 1
ATOM 3185 C C . TRP A 1 400 ? 2.975 -21.312 11.875 1 88.5 400 TRP A C 1
ATOM 3187 O O . TRP A 1 400 ? 3.738 -21.734 11.008 1 88.5 400 TRP A O 1
ATOM 3197 N N . ARG A 1 401 ? 2.459 -20.141 11.844 1 86.44 401 ARG A N 1
ATOM 3198 C CA . ARG A 1 401 ? 2.818 -19.219 10.766 1 86.44 401 ARG A CA 1
ATOM 3199 C C . ARG A 1 401 ? 4.289 -18.828 10.852 1 86.44 401 ARG A C 1
ATOM 3201 O O . ARG A 1 401 ? 4.98 -18.766 9.828 1 86.44 401 ARG A O 1
ATOM 3208 N N . ALA A 1 402 ? 4.719 -18.656 12.102 1 84.69 402 ALA A N 1
ATOM 3209 C CA . ALA A 1 402 ? 6.129 -18.344 12.312 1 84.69 402 ALA A CA 1
ATOM 3210 C C . ALA A 1 402 ? 7.016 -19.516 11.945 1 84.69 402 ALA A C 1
ATOM 3212 O O . ALA A 1 402 ? 8.102 -19.344 11.383 1 84.69 402 ALA A O 1
ATOM 3213 N N . LEU A 1 403 ? 6.555 -20.656 12.219 1 87.44 403 LEU A N 1
ATOM 3214 C CA . LEU A 1 403 ? 7.305 -21.859 11.867 1 87.44 403 LEU A CA 1
ATOM 3215 C C . LEU A 1 403 ? 7.398 -22.016 10.359 1 87.44 403 LEU A C 1
ATOM 3217 O O . LEU A 1 403 ? 8.445 -22.406 9.836 1 87.44 403 LEU A O 1
ATOM 3221 N N . GLY A 1 404 ? 6.281 -21.734 9.703 1 87.06 404 GLY A N 1
ATOM 3222 C CA . GLY A 1 404 ? 6.32 -21.797 8.25 1 87.06 404 GLY A CA 1
ATOM 3223 C C . GLY A 1 404 ? 7.344 -20.859 7.641 1 87.06 404 GLY A C 1
ATOM 3224 O O . GLY A 1 404 ? 8.117 -21.266 6.773 1 87.06 404 GLY A O 1
ATOM 3225 N N . TRP A 1 405 ? 7.469 -19.719 8.164 1 84.88 405 TRP A N 1
ATOM 3226 C CA . TRP A 1 405 ? 8.43 -18.734 7.66 1 84.88 405 TRP A CA 1
ATOM 3227 C C . TRP A 1 405 ? 9.844 -19.094 8.102 1 84.88 405 TRP A C 1
ATOM 3229 O O . TRP A 1 405 ? 10.805 -18.891 7.355 1 84.88 405 TRP A O 1
ATOM 3239 N N . ALA A 1 406 ? 10 -19.625 9.266 1 84.44 406 ALA A N 1
ATOM 3240 C CA . ALA A 1 406 ? 11.312 -20.047 9.758 1 84.44 406 ALA A CA 1
ATOM 3241 C C . ALA A 1 406 ? 11.891 -21.172 8.906 1 84.44 406 ALA A C 1
ATOM 3243 O O . ALA A 1 406 ? 13.078 -21.156 8.578 1 84.44 406 ALA A O 1
ATOM 3244 N N . VAL A 1 407 ? 11.031 -22 8.523 1 85.94 407 VAL A N 1
ATOM 3245 C CA . VAL A 1 407 ? 11.484 -23.125 7.695 1 85.94 407 VAL A CA 1
ATOM 3246 C C . VAL A 1 407 ? 11.891 -22.609 6.316 1 85.94 407 VAL A C 1
ATOM 3248 O O . VAL A 1 407 ? 12.906 -23.047 5.762 1 85.94 407 VAL A O 1
ATOM 3251 N N . ALA A 1 408 ? 11.109 -21.734 5.809 1 84.12 408 ALA A N 1
ATOM 3252 C CA . ALA A 1 408 ? 11.461 -21.156 4.512 1 84.12 408 ALA A CA 1
ATOM 3253 C C . ALA A 1 408 ? 12.789 -20.406 4.586 1 84.12 408 ALA A C 1
ATOM 3255 O O . ALA A 1 408 ? 13.641 -20.562 3.715 1 84.12 408 ALA A O 1
ATOM 3256 N N . CYS A 1 409 ? 13.039 -19.672 5.648 1 80.5 409 CYS A N 1
ATOM 3257 C CA . CYS A 1 409 ? 14.266 -18.906 5.824 1 80.5 409 CYS A CA 1
ATOM 3258 C C . CYS A 1 409 ? 15.453 -19.828 6.094 1 80.5 409 CYS A C 1
ATOM 3260 O O . CYS A 1 409 ? 16.547 -19.594 5.598 1 80.5 409 CYS A O 1
ATOM 3262 N N . LEU A 1 410 ? 15.219 -20.828 6.918 1 79.94 410 LEU A N 1
ATOM 3263 C CA . LEU A 1 410 ? 16.281 -21.781 7.211 1 79.94 410 LEU A CA 1
ATOM 3264 C C . LEU A 1 410 ? 16.719 -22.516 5.941 1 79.94 410 LEU A C 1
ATOM 3266 O O . LEU A 1 410 ? 17.906 -22.797 5.766 1 79.94 410 LEU A O 1
ATOM 3270 N N . CYS A 1 411 ? 15.781 -22.75 5.109 1 77.25 411 CYS A N 1
ATOM 3271 C CA . CYS A 1 411 ? 16.125 -23.391 3.842 1 77.25 411 CYS A CA 1
ATOM 3272 C C . CYS A 1 411 ? 16.969 -22.453 2.977 1 77.25 411 CYS A C 1
ATOM 3274 O O . CYS A 1 411 ? 17.922 -22.875 2.338 1 77.25 411 CYS A O 1
ATOM 3276 N N . LEU A 1 412 ? 16.594 -21.234 2.973 1 78.31 412 LEU A N 1
ATOM 3277 C CA . LEU A 1 412 ? 17.375 -20.234 2.24 1 78.31 412 LEU A CA 1
ATOM 3278 C C . LEU A 1 412 ? 18.781 -20.125 2.803 1 78.31 412 LEU A C 1
ATOM 3280 O O . LEU A 1 412 ? 19.766 -20.141 2.051 1 78.31 412 LEU A O 1
ATOM 3284 N N . VAL A 1 413 ? 18.891 -20.188 4.105 1 80.25 413 VAL A N 1
ATOM 3285 C CA . VAL A 1 413 ? 20.188 -20.047 4.762 1 80.25 413 VAL A CA 1
ATOM 3286 C C . VAL A 1 413 ? 21.016 -21.312 4.527 1 80.25 413 VAL A C 1
ATOM 3288 O O . VAL A 1 413 ? 22.219 -21.219 4.258 1 80.25 413 VAL A O 1
ATOM 3291 N N . GLU A 1 414 ? 20.391 -22.422 4.617 1 82.5 414 GLU A N 1
ATOM 3292 C CA . GLU A 1 414 ? 21.094 -23.688 4.383 1 82.5 414 GLU A CA 1
ATOM 3293 C C . GLU A 1 414 ? 21.656 -23.75 2.969 1 82.5 414 GLU A C 1
ATOM 3295 O O . GLU A 1 414 ? 22.812 -24.125 2.773 1 82.5 414 GLU A O 1
ATOM 3300 N N . THR A 1 415 ? 20.906 -23.328 1.992 1 80.19 415 THR A N 1
ATOM 3301 C CA . THR A 1 415 ? 21.359 -23.359 0.609 1 80.19 415 THR A CA 1
ATOM 3302 C C . THR A 1 415 ? 22.484 -22.344 0.39 1 80.19 415 THR A C 1
ATOM 3304 O O . THR A 1 415 ? 23.484 -22.641 -0.277 1 80.19 415 THR A O 1
ATOM 3307 N N . LEU A 1 416 ? 22.359 -21.219 1.018 1 78.56 416 LEU A N 1
ATOM 3308 C CA . LEU A 1 416 ? 23.375 -20.188 0.865 1 78.56 416 LEU A CA 1
ATOM 3309 C C . LEU A 1 416 ? 24.672 -20.594 1.547 1 78.56 416 LEU A C 1
ATOM 3311 O O . LEU A 1 416 ? 25.766 -20.344 1.017 1 78.56 416 LEU A O 1
ATOM 3315 N N . VAL A 1 417 ? 24.531 -21.25 2.686 1 81.69 417 VAL A N 1
ATOM 3316 C CA . VAL A 1 417 ? 25.719 -21.672 3.428 1 81.69 417 VAL A CA 1
ATOM 3317 C C . VAL A 1 417 ? 26.438 -22.797 2.68 1 81.69 417 VAL A C 1
ATOM 3319 O O . VAL A 1 417 ? 27.656 -22.812 2.58 1 81.69 417 VAL A O 1
ATOM 3322 N N . VAL A 1 418 ? 25.672 -23.672 2.143 1 81.12 418 VAL A N 1
ATOM 3323 C CA . VAL A 1 418 ? 26.266 -24.781 1.401 1 81.12 418 VAL A CA 1
ATOM 3324 C C . VAL A 1 418 ? 26.938 -24.25 0.136 1 81.12 418 VAL A C 1
ATOM 3326 O O . VAL A 1 418 ? 28.062 -24.641 -0.19 1 81.12 418 VAL A O 1
ATOM 3329 N N . VAL A 1 419 ? 26.312 -23.375 -0.521 1 77.88 419 VAL A N 1
ATOM 3330 C CA . VAL A 1 419 ? 26.875 -22.781 -1.726 1 77.88 419 VAL A CA 1
ATOM 3331 C C . VAL A 1 419 ? 28.141 -21.984 -1.367 1 77.88 419 VAL A C 1
ATOM 3333 O O . VAL A 1 419 ? 29.156 -22.094 -2.051 1 77.88 419 VAL A O 1
ATOM 3336 N N . TRP A 1 420 ? 28.016 -21.234 -0.248 1 78.62 420 TRP A N 1
ATOM 3337 C CA . TRP A 1 420 ? 29.156 -20.438 0.195 1 78.62 420 TRP A CA 1
ATOM 3338 C C . TRP A 1 420 ? 30.328 -21.328 0.581 1 78.62 420 TRP A C 1
ATOM 3340 O O . TRP A 1 420 ? 31.469 -21.062 0.218 1 78.62 420 TRP A O 1
ATOM 3350 N N . TYR A 1 421 ? 29.969 -22.359 1.252 1 79.38 421 TYR A N 1
ATOM 3351 C CA . TYR A 1 421 ? 31 -23.266 1.725 1 79.38 421 TYR A CA 1
ATOM 3352 C C . TYR A 1 421 ? 31.703 -23.938 0.556 1 79.38 421 TYR A C 1
ATOM 3354 O O . TYR A 1 421 ? 32.938 -23.984 0.499 1 79.38 421 TYR A O 1
ATOM 3362 N N . ILE A 1 422 ? 31 -24.469 -0.347 1 79.75 422 ILE A N 1
ATOM 3363 C CA . ILE A 1 422 ? 31.578 -25.156 -1.491 1 79.75 422 ILE A CA 1
ATOM 3364 C C . ILE A 1 422 ? 32.375 -24.172 -2.338 1 79.75 422 ILE A C 1
ATOM 3366 O O . ILE A 1 422 ? 33.469 -24.484 -2.799 1 79.75 422 ILE A O 1
ATOM 3370 N N . THR A 1 423 ? 31.859 -23 -2.471 1 77.75 423 THR A N 1
ATOM 3371 C CA . THR A 1 423 ? 32.562 -21.984 -3.254 1 77.75 423 THR A CA 1
ATOM 3372 C C . THR A 1 423 ? 33.812 -21.531 -2.549 1 77.75 423 THR A C 1
ATOM 3374 O O . THR A 1 423 ? 34.844 -21.281 -3.197 1 77.75 423 THR A O 1
ATOM 3377 N N . PHE A 1 424 ? 33.781 -21.438 -1.242 1 78.75 424 PHE A N 1
ATOM 3378 C CA . PHE A 1 424 ? 34.938 -21.031 -0.462 1 78.75 424 PHE A CA 1
ATOM 3379 C C . PHE A 1 424 ? 36.031 -22.078 -0.569 1 78.75 424 PHE A C 1
ATOM 3381 O O . PHE A 1 424 ? 37.219 -21.734 -0.76 1 78.75 424 PHE A O 1
ATOM 3388 N N . VAL A 1 425 ? 35.688 -23.312 -0.493 1 77.88 425 VAL A N 1
ATOM 3389 C CA . VAL A 1 425 ? 36.656 -24.391 -0.593 1 77.88 425 VAL A CA 1
ATOM 3390 C C . VAL A 1 425 ? 37.25 -24.422 -1.999 1 77.88 425 VAL A C 1
ATOM 3392 O O . VAL A 1 425 ? 38.469 -24.641 -2.166 1 77.88 425 VAL A O 1
ATOM 3395 N N . ARG A 1 426 ? 36.438 -24.156 -2.938 1 79.19 426 ARG A N 1
ATOM 3396 C CA . ARG A 1 426 ? 36.906 -24.125 -4.316 1 79.19 426 ARG A CA 1
ATOM 3397 C C . ARG A 1 426 ? 37.875 -22.953 -4.535 1 79.19 426 ARG A C 1
ATOM 3399 O O . ARG A 1 426 ? 38.875 -23.078 -5.234 1 79.19 426 ARG A O 1
ATOM 3406 N N . ALA A 1 427 ? 37.594 -21.828 -3.951 1 78.12 427 ALA A N 1
ATOM 3407 C CA . ALA A 1 427 ? 38.438 -20.656 -4.078 1 78.12 427 ALA A CA 1
ATOM 3408 C C . ALA A 1 427 ? 39.812 -20.891 -3.416 1 78.12 427 ALA A C 1
ATOM 3410 O O . ALA A 1 427 ? 40.844 -20.484 -3.957 1 78.12 427 ALA A O 1
ATOM 3411 N N . GLN A 1 428 ? 39.781 -21.516 -2.291 1 76.5 428 GLN A N 1
ATOM 3412 C CA . GLN A 1 428 ? 41.031 -21.781 -1.593 1 76.5 428 GLN A CA 1
ATOM 3413 C C . GLN A 1 428 ? 41.875 -22.781 -2.363 1 76.5 428 GLN A C 1
ATOM 3415 O O . GLN A 1 428 ? 43.094 -22.672 -2.396 1 76.5 428 GLN A O 1
ATOM 3420 N N . ALA A 1 429 ? 41.156 -23.688 -2.965 1 76 429 ALA A N 1
ATOM 3421 C CA . ALA A 1 429 ? 41.875 -24.672 -3.762 1 76 429 ALA A CA 1
ATOM 3422 C C . ALA A 1 429 ? 42.5 -24.031 -5.004 1 76 429 ALA A C 1
ATOM 3424 O O . ALA A 1 429 ? 43.562 -24.438 -5.453 1 76 429 ALA A O 1
ATOM 3425 N N . PHE A 1 430 ? 41.812 -23.062 -5.508 1 73.81 430 PHE A N 1
ATOM 3426 C CA . PHE A 1 430 ? 42.281 -22.375 -6.699 1 73.81 430 PHE A CA 1
ATOM 3427 C C . PHE A 1 430 ? 43.438 -21.422 -6.355 1 73.81 430 PHE A C 1
ATOM 3429 O O . PHE A 1 430 ? 44.406 -21.344 -7.098 1 73.81 430 PHE A O 1
ATOM 3436 N N . LEU A 1 431 ? 43.281 -20.688 -5.211 1 73.56 431 LEU A N 1
ATOM 3437 C CA . LEU A 1 431 ? 44.281 -19.688 -4.832 1 73.56 431 LEU A CA 1
ATOM 3438 C C . LEU A 1 431 ? 45.531 -20.344 -4.238 1 73.56 431 LEU A C 1
ATOM 3440 O O . LEU A 1 431 ? 46.625 -19.859 -4.43 1 73.56 431 LEU A O 1
ATOM 3444 N N . HIS A 1 432 ? 45.25 -21.406 -3.49 1 75.81 432 HIS A N 1
ATOM 3445 C CA . HIS A 1 432 ? 46.375 -22.094 -2.865 1 75.81 432 HIS A CA 1
ATOM 3446 C C . HIS A 1 432 ? 46.438 -23.562 -3.289 1 75.81 432 HIS A C 1
ATOM 3448 O O . HIS A 1 432 ? 46.094 -24.453 -2.5 1 75.81 432 HIS A O 1
ATOM 3454 N N . PRO A 1 433 ? 46.75 -23.812 -4.539 1 70.69 433 PRO A N 1
ATOM 3455 C CA . PRO A 1 433 ? 46.75 -25.188 -5.047 1 70.69 433 PRO A CA 1
ATOM 3456 C C . PRO A 1 433 ? 47.656 -26.109 -4.254 1 70.69 433 PRO A C 1
ATOM 3458 O O . PRO A 1 433 ? 47.469 -27.328 -4.246 1 70.69 433 PRO A O 1
ATOM 3461 N N . ASP A 1 434 ? 48.688 -25.484 -3.678 1 66.25 434 ASP A N 1
ATOM 3462 C CA . ASP A 1 434 ? 49.688 -26.312 -3.014 1 66.25 434 ASP A CA 1
ATOM 3463 C C . ASP A 1 434 ? 49.188 -26.797 -1.652 1 66.25 434 ASP A C 1
ATOM 3465 O O . ASP A 1 434 ? 49.719 -27.75 -1.09 1 66.25 434 ASP A O 1
ATOM 3469 N N . GLN A 1 435 ? 48.219 -26.094 -1.079 1 61.53 435 GLN A N 1
ATOM 3470 C CA . GLN A 1 435 ? 47.781 -26.469 0.264 1 61.53 435 GLN A CA 1
ATOM 3471 C C . GLN A 1 435 ? 46.656 -27.5 0.213 1 61.53 435 GLN A C 1
ATOM 3473 O O . GLN A 1 435 ? 45.656 -27.281 -0.474 1 61.53 435 GLN A O 1
ATOM 3478 N N . SER A 1 436 ? 47 -28.781 0.327 1 60.22 436 SER A N 1
ATOM 3479 C CA . SER A 1 436 ? 46.031 -29.891 0.311 1 60.22 436 SER A CA 1
ATOM 3480 C C . SER A 1 436 ? 44.938 -29.703 1.359 1 60.22 436 SER A C 1
ATOM 3482 O O . SER A 1 436 ? 45.219 -29.828 2.559 1 60.22 436 SER A O 1
ATOM 3484 N N . PHE A 1 437 ? 44.031 -28.812 1.18 1 60.28 437 PHE A N 1
ATOM 3485 C CA . PHE A 1 437 ? 42.938 -28.656 2.145 1 60.28 437 PHE A CA 1
ATOM 3486 C C . PHE A 1 437 ? 41.906 -29.766 1.994 1 60.28 437 PHE A C 1
ATOM 3488 O O . PHE A 1 437 ? 41.531 -30.125 0.875 1 60.28 437 PHE A O 1
ATOM 3495 N N . THR A 1 438 ? 41.844 -30.766 3.025 1 59.88 438 THR A N 1
ATOM 3496 C CA . THR A 1 438 ? 40.844 -31.828 3.061 1 59.88 438 THR A CA 1
ATOM 3497 C C . THR A 1 438 ? 39.656 -31.391 3.887 1 59.88 438 THR A C 1
ATOM 3499 O O . THR A 1 438 ? 39.812 -30.781 4.949 1 59.88 438 THR A O 1
ATOM 3502 N N . PHE A 1 439 ? 38.5 -31.203 3.277 1 58.22 439 PHE A N 1
ATOM 3503 C CA . PHE A 1 439 ? 37.312 -30.922 4.07 1 58.22 439 PHE A CA 1
ATOM 3504 C C . PHE A 1 439 ? 36.375 -32.125 4.086 1 58.22 439 PHE A C 1
ATOM 3506 O O . PHE A 1 439 ? 35.906 -32.562 3.033 1 58.22 439 PHE A O 1
ATOM 3513 N N . LEU A 1 440 ? 36 -32.562 5.25 1 60 440 LEU A N 1
ATOM 3514 C CA . LEU A 1 440 ? 35.156 -33.719 5.523 1 60 440 LEU A CA 1
ATOM 3515 C C . LEU A 1 440 ? 35.594 -34.938 4.734 1 60 440 LEU A C 1
ATOM 3517 O O . LEU A 1 440 ? 34.75 -35.656 4.18 1 60 440 LEU A O 1
ATOM 3521 N N . GLY A 1 441 ? 36.812 -35.094 4.504 1 61.16 441 GLY A N 1
ATOM 3522 C CA . GLY A 1 441 ? 37.438 -36.25 3.881 1 61.16 441 GLY A CA 1
ATOM 3523 C C . GLY A 1 441 ? 37.625 -36.094 2.381 1 61.16 441 GLY A C 1
ATOM 3524 O O . GLY A 1 441 ? 38.219 -36.969 1.728 1 61.16 441 GLY A O 1
ATOM 3525 N N . ILE A 1 442 ? 36.969 -35.062 1.825 1 67.06 442 ILE A N 1
ATOM 3526 C CA . ILE A 1 442 ? 37.062 -34.906 0.379 1 67.06 442 ILE A CA 1
ATOM 3527 C C . ILE A 1 442 ? 38.156 -33.875 0.047 1 67.06 442 ILE A C 1
ATOM 3529 O O . ILE A 1 442 ? 38.188 -32.812 0.636 1 67.06 442 ILE A O 1
ATOM 3533 N N . HIS A 1 443 ? 39.094 -34.312 -0.694 1 69 443 HIS A N 1
ATOM 3534 C CA . HIS A 1 443 ? 40.188 -33.438 -1.114 1 69 443 HIS A CA 1
ATOM 3535 C C . HIS A 1 443 ? 39.656 -32.219 -1.841 1 69 443 HIS A C 1
ATOM 3537 O O . HIS A 1 443 ? 38.688 -32.281 -2.58 1 69 443 HIS A O 1
ATOM 3543 N N . ALA A 1 444 ? 40.219 -31.062 -1.546 1 70.38 444 ALA A N 1
ATOM 3544 C CA . ALA A 1 444 ? 39.844 -29.766 -2.1 1 70.38 444 ALA A CA 1
ATOM 3545 C C . ALA A 1 444 ? 39.844 -29.797 -3.625 1 70.38 444 ALA A C 1
ATOM 3547 O O . ALA A 1 444 ? 39 -29.141 -4.266 1 70.38 444 ALA A O 1
ATOM 3548 N N . GLN A 1 445 ? 40.688 -30.688 -4.16 1 69.19 445 GLN A N 1
ATOM 3549 C CA . GLN A 1 445 ? 40.75 -30.766 -5.613 1 69.19 445 GLN A CA 1
ATOM 3550 C C . GLN A 1 445 ? 39.531 -31.469 -6.188 1 69.19 445 GLN A C 1
ATOM 3552 O O . GLN A 1 445 ? 39.062 -31.125 -7.277 1 69.19 445 GLN A O 1
ATOM 3557 N N . THR A 1 446 ? 39.062 -32.344 -5.371 1 69.12 446 THR A N 1
ATOM 3558 C CA . THR A 1 446 ? 37.844 -33.031 -5.797 1 69.12 446 THR A CA 1
ATOM 3559 C C . THR A 1 446 ? 36.625 -32.094 -5.715 1 69.12 446 THR A C 1
ATOM 3561 O O . THR A 1 446 ? 35.75 -32.125 -6.578 1 69.12 446 THR A O 1
ATOM 3564 N N . ILE A 1 447 ? 36.656 -31.297 -4.773 1 72.44 447 ILE A N 1
ATOM 3565 C CA . ILE A 1 447 ? 35.562 -30.344 -4.617 1 72.44 447 ILE A CA 1
ATOM 3566 C C . ILE A 1 447 ? 35.656 -29.281 -5.699 1 72.44 447 ILE A C 1
ATOM 3568 O O . ILE A 1 447 ? 34.625 -28.797 -6.18 1 72.44 447 ILE A O 1
ATOM 3572 N N . GLU A 1 448 ? 36.844 -29.078 -6.062 1 70.5 448 GLU A N 1
ATOM 3573 C CA . GLU A 1 448 ? 37 -28.109 -7.148 1 70.5 448 GLU A CA 1
ATOM 3574 C C . GLU A 1 448 ? 36.375 -28.625 -8.445 1 70.5 448 GLU A C 1
ATOM 3576 O O . GLU A 1 448 ? 35.719 -27.859 -9.172 1 70.5 448 GLU A O 1
ATOM 3581 N N . SER A 1 449 ? 36.562 -29.938 -8.68 1 67.5 449 SER A N 1
ATOM 3582 C CA . SER A 1 449 ? 36.094 -30.484 -9.945 1 67.5 449 SER A CA 1
ATOM 3583 C C . SER A 1 449 ? 34.594 -30.781 -9.898 1 67.5 449 SER A C 1
ATOM 3585 O O . SER A 1 449 ? 33.875 -30.641 -10.906 1 67.5 449 SER A O 1
ATOM 3587 N N . TYR A 1 450 ? 34.094 -31.125 -8.742 1 71.81 450 TYR A N 1
ATOM 3588 C CA . TYR A 1 450 ? 32.719 -31.578 -8.672 1 71.81 450 TYR A CA 1
ATOM 3589 C C . TYR A 1 450 ? 31.844 -30.625 -7.852 1 71.81 450 TYR A C 1
ATOM 3591 O O . TYR A 1 450 ? 30.703 -30.922 -7.531 1 71.81 450 TYR A O 1
ATOM 3599 N N . GLY A 1 451 ? 32.406 -29.5 -7.57 1 74.38 451 GLY A N 1
ATOM 3600 C CA . GLY A 1 451 ? 31.688 -28.547 -6.73 1 74.38 451 GLY A CA 1
ATOM 3601 C C . GLY A 1 451 ? 30.391 -28.062 -7.344 1 74.38 451 GLY A C 1
ATOM 3602 O O . GLY A 1 451 ? 29.359 -27.984 -6.652 1 74.38 451 GLY A O 1
ATOM 3603 N N . ASN A 1 452 ? 30.328 -27.969 -8.648 1 72.31 452 ASN A N 1
ATOM 3604 C CA . ASN A 1 452 ? 29.125 -27.5 -9.312 1 72.31 452 ASN A CA 1
ATOM 3605 C C . ASN A 1 452 ? 28.016 -28.547 -9.289 1 72.31 452 ASN A C 1
ATOM 3607 O O . ASN A 1 452 ? 26.844 -28.219 -9.117 1 72.31 452 ASN A O 1
ATOM 3611 N N . ILE A 1 453 ? 28.406 -29.672 -9.359 1 75.25 453 ILE A N 1
ATOM 3612 C CA . ILE A 1 453 ? 27.438 -30.766 -9.359 1 75.25 453 ILE A CA 1
ATOM 3613 C C . ILE A 1 453 ? 26.859 -30.938 -7.961 1 75.25 453 ILE A C 1
ATOM 3615 O O . ILE A 1 453 ? 25.672 -31.219 -7.805 1 75.25 453 ILE A O 1
ATOM 3619 N N . LEU A 1 454 ? 27.719 -30.703 -7.043 1 77 454 LEU A N 1
ATOM 3620 C CA . LEU A 1 454 ? 27.25 -30.844 -5.664 1 77 454 LEU A CA 1
ATOM 3621 C C . LEU A 1 454 ? 26.266 -29.734 -5.32 1 77 454 LEU A C 1
ATOM 3623 O O . LEU A 1 454 ? 25.266 -29.969 -4.637 1 77 454 LEU A O 1
ATOM 3627 N N . ILE A 1 455 ? 26.562 -28.609 -5.805 1 78.81 455 ILE A N 1
ATOM 3628 C CA . ILE A 1 455 ? 25.656 -27.484 -5.547 1 78.81 455 ILE A CA 1
ATOM 3629 C C . ILE A 1 455 ? 24.328 -27.734 -6.254 1 78.81 455 ILE A C 1
ATOM 3631 O O . ILE A 1 455 ? 23.266 -27.547 -5.66 1 78.81 455 ILE A O 1
ATOM 3635 N N . THR A 1 456 ? 24.391 -28.25 -7.438 1 75.31 456 THR A N 1
ATOM 3636 C CA . THR A 1 456 ? 23.172 -28.516 -8.203 1 75.31 456 THR A CA 1
ATOM 3637 C C . THR A 1 456 ? 22.359 -29.641 -7.57 1 75.31 456 THR A C 1
ATOM 3639 O O . THR A 1 456 ? 21.141 -29.578 -7.508 1 75.31 456 THR A O 1
ATOM 3642 N N . ALA A 1 457 ? 23.031 -30.594 -7.156 1 76.25 457 ALA A N 1
ATOM 3643 C CA . ALA A 1 457 ? 22.359 -31.719 -6.5 1 76.25 457 ALA A CA 1
ATOM 3644 C C . ALA A 1 457 ? 21.672 -31.266 -5.219 1 76.25 457 ALA A C 1
ATOM 3646 O O . ALA A 1 457 ? 20.547 -31.688 -4.926 1 76.25 457 ALA A O 1
ATOM 3647 N N . ASN A 1 458 ? 22.359 -30.469 -4.488 1 79.75 458 ASN A N 1
ATOM 3648 C CA . ASN A 1 458 ? 21.75 -29.953 -3.264 1 79.75 458 ASN A CA 1
ATOM 3649 C C . ASN A 1 458 ? 20.484 -29.141 -3.557 1 79.75 458 ASN A C 1
ATOM 3651 O O . ASN A 1 458 ? 19.469 -29.297 -2.875 1 79.75 458 ASN A O 1
ATOM 3655 N N . ILE A 1 459 ? 20.516 -28.406 -4.551 1 76.25 459 ILE A N 1
ATOM 3656 C CA . ILE A 1 459 ? 19.375 -27.547 -4.895 1 76.25 459 ILE A CA 1
ATOM 3657 C C . ILE A 1 459 ? 18.219 -28.406 -5.395 1 76.25 459 ILE A C 1
ATOM 3659 O O . ILE A 1 459 ? 17.062 -28.188 -5.004 1 76.25 459 ILE A O 1
ATOM 3663 N N . LYS A 1 460 ? 18.547 -29.453 -6.125 1 75.19 460 LYS A N 1
ATOM 3664 C CA . LYS A 1 460 ? 17.516 -30.297 -6.719 1 75.19 460 LYS A CA 1
ATOM 3665 C C . LYS A 1 460 ? 16.859 -31.188 -5.668 1 75.19 460 LYS A C 1
ATOM 3667 O O . LYS A 1 460 ? 15.664 -31.5 -5.773 1 75.19 460 LYS A O 1
ATOM 3672 N N . VAL A 1 461 ? 17.578 -31.484 -4.719 1 78.38 461 VAL A N 1
ATOM 3673 C CA . VAL A 1 461 ? 17.031 -32.344 -3.666 1 78.38 461 VAL A CA 1
ATOM 3674 C C . VAL A 1 461 ? 16.25 -31.484 -2.662 1 78.38 461 VAL A C 1
ATOM 3676 O O . VAL A 1 461 ? 15.18 -31.891 -2.205 1 78.38 461 VAL A O 1
ATOM 3679 N N . MET A 1 462 ? 16.781 -30.438 -2.408 1 78.69 462 MET A N 1
ATOM 3680 C CA . MET A 1 462 ? 16.172 -29.594 -1.381 1 78.69 462 MET A CA 1
ATOM 3681 C C . MET A 1 462 ? 14.891 -28.953 -1.891 1 78.69 462 MET A C 1
ATOM 3683 O O . MET A 1 462 ? 13.977 -28.688 -1.111 1 78.69 462 MET A O 1
ATOM 3687 N N . ASP A 1 463 ? 14.672 -28.859 -3.131 1 80.62 463 ASP A N 1
ATOM 3688 C CA . ASP A 1 463 ? 13.516 -28.188 -3.711 1 80.62 463 ASP A CA 1
ATOM 3689 C C . ASP A 1 463 ? 12.234 -28.984 -3.445 1 80.62 463 ASP A C 1
ATOM 3691 O O . ASP A 1 463 ? 11.32 -28.484 -2.789 1 80.62 463 ASP A O 1
ATOM 3695 N N . PRO A 1 464 ? 12.211 -30.266 -3.855 1 82.69 464 PRO A N 1
ATOM 3696 C CA . PRO A 1 464 ? 10.977 -31.016 -3.59 1 82.69 464 PRO A CA 1
ATOM 3697 C C . PRO A 1 464 ? 10.773 -31.297 -2.104 1 82.69 464 PRO A C 1
ATOM 3699 O O . PRO A 1 464 ? 9.633 -31.344 -1.636 1 82.69 464 PRO A O 1
ATOM 3702 N N . LEU A 1 465 ? 11.836 -31.422 -1.415 1 83.06 465 LEU A N 1
ATOM 3703 C CA . LEU A 1 465 ? 11.719 -31.688 0.014 1 83.06 465 LEU A CA 1
ATOM 3704 C C . LEU A 1 465 ? 11.141 -30.484 0.75 1 83.06 465 LEU A C 1
ATOM 3706 O O . LEU A 1 465 ? 10.203 -30.641 1.54 1 83.06 465 LEU A O 1
ATOM 3710 N N . LEU A 1 466 ? 11.617 -29.453 0.454 1 83.19 466 LEU A N 1
ATOM 3711 C CA . LEU A 1 466 ? 11.156 -28.25 1.143 1 83.19 466 LEU A CA 1
ATOM 3712 C C . LEU A 1 466 ? 9.758 -27.859 0.675 1 83.19 466 LEU A C 1
ATOM 3714 O O . LEU A 1 466 ? 8.953 -27.375 1.467 1 83.19 466 LEU A O 1
ATOM 3718 N N . SER A 1 467 ? 9.531 -28.094 -0.531 1 83.31 467 SER A N 1
ATOM 3719 C CA . SER A 1 467 ? 8.188 -27.828 -1.037 1 83.31 467 SER A CA 1
ATOM 3720 C C . SER A 1 467 ? 7.145 -28.688 -0.334 1 83.31 467 SER A C 1
ATOM 3722 O O . SER A 1 467 ? 6.051 -28.203 -0.017 1 83.31 467 SER A O 1
ATOM 3724 N N . ALA A 1 468 ? 7.539 -29.859 -0.03 1 86.75 468 ALA A N 1
ATOM 3725 C CA . ALA A 1 468 ? 6.629 -30.766 0.66 1 86.75 468 ALA A CA 1
ATOM 3726 C C . ALA A 1 468 ? 6.43 -30.344 2.113 1 86.75 468 ALA A C 1
ATOM 3728 O O . ALA A 1 468 ? 5.309 -30.375 2.625 1 86.75 468 ALA A O 1
ATOM 3729 N N . ILE A 1 469 ? 7.477 -29.922 2.682 1 87.75 469 ILE A N 1
ATOM 3730 C CA . ILE A 1 469 ? 7.41 -29.516 4.082 1 87.75 469 ILE A CA 1
ATOM 3731 C C . ILE A 1 469 ? 6.59 -28.234 4.215 1 87.75 469 ILE A C 1
ATOM 3733 O O . ILE A 1 469 ? 5.75 -28.125 5.109 1 87.75 469 ILE A O 1
ATOM 3737 N N . ILE A 1 470 ? 6.766 -27.328 3.32 1 88.31 470 ILE A N 1
ATOM 3738 C CA . ILE A 1 470 ? 6.047 -26.062 3.359 1 88.31 470 ILE A CA 1
ATOM 3739 C C . ILE A 1 470 ? 4.559 -26.297 3.125 1 88.31 470 ILE A C 1
ATOM 3741 O O . ILE A 1 470 ? 3.711 -25.672 3.768 1 88.31 470 ILE A O 1
ATOM 3745 N N . THR A 1 471 ? 4.273 -27.25 2.303 1 87.06 471 THR A N 1
ATOM 3746 C CA . THR A 1 471 ? 2.877 -27.562 2.018 1 87.06 471 THR A CA 1
ATOM 3747 C C . THR A 1 471 ? 2.207 -28.203 3.227 1 87.06 471 THR A C 1
ATOM 3749 O O . THR A 1 471 ? 1.048 -27.906 3.531 1 87.06 471 THR A O 1
ATOM 3752 N N . ALA A 1 472 ? 2.973 -28.969 3.891 1 88.12 472 ALA A N 1
ATOM 3753 C CA . ALA A 1 472 ? 2.434 -29.641 5.074 1 88.12 472 ALA A CA 1
ATOM 3754 C C . ALA A 1 472 ? 2.197 -28.641 6.203 1 88.12 472 ALA A C 1
ATOM 3756 O O . ALA A 1 472 ? 1.186 -28.719 6.906 1 88.12 472 ALA A O 1
ATOM 3757 N N . ILE A 1 473 ? 3.025 -27.719 6.34 1 90.25 473 ILE A N 1
ATOM 3758 C CA . ILE A 1 473 ? 2.908 -26.734 7.402 1 90.25 473 ILE A CA 1
ATOM 3759 C C . ILE A 1 473 ? 1.789 -25.734 7.07 1 90.25 473 ILE A C 1
ATOM 3761 O O . ILE A 1 473 ? 1.052 -25.312 7.957 1 90.25 473 ILE A O 1
ATOM 3765 N N . ASN A 1 474 ? 1.662 -25.391 5.852 1 91 474 ASN A N 1
ATOM 3766 C CA . ASN A 1 474 ? 0.648 -24.438 5.41 1 91 474 ASN A CA 1
ATOM 3767 C C . ASN A 1 474 ? -0.76 -24.922 5.738 1 91 474 ASN A C 1
ATOM 3769 O O . ASN A 1 474 ? -1.649 -24.125 6.023 1 91 474 ASN A O 1
ATOM 3773 N N . LYS A 1 475 ? -0.929 -26.203 5.738 1 87.06 475 LYS A N 1
ATOM 3774 C CA . LYS A 1 475 ? -2.236 -26.781 6.055 1 87.06 475 LYS A CA 1
ATOM 3775 C C . LYS A 1 475 ? -2.566 -26.609 7.535 1 87.06 475 LYS A C 1
ATOM 3777 O O . LYS A 1 475 ? -3.738 -26.609 7.918 1 87.06 475 LYS A O 1
ATOM 3782 N N . ARG A 1 476 ? -1.532 -26.344 8.258 1 88.12 476 ARG A N 1
ATOM 3783 C CA . ARG A 1 476 ? -1.738 -26.234 9.695 1 88.12 476 ARG A CA 1
ATOM 3784 C C . ARG A 1 476 ? -1.783 -24.766 10.141 1 88.12 476 ARG A C 1
ATOM 3786 O O . ARG A 1 476 ? -2 -24.469 11.312 1 88.12 476 ARG A O 1
ATOM 3793 N N . GLU A 1 477 ? -1.702 -23.797 9.336 1 90.56 477 GLU A N 1
ATOM 3794 C CA . GLU A 1 477 ? -1.635 -22.375 9.672 1 90.56 477 GLU A CA 1
ATOM 3795 C C . GLU A 1 477 ? -3.031 -21.766 9.789 1 90.56 477 GLU A C 1
ATOM 3797 O O . GLU A 1 477 ? -3.174 -20.578 10.094 1 90.56 477 GLU A O 1
ATOM 3802 N N . ASN A 1 478 ? -4.117 -22.391 9.695 1 88.25 478 ASN A N 1
ATOM 3803 C CA . ASN A 1 478 ? -5.492 -21.969 9.969 1 88.25 478 ASN A CA 1
ATOM 3804 C C . ASN A 1 478 ? -5.918 -20.812 9.078 1 88.25 478 ASN A C 1
ATOM 3806 O O . ASN A 1 478 ? -6.398 -19.797 9.57 1 88.25 478 ASN A O 1
ATOM 3810 N N . TRP A 1 479 ? -5.836 -20.984 7.812 1 88.94 479 TRP A N 1
ATOM 3811 C CA . TRP A 1 479 ? -6.277 -19.938 6.891 1 88.94 479 TRP A CA 1
ATOM 3812 C C . TRP A 1 479 ? -7.785 -20 6.68 1 88.94 479 TRP A C 1
ATOM 3814 O O . TRP A 1 479 ? -8.367 -21.094 6.613 1 88.94 479 TRP A O 1
ATOM 3824 N N . ARG A 1 480 ? -8.398 -18.875 6.477 1 84.81 480 ARG A N 1
ATOM 3825 C CA . ARG A 1 480 ? -9.852 -18.766 6.391 1 84.81 480 ARG A CA 1
ATOM 3826 C C . ARG A 1 480 ? -10.344 -19.141 5 1 84.81 480 ARG A C 1
ATOM 3828 O O . ARG A 1 480 ? -11.359 -19.828 4.863 1 84.81 480 ARG A O 1
ATOM 3835 N N . THR A 1 481 ? -9.672 -18.656 4.008 1 86.69 481 THR A N 1
ATOM 3836 C CA . THR A 1 481 ? -10.109 -18.891 2.641 1 86.69 481 THR A CA 1
ATOM 3837 C C . THR A 1 481 ? -9.055 -19.672 1.859 1 86.69 481 THR A C 1
ATOM 3839 O O . THR A 1 481 ? -7.895 -19.734 2.27 1 86.69 481 THR A O 1
ATOM 3842 N N . GLU A 1 482 ? -9.469 -20.266 0.829 1 85 482 GLU A N 1
ATOM 3843 C CA . GLU A 1 482 ? -8.555 -21.016 -0.025 1 85 482 GLU A CA 1
ATOM 3844 C C . GLU A 1 482 ? -7.52 -20.094 -0.675 1 85 482 GLU A C 1
ATOM 3846 O O . GLU A 1 482 ? -6.355 -20.469 -0.818 1 85 482 GLU A O 1
ATOM 3851 N N . GLN A 1 483 ? -7.949 -18.969 -0.999 1 86.56 483 GLN A N 1
ATOM 3852 C CA . GLN A 1 483 ? -7.043 -18.031 -1.648 1 86.56 483 GLN A CA 1
ATOM 3853 C C . GLN A 1 483 ? -5.945 -17.578 -0.69 1 86.56 483 GLN A C 1
ATOM 3855 O O . GLN A 1 483 ? -4.789 -17.422 -1.087 1 86.56 483 GLN A O 1
ATOM 3860 N N . MET A 1 484 ? -6.309 -17.391 0.541 1 88 484 MET A N 1
ATOM 3861 C CA . MET A 1 484 ? -5.32 -16.969 1.527 1 88 484 MET A CA 1
ATOM 3862 C C . MET A 1 484 ? -4.301 -18.078 1.788 1 88 484 MET A C 1
ATOM 3864 O O . MET A 1 484 ? -3.115 -17.797 1.975 1 88 484 MET A O 1
ATOM 3868 N N . SER A 1 485 ? -4.816 -19.25 1.809 1 89.19 485 SER A N 1
ATOM 3869 C CA . SER A 1 485 ? -3.928 -20.391 1.991 1 89.19 485 SER A CA 1
ATOM 3870 C C . SER A 1 485 ? -2.969 -20.531 0.815 1 89.19 485 SER A C 1
ATOM 3872 O O . SER A 1 485 ? -1.762 -20.703 1.008 1 89.19 485 SER A O 1
ATOM 3874 N N . LYS A 1 486 ? -3.475 -20.406 -0.354 1 88.88 486 LYS A N 1
ATOM 3875 C CA . LYS A 1 486 ? -2.646 -20.5 -1.552 1 88.88 486 LYS A CA 1
ATOM 3876 C C . LYS A 1 486 ? -1.631 -19.359 -1.617 1 88.88 486 LYS A C 1
ATOM 3878 O O . LYS A 1 486 ? -0.475 -19.578 -1.988 1 88.88 486 LYS A O 1
ATOM 3883 N N . ASP A 1 487 ? -2.039 -18.188 -1.275 1 89.31 487 ASP A N 1
ATOM 3884 C CA . ASP A 1 487 ? -1.155 -17.031 -1.323 1 89.31 487 ASP A CA 1
ATOM 3885 C C . ASP A 1 487 ? 0.019 -17.203 -0.362 1 89.31 487 ASP A C 1
ATOM 3887 O O . ASP A 1 487 ? 1.159 -16.875 -0.708 1 89.31 487 ASP A O 1
ATOM 3891 N N . SER A 1 488 ? -0.275 -17.703 0.842 1 88.81 488 SER A N 1
ATOM 3892 C CA . SER A 1 488 ? 0.794 -17.922 1.812 1 88.81 488 SER A CA 1
ATOM 3893 C C . SER A 1 488 ? 1.767 -19 1.334 1 88.81 488 SER A C 1
ATOM 3895 O O . SER A 1 488 ? 2.98 -18.859 1.502 1 88.81 488 SER A O 1
ATOM 3897 N N . LYS A 1 489 ? 1.279 -19.953 0.746 1 90.5 489 LYS A N 1
ATOM 3898 C CA . LYS A 1 489 ? 2.117 -21.031 0.212 1 90.5 489 LYS A CA 1
ATOM 3899 C C . LYS A 1 489 ? 2.998 -20.516 -0.926 1 90.5 489 LYS A C 1
ATOM 3901 O O . LYS A 1 489 ? 4.191 -20.828 -0.981 1 90.5 489 LYS A O 1
ATOM 3906 N N . ILE A 1 490 ? 2.416 -19.734 -1.781 1 90.19 490 ILE A N 1
ATOM 3907 C CA . ILE A 1 490 ? 3.137 -19.203 -2.938 1 90.19 490 ILE A CA 1
ATOM 3908 C C . ILE A 1 490 ? 4.293 -18.328 -2.471 1 90.19 490 ILE A C 1
ATOM 3910 O O . ILE A 1 490 ? 5.41 -18.438 -2.99 1 90.19 490 ILE A O 1
ATOM 3914 N N . LYS A 1 491 ? 4.113 -17.5 -1.513 1 87.44 491 LYS A N 1
ATOM 3915 C CA . LYS A 1 491 ? 5.156 -16.609 -1.028 1 87.44 491 LYS A CA 1
ATOM 3916 C C . LYS A 1 491 ? 6.328 -17.391 -0.443 1 87.44 491 LYS A C 1
ATOM 3918 O O . LYS A 1 491 ? 7.488 -17.078 -0.728 1 87.44 491 LYS A O 1
ATOM 3923 N N . LYS A 1 492 ? 6.012 -18.453 0.247 1 87.38 492 LYS A N 1
ATOM 3924 C CA . LYS A 1 492 ? 7.055 -19.25 0.885 1 87.38 492 LYS A CA 1
ATOM 3925 C C . LYS A 1 492 ? 7.781 -20.109 -0.136 1 87.38 492 LYS A C 1
ATOM 3927 O O . LYS A 1 492 ? 9.008 -20.234 -0.102 1 87.38 492 LYS A O 1
ATOM 3932 N N . LEU A 1 493 ? 7.051 -20.578 -1.017 1 86.56 493 LEU A N 1
ATOM 3933 C CA . LEU A 1 493 ? 7.645 -21.453 -2.031 1 86.56 493 LEU A CA 1
ATOM 3934 C C . LEU A 1 493 ? 8.516 -20.641 -2.992 1 86.56 493 LEU A C 1
ATOM 3936 O O . LEU A 1 493 ? 9.531 -21.141 -3.482 1 86.56 493 LEU A O 1
ATOM 3940 N N . PHE A 1 494 ? 8.172 -19.484 -3.227 1 88.12 494 PHE A N 1
ATOM 3941 C CA . PHE A 1 494 ? 8.922 -18.688 -4.195 1 88.12 494 PHE A CA 1
ATOM 3942 C C . PHE A 1 494 ? 10.305 -18.344 -3.662 1 88.12 494 PHE A C 1
ATOM 3944 O O . PHE A 1 494 ? 11.266 -18.234 -4.43 1 88.12 494 PHE A O 1
ATOM 3951 N N . ILE A 1 495 ? 10.398 -18.172 -2.426 1 80.69 495 ILE A N 1
ATOM 3952 C CA . ILE A 1 495 ? 11.711 -17.875 -1.86 1 80.69 495 ILE A CA 1
ATOM 3953 C C . ILE A 1 495 ? 12.672 -19.016 -2.154 1 80.69 495 ILE A C 1
ATOM 3955 O O . ILE A 1 495 ? 13.828 -18.797 -2.516 1 80.69 495 ILE A O 1
ATOM 3959 N N . VAL A 1 496 ? 12.164 -20.172 -2.117 1 79.69 496 VAL A N 1
ATOM 3960 C CA . VAL A 1 496 ? 12.977 -21.359 -2.391 1 79.69 496 VAL A CA 1
ATOM 3961 C C . VAL A 1 496 ? 13.25 -21.469 -3.891 1 79.69 496 VAL A C 1
ATOM 3963 O O . VAL A 1 496 ? 14.383 -21.703 -4.309 1 79.69 496 VAL A O 1
ATOM 3966 N N . LYS A 1 497 ? 12.25 -21.219 -4.645 1 84.81 497 LYS A N 1
ATOM 3967 C CA . LYS A 1 497 ? 12.391 -21.328 -6.094 1 84.81 497 LYS A CA 1
ATOM 3968 C C . LYS A 1 497 ? 13.305 -20.234 -6.641 1 84.81 497 LYS A C 1
ATOM 3970 O O . LYS A 1 497 ? 13.977 -20.422 -7.652 1 84.81 497 LYS A O 1
ATOM 3975 N N . PHE A 1 498 ? 13.391 -19.141 -5.988 1 86.19 498 PHE A N 1
ATOM 3976 C CA . PHE A 1 498 ? 14.234 -18.031 -6.414 1 86.19 498 PHE A CA 1
ATOM 3977 C C . PHE A 1 498 ? 15.703 -18.422 -6.383 1 86.19 498 PHE A C 1
ATOM 3979 O O . PHE A 1 498 ? 16.438 -18.172 -7.344 1 86.19 498 PHE A O 1
ATOM 3986 N N . ILE A 1 499 ? 16.062 -19.016 -5.363 1 79.38 499 ILE A N 1
ATOM 3987 C CA . ILE A 1 499 ? 17.469 -19.391 -5.203 1 79.38 499 ILE A CA 1
ATOM 3988 C C . ILE A 1 499 ? 17.797 -20.531 -6.164 1 79.38 499 ILE A C 1
ATOM 3990 O O . ILE A 1 499 ? 18.891 -20.547 -6.762 1 79.38 499 ILE A O 1
ATOM 3994 N N . VAL A 1 500 ? 16.875 -21.391 -6.355 1 79.31 500 VAL A N 1
ATOM 3995 C CA . VAL A 1 500 ? 17.125 -22.562 -7.195 1 79.31 500 VAL A CA 1
ATOM 3996 C C . VAL A 1 500 ? 17.281 -22.125 -8.648 1 79.31 500 VAL A C 1
ATOM 3998 O O . VAL A 1 500 ? 18.156 -22.641 -9.367 1 79.31 500 VAL A O 1
ATOM 4001 N N . ASN A 1 501 ? 16.594 -21.141 -9.016 1 83 501 ASN A N 1
ATOM 4002 C CA . ASN A 1 501 ? 16.578 -20.812 -10.438 1 83 501 ASN A CA 1
ATOM 4003 C C . ASN A 1 501 ? 17.578 -19.703 -10.766 1 83 501 ASN A C 1
ATOM 4005 O O . ASN A 1 501 ? 18.172 -19.703 -11.852 1 83 501 ASN A O 1
ATOM 4009 N N . TYR A 1 502 ? 17.875 -18.812 -9.898 1 88.31 502 TYR A N 1
ATOM 4010 C CA . TYR A 1 502 ? 18.641 -17.641 -10.305 1 88.31 502 TYR A CA 1
ATOM 4011 C C . TYR A 1 502 ? 20.062 -17.703 -9.758 1 88.31 502 TYR A C 1
ATOM 4013 O O . TYR A 1 502 ? 20.938 -16.984 -10.219 1 88.31 502 TYR A O 1
ATOM 4021 N N . TYR A 1 503 ? 20.375 -18.578 -8.852 1 82.12 503 TYR A N 1
ATOM 4022 C CA . TYR A 1 503 ? 21.703 -18.625 -8.242 1 82.12 503 TYR A CA 1
ATOM 4023 C C . TYR A 1 503 ? 22.766 -18.984 -9.273 1 82.12 503 TYR A C 1
ATOM 4025 O O . TYR A 1 503 ? 23.828 -18.359 -9.32 1 82.12 503 TYR A O 1
ATOM 4033 N N . PRO A 1 504 ? 22.562 -19.922 -10.117 1 79.81 504 PRO A N 1
ATOM 4034 C CA . PRO A 1 504 ? 23.609 -20.266 -11.078 1 79.81 504 PRO A CA 1
ATOM 4035 C C . PRO A 1 504 ? 23.984 -19.078 -11.977 1 79.81 504 PRO A C 1
ATOM 4037 O O . PRO A 1 504 ? 25.156 -18.922 -12.336 1 79.81 504 PRO A O 1
ATOM 4040 N N . GLN A 1 505 ? 23.047 -18.312 -12.227 1 87 505 GLN A N 1
ATOM 4041 C CA . GLN A 1 505 ? 23.312 -17.156 -13.078 1 87 505 GLN A CA 1
ATOM 4042 C C . GLN A 1 505 ? 24.047 -16.062 -12.305 1 87 505 GLN A C 1
ATOM 4044 O O . GLN A 1 505 ? 24.953 -15.414 -12.828 1 87 505 GLN A O 1
ATOM 4049 N N . LEU A 1 506 ? 23.719 -15.898 -11.117 1 87 506 LEU A N 1
ATOM 4050 C CA . LEU A 1 506 ? 24.375 -14.914 -10.273 1 87 506 LEU A CA 1
ATOM 4051 C C . LEU A 1 506 ? 25.812 -15.328 -9.977 1 87 506 LEU A C 1
ATOM 4053 O O . LEU A 1 506 ? 26.703 -14.484 -9.906 1 87 506 LEU A O 1
ATOM 4057 N N . TYR A 1 507 ? 26.016 -16.594 -9.914 1 83.31 507 TYR A N 1
ATOM 4058 C CA . TYR A 1 507 ? 27.375 -17.109 -9.727 1 83.31 507 TYR A CA 1
ATOM 4059 C C . TYR A 1 507 ? 28.25 -16.812 -10.93 1 83.31 507 TYR A C 1
ATOM 4061 O O . TYR A 1 507 ? 29.391 -16.359 -10.773 1 83.31 507 TYR A O 1
ATOM 4069 N N . LEU A 1 508 ? 27.734 -16.984 -12.039 1 85 508 LEU A N 1
ATOM 4070 C CA . LEU A 1 508 ? 28.5 -16.75 -13.266 1 85 508 LEU A CA 1
ATOM 4071 C C . LEU A 1 508 ? 28.766 -15.258 -13.469 1 85 508 LEU A C 1
ATOM 4073 O O . LEU A 1 508 ? 29.812 -14.867 -13.969 1 85 508 LEU A O 1
ATOM 4077 N N . ALA A 1 509 ? 27.844 -14.508 -13.031 1 89.12 509 ALA A N 1
ATOM 4078 C CA . ALA A 1 509 ? 27.922 -13.078 -13.297 1 89.12 509 ALA A CA 1
ATOM 4079 C C . ALA A 1 509 ? 28.906 -12.398 -12.336 1 89.12 509 ALA A C 1
ATOM 4081 O O . ALA A 1 509 ? 29.688 -11.547 -12.75 1 89.12 509 ALA A O 1
ATOM 4082 N N . PHE A 1 510 ? 29 -12.859 -11.039 1 86.88 510 PHE A N 1
ATOM 4083 C CA . PHE A 1 510 ? 29.688 -12.008 -10.086 1 86.88 510 PHE A CA 1
ATOM 4084 C C . PHE A 1 510 ? 30.734 -12.805 -9.312 1 86.88 510 PHE A C 1
ATOM 4086 O O . PHE A 1 510 ? 31.672 -12.227 -8.75 1 86.88 510 PHE A O 1
ATOM 4093 N N . ILE A 1 511 ? 30.703 -14.109 -9.297 1 82.5 511 ILE A N 1
ATOM 4094 C CA . ILE A 1 511 ? 31.547 -14.844 -8.344 1 82.5 511 ILE A CA 1
ATOM 4095 C C . ILE A 1 511 ? 32.562 -15.68 -9.102 1 82.5 511 ILE A C 1
ATOM 4097 O O . ILE A 1 511 ? 33.75 -15.758 -8.695 1 82.5 511 ILE A O 1
ATOM 4101 N N . LYS A 1 512 ? 32.281 -16.188 -10.227 1 83.12 512 LYS A N 1
ATOM 4102 C CA . LYS A 1 512 ? 33.125 -17.156 -10.922 1 83.12 512 LYS A CA 1
ATOM 4103 C C . LYS A 1 512 ? 34.5 -16.562 -11.266 1 83.12 512 LYS A C 1
ATOM 4105 O O . LYS A 1 512 ? 35.531 -17.234 -11.148 1 83.12 512 LYS A O 1
ATOM 4110 N N . GLU A 1 513 ? 34.5 -15.359 -11.664 1 83.06 513 GLU A N 1
ATOM 4111 C CA . GLU A 1 513 ? 35.75 -14.719 -12.055 1 83.06 513 GLU A CA 1
ATOM 4112 C C . GLU A 1 513 ? 36.781 -14.727 -10.906 1 83.06 513 GLU A C 1
ATOM 4114 O O . GLU A 1 513 ? 37.969 -14.883 -11.125 1 83.06 513 GLU A O 1
ATOM 4119 N N . HIS A 1 514 ? 36.281 -14.68 -9.703 1 77.44 514 HIS A N 1
ATOM 4120 C CA . HIS A 1 514 ? 37.156 -14.539 -8.547 1 77.44 514 HIS A CA 1
ATOM 4121 C C . HIS A 1 514 ? 37.469 -15.898 -7.926 1 77.44 514 HIS A C 1
ATOM 4123 O O . HIS A 1 514 ? 38.406 -16.016 -7.105 1 77.44 514 HIS A O 1
ATOM 4129 N N . VAL A 1 515 ? 36.781 -16.906 -8.312 1 75.94 515 VAL A N 1
ATOM 4130 C CA . VAL A 1 515 ? 36.969 -18.203 -7.672 1 75.94 515 VAL A CA 1
ATOM 4131 C C . VAL A 1 515 ? 37.688 -19.156 -8.633 1 75.94 515 VAL A C 1
ATOM 4133 O O . VAL A 1 515 ? 38.625 -19.859 -8.242 1 75.94 515 VAL A O 1
ATOM 4136 N N . SER A 1 516 ? 37.219 -19.266 -9.875 1 75.56 516 SER A N 1
ATOM 4137 C CA . SER A 1 516 ? 37.75 -20.219 -10.82 1 75.56 516 SER A CA 1
ATOM 4138 C C . SER A 1 516 ? 38.312 -19.531 -12.055 1 75.56 516 SER A C 1
ATOM 4140 O O . SER A 1 516 ? 39.062 -20.141 -12.828 1 75.56 516 SER A O 1
ATOM 4142 N N . GLY A 1 517 ? 38.125 -18.281 -12.117 1 77.69 517 GLY A N 1
ATOM 4143 C CA . GLY A 1 517 ? 38.625 -17.562 -13.273 1 77.69 517 GLY A CA 1
ATOM 4144 C C . GLY A 1 517 ? 37.938 -17.938 -14.562 1 77.69 517 GLY A C 1
ATOM 4145 O O . GLY A 1 517 ? 37.25 -18.969 -14.625 1 77.69 517 GLY A O 1
ATOM 4146 N N . CYS A 1 518 ? 37.844 -17.109 -15.523 1 81.44 518 CYS A N 1
ATOM 4147 C CA . CYS A 1 518 ? 37.281 -17.328 -16.844 1 81.44 518 CYS A CA 1
ATOM 4148 C C . CYS A 1 518 ? 38.312 -17.031 -17.938 1 81.44 518 CYS A C 1
ATOM 4150 O O . CYS A 1 518 ? 39.219 -16.219 -17.734 1 81.44 518 CYS A O 1
ATOM 4152 N N . ILE A 1 519 ? 38.25 -17.891 -18.922 1 81.19 519 ILE A N 1
ATOM 4153 C CA . ILE A 1 519 ? 39.156 -17.641 -20.047 1 81.19 519 ILE A CA 1
ATOM 4154 C C . ILE A 1 519 ? 38.844 -16.266 -20.656 1 81.19 519 ILE A C 1
ATOM 4156 O O . ILE A 1 519 ? 37.719 -16.031 -21.156 1 81.19 519 ILE A O 1
ATOM 4160 N N . GLY A 1 520 ? 39.75 -15.281 -20.609 1 83.88 520 GLY A N 1
ATOM 4161 C CA . GLY A 1 520 ? 39.531 -13.945 -21.141 1 83.88 520 GLY A CA 1
ATOM 4162 C C . GLY A 1 520 ? 39.062 -12.945 -20.094 1 83.88 520 GLY A C 1
ATOM 4163 O O . GLY A 1 520 ? 38.656 -11.836 -20.438 1 83.88 520 GLY A O 1
ATOM 4164 N N . GLY A 1 521 ? 39.062 -13.398 -18.906 1 82.44 521 GLY A N 1
ATOM 4165 C CA . GLY A 1 521 ? 38.719 -12.508 -17.812 1 82.44 521 GLY A CA 1
ATOM 4166 C C . GLY A 1 521 ? 37.219 -12.273 -17.688 1 82.44 521 GLY A C 1
ATOM 4167 O O . GLY A 1 521 ? 36.438 -13.211 -17.797 1 82.44 521 GLY A O 1
ATOM 4168 N N . ILE A 1 522 ? 36.812 -11.094 -17.594 1 85 522 ILE A N 1
ATOM 4169 C CA . ILE A 1 522 ? 35.438 -10.719 -17.391 1 85 522 ILE A CA 1
ATOM 4170 C C . ILE A 1 522 ? 34.656 -10.961 -18.688 1 85 522 ILE A C 1
ATOM 4172 O O . ILE A 1 522 ? 33.5 -11.406 -18.641 1 85 522 ILE A O 1
ATOM 4176 N N . ASP A 1 523 ? 35.281 -10.828 -19.828 1 86.94 523 ASP A N 1
ATOM 4177 C CA . ASP A 1 523 ? 34.594 -11.016 -21.109 1 86.94 523 ASP A CA 1
ATOM 4178 C C . ASP A 1 523 ? 34.312 -12.492 -21.375 1 86.94 523 ASP A C 1
ATOM 4180 O O . ASP A 1 523 ? 33.281 -12.836 -21.938 1 86.94 523 ASP A O 1
ATOM 4184 N N . GLY A 1 524 ? 35.25 -13.281 -20.938 1 87.56 524 GLY A N 1
ATOM 4185 C CA . GLY A 1 524 ? 35.031 -14.711 -21.062 1 87.56 524 GLY A CA 1
ATOM 4186 C C . GLY A 1 524 ? 33.906 -15.211 -20.188 1 87.56 524 GLY A C 1
ATOM 4187 O O . GLY A 1 524 ? 33.125 -16.047 -20.609 1 87.56 524 GLY A O 1
ATOM 4188 N N . CYS A 1 525 ? 33.781 -14.672 -19.047 1 87.88 525 CYS A N 1
ATOM 4189 C CA . CYS A 1 525 ? 32.688 -15.047 -18.125 1 87.88 525 CYS A CA 1
ATOM 4190 C C . CYS A 1 525 ? 31.344 -14.578 -18.656 1 87.88 525 CYS A C 1
ATOM 4192 O O . CYS A 1 525 ? 30.344 -15.289 -18.531 1 87.88 525 CYS A O 1
ATOM 4194 N N . MET A 1 526 ? 31.312 -13.422 -19.281 1 89.5 526 MET A N 1
ATOM 4195 C CA . MET A 1 526 ? 30.047 -12.875 -19.797 1 89.5 526 MET A CA 1
ATOM 4196 C C . MET A 1 526 ? 29.594 -13.648 -21.031 1 89.5 526 MET A C 1
ATOM 4198 O O . MET A 1 526 ? 28.391 -13.812 -21.25 1 89.5 526 MET A O 1
ATOM 4202 N N . GLN A 1 527 ? 30.547 -14.102 -21.734 1 89 527 GLN A N 1
ATOM 4203 C CA . GLN A 1 527 ? 30.172 -14.938 -22.875 1 89 527 GLN A CA 1
ATOM 4204 C C . GLN A 1 527 ? 29.609 -16.281 -22.406 1 89 527 GLN A C 1
ATOM 4206 O O . GLN A 1 527 ? 28.641 -16.781 -22.969 1 89 527 GLN A O 1
ATOM 4211 N N . MET A 1 528 ? 30.25 -16.844 -21.422 1 89.31 528 MET A N 1
ATOM 4212 C CA . MET A 1 528 ? 29.719 -18.062 -20.844 1 89.31 528 MET A CA 1
ATOM 4213 C C . MET A 1 528 ? 28.328 -17.844 -20.266 1 89.31 528 MET A C 1
ATOM 4215 O O . MET A 1 528 ? 27.453 -18.703 -20.375 1 89.31 528 MET A O 1
ATOM 4219 N N . PHE A 1 529 ? 28.188 -16.703 -19.703 1 92 529 PHE A N 1
ATOM 4220 C CA . PHE A 1 529 ? 26.906 -16.328 -19.125 1 92 529 PHE A CA 1
ATOM 4221 C C . PHE A 1 529 ? 25.844 -16.219 -20.203 1 92 529 PHE A C 1
ATOM 4223 O O . PHE A 1 529 ? 24.734 -16.766 -20.062 1 92 529 PHE A O 1
ATOM 4230 N N . SER A 1 530 ? 26.109 -15.594 -21.266 1 91.44 530 SER A N 1
ATOM 4231 C CA . SER A 1 530 ? 25.188 -15.438 -22.375 1 91.44 530 SER A CA 1
ATOM 4232 C C . SER A 1 530 ? 24.812 -16.797 -22.984 1 91.44 530 SER A C 1
ATOM 4234 O O . SER A 1 530 ? 23.656 -17.047 -23.297 1 91.44 530 SER A O 1
ATOM 4236 N N . ASN A 1 531 ? 25.766 -17.656 -23.047 1 88.5 531 ASN A N 1
ATOM 4237 C CA . ASN A 1 531 ? 25.516 -18.984 -23.578 1 88.5 531 ASN A CA 1
ATOM 4238 C C . ASN A 1 531 ? 24.656 -19.812 -22.641 1 88.5 531 ASN A C 1
ATOM 4240 O O . ASN A 1 531 ? 23.797 -20.578 -23.094 1 88.5 531 ASN A O 1
ATOM 4244 N N . ASN A 1 532 ? 24.938 -19.672 -21.422 1 87.69 532 ASN A N 1
ATOM 4245 C CA . ASN A 1 532 ? 24.125 -20.375 -20.438 1 87.69 532 ASN A CA 1
ATOM 4246 C C . ASN A 1 532 ? 22.688 -19.906 -20.469 1 87.69 532 ASN A C 1
ATOM 4248 O O . ASN A 1 532 ? 21.766 -20.703 -20.266 1 87.69 532 ASN A O 1
ATOM 4252 N N . LEU A 1 533 ? 22.469 -18.625 -20.641 1 90.38 533 LEU A N 1
ATOM 4253 C CA . LEU A 1 533 ? 21.125 -18.078 -20.734 1 90.38 533 LEU A CA 1
ATOM 4254 C C . LEU A 1 533 ? 20.406 -18.594 -21.984 1 90.38 533 LEU A C 1
ATOM 4256 O O . LEU A 1 533 ? 19.234 -18.938 -21.922 1 90.38 533 LEU A O 1
ATOM 4260 N N . TYR A 1 534 ? 21.156 -18.797 -23.016 1 88.19 534 TYR A N 1
ATOM 4261 C CA . TYR A 1 534 ? 20.594 -19.328 -24.25 1 88.19 534 TYR A CA 1
ATOM 4262 C C . TYR A 1 534 ? 20.188 -20.781 -24.078 1 88.19 534 TYR A C 1
ATOM 4264 O O . TYR A 1 534 ? 19.078 -21.172 -24.469 1 88.19 534 TYR A O 1
ATOM 4272 N N . VAL A 1 535 ? 21 -21.453 -23.453 1 84.62 535 VAL A N 1
ATOM 4273 C CA . VAL A 1 535 ? 20.719 -22.875 -23.234 1 84.62 535 VAL A CA 1
ATOM 4274 C C . VAL A 1 535 ? 19.531 -23.016 -22.281 1 84.62 535 VAL A C 1
ATOM 4276 O O . VAL A 1 535 ? 18.672 -23.875 -22.469 1 84.62 535 VAL A O 1
ATOM 4279 N N . PHE A 1 536 ? 19.531 -22.188 -21.344 1 82.5 536 PHE A N 1
ATOM 4280 C CA . PHE A 1 536 ? 18.438 -22.234 -20.375 1 82.5 536 PHE A CA 1
ATOM 4281 C C . PHE A 1 536 ? 17.109 -21.922 -21.047 1 82.5 536 PHE A C 1
ATOM 4283 O O . PHE A 1 536 ? 16.109 -22.609 -20.828 1 82.5 536 PHE A O 1
ATOM 4290 N N . PHE A 1 537 ? 17.094 -20.938 -21.828 1 85 537 PHE A N 1
ATOM 4291 C CA . PHE A 1 537 ? 15.859 -20.516 -22.5 1 85 537 PHE A CA 1
ATOM 4292 C C . PHE A 1 537 ? 15.367 -21.594 -23.453 1 85 537 PHE A C 1
ATOM 4294 O O . PHE A 1 537 ? 14.172 -21.891 -23.516 1 85 537 PHE A O 1
ATOM 4301 N N . LEU A 1 538 ? 16.266 -22.172 -24.125 1 83.5 538 LEU A N 1
ATOM 4302 C CA . LEU A 1 538 ? 15.898 -23.219 -25.094 1 83.5 538 LEU A CA 1
ATOM 4303 C C . LEU A 1 538 ? 15.43 -24.484 -24.375 1 83.5 538 LEU A C 1
ATOM 4305 O O . LEU A 1 538 ? 14.477 -25.125 -24.812 1 83.5 538 LEU A O 1
ATOM 4309 N N . THR A 1 539 ? 16.094 -24.719 -23.312 1 83 539 THR A N 1
ATOM 4310 C CA . THR A 1 539 ? 15.703 -25.906 -22.547 1 83 539 THR A CA 1
ATOM 4311 C C . THR A 1 539 ? 14.336 -25.703 -21.891 1 83 539 THR A C 1
ATOM 4313 O O . THR A 1 539 ? 13.508 -26.609 -21.891 1 83 539 THR A O 1
ATOM 4316 N N . HIS A 1 540 ? 14.133 -24.562 -21.375 1 83.19 540 HIS A N 1
ATOM 4317 C CA . HIS A 1 540 ? 12.852 -24.266 -20.75 1 83.19 540 HIS A CA 1
ATOM 4318 C C . HIS A 1 540 ? 11.719 -24.297 -21.766 1 83.19 540 HIS A C 1
ATOM 4320 O O . HIS A 1 540 ? 10.625 -24.797 -21.484 1 83.19 540 HIS A O 1
ATOM 4326 N N . PHE A 1 541 ? 12.016 -23.844 -22.891 1 84.88 541 PHE A N 1
ATOM 4327 C CA . PHE A 1 541 ? 11.031 -23.844 -23.969 1 84.88 541 PHE A CA 1
ATOM 4328 C C . PHE A 1 541 ? 10.742 -25.25 -24.438 1 84.88 541 PHE A C 1
ATOM 4330 O O . PHE A 1 541 ? 9.586 -25.625 -24.656 1 84.88 541 PHE A O 1
ATOM 4337 N N . ALA A 1 542 ? 11.688 -26.031 -24.5 1 85.12 542 ALA A N 1
ATOM 4338 C CA . ALA A 1 542 ? 11.523 -27.422 -24.906 1 85.12 542 ALA A CA 1
ATOM 4339 C C . ALA A 1 542 ? 10.75 -28.219 -23.859 1 85.12 542 ALA A C 1
ATOM 4341 O O . ALA A 1 542 ? 9.898 -29.047 -24.203 1 85.12 542 ALA A O 1
ATOM 4342 N N . LEU A 1 543 ? 11.031 -27.891 -22.672 1 81.44 543 LEU A N 1
ATOM 4343 C CA . LEU A 1 543 ? 10.336 -28.594 -21.594 1 81.44 543 LEU A CA 1
ATOM 4344 C C . LEU A 1 543 ? 8.852 -28.234 -21.578 1 81.44 543 LEU A C 1
ATOM 4346 O O . LEU A 1 543 ? 8 -29.094 -21.312 1 81.44 543 LEU A O 1
ATOM 4350 N N . GLU A 1 544 ? 8.531 -27.031 -21.875 1 82.38 544 GLU A N 1
ATOM 4351 C CA . GLU A 1 544 ? 7.137 -26.609 -21.938 1 82.38 544 GLU A CA 1
ATOM 4352 C C . GLU A 1 544 ? 6.391 -27.297 -23.078 1 82.38 544 GLU A C 1
ATOM 4354 O O . GLU A 1 544 ? 5.219 -27.656 -22.938 1 82.38 544 GLU A O 1
ATOM 4359 N N . ILE A 1 545 ? 7.082 -27.578 -24.094 1 84.38 545 ILE A N 1
ATOM 4360 C CA . ILE A 1 545 ? 6.48 -28.234 -25.25 1 84.38 545 ILE A CA 1
ATOM 4361 C C . ILE A 1 545 ? 6.332 -29.734 -24.984 1 84.38 545 ILE A C 1
ATOM 4363 O O . ILE A 1 545 ? 5.305 -30.328 -25.312 1 84.38 545 ILE A O 1
ATOM 4367 N N . ILE A 1 546 ? 7.285 -30.234 -24.281 1 84.88 546 ILE A N 1
ATOM 4368 C CA . ILE A 1 546 ? 7.305 -31.672 -24.062 1 84.88 546 ILE A CA 1
ATOM 4369 C C . ILE A 1 546 ? 6.332 -32.031 -22.953 1 84.88 546 ILE A C 1
ATOM 4371 O O . ILE A 1 546 ? 5.844 -33.188 -22.891 1 84.88 546 ILE A O 1
ATOM 4375 N N . LYS A 1 547 ? 6.016 -31.125 -22.141 1 83.56 547 LYS A N 1
ATOM 4376 C CA . LYS A 1 547 ? 5.098 -31.375 -21.047 1 83.56 547 LYS A CA 1
ATOM 4377 C C . LYS A 1 547 ? 3.734 -31.844 -21.562 1 83.56 547 LYS A C 1
ATOM 4379 O O . LYS A 1 547 ? 3.094 -32.688 -20.953 1 83.56 547 LYS A O 1
ATOM 4384 N N . VAL A 1 548 ? 3.24 -31.375 -22.656 1 85.19 548 VAL A N 1
ATOM 4385 C CA . VAL A 1 548 ? 1.915 -31.672 -23.188 1 85.19 548 VAL A CA 1
ATOM 4386 C C . VAL A 1 548 ? 1.867 -33.094 -23.688 1 85.19 548 VAL A C 1
ATOM 4388 O O . VAL A 1 548 ? 1.022 -33.906 -23.266 1 85.19 548 VAL A O 1
ATOM 4391 N N . PRO A 1 549 ? 2.871 -33.5 -24.5 1 85 549 PRO A N 1
ATOM 4392 C CA . PRO A 1 549 ? 2.807 -34.875 -24.953 1 85 549 PRO A CA 1
ATOM 4393 C C . PRO A 1 549 ? 3.035 -35.875 -23.812 1 85 549 PRO A C 1
ATOM 4395 O O . PRO A 1 549 ? 2.463 -36.969 -23.828 1 85 549 PRO A O 1
ATOM 4398 N N . ILE A 1 550 ? 3.771 -35.531 -22.828 1 84.62 550 ILE A N 1
ATOM 4399 C CA . ILE A 1 550 ? 4 -36.406 -21.703 1 84.62 550 ILE A CA 1
ATOM 4400 C C . ILE A 1 550 ? 2.693 -36.625 -20.953 1 84.62 550 ILE A C 1
ATOM 4402 O O . ILE A 1 550 ? 2.369 -37.781 -20.578 1 84.62 550 ILE A O 1
ATOM 4406 N N . GLN A 1 551 ? 1.997 -35.594 -20.734 1 84.88 551 GLN A N 1
ATOM 4407 C CA . GLN A 1 551 ? 0.719 -35.719 -20.047 1 84.88 551 GLN A CA 1
ATOM 4408 C C . GLN A 1 551 ? -0.303 -36.469 -20.891 1 84.88 551 GLN A C 1
ATOM 4410 O O . GLN A 1 551 ? -1.128 -37.219 -20.375 1 84.88 551 GLN A O 1
ATOM 4415 N N . MET A 1 552 ? -0.157 -36.312 -22.156 1 83.75 552 MET A N 1
ATOM 4416 C CA . MET A 1 552 ? -1.054 -37 -23.062 1 83.75 552 MET A CA 1
ATOM 4417 C C . MET A 1 552 ? -0.755 -38.5 -23.078 1 83.75 552 MET A C 1
ATOM 4419 O O . MET A 1 552 ? -1.675 -39.312 -23.078 1 83.75 552 MET A O 1
ATOM 4423 N N . ILE A 1 553 ? 0.492 -38.781 -23.016 1 82.62 553 ILE A N 1
ATOM 4424 C CA . ILE A 1 553 ? 0.897 -40.188 -23 1 82.62 553 ILE A CA 1
ATOM 4425 C C . ILE A 1 553 ? 0.48 -40.844 -21.688 1 82.62 553 ILE A C 1
ATOM 4427 O O . ILE A 1 553 ? 0.005 -41.969 -21.656 1 82.62 553 ILE A O 1
ATOM 4431 N N . TYR A 1 554 ? 0.612 -40.062 -20.734 1 83.94 554 TYR A N 1
ATOM 4432 C CA . TYR A 1 554 ? 0.198 -40.562 -19.422 1 83.94 554 TYR A CA 1
ATOM 4433 C C . TYR A 1 554 ? -1.31 -40.781 -19.375 1 83.94 554 TYR A C 1
ATOM 4435 O O . 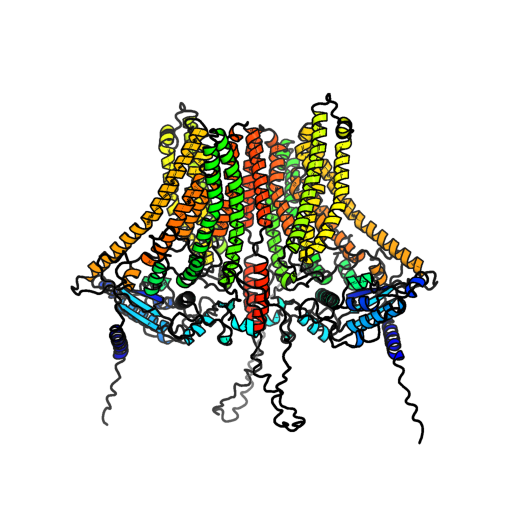TYR A 1 554 ? -1.78 -41.781 -18.859 1 83.94 554 TYR A O 1
ATOM 4443 N N . ALA A 1 555 ? -2.092 -39.875 -19.844 1 82.62 555 ALA A N 1
ATOM 4444 C CA . ALA A 1 555 ? -3.545 -40 -19.906 1 82.62 555 ALA A CA 1
ATOM 4445 C C . ALA A 1 555 ? -3.959 -41.188 -20.766 1 82.62 555 ALA A C 1
ATOM 4447 O O . ALA A 1 555 ? -4.855 -41.969 -20.406 1 82.62 555 ALA A O 1
ATOM 4448 N N . ARG A 1 556 ? -3.258 -41.406 -21.844 1 80.31 556 ARG A N 1
ATOM 4449 C CA . ARG A 1 556 ? -3.557 -42.531 -22.734 1 80.31 556 ARG A CA 1
ATOM 4450 C C . ARG A 1 556 ? -3.217 -43.844 -22.078 1 80.31 556 ARG A C 1
ATOM 4452 O O . ARG A 1 556 ? -3.916 -44.844 -22.281 1 80.31 556 ARG A O 1
ATOM 4459 N N . TYR A 1 557 ? -2.154 -43.75 -21.375 1 82.38 557 TYR A N 1
ATOM 4460 C CA . TYR A 1 557 ? -1.761 -44.969 -20.641 1 82.38 557 TYR A CA 1
ATOM 4461 C C . TYR A 1 557 ? -2.807 -45.344 -19.609 1 82.38 557 TYR A C 1
ATOM 4463 O O . TYR A 1 557 ? -3.172 -46.5 -19.469 1 82.38 557 TYR A O 1
ATOM 4471 N N . LYS A 1 558 ? -3.367 -44.438 -18.938 1 82.38 558 LYS A N 1
ATOM 4472 C CA . LYS A 1 558 ? -4.391 -44.688 -17.938 1 82.38 558 LYS A CA 1
ATOM 4473 C C . LYS A 1 558 ? -5.695 -45.156 -18.578 1 82.38 558 LYS A C 1
ATOM 4475 O O . LYS A 1 558 ? -6.387 -46 -18.047 1 82.38 558 LYS A O 1
ATOM 4480 N N . ILE A 1 559 ? -5.996 -44.531 -19.672 1 81.19 559 ILE A N 1
ATOM 4481 C CA . ILE A 1 559 ? -7.203 -44.906 -20.406 1 81.19 559 ILE A CA 1
ATOM 4482 C C . ILE A 1 559 ? -7.082 -46.344 -20.906 1 81.19 559 ILE A C 1
ATOM 4484 O O . ILE A 1 559 ? -8.016 -47.156 -20.781 1 81.19 559 ILE A O 1
ATOM 4488 N N . HIS A 1 560 ? -5.859 -46.688 -21.422 1 77.38 560 HIS A N 1
ATOM 4489 C CA . HIS A 1 560 ? -5.637 -48.031 -21.906 1 77.38 560 HIS A CA 1
ATOM 4490 C C . HIS A 1 560 ? -5.703 -49.031 -20.781 1 77.38 560 HIS A C 1
ATOM 4492 O O . HIS A 1 560 ? -6.27 -50.125 -20.953 1 77.38 560 HIS A O 1
ATOM 4498 N N . LYS A 1 561 ? -5.199 -48.688 -19.703 1 77.81 561 LYS A N 1
ATOM 4499 C CA . LYS A 1 561 ? -5.234 -49.594 -18.547 1 77.81 561 LYS A CA 1
ATOM 4500 C C . LYS A 1 561 ? -6.664 -49.781 -18.062 1 77.81 561 LYS A C 1
ATOM 4502 O O . LYS A 1 561 ? -7.031 -50.906 -17.641 1 77.81 561 LYS A O 1
ATOM 4507 N N . ASP A 1 562 ? -7.418 -48.781 -18.141 1 78.06 562 ASP A N 1
ATOM 4508 C CA . ASP A 1 562 ? -8.812 -48.844 -17.688 1 78.06 562 ASP A CA 1
ATOM 4509 C C . ASP A 1 562 ? -9.641 -49.688 -18.641 1 78.06 562 ASP A C 1
ATOM 4511 O O . ASP A 1 562 ? -10.523 -50.438 -18.203 1 78.06 562 ASP A O 1
ATOM 4515 N N . ILE A 1 563 ? -9.375 -49.656 -19.891 1 73.94 563 ILE A N 1
ATOM 4516 C CA . ILE A 1 563 ? -10.109 -50.406 -20.891 1 73.94 563 ILE A CA 1
ATOM 4517 C C . ILE A 1 563 ? -9.758 -51.906 -20.766 1 73.94 563 ILE A C 1
ATOM 4519 O O . ILE A 1 563 ? -10.641 -52.75 -20.844 1 73.94 563 ILE A O 1
ATOM 4523 N N . VAL A 1 564 ? -8.492 -52.188 -20.594 1 72 564 VAL A N 1
ATOM 4524 C CA . VAL A 1 564 ? -8.031 -53.562 -20.484 1 72 564 VAL A CA 1
ATOM 4525 C C . VAL A 1 564 ? -8.602 -54.188 -19.219 1 72 564 VAL A C 1
ATOM 4527 O O . VAL A 1 564 ? -8.977 -55.375 -19.219 1 72 564 VAL A O 1
ATOM 4530 N N . ARG A 1 565 ? -8.625 -53.5 -18.219 1 70.12 565 ARG A N 1
ATOM 4531 C CA . ARG A 1 565 ? -9.203 -54 -16.969 1 70.12 565 ARG A CA 1
ATOM 4532 C C . ARG A 1 565 ? -10.688 -54.312 -17.141 1 70.12 565 ARG A C 1
ATOM 4534 O O . ARG A 1 565 ? -11.211 -55.219 -16.5 1 70.12 565 ARG A O 1
ATOM 4541 N N . GLY A 1 566 ? -11.359 -53.469 -17.984 1 62.47 566 GLY A N 1
ATOM 4542 C CA . GLY A 1 566 ? -12.773 -53.656 -18.25 1 62.47 566 GLY A CA 1
ATOM 4543 C C . GLY A 1 566 ? -13.055 -54.781 -19.203 1 62.47 566 GLY A C 1
ATOM 4544 O O . GLY A 1 566 ? -14.172 -55.312 -19.25 1 62.47 566 GLY A O 1
ATOM 4545 N N . GLU A 1 567 ? -12.273 -55.031 -20.406 1 58 567 GLU A N 1
ATOM 4546 C CA . GLU A 1 567 ? -12.484 -56 -21.453 1 58 567 GLU A CA 1
ATOM 4547 C C . GLU A 1 567 ? -12.609 -57.438 -20.891 1 58 567 GLU A C 1
ATOM 4549 O O . GLU A 1 567 ? -12.953 -58.375 -21.609 1 58 567 GLU A O 1
ATOM 4554 N N . GLY A 1 568 ? -12.125 -58.031 -19.797 1 44.75 568 GLY A N 1
ATOM 4555 C CA . GLY A 1 568 ? -12.711 -59.344 -19.75 1 44.75 568 GLY A CA 1
ATOM 4556 C C . GLY A 1 568 ? -14.125 -59.406 -20.297 1 44.75 568 GLY A C 1
ATOM 4557 O O . GLY A 1 568 ? -14.703 -60.469 -20.438 1 44.75 568 GLY A O 1
ATOM 4558 N N . SER A 1 569 ? -14.984 -58.562 -20.031 1 41.03 569 SER A N 1
ATOM 4559 C CA . SER A 1 569 ? -16.312 -58.656 -20.625 1 41.03 569 SER A CA 1
ATOM 4560 C C . SER A 1 569 ? -16.297 -58.094 -22.062 1 41.03 569 SER A C 1
ATOM 4562 O O . SER A 1 569 ? -15.664 -57.094 -22.344 1 41.03 569 SER A O 1
ATOM 4564 N N . THR A 1 570 ? -16.203 -58.938 -23.203 1 38.91 570 THR A N 1
ATOM 4565 C CA . THR A 1 570 ? -16.25 -58.906 -24.656 1 38.91 570 THR A CA 1
ATOM 4566 C C . THR A 1 570 ? -16.891 -57.594 -25.141 1 38.91 570 THR A C 1
ATOM 4568 O O . THR A 1 570 ? -16.969 -57.344 -26.344 1 38.91 570 THR A O 1
ATOM 4571 N N . SER A 1 571 ? -18.062 -57.125 -24.609 1 40.06 571 SER A N 1
ATOM 4572 C CA . SER A 1 571 ? -18.953 -56.219 -25.344 1 40.06 571 SER A CA 1
ATOM 4573 C C . SER A 1 571 ? -18.219 -54.938 -25.734 1 40.06 571 SER A C 1
ATOM 4575 O O . SER A 1 571 ? -17.266 -54.531 -25.078 1 40.06 571 SER A O 1
ATOM 4577 N N . SER A 1 572 ? -18.203 -54.375 -27.094 1 44.06 572 SER A N 1
ATOM 4578 C CA . SER A 1 572 ? -17.984 -53.094 -27.781 1 44.06 572 SER A CA 1
ATOM 4579 C C . SER A 1 572 ? -18.094 -51.938 -26.797 1 44.06 572 SER A C 1
ATOM 4581 O O . SER A 1 572 ? -19.156 -51.312 -26.703 1 44.06 572 SER A O 1
ATOM 4583 N N . THR A 1 573 ? -17.719 -51.969 -25.672 1 50.38 573 THR A N 1
ATOM 4584 C CA . THR A 1 573 ? -18.141 -51.125 -24.547 1 50.38 573 THR A CA 1
ATOM 4585 C C . THR A 1 573 ? -17.719 -49.688 -24.781 1 50.38 573 THR A C 1
ATOM 4587 O O . THR A 1 573 ? -16.562 -49.406 -25.109 1 50.38 573 THR A O 1
ATOM 4590 N N . ARG A 1 574 ? -18.688 -48.75 -25.188 1 60.28 574 ARG A N 1
ATOM 4591 C CA . ARG A 1 574 ? -18.812 -47.312 -25.375 1 60.28 574 ARG A CA 1
ATOM 4592 C C . ARG A 1 574 ? -18.078 -46.531 -24.281 1 60.28 574 ARG A C 1
ATOM 4594 O O . ARG A 1 574 ? -18.391 -46.688 -23.094 1 60.28 574 ARG A O 1
ATOM 4601 N N . TYR A 1 575 ? -16.828 -46.094 -24.547 1 77.06 575 TYR A N 1
ATOM 4602 C CA . TYR A 1 575 ? -16.047 -45.219 -23.672 1 77.06 575 TYR A CA 1
ATOM 4603 C C . TYR A 1 575 ? -16.578 -43.781 -23.703 1 77.06 575 TYR A C 1
ATOM 4605 O O . TYR A 1 575 ? -16.703 -43.188 -24.766 1 77.06 575 TYR A O 1
ATOM 4613 N N . SER A 1 576 ? -17.078 -43.344 -22.609 1 80.88 576 SER A N 1
ATOM 4614 C CA . SER A 1 576 ? -17.719 -42.031 -22.531 1 80.88 576 SER A CA 1
ATOM 4615 C C . SER A 1 576 ? -16.688 -40.906 -22.344 1 80.88 576 SER A C 1
ATOM 4617 O O . SER A 1 576 ? -15.594 -41.156 -21.844 1 80.88 576 SER A O 1
ATOM 4619 N N . TYR A 1 577 ? -17.047 -39.75 -22.781 1 86.81 577 TYR A N 1
ATOM 4620 C CA . TYR A 1 577 ? -16.219 -38.562 -22.609 1 86.81 577 TYR A CA 1
ATOM 4621 C C . TYR A 1 577 ? -15.984 -38.281 -21.125 1 86.81 577 TYR A C 1
ATOM 4623 O O . TYR A 1 577 ? -14.922 -37.781 -20.734 1 86.81 577 TYR A O 1
ATOM 4631 N N . LEU A 1 578 ? -16.859 -38.656 -20.297 1 88.38 578 LEU A N 1
ATOM 4632 C CA . LEU A 1 578 ? -16.719 -38.5 -18.859 1 88.38 578 LEU A CA 1
ATOM 4633 C C . LEU A 1 578 ? -15.633 -39.406 -18.297 1 88.38 578 LEU A C 1
ATOM 4635 O O . LEU A 1 578 ? -14.883 -39 -17.406 1 88.38 578 LEU A O 1
ATOM 4639 N N . GLU A 1 579 ? -15.57 -40.594 -18.844 1 86.81 579 GLU A N 1
ATOM 4640 C CA . GLU A 1 579 ? -14.531 -41.531 -18.422 1 86.81 579 GLU A CA 1
ATOM 4641 C C . GLU A 1 579 ? -13.148 -41.031 -18.844 1 86.81 579 GLU A C 1
ATOM 4643 O O . GLU A 1 579 ? -12.164 -41.25 -18.141 1 86.81 579 GLU A O 1
ATOM 4648 N N . GLN A 1 580 ? -13.219 -40.531 -20 1 85.69 580 GLN A N 1
ATOM 4649 C CA . GLN A 1 580 ? -11.961 -39.969 -20.469 1 85.69 580 GLN A CA 1
ATOM 4650 C C . GLN A 1 580 ? -11.469 -38.844 -19.516 1 85.69 580 GLN A C 1
ATOM 4652 O O . GLN A 1 580 ? -10.289 -38.812 -19.188 1 85.69 580 GLN A O 1
ATOM 4657 N N . GLN A 1 581 ? -12.297 -37.969 -19.109 1 89.44 581 GLN A N 1
ATOM 4658 C CA . GLN A 1 581 ? -11.945 -36.875 -18.219 1 89.44 581 GLN A CA 1
ATOM 4659 C C . GLN A 1 581 ? -11.492 -37.406 -16.859 1 89.44 581 GLN A C 1
ATOM 4661 O O . GLN A 1 581 ? -10.625 -36.781 -16.219 1 89.44 581 GLN A O 1
ATOM 4666 N N . LEU A 1 582 ? -12.086 -38.406 -16.422 1 89.12 582 LEU A N 1
ATOM 4667 C CA . LEU A 1 582 ? -11.719 -39 -15.141 1 89.12 582 LEU A CA 1
ATOM 4668 C C . LEU A 1 582 ? -10.258 -39.438 -15.148 1 89.12 582 LEU A C 1
ATOM 4670 O O . LEU A 1 582 ? -9.562 -39.344 -14.141 1 89.12 582 LEU A O 1
ATOM 4674 N N . ASN A 1 583 ? -9.82 -39.938 -16.281 1 86.81 583 ASN A N 1
ATOM 4675 C CA . ASN A 1 583 ? -8.469 -40.469 -16.359 1 86.81 583 ASN A CA 1
ATOM 4676 C C . ASN A 1 583 ? -7.461 -39.375 -16.766 1 86.81 583 ASN A C 1
ATOM 4678 O O . ASN A 1 583 ? -6.262 -39.656 -16.844 1 86.81 583 ASN A O 1
ATOM 4682 N N . CYS A 1 584 ? -7.938 -38.219 -17.016 1 88.31 584 CYS A N 1
ATOM 4683 C CA . CYS A 1 584 ? -7.043 -37.094 -17.234 1 88.31 584 CYS A CA 1
ATOM 4684 C C . CYS A 1 584 ? -6.543 -36.531 -15.914 1 88.31 584 CYS A C 1
ATOM 4686 O O . CYS A 1 584 ? -7.223 -36.625 -14.891 1 88.31 584 CYS A O 1
ATOM 4688 N N . PRO A 1 585 ? -5.305 -36.062 -15.938 1 86.75 585 PRO A N 1
ATOM 4689 C CA . PRO A 1 585 ? -4.777 -35.469 -14.703 1 86.75 585 PRO A CA 1
ATOM 4690 C C . PRO A 1 585 ? -5.527 -34.219 -14.258 1 86.75 585 PRO A C 1
ATOM 4692 O O . PRO A 1 585 ? -6.082 -33.5 -15.094 1 86.75 585 PRO A O 1
ATOM 4695 N N . ALA A 1 586 ? -5.551 -34.094 -12.938 1 85.12 586 ALA A N 1
ATOM 4696 C CA . ALA A 1 586 ? -6.195 -32.906 -12.383 1 85.12 586 ALA A CA 1
ATOM 4697 C C . ALA A 1 586 ? -5.391 -31.656 -12.688 1 85.12 586 ALA A C 1
ATOM 4699 O O . ALA A 1 586 ? -4.164 -31.703 -12.805 1 85.12 586 ALA A O 1
ATOM 4700 N N . TYR A 1 587 ? -6.07 -30.688 -12.93 1 79.44 587 TYR A N 1
ATOM 4701 C CA . TYR A 1 587 ? -5.395 -29.406 -13.141 1 79.44 587 TYR A CA 1
ATOM 4702 C C . TYR A 1 587 ? -4.961 -28.797 -11.812 1 79.44 587 TYR A C 1
ATOM 4704 O O . TYR A 1 587 ? -5.797 -28.422 -10.992 1 79.44 587 TYR A O 1
ATOM 4712 N N . GLU A 1 588 ? -3.652 -29.188 -11.312 1 62.19 588 GLU A N 1
ATOM 4713 C CA . GLU A 1 588 ? -3.109 -28.703 -10.047 1 62.19 588 GLU A CA 1
ATOM 4714 C C . GLU A 1 588 ? -3.027 -27.172 -10.039 1 62.19 588 GLU A C 1
ATOM 4716 O O . GLU A 1 588 ? -2.477 -26.578 -9.109 1 62.19 588 GLU A O 1
ATOM 4721 N N . GLY A 1 589 ? -3.82 -26.641 -10.68 1 59.22 589 GLY A N 1
ATOM 4722 C CA . GLY A 1 589 ? -4.043 -25.219 -10.469 1 59.22 589 GLY A CA 1
ATOM 4723 C C . GLY A 1 589 ? -3.096 -24.328 -11.266 1 59.22 589 GLY A C 1
ATOM 4724 O O . GLY A 1 589 ? -2.154 -24.828 -11.883 1 59.22 589 GLY A O 1
ATOM 4725 N N . ASP A 1 590 ? -3.279 -23.109 -11.383 1 61.56 590 ASP A N 1
ATOM 4726 C CA . ASP A 1 590 ? -2.654 -21.906 -11.922 1 61.56 590 ASP A CA 1
ATOM 4727 C C . ASP A 1 590 ? -1.32 -21.625 -11.234 1 61.56 590 ASP A C 1
ATOM 4729 O O . ASP A 1 590 ? -0.492 -20.875 -11.758 1 61.56 590 ASP A O 1
ATOM 4733 N N . GLU A 1 591 ? -0.888 -22.562 -10.242 1 78 591 GLU A N 1
ATOM 4734 C CA . GLU A 1 591 ? 0.306 -22.219 -9.477 1 78 591 GLU A CA 1
ATOM 4735 C C . GLU A 1 591 ? 1.576 -22.625 -10.219 1 78 591 GLU A C 1
ATOM 4737 O O . GLU A 1 591 ? 2.539 -21.844 -10.273 1 78 591 GLU A O 1
ATOM 4742 N N . SER A 1 592 ? 1.447 -23.781 -10.891 1 79.31 592 SER A N 1
ATOM 4743 C CA . SER A 1 592 ? 2.641 -24.234 -11.594 1 79.31 592 SER A CA 1
ATOM 4744 C C . SER A 1 592 ? 2.879 -23.438 -12.859 1 79.31 592 SER A C 1
ATOM 4746 O O . SER A 1 592 ? 4.016 -23.062 -13.164 1 79.31 592 SER A O 1
ATOM 4748 N N . ASP A 1 593 ? 1.773 -23.172 -13.523 1 85.75 593 ASP A N 1
ATOM 4749 C CA . ASP A 1 593 ? 1.917 -22.391 -14.758 1 85.75 593 ASP A CA 1
ATOM 4750 C C . ASP A 1 593 ? 2.336 -20.953 -14.453 1 85.75 593 ASP A C 1
ATOM 4752 O O . ASP A 1 593 ? 3.184 -20.391 -15.156 1 85.75 593 ASP A O 1
ATOM 4756 N N . PHE A 1 594 ? 1.799 -20.453 -13.383 1 90.62 594 PHE A N 1
ATOM 4757 C CA . PHE A 1 594 ? 2.176 -19.094 -12.992 1 90.62 594 PHE A CA 1
ATOM 4758 C C . PHE A 1 594 ? 3.637 -19.047 -12.555 1 90.62 594 PHE A C 1
ATOM 4760 O O . PHE A 1 594 ? 4.355 -18.094 -12.875 1 90.62 594 PHE A O 1
ATOM 4767 N N . LEU A 1 595 ? 4.027 -20.062 -11.898 1 89.06 595 LEU A N 1
ATOM 4768 C CA . LEU A 1 595 ? 5.398 -20.109 -11.406 1 89.06 595 LEU A CA 1
ATOM 4769 C C . LEU A 1 595 ? 6.391 -20.156 -12.562 1 89.06 595 LEU A C 1
ATOM 4771 O O . LEU A 1 595 ? 7.383 -19.438 -12.57 1 89.06 595 LEU A O 1
ATOM 4775 N N . ASP A 1 596 ? 6.086 -20.938 -13.523 1 86.38 596 ASP A N 1
ATOM 4776 C CA . ASP A 1 596 ? 6.977 -21.062 -14.68 1 86.38 596 ASP A CA 1
ATOM 4777 C C . ASP A 1 596 ? 7.051 -19.75 -15.445 1 86.38 596 ASP A C 1
ATOM 4779 O O . ASP A 1 596 ? 8.133 -19.312 -15.859 1 86.38 596 ASP A O 1
ATOM 4783 N N . ALA A 1 597 ? 5.918 -19.234 -15.594 1 90.75 597 ALA A N 1
ATOM 4784 C CA . ALA A 1 597 ? 5.871 -17.969 -16.344 1 90.75 597 ALA A CA 1
ATOM 4785 C C . ALA A 1 597 ? 6.594 -16.859 -15.586 1 90.75 597 ALA A C 1
ATOM 4787 O O . ALA A 1 597 ? 7.289 -16.047 -16.203 1 90.75 597 ALA A O 1
ATOM 4788 N N . ILE A 1 598 ? 6.492 -16.844 -14.281 1 92.12 598 ILE A N 1
ATOM 4789 C CA . ILE A 1 598 ? 7.109 -15.797 -13.469 1 92.12 598 ILE A CA 1
ATOM 4790 C C . ILE A 1 598 ? 8.625 -15.992 -13.438 1 92.12 598 ILE A C 1
ATOM 4792 O O . ILE A 1 598 ? 9.383 -15.023 -13.445 1 92.12 598 ILE A O 1
ATOM 4796 N N . ILE A 1 599 ? 9.055 -17.188 -13.43 1 90.06 599 ILE A N 1
ATOM 4797 C CA . ILE A 1 599 ? 10.484 -17.469 -13.453 1 90.06 599 ILE A CA 1
ATOM 4798 C C . ILE A 1 599 ? 11.086 -16.984 -14.766 1 90.06 599 ILE A C 1
ATOM 4800 O O . ILE A 1 599 ? 12.141 -16.344 -14.781 1 90.06 599 ILE A O 1
ATOM 4804 N N . MET A 1 600 ? 10.406 -17.219 -15.82 1 91.19 600 MET A N 1
ATOM 4805 C CA . MET A 1 600 ? 10.898 -16.766 -17.125 1 91.19 600 MET A CA 1
ATOM 4806 C C . MET A 1 600 ? 10.922 -15.25 -17.203 1 91.19 600 MET A C 1
ATOM 4808 O O . MET A 1 600 ? 11.859 -14.664 -17.734 1 91.19 600 MET A O 1
ATOM 4812 N N . MET A 1 601 ? 9.984 -14.688 -16.641 1 92.44 601 MET A N 1
ATOM 4813 C CA . MET A 1 601 ? 9.938 -13.227 -16.625 1 92.44 601 MET A CA 1
ATOM 4814 C C . MET A 1 601 ? 11.055 -12.664 -15.742 1 92.44 601 MET A C 1
ATOM 4816 O O . MET A 1 601 ? 11.625 -11.617 -16.047 1 92.44 601 MET A O 1
ATOM 4820 N N . GLY A 1 602 ? 11.297 -13.367 -14.695 1 93 602 GLY A N 1
ATOM 4821 C CA . GLY A 1 602 ? 12.398 -12.961 -13.836 1 93 602 GLY A CA 1
ATOM 4822 C C . GLY A 1 602 ? 13.742 -12.984 -14.539 1 93 602 GLY A C 1
ATOM 4823 O O . GLY A 1 602 ? 14.57 -12.094 -14.344 1 93 602 GLY A O 1
ATOM 4824 N N . TYR A 1 603 ? 13.961 -13.953 -15.406 1 94 603 TYR A N 1
ATOM 4825 C CA . TYR A 1 603 ? 15.203 -14.023 -16.172 1 94 603 TYR A CA 1
ATOM 4826 C C . TYR A 1 603 ? 15.344 -12.812 -17.078 1 94 603 TYR A C 1
ATOM 4828 O O . TYR A 1 603 ? 16.438 -12.266 -17.234 1 94 603 TYR A O 1
ATOM 4836 N N . VAL A 1 604 ? 14.227 -12.438 -17.594 1 93.69 604 VAL A N 1
ATOM 4837 C CA . VAL A 1 604 ? 14.25 -11.281 -18.484 1 93.69 604 VAL A CA 1
ATOM 4838 C C . VAL A 1 604 ? 14.5 -10.016 -17.672 1 93.69 604 VAL A C 1
ATOM 4840 O O . VAL A 1 604 ? 15.312 -9.172 -18.062 1 93.69 604 VAL A O 1
ATOM 4843 N N . MET A 1 605 ? 13.93 -9.875 -16.547 1 94 605 MET A N 1
ATOM 4844 C CA . MET A 1 605 ? 14.039 -8.672 -15.719 1 94 605 MET A CA 1
ATOM 4845 C C . MET A 1 605 ? 15.445 -8.539 -15.141 1 94 605 MET A C 1
ATOM 4847 O O . MET A 1 605 ? 15.984 -7.434 -15.055 1 94 605 MET A O 1
ATOM 4851 N N . LEU A 1 606 ? 16.016 -9.641 -14.852 1 94.62 606 LEU A N 1
ATOM 4852 C CA . LEU A 1 606 ? 17.266 -9.602 -14.102 1 94.62 606 LEU A CA 1
ATOM 4853 C C . LEU A 1 606 ? 18.469 -9.633 -15.039 1 94.62 606 LEU A C 1
ATOM 4855 O O . LEU A 1 606 ? 19.5 -9.039 -14.75 1 94.62 606 LEU A O 1
ATOM 4859 N N . PHE A 1 607 ? 18.391 -10.312 -16.234 1 94.81 607 PHE A N 1
ATOM 4860 C CA . PHE A 1 607 ? 19.625 -10.625 -16.953 1 94.81 607 PHE A CA 1
ATOM 4861 C C . PHE A 1 607 ? 19.516 -10.227 -18.422 1 94.81 607 PHE A C 1
ATOM 4863 O O . PHE A 1 607 ? 20.391 -10.562 -19.219 1 94.81 607 PHE A O 1
ATOM 4870 N N . ALA A 1 608 ? 18.5 -9.516 -18.812 1 92.81 608 ALA A N 1
ATOM 4871 C CA . ALA A 1 608 ? 18.328 -9.148 -20.203 1 92.81 608 ALA A CA 1
ATOM 4872 C C . ALA A 1 608 ? 19.469 -8.242 -20.688 1 92.81 608 ALA A C 1
ATOM 4874 O O . ALA A 1 608 ? 19.703 -8.117 -21.891 1 92.81 608 ALA A O 1
ATOM 4875 N N . ALA A 1 609 ? 20.203 -7.66 -19.797 1 91.81 609 ALA A N 1
ATOM 4876 C CA . ALA A 1 609 ? 21.297 -6.77 -20.156 1 91.81 609 ALA A CA 1
ATOM 4877 C C . ALA A 1 609 ? 22.469 -7.547 -20.75 1 91.81 609 ALA A C 1
ATOM 4879 O O . ALA A 1 609 ? 23.219 -7.023 -21.578 1 91.81 609 ALA A O 1
ATOM 4880 N N . VAL A 1 610 ? 22.688 -8.789 -20.344 1 92.31 610 VAL A N 1
ATOM 4881 C CA . VAL A 1 610 ? 23.781 -9.633 -20.812 1 92.31 610 VAL A CA 1
ATOM 4882 C C . VAL A 1 610 ? 23.453 -10.211 -22.188 1 92.31 610 VAL A C 1
ATOM 4884 O O . VAL A 1 610 ? 24.328 -10.344 -23.047 1 92.31 610 VAL A O 1
ATOM 4887 N N . MET A 1 611 ? 22.219 -10.523 -22.328 1 92.38 611 MET A N 1
ATOM 4888 C CA . MET A 1 611 ? 21.719 -11.039 -23.594 1 92.38 611 MET A CA 1
ATOM 4889 C C . MET A 1 611 ? 20.391 -10.383 -23.953 1 92.38 611 MET A C 1
ATOM 4891 O O . MET A 1 611 ? 19.328 -10.984 -23.812 1 92.38 611 MET A O 1
ATOM 4895 N N . PRO A 1 612 ? 20.469 -9.242 -24.531 1 91.62 612 PRO A N 1
ATOM 4896 C CA . PRO A 1 612 ? 19.234 -8.5 -24.828 1 91.62 612 PRO A CA 1
ATOM 4897 C C . PRO A 1 612 ? 18.328 -9.227 -25.812 1 91.62 612 PRO A C 1
ATOM 4899 O O . PRO A 1 612 ? 17.125 -8.977 -25.828 1 91.62 612 PRO A O 1
ATOM 4902 N N . SER A 1 613 ? 18.844 -10.18 -26.625 1 90.88 613 SER A N 1
ATOM 4903 C CA . SER A 1 613 ? 18.047 -10.953 -27.562 1 90.88 613 SER A CA 1
ATOM 4904 C C . SER A 1 613 ? 17.031 -11.828 -26.844 1 90.88 613 SER A C 1
ATOM 4906 O O . SER A 1 613 ? 16.078 -12.32 -27.453 1 90.88 613 SER A O 1
ATOM 4908 N N . MET A 1 614 ? 17.219 -11.961 -25.594 1 92.25 614 MET A N 1
ATOM 4909 C CA . MET A 1 614 ? 16.312 -12.766 -24.781 1 92.25 614 MET A CA 1
ATOM 4910 C C . MET A 1 614 ? 14.914 -12.172 -24.766 1 92.25 614 MET A C 1
ATOM 4912 O O . MET A 1 614 ? 13.922 -12.898 -24.641 1 92.25 614 MET A O 1
ATOM 4916 N N . THR A 1 615 ? 14.781 -10.875 -24.922 1 93.62 615 THR A N 1
ATOM 4917 C CA . THR A 1 615 ? 13.477 -10.219 -24.938 1 93.62 615 THR A CA 1
ATOM 4918 C C . THR A 1 615 ? 12.68 -10.633 -26.172 1 93.62 615 THR A C 1
ATOM 4920 O O . THR A 1 615 ? 11.484 -10.906 -26.078 1 93.62 615 THR A O 1
ATOM 4923 N N . VAL A 1 616 ? 13.305 -10.828 -27.266 1 92.75 616 VAL A N 1
ATOM 4924 C CA . VAL A 1 616 ? 12.641 -11.258 -28.5 1 92.75 616 VAL A CA 1
ATOM 4925 C C . VAL A 1 616 ? 12.328 -12.75 -28.422 1 92.75 616 VAL A C 1
ATOM 4927 O O . VAL A 1 616 ? 11.258 -13.188 -28.859 1 92.75 616 VAL A O 1
ATOM 4930 N N . MET A 1 617 ? 13.234 -13.453 -27.875 1 92.12 617 MET A N 1
ATOM 4931 C CA . MET A 1 617 ? 13 -14.883 -27.703 1 92.12 617 MET A CA 1
ATOM 4932 C C . MET A 1 617 ? 11.836 -15.141 -26.75 1 92.12 617 MET A C 1
ATOM 4934 O O . MET A 1 617 ? 11.039 -16.047 -26.984 1 92.12 617 MET A O 1
ATOM 4938 N N . ALA A 1 618 ? 11.75 -14.344 -25.75 1 93.12 618 ALA A N 1
ATOM 4939 C CA . ALA A 1 618 ? 10.664 -14.492 -24.781 1 93.12 618 ALA A CA 1
ATOM 4940 C C . ALA A 1 618 ? 9.312 -14.219 -25.438 1 93.12 618 ALA A C 1
ATOM 4942 O O . ALA A 1 618 ? 8.32 -14.883 -25.125 1 93.12 618 ALA A O 1
ATOM 4943 N N . ILE A 1 619 ? 9.273 -13.281 -26.406 1 91.56 619 ILE A N 1
ATOM 4944 C CA . ILE A 1 619 ? 8.031 -13.008 -27.109 1 91.56 619 ILE A CA 1
ATOM 4945 C C . ILE A 1 619 ? 7.617 -14.234 -27.922 1 91.56 619 ILE A C 1
ATOM 4947 O O . ILE A 1 619 ? 6.461 -14.664 -27.859 1 91.56 619 ILE A O 1
ATOM 4951 N N . GLY A 1 620 ? 8.555 -14.781 -28.594 1 87.56 620 GLY A N 1
ATOM 4952 C CA . GLY A 1 620 ? 8.258 -15.961 -29.391 1 87.56 620 GLY A CA 1
ATOM 4953 C C . GLY A 1 620 ? 7.824 -17.156 -28.547 1 87.56 620 GLY A C 1
ATOM 4954 O O . GLY A 1 620 ? 6.836 -17.812 -28.859 1 87.56 620 GLY A O 1
ATOM 4955 N N . THR A 1 621 ? 8.453 -17.391 -27.469 1 89.69 621 THR A N 1
ATOM 4956 C CA . THR A 1 621 ? 8.125 -18.531 -26.609 1 89.69 621 THR A CA 1
ATOM 4957 C C . THR A 1 621 ? 6.789 -18.297 -25.906 1 89.69 621 THR A C 1
ATOM 4959 O O . THR A 1 621 ? 6.027 -19.25 -25.688 1 89.69 621 THR A O 1
ATOM 4962 N N . ASN A 1 622 ? 6.496 -17.047 -25.531 1 90.56 622 ASN A N 1
ATOM 4963 C CA . ASN A 1 622 ? 5.23 -16.734 -24.859 1 90.56 622 ASN A CA 1
ATOM 4964 C C . ASN A 1 622 ? 4.043 -16.953 -25.797 1 90.56 622 ASN A C 1
ATOM 4966 O O . ASN A 1 622 ? 2.982 -17.406 -25.375 1 90.56 622 ASN A O 1
ATOM 4970 N N . LEU A 1 623 ? 4.246 -16.656 -27.047 1 88.25 623 LEU A N 1
ATOM 4971 C CA . LEU A 1 623 ? 3.162 -16.844 -28 1 88.25 623 LEU A CA 1
ATOM 4972 C C . LEU A 1 623 ? 2.852 -18.328 -28.203 1 88.25 623 LEU A C 1
ATOM 4974 O O . LEU A 1 623 ? 1.686 -18.703 -28.312 1 88.25 623 LEU A O 1
ATOM 4978 N N . VAL A 1 624 ? 3.834 -19.094 -28.125 1 88.19 624 VAL A N 1
ATOM 4979 C CA . VAL A 1 624 ? 3.643 -20.531 -28.234 1 88.19 624 VAL A CA 1
ATOM 4980 C C . VAL A 1 624 ? 3.059 -21.094 -26.938 1 88.19 624 VAL A C 1
ATOM 4982 O O . VAL A 1 624 ? 2.145 -21.922 -26.969 1 88.19 624 VAL A O 1
ATOM 4985 N N . SER A 1 625 ? 3.537 -20.594 -25.875 1 89.06 625 SER A N 1
ATOM 4986 C CA . SER A 1 625 ? 3.086 -21.094 -24.578 1 89.06 625 SER A CA 1
ATOM 4987 C C . SER A 1 625 ? 1.613 -20.766 -24.344 1 89.06 625 SER A C 1
ATOM 4989 O O . SER A 1 625 ? 0.894 -21.531 -23.719 1 89.06 625 SER A O 1
ATOM 4991 N N . LEU A 1 626 ? 1.156 -19.672 -24.828 1 87.5 626 LEU A N 1
ATOM 4992 C CA . LEU A 1 626 ? -0.242 -19.281 -24.688 1 87.5 626 LEU A CA 1
ATOM 4993 C C . LEU A 1 626 ? -1.165 -20.328 -25.312 1 87.5 626 LEU A C 1
ATOM 4995 O O . LEU A 1 626 ? -2.203 -20.672 -24.75 1 87.5 626 LEU A O 1
ATOM 4999 N N . ARG A 1 627 ? -0.761 -20.859 -26.406 1 88.62 627 ARG A N 1
ATOM 5000 C CA . ARG A 1 627 ? -1.572 -21.844 -27.109 1 88.62 627 ARG A CA 1
ATOM 5001 C C . ARG A 1 627 ? -1.436 -23.219 -26.453 1 88.62 627 ARG A C 1
ATOM 5003 O O . ARG A 1 627 ? -2.41 -23.969 -26.359 1 88.62 627 ARG A O 1
ATOM 5010 N N . LEU A 1 628 ? -0.327 -23.406 -25.984 1 87.62 628 LEU A N 1
ATOM 5011 C CA . LEU A 1 628 ? -0.1 -24.703 -25.344 1 87.62 628 LEU A CA 1
ATOM 5012 C C . LEU A 1 628 ? -0.844 -24.781 -24.016 1 87.62 628 LEU A C 1
ATOM 5014 O O . LEU A 1 628 ? -1.341 -25.844 -23.656 1 87.62 628 LEU A O 1
ATOM 5018 N N . PHE A 1 629 ? -0.923 -23.703 -23.328 1 88.19 629 PHE A N 1
ATOM 5019 C CA . PHE A 1 629 ? -1.707 -23.672 -22.094 1 88.19 629 PHE A CA 1
ATOM 5020 C C . PHE A 1 629 ? -3.176 -23.953 -22.391 1 88.19 629 PHE A C 1
ATOM 5022 O O . PHE A 1 629 ? -3.807 -24.75 -21.688 1 88.19 629 PHE A O 1
ATOM 5029 N N . GLY A 1 630 ? -3.621 -23.25 -23.406 1 87.75 630 GLY A N 1
ATOM 5030 C CA . GLY A 1 630 ? -5.012 -23.469 -23.766 1 87.75 630 GLY A CA 1
ATOM 5031 C C . GLY A 1 630 ? -5.301 -24.906 -24.188 1 87.75 630 GLY A C 1
ATOM 5032 O O . GLY A 1 630 ? -6.312 -25.469 -23.781 1 87.75 630 GLY A O 1
ATOM 5033 N N . TYR A 1 631 ? -4.395 -25.438 -24.891 1 89.5 631 TYR A N 1
ATOM 5034 C CA . TYR A 1 631 ? -4.57 -26.812 -25.344 1 89.5 631 TYR A CA 1
ATOM 5035 C C . TYR A 1 631 ? -4.52 -27.781 -24.172 1 89.5 631 TYR A C 1
ATOM 5037 O O . TYR A 1 631 ? -5.348 -28.688 -24.078 1 89.5 631 TYR A O 1
ATOM 5045 N N . ARG A 1 632 ? -3.684 -27.625 -23.375 1 88.81 632 ARG A N 1
ATOM 5046 C CA . ARG A 1 632 ? -3.512 -28.516 -22.234 1 88.81 632 ARG A CA 1
ATOM 5047 C C . ARG A 1 632 ? -4.711 -28.438 -21.297 1 88.81 632 ARG A C 1
ATOM 5049 O O . ARG A 1 632 ? -5.215 -29.469 -20.828 1 88.81 632 ARG A O 1
ATOM 5056 N N . MET A 1 633 ? -5.266 -27.266 -21.031 1 89.56 633 MET A N 1
ATOM 5057 C CA . MET A 1 633 ? -6.359 -27.062 -20.094 1 89.56 633 MET A CA 1
ATOM 5058 C C . MET A 1 633 ? -7.668 -27.609 -20.656 1 89.56 633 MET A C 1
ATOM 5060 O O . MET A 1 633 ? -8.539 -28.047 -19.891 1 89.56 633 MET A O 1
ATOM 5064 N N . LEU A 1 634 ? -7.73 -27.625 -21.938 1 90.56 634 LEU A N 1
ATOM 5065 C CA . LEU A 1 634 ? -9.008 -27.984 -22.531 1 90.56 634 LEU A CA 1
ATOM 5066 C C . LEU A 1 634 ? -9.008 -29.438 -22.969 1 90.56 634 LEU A C 1
ATOM 5068 O O . LEU A 1 634 ? -10.055 -30.109 -22.938 1 90.56 634 LEU A O 1
ATOM 5072 N N . HIS A 1 635 ? -7.832 -29.938 -23.297 1 87.75 635 HIS A N 1
ATOM 5073 C CA . HIS A 1 635 ? -7.848 -31.25 -23.922 1 87.75 635 HIS A CA 1
ATOM 5074 C C . HIS A 1 635 ? -7.094 -32.281 -23.094 1 87.75 635 HIS A C 1
ATOM 5076 O O . HIS A 1 635 ? -7.312 -33.5 -23.234 1 87.75 635 HIS A O 1
ATOM 5082 N N . VAL A 1 636 ? -6.316 -31.875 -22.234 1 86.75 636 VAL A N 1
ATOM 5083 C CA . VAL A 1 636 ? -5.426 -32.844 -21.594 1 86.75 636 VAL A CA 1
ATOM 5084 C C . VAL A 1 636 ? -5.773 -32.969 -20.109 1 86.75 636 VAL A C 1
ATOM 5086 O O . VAL A 1 636 ? -5.664 -34.062 -19.531 1 86.75 636 VAL A O 1
ATOM 5089 N N . THR A 1 637 ? -6.184 -31.922 -19.531 1 89.75 637 THR A N 1
ATOM 5090 C CA . THR A 1 637 ? -6.465 -31.938 -18.094 1 89.75 637 THR A CA 1
ATOM 5091 C C . THR A 1 637 ? -7.965 -31.828 -17.844 1 89.75 637 THR A C 1
ATOM 5093 O O . THR A 1 637 ? -8.734 -31.547 -18.75 1 89.75 637 THR A O 1
ATOM 5096 N N . GLN A 1 638 ? -8.25 -32.188 -16.578 1 91.56 638 GLN A N 1
ATOM 5097 C CA . GLN A 1 638 ? -9.625 -31.922 -16.141 1 91.56 638 GLN A CA 1
ATOM 5098 C C . GLN A 1 638 ? -9.922 -30.438 -16.078 1 91.56 638 GLN A C 1
ATOM 5100 O O . GLN A 1 638 ? -9.008 -29.609 -16.062 1 91.56 638 GLN A O 1
ATOM 5105 N N . ARG A 1 639 ? -11.125 -30.156 -16.141 1 91.5 639 ARG A N 1
ATOM 5106 C CA . ARG A 1 639 ? -11.531 -28.75 -16.062 1 91.5 639 ARG A CA 1
ATOM 5107 C C . ARG A 1 639 ? -11.062 -28.125 -14.758 1 91.5 639 ARG A C 1
ATOM 5109 O O . ARG A 1 639 ? -11.109 -28.75 -13.703 1 91.5 639 ARG A O 1
ATOM 5116 N N . ALA A 1 640 ? -10.602 -26.922 -14.828 1 90.25 640 ALA A N 1
ATOM 5117 C CA . ALA A 1 640 ? -10.141 -26.203 -13.641 1 90.25 640 ALA A CA 1
ATOM 5118 C C . ALA A 1 640 ? -11.32 -25.844 -12.734 1 90.25 640 ALA A C 1
ATOM 5120 O O . ALA A 1 640 ? -12.422 -25.594 -13.211 1 90.25 640 ALA A O 1
ATOM 5121 N N . ASN A 1 641 ? -11.008 -25.875 -11.438 1 88.38 641 ASN A N 1
ATOM 5122 C CA . ASN A 1 641 ? -12.031 -25.438 -10.5 1 88.38 641 ASN A CA 1
ATOM 5123 C C . ASN A 1 641 ? -12.32 -23.938 -10.656 1 88.38 641 ASN A C 1
ATOM 5125 O O . ASN A 1 641 ? -11.406 -23.141 -10.852 1 88.38 641 ASN A O 1
ATOM 5129 N N . PRO A 1 642 ? -13.57 -23.562 -10.664 1 89.19 642 PRO A N 1
ATOM 5130 C CA . PRO A 1 642 ? -13.961 -22.156 -10.867 1 89.19 642 PRO A CA 1
ATOM 5131 C C . PRO A 1 642 ? -13.719 -21.297 -9.633 1 89.19 642 PRO A C 1
ATOM 5133 O O . PRO A 1 642 ? -14.672 -20.75 -9.062 1 89.19 642 PRO A O 1
ATOM 5136 N N . ASN A 1 643 ? -12.523 -21 -9.328 1 86.75 643 ASN A N 1
ATOM 5137 C CA . ASN A 1 643 ? -12.211 -20.188 -8.156 1 86.75 643 ASN A CA 1
ATOM 5138 C C . ASN A 1 643 ? -12.219 -18.703 -8.477 1 86.75 643 ASN A C 1
ATOM 5140 O O . ASN A 1 643 ? -11.789 -18.297 -9.555 1 86.75 643 ASN A O 1
ATOM 5144 N N . GLY A 1 644 ? -12.891 -18.016 -7.555 1 86.25 644 GLY A N 1
ATOM 5145 C CA . GLY A 1 644 ? -12.82 -16.578 -7.652 1 86.25 644 GLY A CA 1
ATOM 5146 C C . GLY A 1 644 ? -11.555 -15.992 -7.043 1 86.25 644 GLY A C 1
ATOM 5147 O O . GLY A 1 644 ? -10.992 -16.562 -6.109 1 86.25 644 GLY A O 1
ATOM 5148 N N . ARG A 1 645 ? -11.133 -14.969 -7.711 1 89.38 645 ARG A N 1
ATOM 5149 C CA . ARG A 1 645 ? -9.922 -14.336 -7.203 1 89.38 645 ARG A CA 1
ATOM 5150 C C . ARG A 1 645 ? -9.898 -12.852 -7.551 1 89.38 645 ARG A C 1
ATOM 5152 O O . ARG A 1 645 ? -10.375 -12.445 -8.617 1 89.38 645 ARG A O 1
ATOM 5159 N N . GLU A 1 646 ? -9.32 -12.117 -6.531 1 90.75 646 GLU A N 1
ATOM 5160 C CA . GLU A 1 646 ? -9.07 -10.711 -6.816 1 90.75 646 GLU A CA 1
ATOM 5161 C C . GLU A 1 646 ? -7.68 -10.508 -7.422 1 90.75 646 GLU A C 1
ATOM 5163 O O . GLU A 1 646 ? -6.672 -10.617 -6.723 1 90.75 646 GLU A O 1
ATOM 5168 N N . GLY A 1 647 ? -7.68 -10.305 -8.672 1 90.81 647 GLY A N 1
ATOM 5169 C CA . GLY A 1 647 ? -6.387 -10.109 -9.305 1 90.81 647 GLY A CA 1
ATOM 5170 C C . GLY A 1 647 ? -5.516 -11.352 -9.289 1 90.81 647 GLY A C 1
ATOM 5171 O O . GLY A 1 647 ? -6.027 -12.477 -9.352 1 90.81 647 GLY A O 1
ATOM 5172 N N . ILE A 1 648 ? -4.195 -11.203 -9.289 1 91.19 648 ILE A N 1
ATOM 5173 C CA . ILE A 1 648 ? -3.281 -12.344 -9.328 1 91.19 648 ILE A CA 1
ATOM 5174 C C . ILE A 1 648 ? -2.791 -12.656 -7.918 1 91.19 648 ILE A C 1
ATOM 5176 O O . ILE A 1 648 ? -1.984 -13.57 -7.723 1 91.19 648 ILE A O 1
ATOM 5180 N N . GLY A 1 649 ? -3.207 -11.93 -6.977 1 87.88 649 GLY A N 1
ATOM 5181 C CA . GLY A 1 649 ? -2.953 -12.227 -5.574 1 87.88 649 GLY A CA 1
ATOM 5182 C C . GLY A 1 649 ? -1.491 -12.102 -5.191 1 87.88 649 GLY A C 1
ATOM 5183 O O . GLY A 1 649 ? -0.857 -11.086 -5.469 1 87.88 649 GLY A O 1
ATOM 5184 N N . ALA A 1 650 ? -0.889 -13.164 -4.605 1 89.5 650 ALA A N 1
ATOM 5185 C CA . ALA A 1 650 ? 0.479 -13.18 -4.094 1 89.5 650 ALA A CA 1
ATOM 5186 C C . ALA A 1 650 ? 1.489 -13.023 -5.227 1 89.5 650 ALA A C 1
ATOM 5188 O O . ALA A 1 650 ? 2.623 -12.594 -5.004 1 89.5 650 ALA A O 1
ATOM 5189 N N . TRP A 1 651 ? 1.132 -13.32 -6.426 1 91.69 651 TRP A N 1
ATOM 5190 C CA . TRP A 1 651 ? 2.043 -13.203 -7.562 1 91.69 651 TRP A CA 1
ATOM 5191 C C . TRP A 1 651 ? 2.395 -11.742 -7.828 1 91.69 651 TRP A C 1
ATOM 5193 O O . TRP A 1 651 ? 3.471 -11.445 -8.352 1 91.69 651 TRP A O 1
ATOM 5203 N N . ASP A 1 652 ? 1.496 -10.867 -7.449 1 90.56 652 ASP A N 1
ATOM 5204 C CA . ASP A 1 652 ? 1.787 -9.445 -7.586 1 90.56 652 ASP A CA 1
ATOM 5205 C C . ASP A 1 652 ? 2.934 -9.031 -6.668 1 90.56 652 ASP A C 1
ATOM 5207 O O . ASP A 1 652 ? 3.773 -8.211 -7.043 1 90.56 652 ASP A O 1
ATOM 5211 N N . GLU A 1 653 ? 2.916 -9.602 -5.539 1 87.12 653 GLU A N 1
ATOM 5212 C CA . GLU A 1 653 ? 3.996 -9.312 -4.602 1 87.12 653 GLU A CA 1
ATOM 5213 C C . GLU A 1 653 ? 5.316 -9.914 -5.078 1 87.12 653 GLU A C 1
ATOM 5215 O O . GLU A 1 653 ? 6.383 -9.328 -4.871 1 87.12 653 GLU A O 1
ATOM 5220 N N . VAL A 1 654 ? 5.203 -11.008 -5.656 1 90.31 654 VAL A N 1
ATOM 5221 C CA . VAL A 1 654 ? 6.395 -11.656 -6.199 1 90.31 654 VAL A CA 1
ATOM 5222 C C . VAL A 1 654 ? 6.969 -10.82 -7.34 1 90.31 654 VAL A C 1
ATOM 5224 O O . VAL A 1 654 ? 8.18 -10.625 -7.422 1 90.31 654 VAL A O 1
ATOM 5227 N N . ILE A 1 655 ? 6.105 -10.367 -8.164 1 91.19 655 ILE A N 1
ATOM 5228 C CA . ILE A 1 655 ? 6.539 -9.531 -9.273 1 91.19 655 ILE A CA 1
ATOM 5229 C C . ILE A 1 655 ? 7.152 -8.234 -8.742 1 91.19 655 ILE A C 1
ATOM 5231 O O . ILE A 1 655 ? 8.148 -7.746 -9.273 1 91.19 655 ILE A O 1
ATOM 5235 N N . ASN A 1 656 ? 6.562 -7.715 -7.676 1 86.69 656 ASN A N 1
ATOM 5236 C CA . ASN A 1 656 ? 7.125 -6.523 -7.047 1 86.69 656 ASN A CA 1
ATOM 5237 C C . ASN A 1 656 ? 8.523 -6.789 -6.496 1 86.69 656 ASN A C 1
ATOM 5239 O O . ASN A 1 656 ? 9.422 -5.957 -6.645 1 86.69 656 ASN A O 1
ATOM 5243 N N . PHE A 1 657 ? 8.719 -7.891 -5.93 1 86.75 657 PHE A N 1
ATOM 5244 C CA . PHE A 1 657 ? 10.023 -8.273 -5.395 1 86.75 657 PHE A CA 1
ATOM 5245 C C . PHE A 1 657 ? 11.055 -8.391 -6.512 1 86.75 657 PHE A C 1
ATOM 5247 O O . PHE A 1 657 ? 12.18 -7.898 -6.379 1 86.75 657 PHE A O 1
ATOM 5254 N N . MET A 1 658 ? 10.656 -8.977 -7.539 1 89.56 658 MET A N 1
ATOM 5255 C CA . MET A 1 658 ? 11.562 -9.141 -8.672 1 89.56 658 MET A CA 1
ATOM 5256 C C . MET A 1 658 ? 11.898 -7.793 -9.297 1 89.56 658 MET A C 1
ATOM 5258 O O . MET A 1 658 ? 13.023 -7.582 -9.758 1 89.56 658 MET A O 1
ATOM 5262 N N . SER A 1 659 ? 10.938 -6.957 -9.328 1 88.56 659 SER A N 1
ATOM 5263 C CA . SER A 1 659 ? 11.164 -5.625 -9.891 1 88.56 659 SER A CA 1
ATOM 5264 C C . SER A 1 659 ? 12.148 -4.832 -9.039 1 88.56 659 SER A C 1
ATOM 5266 O O . SER A 1 659 ? 13.016 -4.137 -9.578 1 88.56 659 SER A O 1
ATOM 5268 N N . ILE A 1 660 ? 12.07 -4.977 -7.762 1 85.94 660 ILE A N 1
ATOM 5269 C CA . ILE A 1 660 ? 12.984 -4.285 -6.855 1 85.94 660 ILE A CA 1
ATOM 5270 C C . ILE A 1 660 ? 14.391 -4.871 -6.992 1 85.94 660 ILE A C 1
ATOM 5272 O O . ILE A 1 660 ? 15.375 -4.129 -7.02 1 85.94 660 ILE A O 1
ATOM 5276 N N . LEU A 1 661 ? 14.469 -6.152 -7.168 1 88.31 661 LEU A N 1
ATOM 5277 C CA . LEU A 1 661 ? 15.758 -6.828 -7.273 1 88.31 661 LEU A CA 1
ATOM 5278 C C . LEU A 1 661 ? 16.406 -6.566 -8.633 1 88.31 661 LEU A C 1
ATOM 5280 O O . LEU A 1 661 ? 17.625 -6.664 -8.773 1 88.31 661 LEU A O 1
ATOM 5284 N N . SER A 1 662 ? 15.602 -6.266 -9.555 1 92 662 SER A N 1
ATOM 5285 C CA . SER A 1 662 ? 16.125 -6.031 -10.891 1 92 662 SER A CA 1
ATOM 5286 C C . SER A 1 662 ? 17.031 -4.801 -10.93 1 92 662 SER A C 1
ATOM 5288 O O . SER A 1 662 ? 17.969 -4.734 -11.719 1 92 662 SER A O 1
ATOM 5290 N N . VAL A 1 663 ? 16.859 -3.863 -10 1 91.38 663 VAL A N 1
ATOM 5291 C CA . VAL A 1 663 ? 17.609 -2.613 -10.023 1 91.38 663 VAL A CA 1
ATOM 5292 C C . VAL A 1 663 ? 19.062 -2.873 -9.594 1 91.38 663 VAL A C 1
ATOM 5294 O O . VAL A 1 663 ? 19.984 -2.613 -10.359 1 91.38 663 VAL A O 1
ATOM 5297 N N . PRO A 1 664 ? 19.25 -3.439 -8.398 1 91.38 664 PRO A N 1
ATOM 5298 C CA . PRO A 1 664 ? 20.656 -3.693 -8.039 1 91.38 664 PRO A CA 1
ATOM 5299 C C . PRO A 1 664 ? 21.328 -4.695 -8.977 1 91.38 664 PRO A C 1
ATOM 5301 O O . PRO A 1 664 ? 22.531 -4.586 -9.242 1 91.38 664 PRO A O 1
ATOM 5304 N N . CYS A 1 665 ? 20.609 -5.617 -9.508 1 92.94 665 CYS A N 1
ATOM 5305 C CA . CYS A 1 665 ? 21.203 -6.625 -10.383 1 92.94 665 CYS A CA 1
ATOM 5306 C C . CYS A 1 665 ? 21.641 -6.008 -11.703 1 92.94 665 CYS A C 1
ATOM 5308 O O . CYS A 1 665 ? 22.797 -6.172 -12.117 1 92.94 665 CYS A O 1
ATOM 5310 N N . ASN A 1 666 ? 20.844 -5.258 -12.336 1 94.75 666 ASN A N 1
ATOM 5311 C CA . ASN A 1 666 ? 21.188 -4.641 -13.617 1 94.75 666 ASN A CA 1
ATOM 5312 C C . ASN A 1 666 ? 22.234 -3.547 -13.445 1 94.75 666 ASN A C 1
ATOM 5314 O O . ASN A 1 666 ? 23.094 -3.369 -14.305 1 94.75 666 ASN A O 1
ATOM 5318 N N . CYS A 1 667 ? 22.172 -2.828 -12.352 1 94.19 667 CYS A N 1
ATOM 5319 C CA . CYS A 1 667 ? 23.203 -1.824 -12.094 1 94.19 667 CYS A CA 1
ATOM 5320 C C . CYS A 1 667 ? 24.547 -2.479 -11.852 1 94.19 667 CYS A C 1
ATOM 5322 O O . CYS A 1 667 ? 25.578 -1.984 -12.328 1 94.19 667 CYS A O 1
ATOM 5324 N N . ALA A 1 668 ? 24.5 -3.574 -11.141 1 94.31 668 ALA A N 1
ATOM 5325 C CA . ALA A 1 668 ? 25.75 -4.297 -10.891 1 94.31 668 ALA A CA 1
ATOM 5326 C C . ALA A 1 668 ? 26.328 -4.859 -12.188 1 94.31 668 ALA A C 1
ATOM 5328 O O . ALA A 1 668 ? 27.531 -4.777 -12.43 1 94.31 668 ALA A O 1
ATOM 5329 N N . LEU A 1 669 ? 25.484 -5.352 -13.016 1 94.56 669 LEU A N 1
ATOM 5330 C CA . LEU A 1 669 ? 25.938 -5.875 -14.305 1 94.56 669 LEU A CA 1
ATOM 5331 C C . LEU A 1 669 ? 26.5 -4.762 -15.172 1 94.56 669 LEU A C 1
ATOM 5333 O O . LEU A 1 669 ? 27.547 -4.93 -15.805 1 94.56 669 LEU A O 1
ATOM 5337 N N . ALA A 1 670 ? 25.938 -3.631 -15.148 1 94.19 670 ALA A N 1
ATOM 5338 C CA . ALA A 1 670 ? 26.344 -2.498 -15.977 1 94.19 670 ALA A CA 1
ATOM 5339 C C . ALA A 1 670 ? 27.703 -1.964 -15.531 1 94.19 670 ALA A C 1
ATOM 5341 O O . ALA A 1 670 ? 28.562 -1.678 -16.375 1 94.19 670 ALA A O 1
ATOM 5342 N N . VAL A 1 671 ? 27.922 -1.927 -14.242 1 94.5 671 VAL A N 1
ATOM 5343 C CA . VAL A 1 671 ? 29.109 -1.242 -13.727 1 94.5 671 VAL A CA 1
ATOM 5344 C C . VAL A 1 671 ? 30.266 -2.225 -13.625 1 94.5 671 VAL A C 1
ATOM 5346 O O . VAL A 1 671 ? 31.406 -1.891 -13.984 1 94.5 671 VAL A O 1
ATOM 5349 N N . PHE A 1 672 ? 30.016 -3.451 -13.25 1 92.88 672 PHE A N 1
ATOM 5350 C CA . PHE A 1 672 ? 31.109 -4.352 -12.93 1 92.88 672 PHE A CA 1
ATOM 5351 C C . PHE A 1 672 ? 31.406 -5.289 -14.094 1 92.88 672 PHE A C 1
ATOM 5353 O O . PHE A 1 672 ? 32.531 -5.805 -14.219 1 92.88 672 PHE A O 1
ATOM 5360 N N . ASN A 1 673 ? 30.453 -5.473 -14.969 1 92.19 673 ASN A N 1
ATOM 5361 C CA . ASN A 1 673 ? 30.641 -6.535 -15.953 1 92.19 673 ASN A CA 1
ATOM 5362 C C . ASN A 1 673 ? 30.625 -5.984 -17.375 1 92.19 673 ASN A C 1
ATOM 5364 O O . ASN A 1 673 ? 31.281 -6.543 -18.266 1 92.19 673 ASN A O 1
ATOM 5368 N N . LEU A 1 674 ? 29.906 -4.973 -17.578 1 91.88 674 LEU A N 1
ATOM 5369 C CA . LEU A 1 674 ? 29.719 -4.512 -18.953 1 91.88 674 LEU A CA 1
ATOM 5370 C C . LEU A 1 674 ? 30.625 -3.326 -19.266 1 91.88 674 LEU A C 1
ATOM 5372 O O . LEU A 1 674 ? 30.953 -2.539 -18.359 1 91.88 674 LEU A O 1
ATOM 5376 N N . HIS A 1 675 ? 31.141 -3.307 -20.453 1 90.19 675 HIS A N 1
ATOM 5377 C CA . HIS A 1 675 ? 31.969 -2.201 -20.938 1 90.19 675 HIS A CA 1
ATOM 5378 C C . HIS A 1 675 ? 31.109 -0.995 -21.297 1 90.19 675 HIS A C 1
ATOM 5380 O O . HIS A 1 675 ? 29.953 -1.151 -21.719 1 90.19 675 HIS A O 1
ATOM 5386 N N . PRO A 1 676 ? 31.562 0.246 -21.062 1 90.25 676 PRO A N 1
ATOM 5387 C CA . PRO A 1 676 ? 32.906 0.686 -20.672 1 90.25 676 PRO A CA 1
ATOM 5388 C C . PRO A 1 676 ? 33.031 0.886 -19.156 1 90.25 676 PRO A C 1
ATOM 5390 O O . PRO A 1 676 ? 34.125 1.176 -18.672 1 90.25 676 PRO A O 1
ATOM 5393 N N . LEU A 1 677 ? 32.062 0.677 -18.422 1 90.69 677 LEU A N 1
ATOM 5394 C CA . LEU A 1 677 ? 32.094 1.045 -17.016 1 90.69 677 LEU A CA 1
ATOM 5395 C C . LEU A 1 677 ? 32.938 0.073 -16.219 1 90.69 677 LEU A C 1
ATOM 5397 O O . LEU A 1 677 ? 33.5 0.439 -15.18 1 90.69 677 LEU A O 1
ATOM 5401 N N . CYS A 1 678 ? 33.156 -1.1 -16.781 1 89.19 678 CYS A N 1
ATOM 5402 C CA . CYS A 1 678 ? 33.906 -2.119 -16.047 1 89.19 678 CYS A CA 1
ATOM 5403 C C . CYS A 1 678 ? 35.375 -1.813 -16.062 1 89.19 678 CYS A C 1
ATOM 5405 O O . CYS A 1 678 ? 36.156 -2.395 -15.281 1 89.19 678 CYS A O 1
ATOM 5407 N N . GLU A 1 679 ? 35.812 -0.816 -16.812 1 90.31 679 GLU A N 1
ATOM 5408 C CA . GLU A 1 679 ? 37.219 -0.505 -16.969 1 90.31 679 GLU A CA 1
ATOM 5409 C C . GLU A 1 679 ? 37.688 0.508 -15.93 1 90.31 679 GLU A C 1
ATOM 5411 O O . GLU A 1 679 ? 38.875 0.689 -15.719 1 90.31 679 GLU A O 1
ATOM 5416 N N . TYR A 1 680 ? 36.812 1.044 -15.227 1 91.44 680 TYR A N 1
ATOM 5417 C CA . TYR A 1 680 ? 37.156 2.033 -14.211 1 91.44 680 TYR A CA 1
ATOM 5418 C C . TYR A 1 680 ? 37.781 1.362 -12.992 1 91.44 680 TYR A C 1
ATOM 5420 O O . TYR A 1 680 ? 37.719 0.137 -12.859 1 91.44 680 TYR A O 1
ATOM 5428 N N . SER A 1 681 ? 38.375 2.221 -12.172 1 91.31 681 SER A N 1
ATOM 5429 C CA . SER A 1 681 ? 39 1.72 -10.938 1 91.31 681 SER A CA 1
ATOM 5430 C C . SER A 1 681 ? 37.938 1.202 -9.977 1 91.31 681 SER A C 1
ATOM 5432 O O . SER A 1 681 ? 36.75 1.546 -10.102 1 91.31 681 SER A O 1
ATOM 5434 N N . LEU A 1 682 ? 38.219 0.288 -9.102 1 90 682 LEU A N 1
ATOM 5435 C CA . LEU A 1 682 ? 37.312 -0.384 -8.203 1 90 682 LEU A CA 1
ATOM 5436 C C . LEU A 1 682 ? 36.531 0.628 -7.344 1 90 682 LEU A C 1
ATOM 5438 O O . LEU A 1 682 ? 35.312 0.55 -7.219 1 90 682 LEU A O 1
ATOM 5442 N N . PRO A 1 683 ? 37.188 1.664 -6.801 1 89.62 683 PRO A N 1
ATOM 5443 C CA . PRO A 1 683 ? 36.438 2.646 -6.023 1 89.62 683 PRO A CA 1
ATOM 5444 C C . PRO A 1 683 ? 35.469 3.455 -6.883 1 89.62 683 PRO A C 1
ATOM 5446 O O . PRO A 1 683 ? 34.375 3.795 -6.43 1 89.62 683 PRO A O 1
ATOM 5449 N N . THR A 1 684 ? 35.906 3.701 -8.031 1 91.62 684 THR A N 1
ATOM 5450 C CA . THR A 1 684 ? 35.031 4.445 -8.93 1 91.62 684 THR A CA 1
ATOM 5451 C C . THR A 1 684 ? 33.844 3.598 -9.344 1 91.62 684 THR A C 1
ATOM 5453 O O . THR A 1 684 ? 32.719 4.109 -9.492 1 91.62 684 THR A O 1
ATOM 5456 N N . LYS A 1 685 ? 34.062 2.326 -9.461 1 93.38 685 LYS A N 1
ATOM 5457 C CA . LYS A 1 685 ? 32.969 1.42 -9.797 1 93.38 685 LYS A CA 1
ATOM 5458 C C . LYS A 1 685 ? 31.922 1.35 -8.672 1 93.38 685 LYS A C 1
ATOM 5460 O O . LYS A 1 685 ? 30.719 1.402 -8.922 1 93.38 685 LYS A O 1
ATOM 5465 N N . PHE A 1 686 ? 32.469 1.339 -7.535 1 92.94 686 PHE A N 1
ATOM 5466 C CA . PHE A 1 686 ? 31.562 1.272 -6.395 1 92.94 686 PHE A CA 1
ATOM 5467 C C . PHE A 1 686 ? 30.766 2.572 -6.246 1 92.94 686 PHE A C 1
ATOM 5469 O O . PHE A 1 686 ? 29.578 2.551 -5.957 1 92.94 686 PHE A O 1
ATOM 5476 N N . ALA A 1 687 ? 31.406 3.635 -6.484 1 90.94 687 ALA A N 1
ATOM 5477 C CA . ALA A 1 687 ? 30.734 4.93 -6.41 1 90.94 687 ALA A CA 1
ATOM 5478 C C . ALA A 1 687 ? 29.672 5.059 -7.504 1 90.94 687 ALA A C 1
ATOM 5480 O O . ALA A 1 687 ? 28.578 5.551 -7.25 1 90.94 687 ALA A O 1
ATOM 5481 N N . LEU A 1 688 ? 30.062 4.555 -8.625 1 92.06 688 LEU A N 1
ATOM 5482 C CA . LEU A 1 688 ? 29.125 4.602 -9.734 1 92.06 688 LEU A CA 1
ATOM 5483 C C . LEU A 1 688 ? 27.938 3.684 -9.477 1 92.06 688 LEU A C 1
ATOM 5485 O O . LEU A 1 688 ? 26.797 4.023 -9.82 1 92.06 688 LEU A O 1
ATOM 5489 N N . PHE A 1 689 ? 28.234 2.521 -8.945 1 93.69 689 PHE A N 1
ATOM 5490 C CA . PHE A 1 689 ? 27.172 1.583 -8.625 1 93.69 689 PHE A CA 1
ATOM 5491 C C . PHE A 1 689 ? 26.188 2.199 -7.641 1 93.69 689 PHE A C 1
ATOM 5493 O O . PHE A 1 689 ? 24.969 2.139 -7.848 1 93.69 689 PHE A O 1
ATOM 5500 N N . ILE A 1 690 ? 26.672 2.85 -6.629 1 92.06 690 ILE A N 1
ATOM 5501 C CA . ILE A 1 690 ? 25.828 3.451 -5.598 1 92.06 690 ILE A CA 1
ATOM 5502 C C . ILE A 1 690 ? 25.016 4.59 -6.195 1 92.06 690 ILE A C 1
ATOM 5504 O O . ILE A 1 690 ? 23.812 4.688 -5.961 1 92.06 690 ILE A O 1
ATOM 5508 N N . CYS A 1 691 ? 25.609 5.332 -6.969 1 89.69 691 CYS A N 1
ATOM 5509 C CA . CYS A 1 691 ? 24.938 6.473 -7.574 1 89.69 691 CYS A CA 1
ATOM 5510 C C . CYS A 1 691 ? 23.859 6.012 -8.547 1 89.69 691 CYS A C 1
ATOM 5512 O O . CYS A 1 691 ? 22.719 6.477 -8.484 1 89.69 691 CYS A O 1
ATOM 5514 N N . LEU A 1 692 ? 24.219 5.066 -9.336 1 91.12 692 LEU A N 1
ATOM 5515 C CA . LEU A 1 692 ? 23.266 4.582 -10.328 1 91.12 692 LEU A CA 1
ATOM 5516 C C . LEU A 1 692 ? 22.094 3.871 -9.656 1 91.12 692 LEU A C 1
ATOM 5518 O O . LEU A 1 692 ? 20.953 4.047 -10.062 1 91.12 692 LEU A O 1
ATOM 5522 N N . GLU A 1 693 ? 22.375 3.131 -8.711 1 92 693 GLU A N 1
ATOM 5523 C CA . GLU A 1 693 ? 21.328 2.4 -8 1 92 693 GLU A CA 1
ATOM 5524 C C . GLU A 1 693 ? 20.344 3.355 -7.332 1 92 693 GLU A C 1
ATOM 5526 O O . GLU A 1 693 ? 19.125 3.178 -7.438 1 92 693 GLU A O 1
ATOM 5531 N N . HIS A 1 694 ? 20.844 4.379 -6.754 1 89 694 HIS A N 1
ATOM 5532 C CA . HIS A 1 694 ? 19.984 5.324 -6.047 1 89 694 HIS A CA 1
ATOM 5533 C C . HIS A 1 694 ? 19.172 6.176 -7.023 1 89 694 HIS A C 1
ATOM 5535 O O . HIS A 1 694 ? 18.016 6.48 -6.766 1 89 694 HIS A O 1
ATOM 5541 N N . VAL A 1 695 ? 19.75 6.477 -8.055 1 84.69 695 VAL A N 1
ATOM 5542 C CA . VAL A 1 695 ? 19.047 7.277 -9.055 1 84.69 695 VAL A CA 1
ATOM 5543 C C . VAL A 1 695 ? 17.938 6.453 -9.688 1 84.69 695 VAL A C 1
ATOM 5545 O O . VAL A 1 695 ? 16.812 6.945 -9.867 1 84.69 695 VAL A O 1
ATOM 5548 N N . VAL A 1 696 ? 18.297 5.227 -9.984 1 86.94 696 VAL A N 1
ATOM 5549 C CA . VAL A 1 696 ? 17.297 4.375 -10.625 1 86.94 696 VAL A CA 1
ATOM 5550 C C . VAL A 1 696 ? 16.172 4.059 -9.633 1 86.94 696 VAL A C 1
ATOM 5552 O O . VAL A 1 696 ? 14.992 4.055 -10 1 86.94 696 VAL A O 1
ATOM 5555 N N . PHE A 1 697 ? 16.5 3.834 -8.414 1 84.81 697 PHE A N 1
ATOM 5556 C CA . PHE A 1 697 ? 15.484 3.578 -7.402 1 84.81 697 PHE A CA 1
ATOM 5557 C C . PHE A 1 697 ? 14.602 4.801 -7.207 1 84.81 697 PHE A C 1
ATOM 5559 O O . PHE A 1 697 ? 13.383 4.668 -7.027 1 84.81 697 PHE A O 1
ATOM 5566 N N . LEU A 1 698 ? 15.164 5.934 -7.246 1 76.75 698 LEU A N 1
ATOM 5567 C CA . LEU A 1 698 ? 14.406 7.168 -7.098 1 76.75 698 LEU A CA 1
ATOM 5568 C C . LEU A 1 698 ? 13.469 7.379 -8.289 1 76.75 698 LEU A C 1
ATOM 5570 O O . LEU A 1 698 ? 12.312 7.758 -8.109 1 76.75 698 LEU A O 1
ATOM 5574 N N . THR A 1 699 ? 13.984 7.062 -9.375 1 77.88 699 THR A N 1
ATOM 5575 C CA . THR A 1 699 ? 13.164 7.219 -10.57 1 77.88 699 THR A CA 1
ATOM 5576 C C . THR A 1 699 ? 12.016 6.215 -10.586 1 77.88 699 THR A C 1
ATOM 5578 O O . THR A 1 699 ? 10.898 6.547 -10.977 1 77.88 699 THR A O 1
ATOM 5581 N N . GLN A 1 700 ? 12.32 5.074 -10.133 1 79.19 700 GLN A N 1
ATOM 5582 C CA . GLN A 1 700 ? 11.281 4.047 -10.078 1 79.19 700 GLN A CA 1
ATOM 5583 C C . GLN A 1 700 ? 10.211 4.402 -9.055 1 79.19 700 GLN A C 1
ATOM 5585 O O . GLN A 1 700 ? 9.016 4.223 -9.312 1 79.19 700 GLN A O 1
ATOM 5590 N N . THR A 1 701 ? 10.586 4.902 -7.961 1 72.94 701 THR A N 1
ATOM 5591 C CA . THR A 1 701 ? 9.641 5.289 -6.922 1 72.94 701 THR A CA 1
ATOM 5592 C C . THR A 1 701 ? 8.789 6.473 -7.375 1 72.94 701 THR A C 1
ATOM 5594 O O . THR A 1 701 ? 7.586 6.52 -7.105 1 72.94 701 THR A O 1
ATOM 5597 N N . LEU A 1 702 ? 9.391 7.355 -8.094 1 67.75 702 LEU A N 1
ATOM 5598 C CA . LEU A 1 702 ? 8.656 8.5 -8.633 1 67.75 702 LEU A CA 1
ATOM 5599 C C . LEU A 1 702 ? 7.664 8.062 -9.703 1 67.75 702 LEU A C 1
ATOM 5601 O O . LEU A 1 702 ? 6.527 8.539 -9.734 1 67.75 702 LEU A O 1
ATOM 5605 N N . ALA A 1 703 ? 8.133 7.156 -10.461 1 70.12 703 ALA A N 1
ATOM 5606 C CA . ALA A 1 703 ? 7.25 6.641 -11.508 1 70.12 703 ALA A CA 1
ATOM 5607 C C . ALA A 1 703 ? 6.055 5.914 -10.898 1 70.12 703 ALA A C 1
ATOM 5609 O O . ALA A 1 703 ? 4.922 6.07 -11.359 1 70.12 703 ALA A O 1
ATOM 5610 N N . ASN A 1 704 ? 6.277 5.199 -9.852 1 68.88 704 ASN A N 1
ATOM 5611 C CA . ASN A 1 704 ? 5.203 4.457 -9.195 1 68.88 704 ASN A CA 1
ATOM 5612 C C . ASN A 1 704 ? 4.246 5.391 -8.461 1 68.88 704 ASN A C 1
ATOM 5614 O O . ASN A 1 704 ? 3.062 5.078 -8.312 1 68.88 704 ASN A O 1
ATOM 5618 N N . SER A 1 705 ? 4.742 6.527 -8.039 1 65.12 705 SER A N 1
ATOM 5619 C CA . SER A 1 705 ? 3.891 7.484 -7.34 1 65.12 705 SER A CA 1
ATOM 5620 C C . SER A 1 705 ? 3.029 8.273 -8.32 1 65.12 705 SER A C 1
ATOM 5622 O O . SER A 1 705 ? 1.946 8.742 -7.961 1 65.12 705 SER A O 1
ATOM 5624 N N . ILE A 1 706 ? 3.486 8.352 -9.523 1 66 706 ILE A N 1
ATOM 5625 C CA . ILE A 1 706 ? 2.766 9.102 -10.539 1 66 706 ILE A CA 1
ATOM 5626 C C . ILE A 1 706 ? 1.653 8.242 -11.133 1 66 706 ILE A C 1
ATOM 5628 O O . ILE A 1 706 ? 0.599 8.758 -11.516 1 66 706 ILE A O 1
ATOM 5632 N N . VAL A 1 707 ? 1.952 6.945 -11.117 1 71.06 707 VAL A N 1
ATOM 5633 C CA . VAL A 1 707 ? 0.924 6.059 -11.656 1 71.06 707 VAL A CA 1
ATOM 5634 C C . VAL A 1 707 ? 0.033 5.559 -10.516 1 71.06 707 VAL A C 1
ATOM 5636 O O . VAL A 1 707 ? 0.44 4.699 -9.734 1 71.06 707 VAL A O 1
ATOM 5639 N N . PRO A 1 708 ? -1.129 6.164 -10.461 1 75.19 708 PRO A N 1
ATOM 5640 C CA . PRO A 1 708 ? -2.02 5.703 -9.398 1 75.19 708 PRO A CA 1
ATOM 5641 C C . PRO A 1 708 ? -2.51 4.273 -9.617 1 75.19 708 PRO A C 1
ATOM 5643 O O . PRO A 1 708 ? -2.439 3.756 -10.734 1 75.19 708 PRO A O 1
ATOM 5646 N N . ALA A 1 709 ? -2.928 3.631 -8.547 1 76.56 709 ALA A N 1
ATOM 5647 C CA . ALA A 1 709 ? -3.453 2.27 -8.602 1 76.56 709 ALA A CA 1
ATOM 5648 C C . ALA A 1 709 ? -4.75 2.215 -9.406 1 76.56 709 ALA A C 1
ATOM 5650 O O . ALA A 1 709 ? -5.066 1.192 -10.016 1 76.56 709 ALA A O 1
ATOM 5651 N N . LYS A 1 710 ? -5.469 3.387 -9.367 1 85.19 710 LYS A N 1
ATOM 5652 C CA . LYS A 1 710 ? -6.711 3.486 -10.125 1 85.19 710 LYS A CA 1
ATOM 5653 C C . LYS A 1 710 ? -6.691 4.691 -11.062 1 85.19 710 LYS A C 1
ATOM 5655 O O . LYS A 1 710 ? -6.184 5.754 -10.703 1 85.19 710 LYS A O 1
ATOM 5660 N N . THR A 1 711 ? -7.141 4.438 -12.25 1 81.94 711 THR A N 1
ATOM 5661 C CA . THR A 1 711 ? -7.258 5.551 -13.18 1 81.94 711 THR A CA 1
ATOM 5662 C C . THR A 1 711 ? -8.391 6.48 -12.773 1 81.94 711 THR A C 1
ATOM 5664 O O . THR A 1 711 ? -9.281 6.094 -12.008 1 81.94 711 THR A O 1
ATOM 5667 N N . THR A 1 712 ? -8.344 7.668 -13.18 1 78.12 712 THR A N 1
ATOM 5668 C CA . THR A 1 712 ? -9.383 8.641 -12.867 1 78.12 712 THR A CA 1
ATOM 5669 C C . THR A 1 712 ? -10.734 8.18 -13.414 1 78.12 712 THR A C 1
ATOM 5671 O O . THR A 1 712 ? -11.766 8.367 -12.781 1 78.12 712 THR A O 1
ATOM 5674 N N . SER A 1 713 ? -10.617 7.555 -14.5 1 81.62 713 SER A N 1
ATOM 5675 C CA . SER A 1 713 ? -11.859 7.059 -15.086 1 81.62 713 SER A CA 1
ATOM 5676 C C . SER A 1 713 ? -12.469 5.957 -14.227 1 81.62 713 SER A C 1
ATOM 5678 O O . SER A 1 713 ? -13.695 5.902 -14.062 1 81.62 713 SER A O 1
ATOM 5680 N N . GLN A 1 714 ? -11.633 5.133 -13.727 1 87.31 714 GLN A N 1
ATOM 5681 C CA . GLN A 1 714 ? -12.125 4.059 -12.875 1 87.31 714 GLN A CA 1
ATOM 5682 C C . GLN A 1 714 ? -12.727 4.613 -11.586 1 87.31 714 GLN A C 1
ATOM 5684 O O . GLN A 1 714 ? -13.75 4.113 -11.109 1 87.31 714 GLN A O 1
ATOM 5689 N N . GLU A 1 715 ? -12.164 5.645 -11.055 1 83.62 715 GLU A N 1
ATOM 5690 C CA . GLU A 1 715 ? -12.688 6.246 -9.836 1 83.62 715 GLU A CA 1
ATOM 5691 C C . GLU A 1 715 ? -14.055 6.883 -10.078 1 83.62 715 GLU A C 1
ATOM 5693 O O . GLU A 1 715 ? -14.945 6.785 -9.234 1 83.62 715 GLU A O 1
ATOM 5698 N N . VAL A 1 716 ? -14.188 7.488 -11.18 1 82.69 716 VAL A N 1
ATOM 5699 C CA . VAL A 1 716 ? -15.469 8.102 -11.531 1 82.69 716 VAL A CA 1
ATOM 5700 C C . VAL A 1 716 ? -16.531 7.016 -11.695 1 82.69 716 VAL A C 1
ATOM 5702 O O . VAL A 1 716 ? -17.672 7.176 -11.242 1 82.69 716 VAL A O 1
ATOM 5705 N N . ILE A 1 717 ? -16.125 5.973 -12.289 1 87.31 717 ILE A N 1
ATOM 5706 C CA . ILE A 1 717 ? -17.047 4.875 -12.523 1 87.31 717 ILE A CA 1
ATOM 5707 C C . ILE A 1 717 ? -17.469 4.262 -11.195 1 87.31 717 ILE A C 1
ATOM 5709 O O . ILE A 1 717 ? -18.656 3.949 -10.992 1 87.31 717 ILE A O 1
ATOM 5713 N N . GLU A 1 718 ? -16.562 4.109 -10.352 1 87.31 718 GLU A N 1
ATOM 5714 C CA . GLU A 1 718 ? -16.875 3.545 -9.039 1 87.31 718 GLU A CA 1
ATOM 5715 C C . GLU A 1 718 ? -17.812 4.461 -8.258 1 87.31 718 GLU A C 1
ATOM 5717 O O . GLU A 1 718 ? -18.719 3.99 -7.578 1 87.31 718 GLU A O 1
ATOM 5722 N N . GLU A 1 719 ? -17.594 5.723 -8.359 1 80.44 719 GLU A N 1
ATOM 5723 C CA . GLU A 1 719 ? -18.453 6.68 -7.668 1 80.44 719 GLU A CA 1
ATOM 5724 C C . GLU A 1 719 ? -19.859 6.691 -8.266 1 80.44 719 GLU A C 1
ATOM 5726 O O . GLU A 1 719 ? -20.844 6.719 -7.531 1 80.44 719 GLU A O 1
ATOM 5731 N N . GLU A 1 720 ? -19.891 6.688 -9.492 1 82.88 720 GLU A N 1
ATOM 5732 C CA . GLU A 1 720 ? -21.188 6.648 -10.172 1 82.88 720 GLU A CA 1
ATOM 5733 C C . GLU A 1 720 ? -21.922 5.348 -9.875 1 82.88 720 GLU A C 1
ATOM 5735 O O . GLU A 1 720 ? -23.141 5.352 -9.688 1 82.88 720 GLU A O 1
ATOM 5740 N N . ASN A 1 721 ? -21.188 4.305 -9.844 1 87.81 721 ASN A N 1
ATOM 5741 C CA . ASN A 1 721 ? -21.781 3.012 -9.539 1 87.81 721 ASN A CA 1
ATOM 5742 C C . ASN A 1 721 ? -22.312 2.955 -8.109 1 87.81 721 ASN A C 1
ATOM 5744 O O . ASN A 1 721 ? -23.359 2.35 -7.848 1 87.81 721 ASN A O 1
ATOM 5748 N N . ARG A 1 722 ? -21.641 3.541 -7.312 1 83.25 722 ARG A N 1
ATOM 5749 C CA . ARG A 1 722 ? -22.094 3.559 -5.926 1 83.25 722 ARG A CA 1
ATOM 5750 C C . ARG A 1 722 ? -23.391 4.348 -5.793 1 83.25 722 ARG A C 1
ATOM 5752 O O . ARG A 1 722 ? -24.328 3.912 -5.113 1 83.25 722 ARG A O 1
ATOM 5759 N N . LYS A 1 723 ? -23.453 5.457 -6.402 1 77.81 723 LYS A N 1
ATOM 5760 C CA . LYS A 1 723 ? -24.672 6.262 -6.391 1 77.81 723 LYS A CA 1
ATOM 5761 C C . LYS A 1 723 ? -25.828 5.523 -7.066 1 77.81 723 LYS A C 1
ATOM 5763 O O . LYS A 1 723 ? -26.953 5.527 -6.562 1 77.81 723 LYS A O 1
ATOM 5768 N N . ALA A 1 724 ? -25.5 4.902 -8.102 1 85.12 724 ALA A N 1
ATOM 5769 C CA . ALA A 1 724 ? -26.516 4.16 -8.836 1 85.12 724 ALA A CA 1
ATOM 5770 C C . ALA A 1 724 ? -27.016 2.971 -8.023 1 85.12 724 ALA A C 1
ATOM 5772 O O . ALA A 1 724 ? -28.219 2.691 -8 1 85.12 724 ALA A O 1
ATOM 5773 N N . ALA A 1 725 ? -26.109 2.307 -7.41 1 86.44 725 ALA A N 1
ATOM 5774 C CA . ALA A 1 725 ? -26.484 1.141 -6.613 1 86.44 725 ALA A CA 1
ATOM 5775 C C . ALA A 1 725 ? -27.406 1.533 -5.465 1 86.44 725 ALA A C 1
ATOM 5777 O O . ALA A 1 725 ? -28.391 0.837 -5.176 1 86.44 725 ALA A O 1
ATOM 5778 N N . ASP A 1 726 ? -27.109 2.648 -4.855 1 77.12 726 ASP A N 1
ATOM 5779 C CA . ASP A 1 726 ? -27.938 3.115 -3.756 1 77.12 726 ASP A CA 1
ATOM 5780 C C . ASP A 1 726 ? -29.344 3.482 -4.25 1 77.12 726 ASP A C 1
ATOM 5782 O O . ASP A 1 726 ? -30.344 3.189 -3.582 1 77.12 726 ASP A O 1
ATOM 5786 N N . LEU A 1 727 ? -29.453 4.023 -5.406 1 79 727 LEU A N 1
ATOM 5787 C CA . LEU A 1 727 ? -30.734 4.43 -5.98 1 79 727 LEU A CA 1
ATOM 5788 C C . LEU A 1 727 ? -31.516 3.215 -6.453 1 79 727 LEU A C 1
ATOM 5790 O O . LEU A 1 727 ? -32.719 3.125 -6.215 1 79 727 LEU A O 1
ATOM 5794 N N . ILE A 1 728 ? -30.844 2.291 -7.02 1 83.38 728 ILE A N 1
ATOM 5795 C CA . ILE A 1 728 ? -31.5 1.134 -7.625 1 83.38 728 ILE A CA 1
ATOM 5796 C C . ILE A 1 728 ? -31.922 0.155 -6.531 1 83.38 728 ILE A C 1
ATOM 5798 O O . ILE A 1 728 ? -33 -0.424 -6.598 1 83.38 728 ILE A O 1
ATOM 5802 N N . LEU A 1 729 ? -31.141 0.053 -5.508 1 80 729 LEU A N 1
ATOM 5803 C CA . LEU A 1 729 ? -31.422 -0.929 -4.469 1 80 729 LEU A CA 1
ATOM 5804 C C . LEU A 1 729 ? -32.375 -0.36 -3.432 1 80 729 LEU A C 1
ATOM 5806 O O . LEU A 1 729 ? -33.094 -1.112 -2.76 1 80 729 LEU A O 1
ATOM 5810 N N . SER A 1 730 ? -32.312 0.964 -3.129 1 66.56 730 SER A N 1
ATOM 5811 C CA . SER A 1 730 ? -33.25 1.566 -2.182 1 66.56 730 SER A CA 1
ATOM 5812 C C . SER A 1 730 ? -34.625 1.734 -2.797 1 66.56 730 SER A C 1
ATOM 5814 O O . SER A 1 730 ? -35.625 1.738 -2.084 1 66.56 730 SER A O 1
ATOM 5816 N N . HIS A 1 731 ? -34.906 2.236 -3.982 1 56.19 731 HIS A N 1
ATOM 5817 C CA . HIS A 1 731 ? -36.188 2.521 -4.578 1 56.19 731 HIS A CA 1
ATOM 5818 C C . HIS A 1 731 ? -37.094 1.285 -4.57 1 56.19 731 HIS A C 1
ATOM 5820 O O . HIS A 1 731 ? -36.75 0.255 -5.148 1 56.19 731 HIS A O 1
ATOM 5826 N N . ARG A 1 732 ? -37.938 1.277 -3.379 1 44.34 732 ARG A N 1
ATOM 5827 C CA . ARG A 1 732 ? -39.188 0.488 -3.436 1 44.34 732 ARG A CA 1
ATOM 5828 C C . ARG A 1 732 ? -39.906 0.68 -4.77 1 44.34 732 ARG A C 1
ATOM 5830 O O . ARG A 1 732 ? -39.75 1.722 -5.414 1 44.34 732 ARG A O 1
ATOM 5837 N N . SER A 1 733 ? -40.656 -0.218 -5.215 1 36.34 733 SER A N 1
ATOM 5838 C CA . SER A 1 733 ? -41.594 -0.132 -6.312 1 36.34 733 SER A CA 1
ATOM 5839 C C . SER A 1 733 ? -42.469 1.133 -6.207 1 36.34 733 SER A C 1
ATOM 5841 O O . SER A 1 733 ? -43.219 1.306 -5.246 1 36.34 733 SER A O 1
ATOM 5843 N N . ALA A 1 734 ? -42.219 2.297 -6.469 1 33.28 734 ALA A N 1
ATOM 5844 C CA . ALA A 1 734 ? -43.25 3.236 -6.848 1 33.28 734 ALA A CA 1
ATOM 5845 C C . ALA A 1 734 ? -44.375 2.527 -7.598 1 33.28 734 ALA A C 1
ATOM 5847 O O . ALA A 1 734 ? -45.281 3.178 -8.156 1 33.28 734 ALA A O 1
ATOM 5848 N N . VAL A 1 735 ? -44.562 1.354 -7.645 1 31.45 735 VAL A N 1
ATOM 5849 C CA . VAL A 1 735 ? -45.906 1.021 -8.102 1 31.45 735 VAL A CA 1
ATOM 5850 C C . VAL A 1 735 ? -46.938 1.563 -7.113 1 31.45 735 VAL A C 1
ATOM 5852 O O . VAL A 1 735 ? -48.031 2.006 -7.516 1 31.45 735 VAL A O 1
ATOM 5855 N N . ASN A 1 736 ? -46.781 1.693 -5.793 1 27.88 736 ASN A N 1
ATOM 5856 C CA . ASN A 1 736 ? -48 2.121 -5.102 1 27.88 736 ASN A CA 1
ATOM 5857 C C . ASN A 1 736 ? -48.094 3.643 -5.008 1 27.88 736 ASN A C 1
ATOM 5859 O O . ASN A 1 736 ? -49 4.18 -4.395 1 27.88 736 ASN A O 1
ATOM 5863 N N . ILE A 1 737 ? -47.156 4.438 -5.176 1 27.38 737 ILE A N 1
ATOM 5864 C CA . ILE A 1 737 ? -47.594 5.812 -5.02 1 27.38 737 ILE A CA 1
ATOM 5865 C C . ILE A 1 737 ? -48.406 6.227 -6.242 1 27.38 737 ILE A C 1
ATOM 5867 O O . ILE A 1 737 ? -49 7.316 -6.27 1 27.38 737 ILE A O 1
ATOM 5871 N N . ARG A 1 738 ? -48.375 5.75 -7.406 1 28.19 738 ARG A N 1
ATOM 5872 C CA . ARG A 1 738 ? -49.406 6.277 -8.289 1 28.19 738 ARG A CA 1
ATOM 5873 C C . ARG A 1 738 ? -50.781 5.961 -7.754 1 28.19 738 ARG A C 1
ATOM 5875 O O . ARG A 1 738 ? -51.781 6.613 -8.125 1 28.19 738 ARG A O 1
ATOM 5882 N N . HIS A 1 739 ? -51.031 4.922 -7.035 1 24.42 739 HIS A N 1
ATOM 5883 C CA . HIS A 1 739 ? -52.469 4.812 -6.871 1 24.42 739 HIS A CA 1
ATOM 5884 C C . HIS A 1 739 ? -53 5.75 -5.777 1 24.42 739 HIS A C 1
ATOM 5886 O O . HIS A 1 739 ? -54.188 5.859 -5.559 1 24.42 739 HIS A O 1
ATOM 5892 N N . SER A 1 740 ? -52.25 6.25 -4.82 1 23.77 740 SER A N 1
ATOM 5893 C CA . SER A 1 740 ? -53.125 7.02 -3.947 1 23.77 740 SER A CA 1
ATOM 5894 C C . SER A 1 740 ? -53.281 8.453 -4.438 1 23.77 740 SER A C 1
ATOM 5896 O O . SER A 1 740 ? -53.75 9.32 -3.703 1 23.77 740 SER A O 1
ATOM 5898 N N . SER A 1 741 ? -52.688 9.031 -5.414 1 22.72 741 SER A N 1
ATOM 5899 C CA . SER A 1 741 ? -53.375 10.211 -5.938 1 22.72 741 SER A CA 1
ATOM 5900 C C . SER A 1 741 ? -54.812 9.875 -6.34 1 22.72 741 SER A C 1
ATOM 5902 O O . SER A 1 741 ? -55.031 9.211 -7.355 1 22.72 741 SER A O 1
ATOM 5904 N N . HIS A 1 742 ? -55.688 9.672 -5.363 1 20.06 742 HIS A N 1
ATOM 5905 C CA . HIS A 1 742 ? -57.062 10.125 -5.555 1 20.06 742 HIS A CA 1
ATOM 5906 C C . HIS A 1 742 ? -57.125 11.547 -6.09 1 20.06 742 HIS A C 1
ATOM 5908 O O . HIS A 1 742 ? -56.281 12.383 -5.719 1 20.06 742 HIS A O 1
ATOM 5914 N N . SER A 1 743 ? -57.812 11.766 -7.223 1 21.83 743 SER A N 1
ATOM 5915 C CA . SER A 1 743 ? -58.625 12.875 -7.723 1 21.83 743 SER A CA 1
ATOM 5916 C C . SER A 1 743 ? -59.375 13.547 -6.594 1 21.83 743 SER A C 1
ATOM 5918 O O . SER A 1 743 ? -60.25 12.922 -5.961 1 21.83 743 SER A O 1
ATOM 5920 N N . VAL A 1 744 ? -58.844 14.32 -5.688 1 21.98 744 VAL A N 1
ATOM 5921 C CA . VAL A 1 744 ? -59.781 15.391 -5.406 1 21.98 744 VAL A CA 1
ATOM 5922 C C . VAL A 1 744 ? -60.062 16.172 -6.684 1 21.98 744 VAL A C 1
ATOM 5924 O O . VAL A 1 744 ? -59.188 16.844 -7.227 1 21.98 744 VAL A O 1
ATOM 5927 N N . HIS A 1 745 ? -60.75 15.477 -7.715 1 18.33 745 HIS A N 1
ATOM 5928 C CA . HIS A 1 745 ? -61.781 16.094 -8.547 1 18.33 745 HIS A CA 1
ATOM 5929 C C . HIS A 1 745 ? -62.594 17.125 -7.758 1 18.33 745 HIS A C 1
ATOM 5931 O O . HIS A 1 745 ? -63.25 16.797 -6.758 1 18.33 745 HIS A O 1
ATOM 5937 N N . LEU A 1 746 ? -62.062 18.406 -7.539 1 19.53 746 LEU A N 1
ATOM 5938 C CA . LEU A 1 746 ? -63.094 19.391 -7.902 1 19.53 746 LEU A CA 1
ATOM 5939 C C . LEU A 1 746 ? -63.594 19.156 -9.328 1 19.53 746 LEU A C 1
ATOM 5941 O O . LEU A 1 746 ? -62.812 18.828 -10.219 1 19.53 746 LEU A O 1
ATOM 5945 N N . ASP A 1 747 ? -64.812 18.906 -9.664 1 19 747 ASP A N 1
ATOM 5946 C CA . ASP A 1 747 ? -65.688 18.547 -10.812 1 19 747 ASP A CA 1
ATOM 5947 C C . ASP A 1 747 ? -65.375 19.484 -11.992 1 19 747 ASP A C 1
ATOM 5949 O O . ASP A 1 747 ? -66.062 19.391 -13.023 1 19 747 ASP A O 1
ATOM 5953 N N . ASP A 1 748 ? -64.5 20.297 -12.414 1 20.55 748 ASP A N 1
ATOM 5954 C CA . ASP A 1 748 ? -65.062 21.219 -13.383 1 20.55 748 ASP A CA 1
ATOM 5955 C C . ASP A 1 748 ? -65.25 20.547 -14.742 1 20.55 748 ASP A C 1
ATOM 5957 O O . ASP A 1 748 ? -65.562 21.203 -15.727 1 20.55 748 ASP A O 1
ATOM 5961 N N . SER A 1 749 ? -64.562 19.703 -15.422 1 19.48 749 SER A N 1
ATOM 5962 C CA . SER A 1 749 ? -65.375 19.344 -16.578 1 19.48 749 SER A CA 1
ATOM 5963 C C . SER A 1 749 ? -66.688 18.797 -16.172 1 19.48 749 SER A C 1
ATOM 5965 O O . SER A 1 749 ? -66.812 18 -15.234 1 19.48 749 SER A O 1
ATOM 5967 N N . PRO A 1 750 ? -67.875 19.594 -16.438 1 20.52 750 PRO A N 1
ATOM 5968 C CA . PRO A 1 750 ? -68.938 19.578 -17.453 1 20.52 750 PRO A CA 1
ATOM 5969 C C . PRO A 1 750 ? -68.75 18.453 -18.469 1 20.52 750 PRO A C 1
ATOM 5971 O O . PRO A 1 750 ? -67.688 17.828 -18.531 1 20.52 750 PRO A O 1
ATOM 5974 N N . GLY A 1 751 ? -69.625 18.578 -19.625 1 18.64 751 GLY A N 1
ATOM 5975 C CA . GLY A 1 751 ? -70.125 17.797 -20.766 1 18.64 751 GLY A CA 1
ATOM 5976 C C . GLY A 1 751 ? -69 17.438 -21.75 1 18.64 751 GLY A C 1
ATOM 5977 O O . GLY A 1 751 ? -67.875 17.969 -21.688 1 18.64 751 GLY A O 1
ATOM 5978 N N . LYS A 1 752 ? -69.312 16.875 -22.875 1 19.52 752 LYS A N 1
ATOM 5979 C CA . LYS A 1 752 ? -68.875 16.094 -24.031 1 19.52 752 LYS A CA 1
ATOM 5980 C C . LYS A 1 752 ? -67.875 16.859 -24.875 1 19.52 752 LYS A C 1
ATOM 5982 O O . LYS A 1 752 ? -67.25 16.297 -25.797 1 19.52 752 LYS A O 1
ATOM 5987 N N . PRO A 1 753 ? -66.875 17.938 -24.484 1 19.73 753 PRO A N 1
ATOM 5988 C CA . PRO A 1 753 ? -66.875 18.578 -25.797 1 19.73 753 PRO A CA 1
ATOM 5989 C C . PRO A 1 753 ? -66.375 17.641 -26.906 1 19.73 753 PRO A C 1
ATOM 5991 O O . PRO A 1 753 ? -65.688 16.672 -26.625 1 19.73 753 PRO A O 1
ATOM 5994 N N . GLY A 1 754 ? -66.875 17.922 -28.219 1 18.22 754 GLY A N 1
ATOM 5995 C CA . GLY A 1 754 ? -67 17.391 -29.578 1 18.22 754 GLY A CA 1
ATOM 5996 C C . GLY A 1 754 ? -65.625 17.094 -30.203 1 18.22 754 GLY A C 1
ATOM 5997 O O . GLY A 1 754 ? -64.625 17.531 -29.719 1 18.22 754 GLY A O 1
ATOM 5998 N N . LYS A 1 755 ? -65.625 16.344 -31.297 1 17.86 755 LYS A N 1
ATOM 5999 C CA . LYS A 1 755 ? -64.812 15.547 -32.219 1 17.86 755 LYS A CA 1
ATOM 6000 C C . LYS A 1 755 ? -63.656 16.375 -32.781 1 17.86 755 LYS A C 1
ATOM 6002 O O . LYS A 1 755 ? -62.781 15.836 -33.469 1 17.86 755 LYS A O 1
ATOM 6007 N N . PRO A 1 756 ? -62.781 17.312 -32.031 1 17.8 756 PRO A N 1
ATOM 6008 C CA . PRO A 1 756 ? -62.344 18.109 -33.156 1 17.8 756 PRO A CA 1
ATOM 6009 C C . PRO A 1 756 ? -61.719 17.281 -34.281 1 17.8 756 PRO A C 1
ATOM 6011 O O . PRO A 1 756 ? -61.125 16.234 -34 1 17.8 756 PRO A O 1
ATOM 6014 N N . VAL A 1 757 ? -62.188 17.594 -35.531 1 17.78 757 VAL A N 1
ATOM 6015 C CA . VAL A 1 757 ? -62.031 17.172 -36.938 1 17.78 757 VAL A CA 1
ATOM 6016 C C . VAL A 1 757 ? -60.562 17.109 -37.312 1 17.78 757 VAL A C 1
ATOM 6018 O O . VAL A 1 757 ? -59.719 17.75 -36.656 1 17.78 757 VAL A O 1
ATOM 6021 N N . ARG A 1 758 ? -60.281 16.391 -38.438 1 17.02 758 ARG A N 1
ATOM 6022 C CA . ARG A 1 758 ? -59.281 15.703 -39.25 1 17.02 758 ARG A CA 1
ATOM 6023 C C . ARG A 1 758 ? -58.188 16.656 -39.719 1 17.02 758 ARG A C 1
ATOM 6025 O O . ARG A 1 758 ? -57.219 16.234 -40.344 1 17.02 758 ARG A O 1
ATOM 6032 N N . ALA A 1 759 ? -57.812 17.828 -39.031 1 17.56 759 ALA A N 1
ATOM 6033 C CA . ALA A 1 759 ? -57.406 18.688 -40.156 1 17.56 759 ALA A CA 1
ATOM 6034 C C . ALA A 1 759 ? -56.25 18.047 -40.938 1 17.56 759 ALA A C 1
ATOM 6036 O O . ALA A 1 759 ? -55.281 17.594 -40.344 1 17.56 759 ALA A O 1
ATOM 6037 N N . GLY A 1 760 ? -56.375 17.656 -42.344 1 16.14 760 GLY A N 1
ATOM 6038 C CA . GLY A 1 760 ? -55.906 17 -43.531 1 16.14 760 GLY A CA 1
ATOM 6039 C C . GLY A 1 760 ? -54.562 17.5 -44 1 16.14 760 GLY A C 1
ATOM 6040 O O . GLY A 1 760 ? -54.094 17.141 -45.094 1 16.14 760 GLY A O 1
ATOM 6041 N N . THR A 1 761 ? -53.688 18.359 -43.281 1 17.8 761 THR A N 1
ATOM 6042 C CA . THR A 1 761 ? -53 19.156 -44.281 1 17.8 761 THR A CA 1
ATOM 6043 C C . THR A 1 761 ? -52.188 18.281 -45.219 1 17.8 761 THR A C 1
ATOM 6045 O O . THR A 1 761 ? -51.656 17.234 -44.781 1 17.8 761 THR A O 1
ATOM 6048 N N . HIS A 1 762 ? -52.094 18.453 -46.594 1 16.73 762 HIS A N 1
ATOM 6049 C CA . HIS A 1 762 ? -51.719 18.094 -47.969 1 16.73 762 HIS A CA 1
ATOM 6050 C C . HIS A 1 762 ? -50.25 17.781 -48.062 1 16.73 762 HIS A C 1
ATOM 6052 O O . HIS A 1 762 ? -49.469 18.094 -47.156 1 16.73 762 HIS A O 1
ATOM 6058 N N . ASP A 1 763 ? -49.438 18.094 -49.344 1 17.77 763 ASP A N 1
ATOM 6059 C CA . ASP A 1 763 ? -49.125 17.375 -50.562 1 17.77 763 ASP A CA 1
ATOM 6060 C C . ASP A 1 763 ? -47.656 16.969 -50.594 1 17.77 763 ASP A C 1
ATOM 6062 O O . ASP A 1 763 ? -47.312 15.812 -50.812 1 17.77 763 ASP A O 1
ATOM 6066 N N . VAL A 1 764 ? -46.594 18 -50.812 1 17.66 764 VAL A N 1
ATOM 6067 C CA . VAL A 1 764 ? -45.781 18.203 -52.031 1 17.66 764 VAL A CA 1
ATOM 6068 C C . VAL A 1 764 ? -44.375 17.688 -51.781 1 17.66 764 VAL A C 1
ATOM 6070 O O . VAL A 1 764 ? -43.719 18.062 -50.812 1 17.66 764 VAL A O 1
ATOM 6073 N N . ASN A 1 765 ? -43.812 16.422 -52.5 1 18.23 765 ASN A N 1
ATOM 6074 C CA . ASN A 1 765 ? -42.656 15.578 -52.844 1 18.23 765 ASN A CA 1
ATOM 6075 C C . ASN A 1 765 ? -41.469 16.422 -53.25 1 18.23 765 ASN A C 1
ATOM 6077 O O . ASN A 1 765 ? -40.469 15.883 -53.75 1 18.23 765 ASN A O 1
ATOM 6081 N N . VAL A 1 766 ? -41.062 17.578 -52.844 1 18.66 766 VAL A N 1
ATOM 6082 C CA . VAL A 1 766 ? -40.281 18.188 -53.906 1 18.66 766 VAL A CA 1
ATOM 6083 C C . VAL A 1 766 ? -38.938 17.469 -54.031 1 18.66 766 VAL A C 1
ATOM 6085 O O . VAL A 1 766 ? -38.219 17.328 -53.062 1 18.66 766 VAL A O 1
ATOM 6088 N N . PRO A 1 767 ? -38.5 16.75 -55.281 1 18.28 767 PRO A N 1
ATOM 6089 C CA . PRO A 1 767 ? -37.438 15.914 -55.812 1 18.28 767 PRO A CA 1
ATOM 6090 C C . PRO A 1 767 ? -36.031 16.516 -55.625 1 18.28 767 PRO A C 1
ATOM 6092 O O . PRO A 1 767 ? -35.031 15.82 -55.75 1 18.28 767 PRO A O 1
ATOM 6095 N N . VAL A 1 768 ? -35.344 17.031 -54.688 1 19.7 768 VAL A N 1
ATOM 6096 C CA . VAL A 1 768 ? -34.438 17.953 -55.344 1 19.7 768 VAL A CA 1
ATOM 6097 C C . VAL A 1 768 ? -33.375 17.172 -56.094 1 19.7 768 VAL A C 1
ATOM 6099 O O . VAL A 1 768 ? -32.656 16.359 -55.5 1 19.7 768 VAL A O 1
ATOM 6102 N N . GLU A 1 769 ? -33.219 16.984 -57.594 1 16.66 769 GLU A N 1
ATOM 6103 C CA . GLU A 1 769 ? -32.469 16.359 -58.656 1 16.66 769 GLU A CA 1
ATOM 6104 C C . GLU A 1 769 ? -30.953 16.531 -58.438 1 16.66 769 GLU A C 1
ATOM 6106 O O . GLU A 1 769 ? -30.156 15.789 -59 1 16.66 769 GLU A O 1
ATOM 6111 N N . PHE A 1 770 ? -29.875 16.75 -57.625 1 19.25 770 PHE A N 1
ATOM 6112 C CA . PHE A 1 770 ? -28.953 17.25 -58.625 1 19.25 770 PHE A CA 1
ATOM 6113 C C . PHE A 1 770 ? -28.594 16.141 -59.625 1 19.25 770 PHE A C 1
ATOM 6115 O O . PHE A 1 770 ? -28.438 14.984 -59.25 1 19.25 770 PHE A O 1
ATOM 6122 N N . TYR A 1 771 ? -28.75 16.219 -61.094 1 16.75 771 TYR A N 1
ATOM 6123 C CA . TYR A 1 771 ? -28.625 15.531 -62.375 1 16.75 771 TYR A CA 1
ATOM 6124 C C . TYR A 1 771 ? -27.312 14.766 -62.438 1 16.75 771 TYR A C 1
ATOM 6126 O O . TYR A 1 771 ? -27.297 13.562 -62.719 1 16.75 771 TYR A O 1
ATOM 6134 N N . SER A 1 772 ? -26.078 15.188 -63.031 1 17.22 772 SER A N 1
ATOM 6135 C CA . SER A 1 772 ? -26.031 14.664 -64.375 1 17.22 772 SER A CA 1
ATOM 6136 C C . SER A 1 772 ? -25.5 13.234 -64.438 1 17.22 772 SER A C 1
ATOM 6138 O O . SER A 1 772 ? -26.156 12.328 -64.938 1 17.22 772 SER A O 1
ATOM 6140 N N . ASP A 1 773 ? -24.188 13.148 -64.875 1 18.03 773 ASP A N 1
ATOM 6141 C CA . ASP A 1 773 ? -23.531 12.633 -66.062 1 18.03 773 ASP A CA 1
ATOM 6142 C C . ASP A 1 773 ? -22.875 11.281 -65.812 1 18.03 773 ASP A C 1
ATOM 6144 O O . ASP A 1 773 ? -22.609 10.93 -64.625 1 18.03 773 ASP A O 1
ATOM 6148 N N . ASP A 1 774 ? -21.578 10.867 -66.5 1 18.19 774 ASP A N 1
ATOM 6149 C CA . ASP A 1 774 ? -21.312 9.773 -67.375 1 18.19 774 ASP A CA 1
ATOM 6150 C C . ASP A 1 774 ? -20.766 8.555 -66.688 1 18.19 774 ASP A C 1
ATOM 6152 O O . ASP A 1 774 ? -20.281 8.664 -65.562 1 18.19 774 ASP A O 1
ATOM 6156 N N . LYS A 1 775 ? -20.484 7.527 -67.5 1 18.48 775 LYS A N 1
ATOM 6157 C CA . LYS A 1 775 ? -20.109 6.199 -67.938 1 18.48 775 LYS A CA 1
A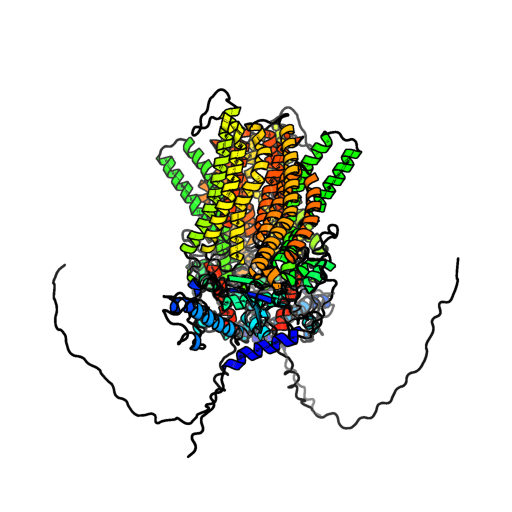TOM 6158 C C . LYS A 1 775 ? -18.703 5.82 -67.5 1 18.48 775 LYS A C 1
ATOM 6160 O O . LYS A 1 775 ? -18.453 4.656 -67.188 1 18.48 775 LYS A O 1
ATOM 6165 N N . GLU A 1 776 ? -17.625 6.66 -67.688 1 18.8 776 GLU A N 1
ATOM 6166 C CA . GLU A 1 776 ? -16.656 6 -68.562 1 18.8 776 GLU A CA 1
ATOM 6167 C C . GLU A 1 776 ? -16.062 4.773 -67.875 1 18.8 776 GLU A C 1
ATOM 6169 O O . GLU A 1 776 ? -16.016 4.695 -66.625 1 18.8 776 GLU A O 1
ATOM 6174 N N . ALA A 1 777 ? -15.227 4.539 -68.812 1 16.92 777 ALA A N 1
ATOM 6175 C CA . ALA A 1 777 ? -13.992 4.164 -69.5 1 16.92 777 ALA A CA 1
ATOM 6176 C C . ALA A 1 777 ? -12.773 4.504 -68.625 1 16.92 777 ALA A C 1
ATOM 6178 O O . ALA A 1 777 ? -12.727 5.562 -68 1 16.92 777 ALA A O 1
ATOM 6179 N N . MET B 1 1 ? -70.5 58.281 2.365 1 20.75 1 MET B N 1
ATOM 6180 C CA . MET B 1 1 ? -69.5 57.375 1.771 1 20.75 1 MET B CA 1
ATOM 6181 C C . MET B 1 1 ? -68.188 57.469 2.523 1 20.75 1 MET B C 1
ATOM 6183 O O . MET B 1 1 ? -67.375 58.375 2.287 1 20.75 1 MET B O 1
ATOM 6187 N N . PRO B 1 2 ? -68 57.219 3.799 1 23.19 2 PRO B N 1
ATOM 6188 C CA . PRO B 1 2 ? -67.062 57.5 4.852 1 23.19 2 PRO B CA 1
ATOM 6189 C C . PRO B 1 2 ? -65.75 56.719 4.688 1 23.19 2 PRO B C 1
ATOM 6191 O O . PRO B 1 2 ? -65.75 55.5 4.363 1 23.19 2 PRO B O 1
ATOM 6194 N N . ALA B 1 3 ? -64.562 57.375 4.203 1 23.39 3 ALA B N 1
ATOM 6195 C CA . ALA B 1 3 ? -63.219 57 3.697 1 23.39 3 ALA B CA 1
ATOM 6196 C C . ALA B 1 3 ? -62.406 56.25 4.754 1 23.39 3 ALA B C 1
ATOM 6198 O O . ALA B 1 3 ? -62.094 56.812 5.812 1 23.39 3 ALA B O 1
ATOM 6199 N N . ALA B 1 4 ? -62.656 54.906 5.039 1 23.28 4 ALA B N 1
ATOM 6200 C CA . ALA B 1 4 ? -62.125 53.906 5.969 1 23.28 4 ALA B CA 1
ATOM 6201 C C . ALA B 1 4 ? -60.594 53.812 5.836 1 23.28 4 ALA B C 1
ATOM 6203 O O . ALA B 1 4 ? -60.094 53.312 4.824 1 23.28 4 ALA B O 1
ATOM 6204 N N . SER B 1 5 ? -59.781 54.844 6.25 1 21.2 5 SER B N 1
ATOM 6205 C CA . SER B 1 5 ? -58.344 55.094 6.195 1 21.2 5 SER B CA 1
ATOM 6206 C C . SER B 1 5 ? -57.562 53.969 6.855 1 21.2 5 SER B C 1
ATOM 6208 O O . SER B 1 5 ? -57.656 53.75 8.062 1 21.2 5 SER B O 1
ATOM 6210 N N . MET B 1 6 ? -57.406 52.719 6.219 1 21.67 6 MET B N 1
ATOM 6211 C CA . MET B 1 6 ? -56.875 51.438 6.598 1 21.67 6 MET B CA 1
ATOM 6212 C C . MET B 1 6 ? -55.438 51.531 7.035 1 21.67 6 MET B C 1
ATOM 6214 O O . MET B 1 6 ? -54.562 52 6.266 1 21.67 6 MET B O 1
ATOM 6218 N N . MET B 1 7 ? -55.062 51.781 8.383 1 21.52 7 MET B N 1
ATOM 6219 C CA . MET B 1 7 ? -53.844 51.969 9.133 1 21.52 7 MET B CA 1
ATOM 6220 C C . MET B 1 7 ? -52.875 50.812 8.883 1 21.52 7 MET B C 1
ATOM 6222 O O . MET B 1 7 ? -53.188 49.656 9.18 1 21.52 7 MET B O 1
ATOM 6226 N N . GLN B 1 8 ? -52.062 50.781 7.805 1 21.33 8 GLN B N 1
ATOM 6227 C CA . GLN B 1 8 ? -51.062 49.844 7.281 1 21.33 8 GLN B CA 1
ATOM 6228 C C . GLN B 1 8 ? -50 49.562 8.32 1 21.33 8 GLN B C 1
ATOM 6230 O O . GLN B 1 8 ? -49.344 50.469 8.812 1 21.33 8 GLN B O 1
ATOM 6235 N N . PRO B 1 9 ? -50.125 48.375 9.195 1 25.61 9 PRO B N 1
ATOM 6236 C CA . PRO B 1 9 ? -49.25 48.031 10.328 1 25.61 9 PRO B CA 1
ATOM 6237 C C . PRO B 1 9 ? -47.781 48 9.969 1 25.61 9 PRO B C 1
ATOM 6239 O O . PRO B 1 9 ? -47.406 47.438 8.938 1 25.61 9 PRO B O 1
ATOM 6242 N N . ASP B 1 10 ? -47 49.031 10.383 1 24.05 10 ASP B N 1
ATOM 6243 C CA . ASP B 1 10 ? -45.594 49.406 10.156 1 24.05 10 ASP B CA 1
ATOM 6244 C C . ASP B 1 10 ? -44.656 48.281 10.625 1 24.05 10 ASP B C 1
ATOM 6246 O O . ASP B 1 10 ? -44.688 47.875 11.781 1 24.05 10 ASP B O 1
ATOM 6250 N N . ALA B 1 11 ? -44.188 47.375 9.734 1 25.09 11 ALA B N 1
ATOM 6251 C CA . ALA B 1 11 ? -43.281 46.25 9.719 1 25.09 11 ALA B CA 1
ATOM 6252 C C . ALA B 1 11 ? -41.969 46.562 10.422 1 25.09 11 ALA B C 1
ATOM 6254 O O . ALA B 1 11 ? -41.062 45.719 10.508 1 25.09 11 ALA B O 1
ATOM 6255 N N . GLY B 1 12 ? -41.719 47.875 10.781 1 24.61 12 GLY B N 1
ATOM 6256 C CA . GLY B 1 12 ? -40.469 48.281 11.398 1 24.61 12 GLY B CA 1
ATOM 6257 C C . GLY B 1 12 ? -40.281 47.656 12.773 1 24.61 12 GLY B C 1
ATOM 6258 O O . GLY B 1 12 ? -39.188 47.781 13.352 1 24.61 12 GLY B O 1
ATOM 6259 N N . TYR B 1 13 ? -41.375 47.406 13.523 1 24.75 13 TYR B N 1
ATOM 6260 C CA . TYR B 1 13 ? -41.25 47.125 14.953 1 24.75 13 TYR B CA 1
ATOM 6261 C C . TYR B 1 13 ? -40.594 45.781 15.203 1 24.75 13 TYR B C 1
ATOM 6263 O O . TYR B 1 13 ? -40.156 45.5 16.312 1 24.75 13 TYR B O 1
ATOM 6271 N N . SER B 1 14 ? -40.75 44.938 14.172 1 26.34 14 SER B N 1
ATOM 6272 C CA . SER B 1 14 ? -40.406 43.562 14.594 1 26.34 14 SER B CA 1
ATOM 6273 C C . SER B 1 14 ? -38.906 43.406 14.836 1 26.34 14 SER B C 1
ATOM 6275 O O . SER B 1 14 ? -38.5 42.562 15.648 1 26.34 14 SER B O 1
ATOM 6277 N N . LEU B 1 15 ? -38.156 44.188 14.039 1 26.11 15 LEU B N 1
ATOM 6278 C CA . LEU B 1 15 ? -36.75 43.938 14.25 1 26.11 15 LEU B CA 1
ATOM 6279 C C . LEU B 1 15 ? -36.281 44.531 15.578 1 26.11 15 LEU B C 1
ATOM 6281 O O . LEU B 1 15 ? -35.406 43.969 16.25 1 26.11 15 LEU B O 1
ATOM 6285 N N . ILE B 1 16 ? -36.969 45.688 16.062 1 28.08 16 ILE B N 1
ATOM 6286 C CA . ILE B 1 16 ? -36.594 46.312 17.328 1 28.08 16 ILE B CA 1
ATOM 6287 C C . ILE B 1 16 ? -36.938 45.406 18.5 1 28.08 16 ILE B C 1
ATOM 6289 O O . ILE B 1 16 ? -36.156 45.312 19.469 1 28.08 16 ILE B O 1
ATOM 6293 N N . ALA B 1 17 ? -38.062 44.719 18.406 1 28.98 17 ALA B N 1
ATOM 6294 C CA . ALA B 1 17 ? -38.469 43.875 19.547 1 28.98 17 ALA B CA 1
ATOM 6295 C C . ALA B 1 17 ? -37.5 42.719 19.75 1 28.98 17 ALA B C 1
ATOM 6297 O O . ALA B 1 17 ? -37.281 42.281 20.875 1 28.98 17 ALA B O 1
ATOM 6298 N N . ILE B 1 18 ? -36.969 42.125 18.703 1 29.44 18 ILE B N 1
ATOM 6299 C CA . ILE B 1 18 ? -36.031 41.031 18.891 1 29.44 18 ILE B CA 1
ATOM 6300 C C . ILE B 1 18 ? -34.75 41.562 19.562 1 29.44 18 ILE B C 1
ATOM 6302 O O . ILE B 1 18 ? -34.156 40.875 20.406 1 29.44 18 ILE B O 1
ATOM 6306 N N . GLU B 1 19 ? -34.406 42.844 19.469 1 29.36 19 GLU B N 1
ATOM 6307 C CA . GLU B 1 19 ? -33.25 43.438 20.125 1 29.36 19 GLU B CA 1
ATOM 6308 C C . GLU B 1 19 ? -33.469 43.594 21.625 1 29.36 19 GLU B C 1
ATOM 6310 O O . GLU B 1 19 ? -32.594 43.312 22.438 1 29.36 19 GLU B O 1
ATOM 6315 N N . ALA B 1 20 ? -34.656 44 22.047 1 30.14 20 ALA B N 1
ATOM 6316 C CA . ALA B 1 20 ? -34.938 44.25 23.469 1 30.14 20 ALA B CA 1
ATOM 6317 C C . ALA B 1 20 ? -35 42.938 24.234 1 30.14 20 ALA B C 1
ATOM 6319 O O . ALA B 1 20 ? -34.531 42.844 25.375 1 30.14 20 ALA B O 1
ATOM 6320 N N . ALA B 1 21 ? -35.562 41.844 23.688 1 30.08 21 ALA B N 1
ATOM 6321 C CA . ALA B 1 21 ? -35.656 40.594 24.438 1 30.08 21 ALA B CA 1
ATOM 6322 C C . ALA B 1 21 ? -34.281 39.969 24.641 1 30.08 21 ALA B C 1
ATOM 6324 O O . ALA B 1 21 ? -34 39.406 25.688 1 30.08 21 ALA B O 1
ATOM 6325 N N . ALA B 1 22 ? -33.344 40.062 23.797 1 30.22 22 ALA B N 1
ATOM 6326 C CA . ALA B 1 22 ? -32 39.531 23.984 1 30.22 22 ALA B CA 1
ATOM 6327 C C . ALA B 1 22 ? -31.25 40.312 25.047 1 30.22 22 ALA B C 1
ATOM 6329 O O . ALA B 1 22 ? -30.5 39.75 25.844 1 30.22 22 ALA B O 1
ATOM 6330 N N . ALA B 1 23 ? -31.484 41.594 25.312 1 29.97 23 ALA B N 1
ATOM 6331 C CA . ALA B 1 23 ? -30.859 42.375 26.375 1 29.97 23 ALA B CA 1
ATOM 6332 C C . ALA B 1 23 ? -31.328 41.938 27.75 1 29.97 23 ALA B C 1
ATOM 6334 O O . ALA B 1 23 ? -30.531 41.906 28.703 1 29.97 23 ALA B O 1
ATOM 6335 N N . ALA B 1 24 ? -32.594 41.656 28.031 1 30.45 24 ALA B N 1
ATOM 6336 C CA . ALA B 1 24 ? -33.094 41.312 29.359 1 30.45 24 ALA B CA 1
ATOM 6337 C C . ALA B 1 24 ? -32.562 39.938 29.812 1 30.45 24 ALA B C 1
ATOM 6339 O O . ALA B 1 24 ? -32.406 39.719 31 1 30.45 24 ALA B O 1
ATOM 6340 N N . ALA B 1 25 ? -32.5 38.906 28.953 1 29.59 25 ALA B N 1
ATOM 6341 C CA . ALA B 1 25 ? -32.031 37.625 29.391 1 29.59 25 ALA B CA 1
ATOM 6342 C C . ALA B 1 25 ? -30.547 37.656 29.781 1 29.59 25 ALA B C 1
ATOM 6344 O O . ALA B 1 25 ? -30.016 36.719 30.375 1 29.59 25 ALA B O 1
ATOM 6345 N N . GLU B 1 26 ? -29.859 38.688 29.562 1 29.42 26 GLU B N 1
ATOM 6346 C CA . GLU B 1 26 ? -28.438 38.875 29.859 1 29.42 26 GLU B CA 1
ATOM 6347 C C . GLU B 1 26 ? -28.203 39 31.359 1 29.42 26 GLU B C 1
ATOM 6349 O O . GLU B 1 26 ? -27.109 38.75 31.859 1 29.42 26 GLU B O 1
ATOM 6354 N N . THR B 1 27 ? -29.125 39.469 32.156 1 28.83 27 THR B N 1
ATOM 6355 C CA . THR B 1 27 ? -28.688 40 33.438 1 28.83 27 THR B CA 1
ATOM 6356 C C . THR B 1 27 ? -28.266 38.844 34.375 1 28.83 27 THR B C 1
ATOM 6358 O O . THR B 1 27 ? -27.391 39.031 35.219 1 28.83 27 THR B O 1
ATOM 6361 N N . HIS B 1 28 ? -29.031 37.812 34.562 1 26.97 28 HIS B N 1
ATOM 6362 C CA . HIS B 1 28 ? -28.812 37.031 35.781 1 26.97 28 HIS B CA 1
ATOM 6363 C C . HIS B 1 28 ? -27.672 36.031 35.562 1 26.97 28 HIS B C 1
ATOM 6365 O O . HIS B 1 28 ? -27.516 35.094 36.344 1 26.97 28 HIS B O 1
ATOM 6371 N N . LEU B 1 29 ? -27.016 36.062 34.5 1 26.98 29 LEU B N 1
ATOM 6372 C CA . LEU B 1 29 ? -26.047 34.969 34.438 1 26.98 29 LEU B CA 1
ATOM 6373 C C . LEU B 1 29 ? -24.891 35.188 35.406 1 26.98 29 LEU B C 1
ATOM 6375 O O . LEU B 1 29 ? -24.406 36.312 35.531 1 26.98 29 LEU B O 1
ATOM 6379 N N . PHE B 1 30 ? -24.484 34.156 36.312 1 27.66 30 PHE B N 1
ATOM 6380 C CA . PHE B 1 30 ? -23.594 34 37.469 1 27.66 30 PHE B CA 1
ATOM 6381 C C . PHE B 1 30 ? -22.156 34.375 37.094 1 27.66 30 PHE B C 1
ATOM 6383 O O . PHE B 1 30 ? -21.594 33.875 36.125 1 27.66 30 PHE B O 1
ATOM 6390 N N . ARG B 1 31 ? -21.656 35.531 37.469 1 32.72 31 ARG B N 1
ATOM 6391 C CA . ARG B 1 31 ? -20.312 36.062 37.562 1 32.72 31 ARG B CA 1
ATOM 6392 C C . ARG B 1 31 ? -19.406 35.188 38.406 1 32.72 31 ARG B C 1
ATOM 6394 O O . ARG B 1 31 ? -19.453 35.219 39.656 1 32.72 31 ARG B O 1
ATOM 6401 N N . THR B 1 32 ? -19.094 33.906 38.094 1 32.72 32 THR B N 1
ATOM 6402 C CA . THR B 1 32 ? -18.141 33.281 39 1 32.72 32 THR B CA 1
ATOM 6403 C C . THR B 1 32 ? -16.781 33.938 38.906 1 32.72 32 THR B C 1
ATOM 6405 O O . THR B 1 32 ? -16.25 34.125 37.812 1 32.72 32 THR B O 1
ATOM 6408 N N . ASP B 1 33 ? -16.078 34.625 39.875 1 33 33 ASP B N 1
ATOM 6409 C CA . ASP B 1 33 ? -14.875 35.375 40.219 1 33 33 ASP B CA 1
ATOM 6410 C C . ASP B 1 33 ? -13.617 34.594 39.875 1 33 33 ASP B C 1
ATOM 6412 O O . ASP B 1 33 ? -12.555 35.156 39.625 1 33 33 ASP B O 1
ATOM 6416 N N . ALA B 1 34 ? -13.516 33.344 40.062 1 34.81 34 ALA B N 1
ATOM 6417 C CA . ALA B 1 34 ? -12.273 32.562 40.062 1 34.81 34 ALA B CA 1
ATOM 6418 C C . ALA B 1 34 ? -11.648 32.531 38.688 1 34.81 34 ALA B C 1
ATOM 6420 O O . ALA B 1 34 ? -10.508 32.094 38.531 1 34.81 34 ALA B O 1
ATOM 6421 N N . ALA B 1 35 ? -12.18 32.844 37.594 1 37.88 35 ALA B N 1
ATOM 6422 C CA . ALA B 1 35 ? -11.875 32.812 36.188 1 37.88 35 ALA B CA 1
ATOM 6423 C C . ALA B 1 35 ? -10.867 33.906 35.812 1 37.88 35 ALA B C 1
ATOM 6425 O O . ALA B 1 35 ? -10.406 33.969 34.656 1 37.88 35 ALA B O 1
ATOM 6426 N N . GLU B 1 36 ? -10.461 34.875 36.531 1 40.41 36 GLU B N 1
ATOM 6427 C CA . GLU B 1 36 ? -9.617 36 36.188 1 40.41 36 GLU B CA 1
ATOM 6428 C C . GLU B 1 36 ? -8.172 35.562 35.938 1 40.41 36 GLU B C 1
ATOM 6430 O O . GLU B 1 36 ? -7.484 36.125 35.094 1 40.41 36 GLU B O 1
ATOM 6435 N N . SER B 1 37 ? -7.559 34.625 36.656 1 41 37 SER B N 1
ATOM 6436 C CA . SER B 1 37 ? -6.113 34.438 36.719 1 41 37 SER B CA 1
ATOM 6437 C C . SER B 1 37 ? -5.59 33.625 35.562 1 41 37 SER B C 1
ATOM 6439 O O . SER B 1 37 ? -4.379 33.5 35.344 1 41 37 SER B O 1
ATOM 6441 N N . ILE B 1 38 ? -6.277 32.938 34.906 1 42.19 38 ILE B N 1
ATOM 6442 C CA . ILE B 1 38 ? -5.707 31.969 33.969 1 42.19 38 ILE B CA 1
ATOM 6443 C C . ILE B 1 38 ? -5.379 32.656 32.656 1 42.19 38 ILE B C 1
ATOM 6445 O O . ILE B 1 38 ? -4.477 32.219 31.938 1 42.19 38 ILE B O 1
ATOM 6449 N N . ASP B 1 39 ? -6.16 33.688 32.219 1 50.06 39 ASP B N 1
ATOM 6450 C CA . ASP B 1 39 ? -5.965 34.219 30.875 1 50.06 39 ASP B CA 1
ATOM 6451 C C . ASP B 1 39 ? -4.863 35.281 30.875 1 50.06 39 ASP B C 1
ATOM 6453 O O . ASP B 1 39 ? -5.023 36.375 31.453 1 50.06 39 ASP B O 1
ATOM 6457 N N . LEU B 1 40 ? -3.783 34.906 30.734 1 47.78 40 LEU B N 1
ATOM 6458 C CA . LEU B 1 40 ? -2.625 35.812 30.641 1 47.78 40 LEU B CA 1
ATOM 6459 C C . LEU B 1 40 ? -2.922 37 29.766 1 47.78 40 LEU B C 1
ATOM 6461 O O . LEU B 1 40 ? -2.168 37.969 29.75 1 47.78 40 LEU B O 1
ATOM 6465 N N . PHE B 1 41 ? -3.898 36.875 28.969 1 50.22 41 PHE B N 1
ATOM 6466 C CA . PHE B 1 41 ? -4.223 38.031 28.141 1 50.22 41 PHE B CA 1
ATOM 6467 C C . PHE B 1 41 ? -4.867 39.125 28.984 1 50.22 41 PHE B C 1
ATOM 6469 O O . PHE B 1 41 ? -4.969 40.281 28.531 1 50.22 41 PHE B O 1
ATOM 6476 N N . ASP B 1 42 ? -5.359 38.781 30.109 1 50.5 42 ASP B N 1
ATOM 6477 C CA . ASP B 1 42 ? -6.16 39.781 30.828 1 50.5 42 ASP B CA 1
ATOM 6478 C C . ASP B 1 42 ? -5.277 40.875 31.422 1 50.5 42 ASP B C 1
ATOM 6480 O O . ASP B 1 42 ? -4.82 40.75 32.562 1 50.5 42 ASP B O 1
ATOM 6484 N N . ALA B 1 43 ? -4.387 41.281 30.688 1 47.31 43 ALA B N 1
ATOM 6485 C CA . ALA B 1 43 ? -3.607 42.438 31.125 1 47.31 43 ALA B CA 1
ATOM 6486 C C . ALA B 1 43 ? -4.516 43.562 31.625 1 47.31 43 ALA B C 1
ATOM 6488 O O . ALA B 1 43 ? -4.473 44.688 31.109 1 47.31 43 ALA B O 1
ATOM 6489 N N . GLY B 1 44 ? -5.309 43.375 32.531 1 51.97 44 GLY B N 1
ATOM 6490 C CA . GLY B 1 44 ? -6.066 44.469 33.094 1 51.97 44 GLY B CA 1
ATOM 6491 C C . GLY B 1 44 ? -7.41 44.688 32.438 1 51.97 44 GLY B C 1
ATOM 6492 O O . GLY B 1 44 ? -8.156 45.594 32.781 1 51.97 44 GLY B O 1
ATOM 6493 N N . LEU B 1 45 ? -7.703 44 31.312 1 56.94 45 LEU B N 1
ATOM 6494 C CA . LEU B 1 45 ? -8.984 44.219 30.656 1 56.94 45 LEU B CA 1
ATOM 6495 C C . LEU B 1 45 ? -10.062 43.312 31.25 1 56.94 45 LEU B C 1
ATOM 6497 O O . LEU B 1 45 ? -9.797 42.156 31.578 1 56.94 45 LEU B O 1
ATOM 6501 N N . ASN B 1 46 ? -11.086 43.875 31.844 1 60.91 46 ASN B N 1
ATOM 6502 C CA . ASN B 1 46 ? -12.242 43.156 32.312 1 60.91 46 ASN B CA 1
ATOM 6503 C C . ASN B 1 46 ? -13.016 42.5 31.172 1 60.91 46 ASN B C 1
ATOM 6505 O O . ASN B 1 46 ? -13.812 43.156 30.516 1 60.91 46 ASN B O 1
ATOM 6509 N N . VAL B 1 47 ? -12.656 41.219 30.781 1 72.69 47 VAL B N 1
ATOM 6510 C CA . VAL B 1 47 ? -13.32 40.5 29.688 1 72.69 47 VAL B CA 1
ATOM 6511 C C . VAL B 1 47 ? -14.562 39.781 30.219 1 72.69 47 VAL B C 1
ATOM 6513 O O . VAL B 1 47 ? -14.484 39.062 31.219 1 72.69 47 VAL B O 1
ATOM 6516 N N . GLU B 1 48 ? -15.758 40.156 29.656 1 72.69 48 GLU B N 1
ATOM 6517 C CA . GLU B 1 48 ? -17 39.469 30 1 72.69 48 GLU B CA 1
ATOM 6518 C C . GLU B 1 48 ? -17.109 38.125 29.281 1 72.69 48 GLU B C 1
ATOM 6520 O O . GLU B 1 48 ? -16.969 38.062 28.062 1 72.69 48 GLU B O 1
ATOM 6525 N N . ARG B 1 49 ? -17.234 37.125 30.078 1 75.81 49 ARG B N 1
ATOM 6526 C CA . ARG B 1 49 ? -17.297 35.781 29.516 1 75.81 49 ARG B CA 1
ATOM 6527 C C . ARG B 1 49 ? -18.734 35.25 29.531 1 75.81 49 ARG B C 1
ATOM 6529 O O . ARG B 1 49 ? -19.422 35.312 30.547 1 75.81 49 ARG B O 1
ATOM 6536 N N . ASP B 1 50 ? -19.297 35.125 28.266 1 64.25 50 ASP B N 1
ATOM 6537 C CA . ASP B 1 50 ? -20.641 34.562 28.078 1 64.25 50 ASP B CA 1
ATOM 6538 C C . ASP B 1 50 ? -20.594 33.031 28.062 1 64.25 50 ASP B C 1
ATOM 6540 O O . ASP B 1 50 ? -19.641 32.438 27.578 1 64.25 50 ASP B O 1
ATOM 6544 N N . ASP B 1 51 ? -21.578 32.469 28.797 1 66 51 ASP B N 1
ATOM 6545 C CA . ASP B 1 51 ? -21.672 31.016 28.938 1 66 51 ASP B CA 1
ATOM 6546 C C . ASP B 1 51 ? -22.453 30.406 27.766 1 66 51 ASP B C 1
ATOM 6548 O O . ASP B 1 51 ? -22.672 29.203 27.719 1 66 51 ASP B O 1
ATOM 6552 N N . ALA B 1 52 ? -22.781 31.25 26.75 1 72.19 52 ALA B N 1
ATOM 6553 C CA . ALA B 1 52 ? -23.547 30.672 25.672 1 72.19 52 ALA B CA 1
ATOM 6554 C C . ALA B 1 52 ? -22.656 29.906 24.703 1 72.19 52 ALA B C 1
ATOM 6556 O O . ALA B 1 52 ? -21.547 30.359 24.375 1 72.19 52 ALA B O 1
ATOM 6557 N N . LYS B 1 53 ? -23.094 28.75 24.375 1 81.25 53 LYS B N 1
ATOM 6558 C CA . LYS B 1 53 ? -22.297 27.891 23.5 1 81.25 53 LYS B CA 1
ATOM 6559 C C . LYS B 1 53 ? -22.578 28.188 22.031 1 81.25 53 LYS B C 1
ATOM 6561 O O . LYS B 1 53 ? -23.25 27.422 21.344 1 81.25 53 LYS B O 1
ATOM 6566 N N . TRP B 1 54 ? -21.953 29.312 21.578 1 88.31 54 TRP B N 1
ATOM 6567 C CA . TRP B 1 54 ? -22.031 29.641 20.156 1 88.31 54 TRP B CA 1
ATOM 6568 C C . TRP B 1 54 ? -21.062 28.797 19.344 1 88.31 54 TRP B C 1
ATOM 6570 O O . TRP B 1 54 ? -19.984 28.438 19.844 1 88.31 54 TRP B O 1
ATOM 6580 N N . GLN B 1 55 ? -21.5 28.516 18.219 1 91.44 55 GLN B N 1
ATOM 6581 C CA . GLN B 1 55 ? -20.656 27.641 17.406 1 91.44 55 GLN B CA 1
ATOM 6582 C C . GLN B 1 55 ? -19.812 28.453 16.422 1 91.44 55 GLN B C 1
ATOM 6584 O O . GLN B 1 55 ? -18.609 28.266 16.328 1 91.44 55 GLN B O 1
ATOM 6589 N N . TYR B 1 56 ? -20.422 29.359 15.656 1 94.31 56 TYR B N 1
ATOM 6590 C CA . TYR B 1 56 ? -19.688 30.172 14.695 1 94.31 56 TYR B CA 1
ATOM 6591 C C . TYR B 1 56 ? -20.047 31.656 14.852 1 94.31 56 TYR B C 1
ATOM 6593 O O . TYR B 1 56 ? -21.141 31.984 15.305 1 94.31 56 TYR B O 1
ATOM 6601 N N . ALA B 1 57 ? -19.062 32.469 14.531 1 94.62 57 ALA B N 1
ATOM 6602 C CA . ALA B 1 57 ? -19.25 33.938 14.484 1 94.62 57 ALA B CA 1
ATOM 6603 C C . ALA B 1 57 ? -18.859 34.5 13.125 1 94.62 57 ALA B C 1
ATOM 6605 O O . ALA B 1 57 ? -17.781 34.188 12.602 1 94.62 57 ALA B O 1
ATOM 6606 N N . LEU B 1 58 ? -19.797 35.188 12.508 1 95.06 58 LEU B N 1
ATOM 6607 C CA . LEU B 1 58 ? -19.531 35.906 11.266 1 95.06 58 LEU B CA 1
ATOM 6608 C C . LEU B 1 58 ? -19.266 37.375 11.547 1 95.06 58 LEU B C 1
ATOM 6610 O O . LEU B 1 58 ? -20.016 38.031 12.297 1 95.06 58 LEU B O 1
ATOM 6614 N N . VAL B 1 59 ? -18.234 37.906 10.984 1 94.81 59 VAL B N 1
ATOM 6615 C CA . VAL B 1 59 ? -17.859 39.312 11.219 1 94.81 59 VAL B CA 1
ATOM 6616 C C . VAL B 1 59 ? -18.375 40.188 10.07 1 94.81 59 VAL B C 1
ATOM 6618 O O . VAL B 1 59 ? -17.969 40 8.922 1 94.81 59 VAL B O 1
ATOM 6621 N N . LEU B 1 60 ? -19.234 41.062 10.414 1 93.62 60 LEU B N 1
ATOM 6622 C CA . LEU B 1 60 ? -19.812 42 9.461 1 93.62 60 LEU B CA 1
ATOM 6623 C C . LEU B 1 60 ? -19.297 43.406 9.703 1 93.62 60 LEU B C 1
ATOM 6625 O O . LEU B 1 60 ? -19.469 43.969 10.805 1 93.62 60 LEU B O 1
ATOM 6629 N N . PRO B 1 61 ? -18.781 44 8.68 1 91.94 61 PRO B N 1
ATOM 6630 C CA . PRO B 1 61 ? -18.312 45.375 8.875 1 91.94 61 PRO B CA 1
ATOM 6631 C C . PRO B 1 61 ? -19.438 46.375 8.977 1 91.94 61 PRO B C 1
ATOM 6633 O O . PRO B 1 61 ? -20.484 46.219 8.328 1 91.94 61 PRO B O 1
ATOM 6636 N N . LEU B 1 62 ? -19.234 47.469 9.789 1 88.94 62 LEU B N 1
ATOM 6637 C CA . LEU B 1 62 ? -20.219 48.531 9.977 1 88.94 62 LEU B CA 1
ATOM 6638 C C . LEU B 1 62 ? -19.688 49.844 9.445 1 88.94 62 LEU B C 1
ATOM 6640 O O . LEU B 1 62 ? -18.469 50 9.266 1 88.94 62 LEU B O 1
ATOM 6644 N N . LYS B 1 63 ? -20.688 50.719 9.211 1 86.44 63 LYS B N 1
ATOM 6645 C CA . LYS B 1 63 ? -20.359 52.062 8.727 1 86.44 63 LYS B CA 1
ATOM 6646 C C . LYS B 1 63 ? -19.75 52.906 9.836 1 86.44 63 LYS B C 1
ATOM 6648 O O . LYS B 1 63 ? -20.281 53 10.945 1 86.44 63 LYS B O 1
ATOM 6653 N N . THR B 1 64 ? -18.578 53.344 9.492 1 82.81 64 THR B N 1
ATOM 6654 C CA . THR B 1 64 ? -17.922 54.312 10.391 1 82.81 64 THR B CA 1
ATOM 6655 C C . THR B 1 64 ? -17.781 55.656 9.719 1 82.81 64 THR B C 1
ATOM 6657 O O . THR B 1 64 ? -18.078 55.812 8.531 1 82.81 64 THR B O 1
ATOM 6660 N N . ASP B 1 65 ? -17.406 56.688 10.492 1 79.12 65 ASP B N 1
ATOM 6661 C CA . ASP B 1 65 ? -17.219 58.031 9.953 1 79.12 65 ASP B CA 1
ATOM 6662 C C . ASP B 1 65 ? -16.109 58.062 8.898 1 79.12 65 ASP B C 1
ATOM 6664 O O . ASP B 1 65 ? -16.219 58.75 7.898 1 79.12 65 ASP B O 1
ATOM 6668 N N . ALA B 1 66 ? -15.195 57.219 9.086 1 77.38 66 ALA B N 1
ATOM 6669 C CA . ALA B 1 66 ? -14.062 57.156 8.156 1 77.38 66 ALA B CA 1
ATOM 6670 C C . ALA B 1 66 ? -14.469 56.5 6.84 1 77.38 66 ALA B C 1
ATOM 6672 O O . ALA B 1 66 ? -13.914 56.812 5.785 1 77.38 66 ALA B O 1
ATOM 6673 N N . THR B 1 67 ? -15.43 55.625 6.91 1 84.56 67 THR B N 1
ATOM 6674 C CA . THR B 1 67 ? -15.82 54.875 5.707 1 84.56 67 THR B CA 1
ATOM 6675 C C . THR B 1 67 ? -17.141 55.438 5.156 1 84.56 67 THR B C 1
ATOM 6677 O O . THR B 1 67 ? -17.75 54.812 4.285 1 84.56 67 THR B O 1
ATOM 6680 N N . HIS B 1 68 ? -17.547 56.531 5.574 1 86.19 68 HIS B N 1
ATOM 6681 C CA . HIS B 1 68 ? -18.844 57.094 5.199 1 86.19 68 HIS B CA 1
ATOM 6682 C C . HIS B 1 68 ? -18.922 57.344 3.695 1 86.19 68 HIS B C 1
ATOM 6684 O O . HIS B 1 68 ? -19.938 57.031 3.07 1 86.19 68 HIS B O 1
ATOM 6690 N N . ALA B 1 69 ? -17.875 57.781 3.096 1 86.19 69 ALA B N 1
ATOM 6691 C CA . ALA B 1 69 ? -17.875 58.094 1.666 1 86.19 69 ALA B CA 1
ATOM 6692 C C . ALA B 1 69 ? -18.047 56.812 0.835 1 86.19 69 ALA B C 1
ATOM 6694 O O . ALA B 1 69 ? -18.75 56.812 -0.177 1 86.19 69 ALA B O 1
ATOM 6695 N N . LYS B 1 70 ? -17.453 55.812 1.36 1 88.31 70 LYS B N 1
ATOM 6696 C CA . LYS B 1 70 ? -17.547 54.531 0.645 1 88.31 70 LYS B CA 1
ATOM 6697 C C . LYS B 1 70 ? -18.969 53.969 0.728 1 88.31 70 LYS B C 1
ATOM 6699 O O . LYS B 1 70 ? -19.484 53.438 -0.252 1 88.31 70 LYS B O 1
ATOM 6704 N N . TRP B 1 71 ? -19.594 54.125 1.765 1 90.38 71 TRP B N 1
ATOM 6705 C CA . TRP B 1 71 ? -20.906 53.531 2.008 1 90.38 71 TRP B CA 1
ATOM 6706 C C . TRP B 1 71 ? -22 54.312 1.271 1 90.38 71 TRP B C 1
ATOM 6708 O O . TRP B 1 71 ? -23.078 53.781 1.019 1 90.38 71 TRP B O 1
ATOM 6718 N N . MET B 1 72 ? -21.625 55.531 0.902 1 89.94 72 MET B N 1
ATOM 6719 C CA . MET B 1 72 ? -22.625 56.344 0.21 1 89.94 72 MET B CA 1
ATOM 6720 C C . MET B 1 72 ? -22.406 56.312 -1.299 1 89.94 72 MET B C 1
ATOM 6722 O O . MET B 1 72 ? -23.281 56.719 -2.066 1 89.94 72 MET B O 1
ATOM 6726 N N . ALA B 1 73 ? -21.422 55.656 -1.69 1 91.56 73 ALA B N 1
ATOM 6727 C CA . ALA B 1 73 ? -21.109 55.594 -3.115 1 91.56 73 ALA B CA 1
ATOM 6728 C C . ALA B 1 73 ? -22.031 54.656 -3.844 1 91.56 73 ALA B C 1
ATOM 6730 O O . ALA B 1 73 ? -22.422 53.594 -3.297 1 91.56 73 ALA B O 1
ATOM 6731 N N . PRO B 1 74 ? -22.438 54.938 -5.102 1 90.12 74 PRO B N 1
ATOM 6732 C CA . PRO B 1 74 ? -23.297 54.031 -5.879 1 90.12 74 PRO B CA 1
ATOM 6733 C C . PRO B 1 74 ? -22.562 52.812 -6.418 1 90.12 74 PRO B C 1
ATOM 6735 O O . PRO B 1 74 ? -21.391 52.906 -6.797 1 90.12 74 PRO B O 1
ATOM 6738 N N . MET B 1 75 ? -23.188 51.688 -6.375 1 90.06 75 MET B N 1
ATOM 6739 C CA . MET B 1 75 ? -22.656 50.438 -6.898 1 90.06 75 MET B CA 1
ATOM 6740 C C . MET B 1 75 ? -23.203 50.156 -8.297 1 90.06 75 MET B C 1
ATOM 6742 O O . MET B 1 75 ? -24.391 49.812 -8.445 1 90.06 75 MET B O 1
ATOM 6746 N N . PRO B 1 76 ? -22.406 50.156 -9.297 1 86.44 76 PRO B N 1
ATOM 6747 C CA . PRO B 1 76 ? -22.906 49.969 -10.664 1 86.44 76 PRO B CA 1
ATOM 6748 C C . PRO B 1 76 ? -23.344 48.531 -10.953 1 86.44 76 PRO B C 1
ATOM 6750 O O . PRO B 1 76 ? -24.297 48.312 -11.695 1 86.44 76 PRO B O 1
ATOM 6753 N N . ASP B 1 77 ? -22.719 47.5 -10.508 1 87.31 77 ASP B N 1
ATOM 6754 C CA . ASP B 1 77 ? -23.062 46.094 -10.797 1 87.31 77 ASP B CA 1
ATOM 6755 C C . ASP B 1 77 ? -23.609 45.406 -9.555 1 87.31 77 ASP B C 1
ATOM 6757 O O . ASP B 1 77 ? -23.141 44.312 -9.172 1 87.31 77 ASP B O 1
ATOM 6761 N N . ALA B 1 78 ? -24.656 45.969 -8.953 1 87.69 78 ALA B N 1
ATOM 6762 C CA . ALA B 1 78 ? -25.188 45.438 -7.703 1 87.69 78 ALA B CA 1
ATOM 6763 C C . ALA B 1 78 ? -25.969 44.156 -7.945 1 87.69 78 ALA B C 1
ATOM 6765 O O . ALA B 1 78 ? -25.906 43.219 -7.148 1 87.69 78 ALA B O 1
ATOM 6766 N N . VAL B 1 79 ? -26.656 44.125 -9.039 1 84.56 79 VAL B N 1
ATOM 6767 C CA . VAL B 1 79 ? -27.484 42.969 -9.328 1 84.56 79 VAL B CA 1
ATOM 6768 C C . VAL B 1 79 ? -26.609 41.75 -9.617 1 84.56 79 VAL B C 1
ATOM 6770 O O . VAL B 1 79 ? -26.844 40.656 -9.109 1 84.56 79 VAL B O 1
ATOM 6773 N N . LYS B 1 80 ? -25.609 41.969 -10.344 1 83.5 80 LYS B N 1
ATOM 6774 C CA . LYS B 1 80 ? -24.688 40.875 -10.68 1 83.5 80 LYS B CA 1
ATOM 6775 C C . LYS B 1 80 ? -23.969 40.375 -9.438 1 83.5 80 LYS B C 1
ATOM 6777 O O . LYS B 1 80 ? -23.766 39.156 -9.281 1 83.5 80 LYS B O 1
ATOM 6782 N N . CYS B 1 81 ? -23.625 41.219 -8.57 1 85.06 81 CYS B N 1
ATOM 6783 C CA . CYS B 1 81 ? -22.938 40.844 -7.336 1 85.06 81 CYS B CA 1
ATOM 6784 C C . CYS B 1 81 ? -23.859 40.062 -6.406 1 85.06 81 CYS B C 1
ATOM 6786 O O . CYS B 1 81 ? -23.438 39.094 -5.773 1 85.06 81 CYS B O 1
ATOM 6788 N N . ALA B 1 82 ? -25.062 40.469 -6.387 1 84.56 82 ALA B N 1
ATOM 6789 C CA . ALA B 1 82 ? -26.031 39.844 -5.484 1 84.56 82 ALA B CA 1
ATOM 6790 C C . ALA B 1 82 ? -26.344 38.406 -5.922 1 84.56 82 ALA B C 1
ATOM 6792 O O . ALA B 1 82 ? -26.609 37.562 -5.086 1 84.56 82 ALA B O 1
ATOM 6793 N N . GLU B 1 83 ? -26.25 38.188 -7.148 1 79.88 83 GLU B N 1
ATOM 6794 C CA . GLU B 1 83 ? -26.594 36.875 -7.68 1 79.88 83 GLU B CA 1
ATOM 6795 C C . GLU B 1 83 ? -25.516 35.844 -7.336 1 79.88 83 GLU B C 1
ATOM 6797 O O . GLU B 1 83 ? -25.812 34.656 -7.258 1 79.88 83 GLU B O 1
ATOM 6802 N N . THR B 1 84 ? -24.406 36.25 -6.996 1 82.38 84 THR B N 1
ATOM 6803 C CA . THR B 1 84 ? -23.312 35.312 -6.777 1 82.38 84 THR B CA 1
ATOM 6804 C C . THR B 1 84 ? -23.047 35.125 -5.285 1 82.38 84 THR B C 1
ATOM 6806 O O . THR B 1 84 ? -22.266 34.25 -4.895 1 82.38 84 THR B O 1
ATOM 6809 N N . LEU B 1 85 ? -23.75 35.844 -4.465 1 85 85 LEU B N 1
ATOM 6810 C CA . LEU B 1 85 ? -23.453 35.812 -3.039 1 85 85 LEU B CA 1
ATOM 6811 C C . LEU B 1 85 ? -23.969 34.531 -2.398 1 85 85 LEU B C 1
ATOM 6813 O O . LEU B 1 85 ? -23.391 34.031 -1.439 1 85 85 LEU B O 1
ATOM 6817 N N . PHE B 1 86 ? -25.062 34.125 -2.824 1 82.56 86 PHE B N 1
ATOM 6818 C CA . PHE B 1 86 ? -25.703 32.969 -2.193 1 82.56 86 PHE B CA 1
ATOM 6819 C C . PHE B 1 86 ? -25.859 31.828 -3.191 1 82.56 86 PHE B C 1
ATOM 6821 O O . PHE B 1 86 ? -26.109 32.062 -4.375 1 82.56 86 PHE B O 1
ATOM 6828 N N . ASN B 1 87 ? -25.297 30.656 -2.721 1 71.81 87 ASN B N 1
ATOM 6829 C CA . ASN B 1 87 ? -25.375 29.484 -3.582 1 71.81 87 ASN B CA 1
ATOM 6830 C C . ASN B 1 87 ? -26.797 28.906 -3.604 1 71.81 87 ASN B C 1
ATOM 6832 O O . ASN B 1 87 ? -27.5 28.969 -2.6 1 71.81 87 ASN B O 1
ATOM 6836 N N . SER B 1 88 ? -27.406 28.938 -4.574 1 55.47 88 SER B N 1
ATOM 6837 C CA . SER B 1 88 ? -28.719 28.297 -4.641 1 55.47 88 SER B CA 1
ATOM 6838 C C . SER B 1 88 ? -28.656 26.844 -4.207 1 55.47 88 SER B C 1
ATOM 6840 O O . SER B 1 88 ? -27.844 26.078 -4.723 1 55.47 88 SER B O 1
ATOM 6842 N N . GLY B 1 89 ? -28.609 26.5 -3.008 1 44.28 89 GLY B N 1
ATOM 6843 C CA . GLY B 1 89 ? -28.422 25.312 -2.193 1 44.28 89 GLY B CA 1
ATOM 6844 C C . GLY B 1 89 ? -28.703 24.016 -2.953 1 44.28 89 GLY B C 1
ATOM 6845 O O . GLY B 1 89 ? -28 23.016 -2.768 1 44.28 89 GLY B O 1
ATOM 6846 N N . ASP B 1 90 ? -30.047 23.609 -3.166 1 41.19 90 ASP B N 1
ATOM 6847 C CA . ASP B 1 90 ? -30.25 22.156 -3.182 1 41.19 90 ASP B CA 1
ATOM 6848 C C . ASP B 1 90 ? -29.375 21.5 -4.25 1 41.19 90 ASP B C 1
ATOM 6850 O O . ASP B 1 90 ? -29.734 21.484 -5.43 1 41.19 90 ASP B O 1
ATOM 6854 N N . GLY B 1 91 ? -28.297 21.75 -4.438 1 34.16 91 GLY B N 1
ATOM 6855 C CA . GLY B 1 91 ? -27.516 20.938 -5.355 1 34.16 91 GLY B CA 1
ATOM 6856 C C . GLY B 1 91 ? -27.844 19.453 -5.254 1 34.16 91 GLY B C 1
ATOM 6857 O O . GLY B 1 91 ? -27.031 18.609 -5.648 1 34.16 91 GLY B O 1
ATOM 6858 N N . TRP B 1 92 ? -28.453 18.844 -4.652 1 33.06 92 TRP B N 1
ATOM 6859 C CA . TRP B 1 92 ? -28.281 17.5 -5.18 1 33.06 92 TRP B CA 1
ATOM 6860 C C . TRP B 1 92 ? -28.062 17.531 -6.691 1 33.06 92 TRP B C 1
ATOM 6862 O O . TRP B 1 92 ? -28.016 16.484 -7.336 1 33.06 92 TRP B O 1
ATOM 6872 N N . ALA B 1 93 ? -28.484 18.609 -7.492 1 29.95 93 ALA B N 1
ATOM 6873 C CA . ALA B 1 93 ? -28.328 18.922 -8.914 1 29.95 93 ALA B CA 1
ATOM 6874 C C . ALA B 1 93 ? -26.906 19.391 -9.227 1 29.95 93 ALA B C 1
ATOM 6876 O O . ALA B 1 93 ? -26.172 19.781 -8.32 1 29.95 93 ALA B O 1
ATOM 6877 N N . SER B 1 94 ? -26.391 19.531 -10.594 1 29.62 94 SER B N 1
ATOM 6878 C CA . SER B 1 94 ? -25.25 20.031 -11.336 1 29.62 94 SER B CA 1
ATOM 6879 C C . SER B 1 94 ? -24.844 21.422 -10.875 1 29.62 94 SER B C 1
ATOM 6881 O O . SER B 1 94 ? -25.688 22.203 -10.422 1 29.62 94 SER B O 1
ATOM 6883 N N . PRO B 1 95 ? -23.688 21.906 -10.734 1 28.52 95 PRO B N 1
ATOM 6884 C CA . PRO B 1 95 ? -22.984 23.188 -10.82 1 28.52 95 PRO B CA 1
ATOM 6885 C C . PRO B 1 95 ? -23.484 24.062 -11.977 1 28.52 95 PRO B C 1
ATOM 6887 O O . PRO B 1 95 ? -23.516 23.609 -13.125 1 28.52 95 PRO B O 1
ATOM 6890 N N . GLY B 1 96 ? -24.562 25.078 -11.945 1 28.92 96 GLY B N 1
ATOM 6891 C CA . GLY B 1 96 ? -25.234 26.172 -12.641 1 28.92 96 GLY B CA 1
ATOM 6892 C C . GLY B 1 96 ? -26.688 26.328 -12.234 1 28.92 96 GLY B C 1
ATOM 6893 O O . GLY B 1 96 ? -27.453 27.016 -12.914 1 28.92 96 GLY B O 1
ATOM 6894 N N . ALA B 1 97 ? -27.344 25.453 -11.641 1 29.84 97 ALA B N 1
ATOM 6895 C CA . ALA B 1 97 ? -28.766 25.766 -11.484 1 29.84 97 ALA B CA 1
ATOM 6896 C C . ALA B 1 97 ? -28.969 26.938 -10.531 1 29.84 97 ALA B C 1
ATOM 6898 O O . ALA B 1 97 ? -28.266 27.047 -9.516 1 29.84 97 ALA B O 1
ATOM 6899 N N . ALA B 1 98 ? -29.703 28.203 -10.953 1 30.27 98 ALA B N 1
ATOM 6900 C CA . ALA B 1 98 ? -30.219 29.438 -10.391 1 30.27 98 ALA B CA 1
ATOM 6901 C C . ALA B 1 98 ? -30.781 29.203 -8.992 1 30.27 98 ALA B C 1
ATOM 6903 O O . ALA B 1 98 ? -31.047 28.062 -8.602 1 30.27 98 ALA B O 1
ATOM 6904 N N . ILE B 1 99 ? -31.141 30.328 -8.195 1 33.44 99 ILE B N 1
ATOM 6905 C CA . ILE B 1 99 ? -31.906 30.594 -6.977 1 33.44 99 ILE B CA 1
ATOM 6906 C C . ILE B 1 99 ? -33.031 29.562 -6.84 1 33.44 99 ILE B C 1
ATOM 6908 O O . ILE B 1 99 ? -33.719 29.25 -7.82 1 33.44 99 ILE B O 1
ATOM 6912 N N . PRO B 1 100 ? -33 28.656 -5.91 1 38.25 100 PRO B N 1
ATOM 6913 C CA . PRO B 1 100 ? -34.25 27.906 -5.82 1 38.25 100 PRO B CA 1
ATOM 6914 C C . PRO B 1 100 ? -35.469 28.719 -6.242 1 38.25 100 PRO B C 1
ATOM 6916 O O . PRO B 1 100 ? -35.531 29.922 -5.977 1 38.25 100 PRO B O 1
ATOM 6919 N N . GLU B 1 101 ? -36.188 28.422 -7.258 1 36.53 101 GLU B N 1
ATOM 6920 C CA . GLU B 1 101 ? -37.469 29.031 -7.613 1 36.53 101 GLU B CA 1
ATOM 6921 C C . GLU B 1 101 ? -38.281 29.344 -6.371 1 36.53 101 GLU B C 1
ATOM 6923 O O . GLU B 1 101 ? -39.312 30.031 -6.453 1 36.53 101 GLU B O 1
ATOM 6928 N N . GLU B 1 102 ? -38 28.734 -5.242 1 39.34 102 GLU B N 1
ATOM 6929 C CA . GLU B 1 102 ? -38.938 28.953 -4.133 1 39.34 102 GLU B CA 1
ATOM 6930 C C . GLU B 1 102 ? -38.719 30.328 -3.5 1 39.34 102 GLU B C 1
ATOM 6932 O O . GLU B 1 102 ? -39.531 30.766 -2.678 1 39.34 102 GLU B O 1
ATOM 6937 N N . HIS B 1 103 ? -37.5 30.812 -3.414 1 38.94 103 HIS B N 1
ATOM 6938 C CA . HIS B 1 103 ? -37.5 32.156 -2.871 1 38.94 103 HIS B CA 1
ATOM 6939 C C . HIS B 1 103 ? -37.5 33.188 -3.988 1 38.94 103 HIS B C 1
ATOM 6941 O O . HIS B 1 103 ? -36.469 33.844 -4.23 1 38.94 103 HIS B O 1
ATOM 6947 N N . PRO B 1 104 ? -38.312 33.094 -4.867 1 43.12 104 PRO B N 1
ATOM 6948 C CA . PRO B 1 104 ? -38.438 34.156 -5.891 1 43.12 104 PRO B CA 1
ATOM 6949 C C . PRO B 1 104 ? -38.219 35.562 -5.328 1 43.12 104 PRO B C 1
ATOM 6951 O O . PRO B 1 104 ? -37.938 36.5 -6.082 1 43.12 104 PRO B O 1
ATOM 6954 N N . GLU B 1 105 ? -38.656 35.656 -4.141 1 41.81 105 GLU B N 1
ATOM 6955 C CA . GLU B 1 105 ? -38.75 37 -3.562 1 41.81 105 GLU B CA 1
ATOM 6956 C C . GLU B 1 105 ? -37.375 37.625 -3.389 1 41.81 105 GLU B C 1
ATOM 6958 O O . GLU B 1 105 ? -37.281 38.812 -3.125 1 41.81 105 GLU B O 1
ATOM 6963 N N . LEU B 1 106 ? -36.438 36.844 -3.113 1 46.72 106 LEU B N 1
ATOM 6964 C CA . LEU B 1 106 ? -35.156 37.438 -2.801 1 46.72 106 LEU B CA 1
ATOM 6965 C C . LEU B 1 106 ? -34.625 38.25 -3.98 1 46.72 106 LEU B C 1
ATOM 6967 O O . LEU B 1 106 ? -33.844 39.188 -3.797 1 46.72 106 LEU B O 1
ATOM 6971 N N . SER B 1 107 ? -34.625 37.719 -5.191 1 48.31 107 SER B N 1
ATOM 6972 C CA . SER B 1 107 ? -34.094 38.469 -6.316 1 48.31 107 SER B CA 1
ATOM 6973 C C . SER B 1 107 ? -35.031 39.594 -6.711 1 48.31 107 SER B C 1
ATOM 6975 O O . SER B 1 107 ? -34.562 40.688 -7.121 1 48.31 107 SER B O 1
ATOM 6977 N N . ALA B 1 108 ? -36.312 39.375 -6.75 1 47.19 108 ALA B N 1
ATOM 6978 C CA . ALA B 1 108 ? -37.156 40.281 -7.523 1 47.19 108 ALA B CA 1
ATOM 6979 C C . ALA B 1 108 ? -37.5 41.531 -6.719 1 47.19 108 ALA B C 1
ATOM 6981 O O . ALA B 1 108 ? -38.062 41.438 -5.629 1 47.19 108 ALA B O 1
ATOM 6982 N N . GLY B 1 109 ? -36.656 42.656 -6.727 1 61.75 109 GLY B N 1
ATOM 6983 C CA . GLY B 1 109 ? -36.938 44.062 -6.516 1 61.75 109 GLY B CA 1
ATOM 6984 C C . GLY B 1 109 ? -36.062 44.688 -5.453 1 61.75 109 GLY B C 1
ATOM 6985 O O . GLY B 1 109 ? -36.062 45.906 -5.281 1 61.75 109 GLY B O 1
ATOM 6986 N N . LYS B 1 110 ? -35.156 43.75 -4.684 1 78 110 LYS B N 1
ATOM 6987 C CA . LYS B 1 110 ? -34.469 44.438 -3.588 1 78 110 LYS B CA 1
ATOM 6988 C C . LYS B 1 110 ? -33.156 45.031 -4.059 1 78 110 LYS B C 1
ATOM 6990 O O . LYS B 1 110 ? -32.625 45.969 -3.445 1 78 110 LYS B O 1
ATOM 6995 N N . PHE B 1 111 ? -32.625 44.406 -5.125 1 86.62 111 PHE B N 1
ATOM 6996 C CA . PHE B 1 111 ? -31.359 44.938 -5.621 1 86.62 111 PHE B CA 1
ATOM 6997 C C . PHE B 1 111 ? -31.547 45.594 -6.98 1 86.62 111 PHE B C 1
ATOM 6999 O O . PHE B 1 111 ? -32.281 45.094 -7.828 1 86.62 111 PHE B O 1
ATOM 7006 N N . PHE B 1 112 ? -31.062 46.812 -7.121 1 84.75 112 PHE B N 1
ATOM 7007 C CA . PHE B 1 112 ? -31.094 47.531 -8.398 1 84.75 112 PHE B CA 1
ATOM 7008 C C . PHE B 1 112 ? -29.781 48.219 -8.656 1 84.75 112 PHE B C 1
ATOM 7010 O O . PHE B 1 112 ? -29.078 48.625 -7.723 1 84.75 112 PHE B O 1
ATOM 7017 N N . ASP B 1 113 ? -29.469 48.312 -9.953 1 87.81 113 ASP B N 1
ATOM 7018 C CA . ASP B 1 113 ? -28.203 48.969 -10.344 1 87.81 113 ASP B CA 1
ATOM 7019 C C . ASP B 1 113 ? -28.219 50.438 -10.008 1 87.81 113 ASP B C 1
ATOM 7021 O O . ASP B 1 113 ? -29.188 51.156 -10.305 1 87.81 113 ASP B O 1
ATOM 7025 N N . GLY B 1 114 ? -27.203 50.938 -9.305 1 86.19 114 GLY B N 1
ATOM 7026 C CA . GLY B 1 114 ? -27.078 52.344 -8.914 1 86.19 114 GLY B CA 1
ATOM 7027 C C . GLY B 1 114 ? -27.453 52.594 -7.461 1 86.19 114 GLY B C 1
ATOM 7028 O O . GLY B 1 114 ? -27.438 53.719 -6.996 1 86.19 114 GLY B O 1
ATOM 7029 N N . MET B 1 115 ? -27.703 51.5 -6.809 1 89.69 115 MET B N 1
ATOM 7030 C CA . MET B 1 115 ? -28.031 51.656 -5.391 1 89.69 115 MET B CA 1
ATOM 7031 C C . MET B 1 115 ? -26.781 52 -4.582 1 89.69 115 MET B C 1
ATOM 7033 O O . MET B 1 115 ? -25.656 51.781 -5.043 1 89.69 115 MET B O 1
ATOM 7037 N N . SER B 1 116 ? -27.062 52.594 -3.373 1 90.62 116 SER B N 1
ATOM 7038 C CA . SER B 1 116 ? -25.938 52.938 -2.514 1 90.62 116 SER B CA 1
ATOM 7039 C C . SER B 1 116 ? -25.328 51.688 -1.877 1 90.62 116 SER B C 1
ATOM 7041 O O . SER B 1 116 ? -26.016 50.656 -1.725 1 90.62 116 SER B O 1
ATOM 7043 N N . TYR B 1 117 ? -24.047 51.719 -1.612 1 91.62 117 TYR B N 1
ATOM 7044 C CA . TYR B 1 117 ? -23.344 50.594 -0.962 1 91.62 117 TYR B CA 1
ATOM 7045 C C . TYR B 1 117 ? -24 50.25 0.377 1 91.62 117 TYR B C 1
ATOM 7047 O O . TYR B 1 117 ? -24.078 49.094 0.757 1 91.62 117 TYR B O 1
ATOM 7055 N N . GLU B 1 118 ? -24.516 51.25 1.041 1 90.5 118 GLU B N 1
ATOM 7056 C CA . GLU B 1 118 ? -25.188 51.031 2.318 1 90.5 118 GLU B CA 1
ATOM 7057 C C . GLU B 1 118 ? -26.484 50.219 2.137 1 90.5 118 GLU B C 1
ATOM 7059 O O . GLU B 1 118 ? -26.766 49.312 2.896 1 90.5 118 GLU B O 1
ATOM 7064 N N . GLU B 1 119 ? -27.188 50.594 1.213 1 89 119 GLU B N 1
ATOM 7065 C CA . GLU B 1 119 ? -28.438 49.875 0.934 1 89 119 GLU B CA 1
ATOM 7066 C C . GLU B 1 119 ? -28.172 48.438 0.508 1 89 119 GLU B C 1
ATOM 7068 O O . GLU B 1 119 ? -28.922 47.531 0.871 1 89 119 GLU B O 1
ATOM 7073 N N . PHE B 1 120 ? -27.109 48.344 -0.264 1 90.5 120 PHE B N 1
ATOM 7074 C CA . PHE B 1 120 ? -26.734 47 -0.697 1 90.5 120 PHE B CA 1
ATOM 7075 C C . PHE B 1 120 ? -26.391 46.125 0.499 1 90.5 120 PHE B C 1
ATOM 7077 O O . PHE B 1 120 ? -26.859 44.969 0.596 1 90.5 120 PHE B O 1
ATOM 7084 N N . GLN B 1 121 ? -25.594 46.688 1.393 1 90.44 121 GLN B N 1
ATOM 7085 C CA . GLN B 1 121 ? -25.156 45.938 2.562 1 90.44 121 GLN B CA 1
ATOM 7086 C C . GLN B 1 121 ? -26.344 45.594 3.463 1 90.44 121 GLN B C 1
ATOM 7088 O O . GLN B 1 121 ? -26.438 44.469 3.992 1 90.44 121 GLN B O 1
ATOM 7093 N N . THR B 1 122 ? -27.25 46.406 3.645 1 87.81 122 THR B N 1
ATOM 7094 C CA . THR B 1 122 ? -28.422 46.188 4.5 1 87.81 122 THR B CA 1
ATOM 7095 C C . THR B 1 122 ? -29.312 45.094 3.924 1 87.81 122 THR B C 1
ATOM 7097 O O . THR B 1 122 ? -29.781 44.219 4.652 1 87.81 122 THR B O 1
ATOM 7100 N N . ASN B 1 123 ? -29.453 45.156 2.65 1 87.12 123 ASN B N 1
ATOM 7101 C CA . ASN B 1 123 ? -30.281 44.156 2.014 1 87.12 123 ASN B CA 1
ATOM 7102 C C . ASN B 1 123 ? -29.609 42.781 2.01 1 87.12 123 ASN B C 1
ATOM 7104 O O . ASN B 1 123 ? -30.266 41.75 2.219 1 87.12 123 ASN B O 1
ATOM 7108 N N . ALA B 1 124 ? -28.344 42.812 1.704 1 89.5 124 ALA B N 1
ATOM 7109 C CA . ALA B 1 124 ? -27.594 41.562 1.695 1 89.5 124 ALA B CA 1
ATOM 7110 C C . ALA B 1 124 ? -27.609 40.906 3.072 1 89.5 124 ALA B C 1
ATOM 7112 O O . ALA B 1 124 ? -27.766 39.688 3.186 1 89.5 124 ALA B O 1
ATOM 7113 N N . ARG B 1 125 ? -27.516 41.719 4.094 1 90.12 125 ARG B N 1
ATOM 7114 C CA . ARG B 1 125 ? -27.516 41.188 5.461 1 90.12 125 ARG B CA 1
ATOM 7115 C C . ARG B 1 125 ? -28.891 40.688 5.863 1 90.12 125 ARG B C 1
ATOM 7117 O O . ARG B 1 125 ? -29.016 39.719 6.617 1 90.12 125 ARG B O 1
ATOM 7124 N N . ALA B 1 126 ? -29.844 41.281 5.391 1 86.19 126 ALA B N 1
ATOM 7125 C CA . ALA B 1 126 ? -31.219 40.812 5.664 1 86.19 126 ALA B CA 1
ATOM 7126 C C . ALA B 1 126 ? -31.484 39.469 5.027 1 86.19 126 ALA B C 1
ATOM 7128 O O . ALA B 1 126 ? -32.094 38.594 5.641 1 86.19 126 ALA B O 1
ATOM 7129 N N . ILE B 1 127 ? -30.953 39.344 3.875 1 86.06 127 ILE B N 1
ATOM 7130 C CA . ILE B 1 127 ? -31.125 38.062 3.193 1 86.06 127 ILE B CA 1
ATOM 7131 C C . ILE B 1 127 ? -30.297 36.969 3.895 1 86.06 127 ILE B C 1
ATOM 7133 O O . ILE B 1 127 ? -30.734 35.844 4.031 1 86.06 127 ILE B O 1
ATOM 7137 N N . LEU B 1 128 ? -29.156 37.375 4.281 1 89.06 128 LEU B N 1
ATOM 7138 C CA . LEU B 1 128 ? -28.297 36.469 5.016 1 89.06 128 LEU B CA 1
ATOM 7139 C C . LEU B 1 128 ? -28.984 35.969 6.277 1 89.06 128 LEU B C 1
ATOM 7141 O O . LEU B 1 128 ? -29 34.75 6.547 1 89.06 128 LEU B O 1
ATOM 7145 N N . SER B 1 129 ? -29.562 36.844 6.996 1 88.5 129 SER B N 1
ATOM 7146 C CA . SER B 1 129 ? -30.25 36.469 8.227 1 88.5 129 SER B CA 1
ATOM 7147 C C . SER B 1 129 ? -31.469 35.594 7.941 1 88.5 129 SER B C 1
ATOM 7149 O O . SER B 1 129 ? -31.781 34.688 8.711 1 88.5 129 SER B O 1
ATOM 7151 N N . GLU B 1 130 ? -32.062 35.812 6.875 1 85.5 130 GLU B N 1
ATOM 7152 C CA . GLU B 1 130 ? -33.219 35.031 6.5 1 85.5 130 GLU B CA 1
ATOM 7153 C C . GLU B 1 130 ? -32.844 33.625 6.082 1 85.5 130 GLU B C 1
ATOM 7155 O O . GLU B 1 130 ? -33.531 32.656 6.402 1 85.5 130 GLU B O 1
ATOM 7160 N N . ILE B 1 131 ? -31.812 33.562 5.379 1 86.31 131 ILE B N 1
ATOM 7161 C CA . ILE B 1 131 ? -31.359 32.281 4.93 1 86.31 131 ILE B CA 1
ATOM 7162 C C . ILE B 1 131 ? -30.906 31.438 6.133 1 86.31 131 ILE B C 1
ATOM 7164 O O . ILE B 1 131 ? -31.219 30.25 6.223 1 86.31 131 ILE B O 1
ATOM 7168 N N . LEU B 1 132 ? -30.25 32.062 7.016 1 90.12 132 LEU B N 1
ATOM 7169 C CA . LEU B 1 132 ? -29.703 31.344 8.156 1 90.12 132 LEU B CA 1
ATOM 7170 C C . LEU B 1 132 ? -30.812 30.891 9.102 1 90.12 132 LEU B C 1
ATOM 7172 O O . LEU B 1 132 ? -30.719 29.812 9.703 1 90.12 132 LEU B O 1
ATOM 7176 N N . THR B 1 133 ? -31.828 31.641 9.227 1 89.19 133 THR B N 1
ATOM 7177 C CA . THR B 1 133 ? -32.906 31.297 10.141 1 89.19 133 THR B CA 1
ATOM 7178 C C . THR B 1 133 ? -34 30.5 9.414 1 89.19 133 THR B C 1
ATOM 7180 O O . THR B 1 133 ? -34.875 29.938 10.055 1 89.19 133 THR B O 1
ATOM 7183 N N . GLY B 1 134 ? -33.844 30.312 8.195 1 83.88 134 GLY B N 1
ATOM 7184 C CA . GLY B 1 134 ? -34.875 29.625 7.402 1 83.88 134 GLY B CA 1
ATOM 7185 C C . GLY B 1 134 ? -34.906 28.141 7.648 1 83.88 134 GLY B C 1
ATOM 7186 O O . GLY B 1 134 ? -34.094 27.609 8.43 1 83.88 134 GLY B O 1
ATOM 7187 N N . PRO B 1 135 ? -35.781 27.438 6.984 1 78.88 135 PRO B N 1
ATOM 7188 C CA . PRO B 1 135 ? -35.969 26.016 7.199 1 78.88 135 PRO B CA 1
ATOM 7189 C C . PRO B 1 135 ? -34.844 25.172 6.641 1 78.88 135 PRO B C 1
ATOM 7191 O O . PRO B 1 135 ? -34.625 24.031 7.066 1 78.88 135 PRO B O 1
ATOM 7194 N N . SER B 1 136 ? -34.188 25.766 5.75 1 78.06 136 SER B N 1
ATOM 7195 C CA . SER B 1 136 ? -33.094 25 5.16 1 78.06 136 SER B CA 1
ATOM 7196 C C . SER B 1 136 ? -31.906 24.906 6.125 1 78.06 136 SER B C 1
ATOM 7198 O O . SER B 1 136 ? -31.125 23.938 6.059 1 78.06 136 SER B O 1
ATOM 7200 N N . CYS B 1 137 ? -31.719 25.859 6.992 1 86.75 137 CYS B N 1
ATOM 7201 C CA . CYS B 1 137 ? -30.609 25.828 7.949 1 86.75 137 CYS B CA 1
ATOM 7202 C C . CYS B 1 137 ? -31.125 25.641 9.367 1 86.75 137 CYS B C 1
ATOM 7204 O O . CYS B 1 137 ? -30.703 24.734 10.086 1 86.75 137 CYS B O 1
ATOM 7206 N N . GLY B 1 138 ? -32.188 26.391 9.742 1 85.94 138 GLY B N 1
ATOM 7207 C CA . GLY B 1 138 ? -32.781 26.297 11.07 1 85.94 138 GLY B CA 1
ATOM 7208 C C . GLY B 1 138 ? -31.859 26.781 12.172 1 85.94 138 GLY B C 1
ATOM 7209 O O . GLY B 1 138 ? -31.859 26.25 13.281 1 85.94 138 GLY B O 1
ATOM 7210 N N . PHE B 1 139 ? -31.016 27.812 11.945 1 92.06 139 PHE B N 1
ATOM 7211 C CA . PHE B 1 139 ? -30.078 28.312 12.938 1 92.06 139 PHE B CA 1
ATOM 7212 C C . PHE B 1 139 ? -30.734 29.359 13.828 1 92.06 139 PHE B C 1
ATOM 7214 O O . PHE B 1 139 ? -31.719 29.984 13.422 1 92.06 139 PHE B O 1
ATOM 7221 N N . THR B 1 140 ? -30.266 29.344 15.094 1 90.75 140 THR B N 1
ATOM 7222 C CA . THR B 1 140 ? -30.547 30.469 15.969 1 90.75 140 THR B CA 1
ATOM 7223 C C . THR B 1 140 ? -29.453 31.531 15.875 1 90.75 140 THR B C 1
ATOM 7225 O O . THR B 1 140 ? -28.266 31.203 15.977 1 90.75 140 THR B O 1
ATOM 7228 N N . ILE B 1 141 ? -29.859 32.719 15.57 1 93 141 ILE B N 1
ATOM 7229 C CA . ILE B 1 141 ? -28.859 33.75 15.344 1 93 141 ILE B CA 1
ATOM 7230 C C . ILE B 1 141 ? -29 34.844 16.406 1 93 141 ILE B C 1
ATOM 7232 O O . ILE B 1 141 ? -30.094 35.094 16.906 1 93 141 ILE B O 1
ATOM 7236 N N . SER B 1 142 ? -27.844 35.344 16.875 1 90.75 142 SER B N 1
ATOM 7237 C CA . SER B 1 142 ? -27.734 36.5 17.734 1 90.75 142 SER B CA 1
ATOM 7238 C C . SER B 1 142 ? -26.641 37.469 17.25 1 90.75 142 SER B C 1
ATOM 7240 O O . SER B 1 142 ? -25.781 37.062 16.453 1 90.75 142 SER B O 1
ATOM 7242 N N . SER B 1 143 ? -26.812 38.719 17.5 1 90.88 143 SER B N 1
ATOM 7243 C CA . SER B 1 143 ? -25.812 39.719 17.062 1 90.88 143 SER B CA 1
ATOM 7244 C C . SER B 1 143 ? -25.156 40.375 18.25 1 90.88 143 SER B C 1
ATOM 7246 O O . SER B 1 143 ? -25.781 40.594 19.297 1 90.88 143 SER B O 1
ATOM 7248 N N . HIS B 1 144 ? -23.875 40.531 18.172 1 87.81 144 HIS B N 1
ATOM 7249 C CA . HIS B 1 144 ? -23.078 41.25 19.156 1 87.81 144 HIS B CA 1
ATOM 7250 C C . HIS B 1 144 ? -22.25 42.375 18.5 1 87.81 144 HIS B C 1
ATOM 7252 O O . HIS B 1 144 ? -21.438 42.094 17.609 1 87.81 144 HIS B O 1
ATOM 7258 N N . CYS B 1 145 ? -22.531 43.625 18.938 1 86.25 145 CYS B N 1
ATOM 7259 C CA . CYS B 1 145 ? -21.766 44.75 18.406 1 86.25 145 CYS B CA 1
ATOM 7260 C C . CYS B 1 145 ? -20.453 44.938 19.172 1 86.25 145 CYS B C 1
ATOM 7262 O O . CYS B 1 145 ? -20.453 45 20.406 1 86.25 145 CYS B O 1
ATOM 7264 N N . CYS B 1 146 ? -19.453 45.031 18.438 1 85.62 146 CYS B N 1
ATOM 7265 C CA . CYS B 1 146 ? -18.141 45.188 19.062 1 85.62 146 CYS B CA 1
ATOM 7266 C C . CYS B 1 146 ? -18 46.562 19.719 1 85.62 146 CYS B C 1
ATOM 7268 O O . CYS B 1 146 ? -18.703 47.5 19.359 1 85.62 146 CYS B O 1
ATOM 7270 N N . SER B 1 147 ? -17.078 46.625 20.625 1 78.94 147 SER B N 1
ATOM 7271 C CA . SER B 1 147 ? -16.844 47.875 21.375 1 78.94 147 SER B CA 1
ATOM 7272 C C . SER B 1 147 ? -16.312 48.969 20.453 1 78.94 147 SER B C 1
ATOM 7274 O O . SER B 1 147 ? -16.547 50.156 20.703 1 78.94 147 SER B O 1
ATOM 7276 N N . SER B 1 148 ? -15.625 48.562 19.359 1 78.25 148 SER B N 1
ATOM 7277 C CA . SER B 1 148 ? -15.109 49.531 18.391 1 78.25 148 SER B CA 1
ATOM 7278 C C . SER B 1 148 ? -16.219 50.062 17.5 1 78.25 148 SER B C 1
ATOM 7280 O O . SER B 1 148 ? -16.062 51.094 16.844 1 78.25 148 SER B O 1
ATOM 7282 N N . LYS B 1 149 ? -17.359 49.5 17.484 1 79.06 149 LYS B N 1
ATOM 7283 C CA . LYS B 1 149 ? -18.547 49.906 16.719 1 79.06 149 LYS B CA 1
ATOM 7284 C C . LYS B 1 149 ? -18.266 49.875 15.219 1 79.06 149 LYS B C 1
ATOM 7286 O O . LYS B 1 149 ? -18.922 50.562 14.445 1 79.06 149 LYS B O 1
ATOM 7291 N N . ASP B 1 150 ? -17.234 49.156 14.852 1 85.19 150 ASP B N 1
ATOM 7292 C CA . ASP B 1 150 ? -16.922 49.031 13.43 1 85.19 150 ASP B CA 1
ATOM 7293 C C . ASP B 1 150 ? -17.281 47.656 12.891 1 85.19 150 ASP B C 1
ATOM 7295 O O . ASP B 1 150 ? -17.328 47.438 11.68 1 85.19 150 ASP B O 1
ATOM 7299 N N . LYS B 1 151 ? -17.5 46.812 13.836 1 90.12 151 LYS B N 1
ATOM 7300 C CA . LYS B 1 151 ? -17.781 45.438 13.422 1 90.12 151 LYS B CA 1
ATOM 7301 C C . LYS B 1 151 ? -18.969 44.875 14.188 1 90.12 151 LYS B C 1
ATOM 7303 O O . LYS B 1 151 ? -19.156 45.156 15.367 1 90.12 151 LYS B O 1
ATOM 7308 N N . LEU B 1 152 ? -19.75 44.094 13.477 1 90.69 152 LEU B N 1
ATOM 7309 C CA . LEU B 1 152 ? -20.859 43.344 14.055 1 90.69 152 LEU B CA 1
ATOM 7310 C C . LEU B 1 152 ? -20.594 41.844 13.961 1 90.69 152 LEU B C 1
ATOM 7312 O O . LEU B 1 152 ? -20.188 41.344 12.914 1 90.69 152 LEU B O 1
ATOM 7316 N N . LEU B 1 153 ? -20.75 41.25 15.109 1 92.56 153 LEU B N 1
ATOM 7317 C CA . LEU B 1 153 ? -20.594 39.781 15.141 1 92.56 153 LEU B CA 1
ATOM 7318 C C . LEU B 1 153 ? -21.953 39.094 15.086 1 92.56 153 LEU B C 1
ATOM 7320 O O . LEU B 1 153 ? -22.797 39.312 15.961 1 92.56 153 LEU B O 1
ATOM 7324 N N . LEU B 1 154 ? -22.109 38.375 14 1 94.44 154 LEU B N 1
ATOM 7325 C CA . LEU B 1 154 ? -23.281 37.531 13.906 1 94.44 154 LEU B CA 1
ATOM 7326 C C . LEU B 1 154 ? -23 36.125 14.453 1 94.44 154 LEU B C 1
ATOM 7328 O O . LEU B 1 154 ? -22.188 35.406 13.891 1 94.44 154 LEU B O 1
ATOM 7332 N N . LEU B 1 155 ? -23.672 35.781 15.523 1 94.25 155 LEU B N 1
ATOM 7333 C CA . LEU B 1 155 ? -23.453 34.531 16.203 1 94.25 155 LEU B CA 1
ATOM 7334 C C . LEU B 1 155 ? -24.469 33.469 15.75 1 94.25 155 LEU B C 1
ATOM 7336 O O . LEU B 1 155 ? -25.656 33.781 15.633 1 94.25 155 LEU B O 1
ATOM 7340 N N . ILE B 1 156 ? -23.922 32.312 15.469 1 94.19 156 ILE B N 1
ATOM 7341 C CA . ILE B 1 156 ? -24.75 31.219 14.945 1 94.19 156 ILE B CA 1
ATOM 7342 C C . ILE B 1 156 ? -24.719 30.031 15.922 1 94.19 156 ILE B C 1
ATOM 7344 O O . ILE B 1 156 ? -23.656 29.656 16.406 1 94.19 156 ILE B O 1
ATOM 7348 N N . ARG B 1 157 ? -25.906 29.469 16.203 1 90.31 157 ARG B N 1
ATOM 7349 C CA . ARG B 1 157 ? -26.047 28.297 17.062 1 90.31 157 ARG B CA 1
ATOM 7350 C C . ARG B 1 157 ? -27.125 27.359 16.547 1 90.31 157 ARG B C 1
ATOM 7352 O O . ARG B 1 157 ? -28.188 27.812 16.094 1 90.31 157 ARG B O 1
ATOM 7359 N N . LEU B 1 158 ? -26.812 26.141 16.406 1 89.31 158 LEU B N 1
ATOM 7360 C CA . LEU B 1 158 ? -27.781 25.094 16.094 1 89.31 158 LEU B CA 1
ATOM 7361 C C . LEU B 1 158 ? -28.219 24.359 17.359 1 89.31 158 LEU B C 1
ATOM 7363 O O . LEU B 1 158 ? -27.422 23.672 18 1 89.31 158 LEU B O 1
ATOM 7367 N N . GLU B 1 159 ? -29.5 24.547 17.766 1 82.31 159 GLU B N 1
ATOM 7368 C CA . GLU B 1 159 ? -29.953 23.969 19.031 1 82.31 159 GLU B CA 1
ATOM 7369 C C . GLU B 1 159 ? -31.188 23.094 18.828 1 82.31 159 GLU B C 1
ATOM 7371 O O . GLU B 1 159 ? -31.422 22.172 19.609 1 82.31 159 GLU B O 1
ATOM 7376 N N . ARG B 1 160 ? -32.031 23.344 17.797 1 83.38 160 ARG B N 1
ATOM 7377 C CA . ARG B 1 160 ? -33.281 22.594 17.578 1 83.38 160 ARG B CA 1
ATOM 7378 C C . ARG B 1 160 ? -32.969 21.156 17.141 1 83.38 160 ARG B C 1
ATOM 7380 O O . ARG B 1 160 ? -32.312 20.938 16.141 1 83.38 160 ARG B O 1
ATOM 7387 N N . PRO B 1 161 ? -33.438 20.172 17.891 1 82.31 161 PRO B N 1
ATOM 7388 C CA . PRO B 1 161 ? -33.156 18.766 17.562 1 82.31 161 PRO B CA 1
ATOM 7389 C C . PRO B 1 161 ? -33.656 18.375 16.172 1 82.31 161 PRO B C 1
ATOM 7391 O O . PRO B 1 161 ? -33.031 17.562 15.484 1 82.31 161 PRO B O 1
ATOM 7394 N N . ASP B 1 162 ? -34.75 18.969 15.773 1 80.25 162 ASP B N 1
ATOM 7395 C CA . ASP B 1 162 ? -35.312 18.625 14.461 1 80.25 162 ASP B CA 1
ATOM 7396 C C . ASP B 1 162 ? -34.406 19.125 13.344 1 80.25 162 ASP B C 1
ATOM 7398 O O . ASP B 1 162 ? -34.188 18.422 12.352 1 80.25 162 ASP B O 1
ATOM 7402 N N . ALA B 1 163 ? -33.938 20.281 13.578 1 85.25 163 ALA B N 1
ATOM 7403 C CA . ALA B 1 163 ? -33.031 20.844 12.57 1 85.25 163 ALA B CA 1
ATOM 7404 C C . ALA B 1 163 ? -31.734 20.062 12.523 1 85.25 163 ALA B C 1
ATOM 7406 O O . ALA B 1 163 ? -31.156 19.875 11.445 1 85.25 163 ALA B O 1
ATOM 7407 N N . ILE B 1 164 ? -31.312 19.625 13.672 1 86.81 164 ILE B N 1
ATOM 7408 C CA . ILE B 1 164 ? -30.078 18.859 13.742 1 86.81 164 ILE B CA 1
ATOM 7409 C C . ILE B 1 164 ? -30.25 17.531 13.016 1 86.81 164 ILE B C 1
ATOM 7411 O O . ILE B 1 164 ? -29.391 17.125 12.234 1 86.81 164 ILE B O 1
ATOM 7415 N N . GLN B 1 165 ? -31.312 16.844 13.227 1 83.81 165 GLN B N 1
ATOM 7416 C CA . GLN B 1 165 ? -31.562 15.555 12.578 1 83.81 165 GLN B CA 1
ATOM 7417 C C . GLN B 1 165 ? -31.719 15.719 11.07 1 83.81 165 GLN B C 1
ATOM 7419 O O . GLN B 1 165 ? -31.234 14.891 10.297 1 83.81 165 GLN B O 1
ATOM 7424 N N . GLN B 1 166 ? -32.344 16.781 10.742 1 84.25 166 GLN B N 1
ATOM 7425 C CA . GLN B 1 166 ? -32.531 17.031 9.312 1 84.25 166 GLN B CA 1
ATOM 7426 C C . GLN B 1 166 ? -31.203 17.312 8.625 1 84.25 166 GLN B C 1
ATOM 7428 O O . GLN B 1 166 ? -30.938 16.781 7.547 1 84.25 166 GLN B O 1
ATOM 7433 N N . LEU B 1 167 ? -30.516 18.141 9.297 1 86.62 167 LEU B N 1
ATOM 7434 C CA . LEU B 1 167 ? -29.219 18.484 8.703 1 86.62 167 LEU B CA 1
ATOM 7435 C C . LEU B 1 167 ? -28.281 17.281 8.703 1 86.62 167 LEU B C 1
ATOM 7437 O O . LEU B 1 167 ? -27.469 17.141 7.797 1 86.62 167 LEU B O 1
ATOM 7441 N N . ALA B 1 168 ? -28.344 16.484 9.719 1 86.94 168 ALA B N 1
ATOM 7442 C CA . ALA B 1 168 ? -27.516 15.289 9.797 1 86.94 168 ALA B CA 1
ATOM 7443 C C . ALA B 1 168 ? -27.828 14.32 8.656 1 86.94 168 ALA B C 1
ATOM 7445 O O . ALA B 1 168 ? -26.922 13.672 8.125 1 86.94 168 ALA B O 1
ATOM 7446 N N . GLN B 1 169 ? -29.031 14.227 8.289 1 83.75 169 GLN B N 1
ATOM 7447 C CA . GLN B 1 169 ? -29.422 13.336 7.203 1 83.75 169 GLN B CA 1
ATOM 7448 C C . GLN B 1 169 ? -29 13.898 5.848 1 83.75 169 GLN B C 1
ATOM 7450 O O . GLN B 1 169 ? -28.484 13.164 5.004 1 83.75 169 GLN B O 1
ATOM 7455 N N . VAL B 1 170 ? -29.203 15.219 5.734 1 79.06 170 VAL B N 1
ATOM 7456 C CA . VAL B 1 170 ? -28.906 15.852 4.453 1 79.06 170 VAL B CA 1
ATOM 7457 C C . VAL B 1 170 ? -27.406 15.836 4.207 1 79.06 170 VAL B C 1
ATOM 7459 O O . VAL B 1 170 ? -26.953 15.617 3.078 1 79.06 170 VAL B O 1
ATOM 7462 N N . GLU B 1 171 ? -26.703 16.031 5.258 1 81.12 171 GLU B N 1
ATOM 7463 C CA . GLU B 1 171 ? -25.266 16.094 5.113 1 81.12 171 GLU B CA 1
ATOM 7464 C C . GLU B 1 171 ? -24.641 14.711 5.293 1 81.12 171 GLU B C 1
ATOM 7466 O O . GLU B 1 171 ? -23.406 14.57 5.266 1 81.12 171 GLU B O 1
ATOM 7471 N N . GLU B 1 172 ? -25.312 13.664 5.414 1 81.06 172 GLU B N 1
ATOM 7472 C CA . GLU B 1 172 ? -24.875 12.281 5.512 1 81.06 172 GLU B CA 1
ATOM 7473 C C . GLU B 1 172 ? -23.828 12.109 6.613 1 81.06 172 GLU B C 1
ATOM 7475 O O . GLU B 1 172 ? -22.75 11.57 6.379 1 81.06 172 GLU B O 1
ATOM 7480 N N . LEU B 1 173 ? -24.188 12.562 7.773 1 84.88 173 LEU B N 1
ATOM 7481 C CA . LEU B 1 173 ? -23.281 12.461 8.914 1 84.88 173 LEU B CA 1
ATOM 7482 C C . LEU B 1 173 ? -23.156 11.008 9.375 1 84.88 173 LEU B C 1
ATOM 7484 O O . LEU B 1 173 ? -24.141 10.273 9.398 1 84.88 173 LEU B O 1
ATOM 7488 N N . ARG B 1 174 ? -21.922 10.602 9.703 1 86.12 174 ARG B N 1
ATOM 7489 C CA . ARG B 1 174 ? -21.688 9.273 10.258 1 86.12 174 ARG B CA 1
ATOM 7490 C C . ARG B 1 174 ? -21.812 9.289 11.773 1 86.12 174 ARG B C 1
ATOM 7492 O O . ARG B 1 174 ? -21.156 10.094 12.445 1 86.12 174 ARG B O 1
ATOM 7499 N N . VAL B 1 175 ? -22.688 8.445 12.234 1 86.5 175 VAL B N 1
ATOM 7500 C CA . VAL B 1 175 ? -22.906 8.344 13.672 1 86.5 175 VAL B CA 1
ATOM 7501 C C . VAL B 1 175 ? -22.734 6.895 14.125 1 86.5 175 VAL B C 1
ATOM 7503 O O . VAL B 1 175 ? -23.109 5.965 13.398 1 86.5 175 VAL B O 1
ATOM 7506 N N . PRO B 1 176 ? -22.094 6.762 15.258 1 87.5 176 PRO B N 1
ATOM 7507 C CA . PRO B 1 176 ? -21.922 5.391 15.75 1 87.5 176 PRO B CA 1
ATOM 7508 C C . PRO B 1 176 ? -23.234 4.762 16.203 1 87.5 176 PRO B C 1
ATOM 7510 O O . PRO B 1 176 ? -24.125 5.457 16.703 1 87.5 176 PRO B O 1
ATOM 7513 N N . LEU B 1 177 ? -23.328 3.479 16.047 1 89.12 177 LEU B N 1
ATOM 7514 C CA . LEU B 1 177 ? -24.5 2.723 16.5 1 89.12 177 LEU B CA 1
ATOM 7515 C C . LEU B 1 177 ? -24.484 2.57 18.016 1 89.12 177 LEU B C 1
ATOM 7517 O O . LEU B 1 177 ? -23.422 2.508 18.641 1 89.12 177 LEU B O 1
ATOM 7521 N N . ARG B 1 178 ? -25.688 2.459 18.625 1 86.62 178 ARG B N 1
ATOM 7522 C CA . ARG B 1 178 ? -25.828 2.318 20.078 1 86.62 178 ARG B CA 1
ATOM 7523 C C . ARG B 1 178 ? -25.344 0.946 20.547 1 86.62 178 ARG B C 1
ATOM 7525 O O . ARG B 1 178 ? -25.719 -0.076 19.969 1 86.62 178 ARG B O 1
ATOM 7532 N N . PRO B 1 179 ? -24.484 1.02 21.562 1 86.5 179 PRO B N 1
ATOM 7533 C CA . PRO B 1 179 ? -24 -0.264 22.078 1 86.5 179 PRO B CA 1
ATOM 7534 C C . PRO B 1 179 ? -25.141 -1.143 22.609 1 86.5 179 PRO B C 1
ATOM 7536 O O . PRO B 1 179 ? -25.047 -2.371 22.531 1 86.5 179 PRO B O 1
ATOM 7539 N N . SER B 1 180 ? -26.219 -0.562 23.047 1 84.44 180 SER B N 1
ATOM 7540 C CA . SER B 1 180 ? -27.344 -1.316 23.594 1 84.44 180 SER B CA 1
ATOM 7541 C C . SER B 1 180 ? -28.031 -2.154 22.516 1 84.44 180 SER B C 1
ATOM 7543 O O . SER B 1 180 ? -28.594 -3.213 22.812 1 84.44 180 SER B O 1
ATOM 7545 N N . ARG B 1 181 ? -27.953 -1.691 21.344 1 86.19 181 ARG B N 1
ATOM 7546 C CA . ARG B 1 181 ? -28.562 -2.422 20.25 1 86.19 181 ARG B CA 1
ATOM 7547 C C . ARG B 1 181 ? -27.781 -3.695 19.922 1 86.19 181 ARG B C 1
ATOM 7549 O O . ARG B 1 181 ? -28.359 -4.691 19.484 1 86.19 181 ARG B O 1
ATOM 7556 N N . TYR B 1 182 ? -26.547 -3.631 20.172 1 87.69 182 TYR B N 1
ATOM 7557 C CA . TYR B 1 182 ? -25.719 -4.828 20 1 87.69 182 TYR B CA 1
ATOM 7558 C C . TYR B 1 182 ? -26.141 -5.918 20.984 1 87.69 182 TYR B C 1
ATOM 7560 O O . TYR B 1 182 ? -26.297 -7.082 20.594 1 87.69 182 TYR B O 1
ATOM 7568 N N . GLU B 1 183 ? -26.391 -5.469 22.172 1 85.56 183 GLU B N 1
ATOM 7569 C CA . GLU B 1 183 ? -26.781 -6.41 23.219 1 85.56 183 GLU B CA 1
ATOM 7570 C C . GLU B 1 183 ? -28.172 -6.996 22.938 1 85.56 183 GLU B C 1
ATOM 7572 O O . GLU B 1 183 ? -28.406 -8.18 23.203 1 85.56 183 GLU B O 1
ATOM 7577 N N . GLU B 1 184 ? -29 -6.188 22.453 1 83.94 184 GLU B N 1
ATOM 7578 C CA . GLU B 1 184 ? -30.359 -6.621 22.141 1 83.94 184 GLU B CA 1
ATOM 7579 C C . GLU B 1 184 ? -30.359 -7.695 21.062 1 83.94 184 GLU B C 1
ATOM 7581 O O . GLU B 1 184 ? -31.234 -8.562 21.031 1 83.94 184 GLU B O 1
ATOM 7586 N N . MET B 1 185 ? -29.469 -7.582 20.188 1 83.44 185 MET B N 1
ATOM 7587 C CA . MET B 1 185 ? -29.391 -8.547 19.094 1 83.44 185 MET B CA 1
ATOM 7588 C C . MET B 1 185 ? -28.531 -9.742 19.484 1 83.44 185 MET B C 1
ATOM 7590 O O . MET B 1 185 ? -28.25 -10.609 18.656 1 83.44 185 MET B O 1
ATOM 7594 N N . GLY B 1 186 ? -27.984 -9.734 20.688 1 79.69 186 GLY B N 1
ATOM 7595 C CA . GLY B 1 186 ? -27.203 -10.852 21.188 1 79.69 186 GLY B CA 1
ATOM 7596 C C . GLY B 1 186 ? -25.766 -10.828 20.703 1 79.69 186 GLY B C 1
ATOM 7597 O O . GLY B 1 186 ? -25.109 -11.875 20.641 1 79.69 186 GLY B O 1
ATOM 7598 N N . LEU B 1 187 ? -25.453 -9.688 20.312 1 85.69 187 LEU B N 1
ATOM 7599 C CA . LEU B 1 187 ? -24.078 -9.57 19.812 1 85.69 187 LEU B CA 1
ATOM 7600 C C . LEU B 1 187 ? -23.156 -8.992 20.891 1 85.69 187 LEU B C 1
ATOM 7602 O O . LEU B 1 187 ? -23.609 -8.273 21.781 1 85.69 187 LEU B O 1
ATOM 7606 N N . LYS B 1 188 ? -21.922 -9.422 20.875 1 84.94 188 LYS B N 1
ATOM 7607 C CA . LYS B 1 188 ? -20.922 -8.867 21.797 1 84.94 188 LYS B CA 1
ATOM 7608 C C . LYS B 1 188 ? -20.469 -7.484 21.328 1 84.94 188 LYS B C 1
ATOM 7610 O O . LYS B 1 188 ? -20.281 -7.254 20.125 1 84.94 188 LYS B O 1
ATOM 7615 N N . ILE B 1 189 ? -20.391 -6.559 22.25 1 88.31 189 ILE B N 1
ATOM 7616 C CA . ILE B 1 189 ? -19.922 -5.215 21.953 1 88.31 189 ILE B CA 1
ATOM 7617 C C . ILE B 1 189 ? -18.391 -5.23 21.781 1 88.31 189 ILE B C 1
ATOM 7619 O O . ILE B 1 189 ? -17.672 -5.574 22.703 1 88.31 189 ILE B O 1
ATOM 7623 N N . PRO B 1 190 ? -18 -4.902 20.609 1 88.12 190 PRO B N 1
ATOM 7624 C CA . PRO B 1 190 ? -16.547 -4.863 20.422 1 88.12 190 PRO B CA 1
ATOM 7625 C C . PRO B 1 190 ? -15.891 -3.736 21.219 1 88.12 190 PRO B C 1
ATOM 7627 O O . PRO B 1 190 ? -16.438 -2.639 21.312 1 88.12 190 PRO B O 1
ATOM 7630 N N . VAL B 1 191 ? -14.766 -4.09 21.844 1 85.62 191 VAL B N 1
ATOM 7631 C CA . VAL B 1 191 ? -14.047 -3.121 22.672 1 85.62 191 VAL B CA 1
ATOM 7632 C C . VAL B 1 191 ? -12.633 -2.938 22.125 1 85.62 191 VAL B C 1
ATOM 7634 O O . VAL B 1 191 ? -12.047 -3.873 21.578 1 85.62 191 VAL B O 1
ATOM 7637 N N . ASN B 1 192 ? -12.211 -1.708 22.188 1 82.38 192 ASN B N 1
ATOM 7638 C CA . ASN B 1 192 ? -10.82 -1.422 21.859 1 82.38 192 ASN B CA 1
ATOM 7639 C C . ASN B 1 192 ? -9.867 -2.068 22.859 1 82.38 192 ASN B C 1
ATOM 7641 O O . ASN B 1 192 ? -9.969 -1.826 24.062 1 82.38 192 ASN B O 1
ATOM 7645 N N . PRO B 1 193 ? -8.992 -2.83 22.328 1 76.75 193 PRO B N 1
ATOM 7646 C CA . PRO B 1 193 ? -8.102 -3.545 23.25 1 76.75 193 PRO B CA 1
ATOM 7647 C C . PRO B 1 193 ? -7.168 -2.607 24.016 1 76.75 193 PRO B C 1
ATOM 7649 O O . PRO B 1 193 ? -6.672 -2.965 25.094 1 76.75 193 PRO B O 1
ATOM 7652 N N . PHE B 1 194 ? -6.984 -1.379 23.578 1 73.06 194 PHE B N 1
ATOM 7653 C CA . PHE B 1 194 ? -6.016 -0.489 24.203 1 73.06 194 PHE B CA 1
ATOM 7654 C C . PHE B 1 194 ? -6.711 0.471 25.172 1 73.06 194 PHE B C 1
ATOM 7656 O O . PHE B 1 194 ? -6.121 0.89 26.172 1 73.06 194 PHE B O 1
ATOM 7663 N N . ASP B 1 195 ? -7.949 0.971 24.922 1 72 195 ASP B N 1
ATOM 7664 C CA . ASP B 1 195 ? -8.594 1.979 25.766 1 72 195 ASP B CA 1
ATOM 7665 C C . ASP B 1 195 ? -9.898 1.452 26.344 1 72 195 ASP B C 1
ATOM 7667 O O . ASP B 1 195 ? -10.57 2.15 27.109 1 72 195 ASP B O 1
ATOM 7671 N N . ASP B 1 196 ? -10.352 0.325 26.094 1 75.56 196 ASP B N 1
ATOM 7672 C CA . ASP B 1 196 ? -11.555 -0.323 26.625 1 75.56 196 ASP B CA 1
ATOM 7673 C C . ASP B 1 196 ? -12.812 0.433 26.203 1 75.56 196 ASP B C 1
ATOM 7675 O O . ASP B 1 196 ? -13.844 0.336 26.875 1 75.56 196 ASP B O 1
ATOM 7679 N N . GLU B 1 197 ? -12.672 1.318 25.266 1 80.69 197 GLU B N 1
ATOM 7680 C CA . GLU B 1 197 ? -13.844 2.02 24.734 1 80.69 197 GLU B CA 1
ATOM 7681 C C . GLU B 1 197 ? -14.555 1.18 23.688 1 80.69 197 GLU B C 1
ATOM 7683 O O . GLU B 1 197 ? -13.922 0.419 22.953 1 80.69 197 GLU B O 1
ATOM 7688 N N . PRO B 1 198 ? -15.844 1.342 23.609 1 84.25 198 PRO B N 1
ATOM 7689 C CA . PRO B 1 198 ? -16.594 0.568 22.625 1 84.25 198 PRO B CA 1
ATOM 7690 C C . PRO B 1 198 ? -16.281 1.001 21.188 1 84.25 198 PRO B C 1
ATOM 7692 O O . PRO B 1 198 ? -16.125 2.195 20.922 1 84.25 198 PRO B O 1
ATOM 7695 N N . LEU B 1 199 ? -16.125 0.07 20.391 1 89.38 199 LEU B N 1
ATOM 7696 C CA . LEU B 1 199 ? -15.844 0.287 18.969 1 89.38 199 LEU B CA 1
ATOM 7697 C C . LEU B 1 199 ? -17.031 -0.154 18.125 1 89.38 199 LEU B C 1
ATOM 7699 O O . LEU B 1 199 ? -16.938 -1.147 17.391 1 89.38 199 LEU B O 1
ATOM 7703 N N . THR B 1 200 ? -18.031 0.642 18.109 1 88.25 200 THR B N 1
ATOM 7704 C CA . THR B 1 200 ? -19.219 0.298 17.344 1 88.25 200 THR B CA 1
ATOM 7705 C C . THR B 1 200 ? -19.109 0.806 15.906 1 88.25 200 THR B C 1
ATOM 7707 O O . THR B 1 200 ? -18.25 1.642 15.609 1 88.25 200 THR B O 1
ATOM 7710 N N . HIS B 1 201 ? -19.938 0.294 15.094 1 89.06 201 HIS B N 1
ATOM 7711 C CA . HIS B 1 201 ? -19.906 0.662 13.68 1 89.06 201 HIS B CA 1
ATOM 7712 C C . HIS B 1 201 ? -20.531 2.037 13.461 1 89.06 201 HIS B C 1
ATOM 7714 O O . HIS B 1 201 ? -21.531 2.385 14.094 1 89.06 201 HIS B O 1
ATOM 7720 N N . HIS B 1 202 ? -19.828 2.857 12.633 1 88.62 202 HIS B N 1
ATOM 7721 C CA . HIS B 1 202 ? -20.359 4.16 12.25 1 88.62 202 HIS B CA 1
ATOM 7722 C C . HIS B 1 202 ? -21.141 4.078 10.938 1 88.62 202 HIS B C 1
ATOM 7724 O O . HIS B 1 202 ? -20.609 3.582 9.93 1 88.62 202 HIS B O 1
ATOM 7730 N N . ALA B 1 203 ? -22.375 4.414 10.992 1 86.5 203 ALA B N 1
ATOM 7731 C CA . ALA B 1 203 ? -23.203 4.395 9.789 1 86.5 203 ALA B CA 1
ATOM 7732 C C . ALA B 1 203 ? -23.781 5.773 9.5 1 86.5 203 ALA B C 1
ATOM 7734 O O . ALA B 1 203 ? -23.719 6.668 10.344 1 86.5 203 ALA B O 1
ATOM 7735 N N . ARG B 1 204 ? -24.281 5.941 8.273 1 83.5 204 ARG B N 1
ATOM 7736 C CA . ARG B 1 204 ? -24.938 7.18 7.875 1 83.5 204 ARG B CA 1
ATOM 7737 C C . ARG B 1 204 ? -26.266 7.355 8.617 1 83.5 204 ARG B C 1
ATOM 7739 O O . ARG B 1 204 ? -27.047 6.418 8.727 1 83.5 204 ARG B O 1
ATOM 7746 N N . PHE B 1 205 ? -26.438 8.57 9.055 1 84.5 205 PHE B N 1
ATOM 7747 C CA . PHE B 1 205 ? -27.625 8.867 9.836 1 84.5 205 PHE B CA 1
ATOM 7748 C C . PHE B 1 205 ? -28.844 8.977 8.938 1 84.5 205 PHE B C 1
ATOM 7750 O O . PHE B 1 205 ? -28.781 9.594 7.871 1 84.5 205 PHE B O 1
ATOM 7757 N N . THR B 1 206 ? -29.875 8.258 9.336 1 81.19 206 THR B N 1
ATOM 7758 C CA . THR B 1 206 ? -31.188 8.391 8.727 1 81.19 206 THR B CA 1
ATOM 7759 C C . THR B 1 206 ? -32.25 8.688 9.781 1 81.19 206 THR B C 1
ATOM 7761 O O . THR B 1 206 ? -32.188 8.141 10.883 1 81.19 206 THR B O 1
ATOM 7764 N N . MET B 1 207 ? -33.125 9.617 9.461 1 81.25 207 MET B N 1
ATOM 7765 C CA . MET B 1 207 ? -34.156 10.031 10.406 1 81.25 207 MET B CA 1
ATOM 7766 C C . MET B 1 207 ? -35.125 8.883 10.711 1 81.25 207 MET B C 1
ATOM 7768 O O . MET B 1 207 ? -35.625 8.773 11.828 1 81.25 207 MET B O 1
ATOM 7772 N N . GLU B 1 208 ? -35.25 7.988 9.766 1 77.31 208 GLU B N 1
ATOM 7773 C CA . GLU B 1 208 ? -36.156 6.859 9.938 1 77.31 208 GLU B CA 1
ATOM 7774 C C . GLU B 1 208 ? -35.625 5.891 10.992 1 77.31 208 GLU B C 1
ATOM 7776 O O . GLU B 1 208 ? -36.438 5.285 11.727 1 77.31 208 GLU B O 1
ATOM 7781 N N . LYS B 1 209 ? -34.406 5.797 11.133 1 81.5 209 LYS B N 1
ATOM 7782 C CA . LYS B 1 209 ? -33.781 4.863 12.062 1 81.5 209 LYS B CA 1
ATOM 7783 C C . LYS B 1 209 ? -33.031 5.609 13.172 1 81.5 209 LYS B C 1
ATOM 7785 O O . LYS B 1 209 ? -31.953 5.184 13.594 1 81.5 209 LYS B O 1
ATOM 7790 N N . SER B 1 210 ? -33.469 6.68 13.633 1 80.81 210 SER B N 1
ATOM 7791 C CA . SER B 1 210 ? -32.812 7.5 14.625 1 80.81 210 SER B CA 1
ATOM 7792 C C . SER B 1 210 ? -32.625 6.746 15.938 1 80.81 210 SER B C 1
ATOM 7794 O O . SER B 1 210 ? -31.719 7.039 16.719 1 80.81 210 SER B O 1
ATOM 7796 N N . HIS B 1 211 ? -33.312 5.672 16.172 1 78.38 211 HIS B N 1
ATOM 7797 C CA . HIS B 1 211 ? -33.281 4.949 17.438 1 78.38 211 HIS B CA 1
ATOM 7798 C C . HIS B 1 211 ? -32.094 4.023 17.516 1 78.38 211 HIS B C 1
ATOM 7800 O O . HIS B 1 211 ? -31.719 3.568 18.609 1 78.38 211 HIS B O 1
ATOM 7806 N N . VAL B 1 212 ? -31.562 3.791 16.406 1 85.12 212 VAL B N 1
ATOM 7807 C CA . VAL B 1 212 ? -30.453 2.838 16.375 1 85.12 212 VAL B CA 1
ATOM 7808 C C . VAL B 1 212 ? -29.141 3.557 16.672 1 85.12 212 VAL B C 1
ATOM 7810 O O . VAL B 1 212 ? -28.156 2.928 17.078 1 85.12 212 VAL B O 1
ATOM 7813 N N . PHE B 1 213 ? -29.156 4.879 16.609 1 84.69 213 PHE B N 1
ATOM 7814 C CA . PHE B 1 213 ? -27.922 5.637 16.734 1 84.69 213 PHE B CA 1
ATOM 7815 C C . PHE B 1 213 ? -27.75 6.145 18.156 1 84.69 213 PHE B C 1
ATOM 7817 O O . PHE B 1 213 ? -28.719 6.258 18.906 1 84.69 213 PHE B O 1
ATOM 7824 N N . THR B 1 214 ? -26.391 6.277 18.516 1 77.94 214 THR B N 1
ATOM 7825 C CA . THR B 1 214 ? -26.047 6.738 19.859 1 77.94 214 THR B CA 1
ATOM 7826 C C . THR B 1 214 ? -26.5 8.18 20.062 1 77.94 214 THR B C 1
ATOM 7828 O O . THR B 1 214 ? -26.391 9.008 19.156 1 77.94 214 THR B O 1
ATOM 7831 N N . GLU B 1 215 ? -27.172 8.344 21.188 1 66.38 215 GLU B N 1
ATOM 7832 C CA . GLU B 1 215 ? -27.562 9.688 21.609 1 66.38 215 GLU B CA 1
ATOM 7833 C C . GLU B 1 215 ? -26.422 10.367 22.375 1 66.38 215 GLU B C 1
ATOM 7835 O O . GLU B 1 215 ? -25.812 9.758 23.266 1 66.38 215 GLU B O 1
ATOM 7840 N N . PHE B 1 216 ? -25.484 10.992 21.844 1 54.44 216 PHE B N 1
ATOM 7841 C CA . PHE B 1 216 ? -24.406 11.602 22.609 1 54.44 216 PHE B CA 1
ATOM 7842 C C . PHE B 1 216 ? -24.969 12.633 23.594 1 54.44 216 PHE B C 1
ATOM 7844 O O . PHE B 1 216 ? -25.766 13.492 23.203 1 54.44 216 PHE B O 1
ATOM 7851 N N . SER B 1 217 ? -25.328 12.32 24.922 1 46.28 217 SER B N 1
ATOM 7852 C CA . SER B 1 217 ? -25.781 13.242 25.953 1 46.28 217 SER B CA 1
ATOM 7853 C C . SER B 1 217 ? -24.688 14.211 26.375 1 46.28 217 SER B C 1
ATOM 7855 O O . SER B 1 217 ? -23.547 13.812 26.594 1 46.28 217 SER B O 1
ATOM 7857 N N . GLU B 1 218 ? -24.406 15.492 25.984 1 43.31 218 GLU B N 1
ATOM 7858 C CA . GLU B 1 218 ? -23.625 16.438 26.766 1 43.31 218 GLU B CA 1
ATOM 7859 C C . GLU B 1 218 ? -23.969 16.359 28.25 1 43.31 218 GLU B C 1
ATOM 7861 O O . GLU B 1 218 ? -25.094 15.977 28.609 1 43.31 218 GLU B O 1
ATOM 7866 N N . ALA B 1 219 ? -23.016 16.422 29.156 1 34.31 219 ALA B N 1
ATOM 7867 C CA . ALA B 1 219 ? -23.109 16.656 30.594 1 34.31 219 ALA B CA 1
ATOM 7868 C C . ALA B 1 219 ? -24.094 17.781 30.906 1 34.31 219 ALA B C 1
ATOM 7870 O O . ALA B 1 219 ? -23.891 18.922 30.484 1 34.31 219 ALA B O 1
ATOM 7871 N N . GLY B 1 220 ? -25.359 17.672 31.672 1 36.44 220 GLY B N 1
ATOM 7872 C CA . GLY B 1 220 ? -26.484 18.344 32.312 1 36.44 220 GLY B CA 1
ATOM 7873 C C . GLY B 1 220 ? -27.75 18.297 31.5 1 36.44 220 GLY B C 1
ATOM 7874 O O . GLY B 1 220 ? -28.828 18.016 32.031 1 36.44 220 GLY B O 1
ATOM 7875 N N . ARG B 1 221 ? -27.984 19.438 30.609 1 36.31 221 ARG B N 1
ATOM 7876 C CA . ARG B 1 221 ? -29.281 19.641 29.984 1 36.31 221 ARG B CA 1
ATOM 7877 C C . ARG B 1 221 ? -29.578 18.516 28.984 1 36.31 221 ARG B C 1
ATOM 7879 O O . ARG B 1 221 ? -28.672 17.969 28.359 1 36.31 221 ARG B O 1
ATOM 7886 N N . PHE B 1 222 ? -30.703 17.688 29.078 1 35.16 222 PHE B N 1
ATOM 7887 C CA . PHE B 1 222 ? -31.438 16.594 28.469 1 35.16 222 PHE B CA 1
ATOM 7888 C C . PHE B 1 222 ? -31.297 16.594 26.953 1 35.16 222 PHE B C 1
ATOM 7890 O O . PHE B 1 222 ? -32 15.891 26.25 1 35.16 222 PHE B O 1
ATOM 7897 N N . THR B 1 223 ? -30.891 17.609 26.281 1 36.5 223 THR B N 1
ATOM 7898 C CA . THR B 1 223 ? -31.266 17.516 24.875 1 36.5 223 THR B CA 1
ATOM 7899 C C . THR B 1 223 ? -30.516 16.359 24.203 1 36.5 223 THR B C 1
ATOM 7901 O O . THR B 1 223 ? -29.344 16.109 24.516 1 36.5 223 THR B O 1
ATOM 7904 N N . PHE B 1 224 ? -31.141 15.336 23.656 1 39.5 224 PHE B N 1
ATOM 7905 C CA . PHE B 1 224 ? -30.938 14.258 22.703 1 39.5 224 PHE B CA 1
ATOM 7906 C C . PHE B 1 224 ? -29.859 14.625 21.688 1 39.5 224 PHE B C 1
ATOM 7908 O O . PHE B 1 224 ? -30.172 15.078 20.594 1 39.5 224 PHE B O 1
ATOM 7915 N N . LEU B 1 225 ? -28.781 15.266 22.047 1 47 225 LEU B N 1
ATOM 7916 C CA . LEU B 1 225 ? -28.016 15.695 20.875 1 47 225 LEU B CA 1
ATOM 7917 C C . LEU B 1 225 ? -27.203 14.547 20.312 1 47 225 LEU B C 1
ATOM 7919 O O . LEU B 1 225 ? -26.531 13.82 21.047 1 47 225 LEU B O 1
ATOM 7923 N N . LEU B 1 226 ? -27.609 13.898 19.234 1 47.62 226 LEU B N 1
ATOM 7924 C CA . LEU B 1 226 ? -27.078 12.891 18.312 1 47.62 226 LEU B CA 1
ATOM 7925 C C . LEU B 1 226 ? -25.594 13.141 18.031 1 47.62 226 LEU B C 1
ATOM 7927 O O . LEU B 1 226 ? -24.859 12.203 17.719 1 47.62 226 LEU B O 1
ATOM 7931 N N . CYS B 1 227 ? -25.094 14.445 18.312 1 60.41 227 CYS B N 1
ATOM 7932 C CA . CYS B 1 227 ? -23.812 14.766 17.719 1 60.41 227 CYS B CA 1
ATOM 7933 C C . CYS B 1 227 ? -22.875 15.406 18.734 1 60.41 227 CYS B C 1
ATOM 7935 O O . CYS B 1 227 ? -23.344 16.078 19.656 1 60.41 227 CYS B O 1
ATOM 7937 N N . SER B 1 228 ? -21.703 14.945 18.938 1 73.38 228 SER B N 1
ATOM 7938 C CA . SER B 1 228 ? -20.641 15.633 19.672 1 73.38 228 SER B CA 1
ATOM 7939 C C . SER B 1 228 ? -20.516 17.078 19.219 1 73.38 228 SER B C 1
ATOM 7941 O O . SER B 1 228 ? -21.078 17.469 18.188 1 73.38 228 SER B O 1
ATOM 7943 N N . LEU B 1 229 ? -20.047 17.938 20.125 1 77.19 229 LEU B N 1
ATOM 7944 C CA . LEU B 1 229 ? -19.875 19.359 19.812 1 77.19 229 LEU B CA 1
ATOM 7945 C C . LEU B 1 229 ? -19.141 19.547 18.484 1 77.19 229 LEU B C 1
ATOM 7947 O O . LEU B 1 229 ? -19.5 20.422 17.688 1 77.19 229 LEU B O 1
ATOM 7951 N N . VAL B 1 230 ? -18.312 18.656 18.281 1 86.56 230 VAL B N 1
ATOM 7952 C CA . VAL B 1 230 ? -17.531 18.797 17.062 1 86.56 230 VAL B CA 1
ATOM 7953 C C . VAL B 1 230 ? -18.375 18.453 15.844 1 86.56 230 VAL B C 1
ATOM 7955 O O . VAL B 1 230 ? -18.266 19.078 14.789 1 86.56 230 VAL B O 1
ATOM 7958 N N . GLN B 1 231 ? -19.188 17.5 15.961 1 85.25 231 GLN B N 1
ATOM 7959 C CA . GLN B 1 231 ? -20.062 17.125 14.859 1 85.25 231 GLN B CA 1
ATOM 7960 C C . GLN B 1 231 ? -21.078 18.234 14.562 1 85.25 231 GLN B C 1
ATOM 7962 O O . GLN B 1 231 ? -21.438 18.453 13.406 1 85.25 231 GLN B O 1
ATOM 7967 N N . LEU B 1 232 ? -21.453 18.891 15.625 1 87 232 LEU B N 1
ATOM 7968 C CA . LEU B 1 232 ? -22.344 20.016 15.445 1 87 232 LEU B CA 1
ATOM 7969 C C . LEU B 1 232 ? -21.656 21.156 14.703 1 87 232 LEU B C 1
ATOM 7971 O O . LEU B 1 232 ? -22.234 21.766 13.797 1 87 232 LEU B O 1
ATOM 7975 N N . LEU B 1 233 ? -20.484 21.422 15.148 1 90.12 233 LEU B N 1
ATOM 7976 C CA . LEU B 1 233 ? -19.703 22.453 14.477 1 90.12 233 LEU B CA 1
ATOM 7977 C C . LEU B 1 233 ? -19.484 22.109 13.008 1 90.12 233 LEU B C 1
ATOM 7979 O O . LEU B 1 233 ? -19.547 22.984 12.141 1 90.12 233 LEU B O 1
ATOM 7983 N N . ARG B 1 234 ? -19.297 20.906 12.758 1 89.12 234 ARG B N 1
ATOM 7984 C CA . ARG B 1 234 ? -19.062 20.453 11.383 1 89.12 234 ARG B CA 1
ATOM 7985 C C . ARG B 1 234 ? -20.344 20.578 10.547 1 89.12 234 ARG B C 1
ATOM 7987 O O . ARG B 1 234 ? -20.281 20.938 9.367 1 89.12 234 ARG B O 1
ATOM 7994 N N . LEU B 1 235 ? -21.359 20.281 11.133 1 88.5 235 LEU B N 1
ATOM 7995 C CA . LEU B 1 235 ? -22.641 20.391 10.43 1 88.5 235 LEU B CA 1
ATOM 7996 C C . LEU B 1 235 ? -22.922 21.844 10.07 1 88.5 235 LEU B C 1
ATOM 7998 O O . LEU B 1 235 ? -23.359 22.141 8.953 1 88.5 235 LEU B O 1
ATOM 8002 N N . VAL B 1 236 ? -22.672 22.688 11.008 1 90.56 236 VAL B N 1
ATOM 8003 C CA . VAL B 1 236 ? -22.906 24.094 10.773 1 90.56 236 VAL B CA 1
ATOM 8004 C C . VAL B 1 236 ? -21.969 24.609 9.672 1 90.56 236 VAL B C 1
ATOM 8006 O O . VAL B 1 236 ? -22.406 25.312 8.758 1 90.56 236 VAL B O 1
ATOM 8009 N N . LYS B 1 237 ? -20.766 24.25 9.766 1 90.19 237 LYS B N 1
ATOM 8010 C CA . LYS B 1 237 ? -19.797 24.688 8.758 1 90.19 237 LYS B CA 1
ATOM 8011 C C . LYS B 1 237 ? -20.188 24.188 7.371 1 90.19 237 LYS B C 1
ATOM 8013 O O . LYS B 1 237 ? -20.156 24.938 6.398 1 90.19 237 LYS B O 1
ATOM 8018 N N . ARG B 1 238 ? -20.547 22.906 7.285 1 87.75 238 ARG B N 1
ATOM 8019 C CA . ARG B 1 238 ? -20.922 22.328 6 1 87.75 238 ARG B CA 1
ATOM 8020 C C . ARG B 1 238 ? -22.141 23.031 5.414 1 87.75 238 ARG B C 1
ATOM 8022 O O . ARG B 1 238 ? -22.188 23.312 4.215 1 87.75 238 ARG B O 1
ATOM 8029 N N . ARG B 1 239 ? -23.016 23.312 6.277 1 87.69 239 ARG B N 1
ATOM 8030 C CA . ARG B 1 239 ? -24.219 23.969 5.812 1 87.69 239 ARG B CA 1
ATOM 8031 C C . ARG B 1 239 ? -23.938 25.391 5.348 1 87.69 239 ARG B C 1
ATOM 8033 O O . ARG B 1 239 ? -24.469 25.844 4.34 1 87.69 239 ARG B O 1
ATOM 8040 N N . LEU B 1 240 ? -23.172 26.047 6.062 1 88.44 240 LEU B N 1
ATOM 8041 C CA . LEU B 1 240 ? -22.781 27.406 5.688 1 88.44 240 LEU B CA 1
ATOM 8042 C C . LEU B 1 240 ? -22.078 27.406 4.336 1 88.44 240 LEU B C 1
ATOM 8044 O O . LEU B 1 240 ? -22.328 28.297 3.508 1 88.44 240 LEU B O 1
ATOM 8048 N N . TRP B 1 241 ? -21.297 26.453 4.098 1 83.44 241 TRP B N 1
ATOM 8049 C CA . TRP B 1 241 ? -20.562 26.375 2.84 1 83.44 241 TRP B CA 1
ATOM 8050 C C . TRP B 1 241 ? -21.484 26.047 1.679 1 83.44 241 TRP B C 1
ATOM 8052 O O . TRP B 1 241 ? -21.234 26.438 0.54 1 83.44 241 TRP B O 1
ATOM 8062 N N . HIS B 1 242 ? -22.469 25.344 2.02 1 80.88 242 HIS B N 1
ATOM 8063 C CA . HIS B 1 242 ? -23.406 24.953 0.969 1 80.88 242 HIS B CA 1
ATOM 8064 C C . HIS B 1 242 ? -24.312 26.125 0.587 1 80.88 242 HIS B C 1
ATOM 8066 O O . HIS B 1 242 ? -24.734 26.234 -0.569 1 80.88 242 HIS B O 1
ATOM 8072 N N . VAL B 1 243 ? -24.594 26.969 1.505 1 83.38 243 VAL B N 1
ATOM 8073 C CA . VAL B 1 243 ? -25.594 28 1.272 1 83.38 243 VAL B CA 1
ATOM 8074 C C . VAL B 1 243 ? -24.906 29.312 0.921 1 83.38 243 VAL B C 1
ATOM 8076 O O . VAL B 1 243 ? -25.453 30.125 0.157 1 83.38 243 VAL B O 1
ATOM 8079 N N . LEU B 1 244 ? -23.719 29.5 1.421 1 86.88 244 LEU B N 1
ATOM 8080 C CA . LEU B 1 244 ? -23.031 30.766 1.241 1 86.88 244 LEU B CA 1
ATOM 8081 C C . LEU B 1 244 ? -21.828 30.625 0.323 1 86.88 244 LEU B C 1
ATOM 8083 O O . LEU B 1 244 ? -21.125 29.609 0.371 1 86.88 244 LEU B O 1
ATOM 8087 N N . ASN B 1 245 ? -21.719 31.547 -0.497 1 85.88 245 ASN B N 1
ATOM 8088 C CA . ASN B 1 245 ? -20.469 31.688 -1.222 1 85.88 245 ASN B CA 1
ATOM 8089 C C . ASN B 1 245 ? -19.484 32.562 -0.471 1 85.88 245 ASN B C 1
ATOM 8091 O O . ASN B 1 245 ? -19.438 33.781 -0.702 1 85.88 245 ASN B O 1
ATOM 8095 N N . ILE B 1 246 ? -18.688 32 0.225 1 84.88 246 ILE B N 1
ATOM 8096 C CA . ILE B 1 246 ? -17.828 32.688 1.187 1 84.88 246 ILE B CA 1
ATOM 8097 C C . ILE B 1 246 ? -16.844 33.594 0.446 1 84.88 246 ILE B C 1
ATOM 8099 O O . ILE B 1 246 ? -16.562 34.688 0.896 1 84.88 246 ILE B O 1
ATOM 8103 N N . GLU B 1 247 ? -16.391 33.188 -0.646 1 80.81 247 GLU B N 1
ATOM 8104 C CA . GLU B 1 247 ? -15.422 33.969 -1.388 1 80.81 247 GLU B CA 1
ATOM 8105 C C . GLU B 1 247 ? -16.062 35.25 -1.92 1 80.81 247 GLU B C 1
ATOM 8107 O O . GLU B 1 247 ? -15.469 36.344 -1.834 1 80.81 247 GLU B O 1
ATOM 8112 N N . GLU B 1 248 ? -17.219 35.188 -2.404 1 84.62 248 GLU B N 1
ATOM 8113 C CA . GLU B 1 248 ? -17.906 36.344 -2.953 1 84.62 248 GLU B CA 1
ATOM 8114 C C . GLU B 1 248 ? -18.375 37.281 -1.843 1 84.62 248 GLU B C 1
ATOM 8116 O O . GLU B 1 248 ? -18.406 38.5 -2.016 1 84.62 248 GLU B O 1
ATOM 8121 N N . LEU B 1 249 ? -18.703 36.656 -0.781 1 89.12 249 LEU B N 1
ATOM 8122 C CA . LEU B 1 249 ? -19.125 37.469 0.358 1 89.12 249 LEU B CA 1
ATOM 8123 C C . LEU B 1 249 ? -17.953 38.281 0.896 1 89.12 249 LEU B C 1
ATOM 8125 O O . LEU B 1 249 ? -18.125 39.406 1.354 1 89.12 249 LEU B O 1
ATOM 8129 N N . HIS B 1 250 ? -16.812 37.75 0.787 1 89 250 HIS B N 1
ATOM 8130 C CA . HIS B 1 250 ? -15.617 38.469 1.212 1 89 250 HIS B CA 1
ATOM 8131 C C . HIS B 1 250 ? -15.258 39.562 0.229 1 89 250 HIS B C 1
ATOM 8133 O O . HIS B 1 250 ? -14.859 40.656 0.639 1 89 250 HIS B O 1
ATOM 8139 N N . LYS B 1 251 ? -15.438 39.281 -1.033 1 86.62 251 LYS B N 1
ATOM 8140 C CA . LYS B 1 251 ? -15.133 40.281 -2.061 1 86.62 251 LYS B CA 1
ATOM 8141 C C . LYS B 1 251 ? -16.078 41.469 -1.979 1 86.62 251 LYS B C 1
ATOM 8143 O O . LYS B 1 251 ? -15.672 42.625 -2.152 1 86.62 251 LYS B O 1
ATOM 8148 N N . ALA B 1 252 ? -17.312 41.125 -1.726 1 88.06 252 ALA B N 1
ATOM 8149 C CA . ALA B 1 252 ? -18.328 42.188 -1.607 1 88.06 252 ALA B CA 1
ATOM 8150 C C . ALA B 1 252 ? -18.25 42.844 -0.241 1 88.06 252 ALA B C 1
ATOM 8152 O O . ALA B 1 252 ? -18.953 43.844 0.01 1 88.06 252 ALA B O 1
ATOM 8153 N N . GLU B 1 253 ? -17.391 42.344 0.713 1 88.62 253 GLU B N 1
ATOM 8154 C CA . GLU B 1 253 ? -17.156 42.875 2.055 1 88.62 253 GLU B CA 1
ATOM 8155 C C . GLU B 1 253 ? -18.438 42.844 2.883 1 88.62 253 GLU B C 1
ATOM 8157 O O . GLU B 1 253 ? -18.703 43.75 3.672 1 88.62 253 GLU B O 1
ATOM 8162 N N . VAL B 1 254 ? -19.266 41.906 2.506 1 89.75 254 VAL B N 1
ATOM 8163 C CA . VAL B 1 254 ? -20.422 41.688 3.359 1 89.75 254 VAL B CA 1
ATOM 8164 C C . VAL B 1 254 ? -20 41 4.645 1 89.75 254 VAL B C 1
ATOM 8166 O O . VAL B 1 254 ? -20.516 41.281 5.727 1 89.75 254 VAL B O 1
ATOM 8169 N N . MET B 1 255 ? -19.172 40.062 4.457 1 91.88 255 MET B N 1
ATOM 8170 C CA . MET B 1 255 ? -18.547 39.344 5.559 1 91.88 255 MET B CA 1
ATOM 8171 C C . MET B 1 255 ? -17.031 39.344 5.41 1 91.88 255 MET B C 1
ATOM 8173 O O . MET B 1 255 ? -16.5 39.094 4.316 1 91.88 255 MET B O 1
ATOM 8177 N N . THR B 1 256 ? -16.344 39.562 6.488 1 88.19 256 THR B N 1
ATOM 8178 C CA . THR B 1 256 ? -14.891 39.688 6.398 1 88.19 256 THR B CA 1
ATOM 8179 C C . THR B 1 256 ? -14.227 38.406 6.91 1 88.19 256 THR B C 1
ATOM 8181 O O . THR B 1 256 ? -13.18 38 6.402 1 88.19 256 THR B O 1
ATOM 8184 N N . GLU B 1 257 ? -14.805 37.844 7.961 1 90.25 257 GLU B N 1
ATOM 8185 C CA . GLU B 1 257 ? -14.18 36.688 8.555 1 90.25 257 GLU B CA 1
ATOM 8186 C C . GLU B 1 257 ? -15.219 35.781 9.211 1 90.25 257 GLU B C 1
ATOM 8188 O O . GLU B 1 257 ? -16.297 36.25 9.586 1 90.25 257 GLU B O 1
ATOM 8193 N N . MET B 1 258 ? -14.945 34.594 9.148 1 92.06 258 MET B N 1
ATOM 8194 C CA . MET B 1 258 ? -15.734 33.562 9.852 1 92.06 258 MET B CA 1
ATOM 8195 C C . MET B 1 258 ? -14.844 32.688 10.711 1 92.06 258 MET B C 1
ATOM 8197 O O . MET B 1 258 ? -13.797 32.219 10.242 1 92.06 258 MET B O 1
ATOM 8201 N N . PHE B 1 259 ? -15.164 32.562 12.023 1 92.06 259 PHE B N 1
ATOM 8202 C CA . PHE B 1 259 ? -14.328 31.703 12.867 1 92.06 259 PHE B CA 1
ATOM 8203 C C . PHE B 1 259 ? -15.188 30.938 13.875 1 92.06 259 PHE B C 1
ATOM 8205 O O . PHE B 1 259 ? -16.266 31.406 14.266 1 92.06 259 PHE B O 1
ATOM 8212 N N . PRO B 1 260 ? -14.742 29.75 14.219 1 93.19 260 PRO B N 1
ATOM 8213 C CA . PRO B 1 260 ? -15.414 29.016 15.289 1 93.19 260 PRO B CA 1
ATOM 8214 C C . PRO B 1 260 ? -15.148 29.594 16.672 1 93.19 260 PRO B C 1
ATOM 8216 O O . PRO B 1 260 ? -14.031 30.047 16.953 1 93.19 260 PRO B O 1
ATOM 8219 N N . VAL B 1 261 ? -16.125 29.5 17.516 1 92.12 261 VAL B N 1
ATOM 8220 C CA . VAL B 1 261 ? -16.062 30.203 18.812 1 92.12 261 VAL B CA 1
ATOM 8221 C C . VAL B 1 261 ? -15.594 29.234 19.891 1 92.12 261 VAL B C 1
ATOM 8223 O O . VAL B 1 261 ? -16.016 28.078 19.922 1 92.12 261 VAL B O 1
ATOM 8226 N N . HIS B 1 262 ? -14.695 29.75 20.75 1 90.69 262 HIS B N 1
ATOM 8227 C CA . HIS B 1 262 ? -14.281 29.031 21.953 1 90.69 262 HIS B CA 1
ATOM 8228 C C . HIS B 1 262 ? -15.289 29.234 23.078 1 90.69 262 HIS B C 1
ATOM 8230 O O . HIS B 1 262 ? -15.812 30.328 23.266 1 90.69 262 HIS B O 1
ATOM 8236 N N . HIS B 1 263 ? -15.469 28.109 23.797 1 87.38 263 HIS B N 1
ATOM 8237 C CA . HIS B 1 263 ? -16.266 28.188 25.016 1 87.38 263 HIS B CA 1
ATOM 8238 C C . HIS B 1 263 ? -15.367 28.219 26.25 1 87.38 263 HIS B C 1
ATOM 8240 O O . HIS B 1 263 ? -14.586 27.297 26.484 1 87.38 263 HIS B O 1
ATOM 8246 N N . TRP B 1 264 ? -15.617 29.172 27.031 1 84.81 264 TRP B N 1
ATOM 8247 C CA . TRP B 1 264 ? -14.711 29.406 28.156 1 84.81 264 TRP B CA 1
ATOM 8248 C C . TRP B 1 264 ? -14.766 28.266 29.156 1 84.81 264 TRP B C 1
ATOM 8250 O O . TRP B 1 264 ? -13.734 27.844 29.688 1 84.81 264 TRP B O 1
ATOM 8260 N N . LYS B 1 265 ? -15.883 27.766 29.406 1 83.06 265 LYS B N 1
ATOM 8261 C CA . LYS B 1 265 ? -16.016 26.688 30.391 1 83.06 265 LYS B CA 1
ATOM 8262 C C . LYS B 1 265 ? -15.25 25.438 29.938 1 83.06 265 LYS B C 1
ATOM 8264 O O . LYS B 1 265 ? -14.656 24.734 30.766 1 83.06 265 LYS B O 1
ATOM 8269 N N . ASP B 1 266 ? -15.289 25.203 28.688 1 85.69 266 ASP B N 1
ATOM 8270 C CA . ASP B 1 266 ? -14.547 24.062 28.172 1 85.69 266 ASP B CA 1
ATOM 8271 C C . ASP B 1 266 ? -13.047 24.297 28.25 1 85.69 266 ASP B C 1
ATOM 8273 O O . ASP B 1 266 ? -12.281 23.359 28.516 1 85.69 266 ASP B O 1
ATOM 8277 N N . ILE B 1 267 ? -12.609 25.547 28.062 1 88.38 267 ILE B N 1
ATOM 8278 C CA . ILE B 1 267 ? -11.195 25.891 28.141 1 88.38 267 ILE B CA 1
ATOM 8279 C C . ILE B 1 267 ? -10.695 25.688 29.578 1 88.38 267 ILE B C 1
ATOM 8281 O O . ILE B 1 267 ? -9.594 25.188 29.797 1 88.38 267 ILE B O 1
ATOM 8285 N N . LEU B 1 268 ? -11.562 26 30.516 1 86.06 268 LEU B N 1
ATOM 8286 C CA . LEU B 1 268 ? -11.203 25.844 31.922 1 86.06 268 LEU B CA 1
ATOM 8287 C C . LEU B 1 268 ? -11.094 24.375 32.281 1 86.06 268 LEU B C 1
ATOM 8289 O O . LEU B 1 268 ? -10.25 24 33.125 1 86.06 268 LEU B O 1
ATOM 8293 N N . GLU B 1 269 ? -11.875 23.641 31.672 1 85.31 269 GLU B N 1
ATOM 8294 C CA . GLU B 1 269 ? -11.797 22.203 31.922 1 85.31 269 GLU B CA 1
ATOM 8295 C C . GLU B 1 269 ? -10.484 21.625 31.406 1 85.31 269 GLU B C 1
ATOM 8297 O O . GLU B 1 269 ? -9.875 20.781 32.062 1 85.31 269 GLU B O 1
ATOM 8302 N N . PHE B 1 270 ? -10.016 22.109 30.312 1 87.31 270 PHE B N 1
ATOM 8303 C CA . PHE B 1 270 ? -8.75 21.672 29.75 1 87.31 270 PHE B CA 1
ATOM 8304 C C . PHE B 1 270 ? -7.586 22.125 30.625 1 87.31 270 PHE B C 1
ATOM 8306 O O . PHE B 1 270 ? -6.594 21.406 30.766 1 87.31 270 PHE B O 1
ATOM 8313 N N . TRP B 1 271 ? -7.734 23.25 31.156 1 86.62 271 TRP B N 1
ATOM 8314 C CA . TRP B 1 271 ? -6.703 23.781 32.031 1 86.62 271 TRP B CA 1
ATOM 8315 C C . TRP B 1 271 ? -6.605 22.969 33.312 1 86.62 271 TRP B C 1
ATOM 8317 O O . TRP B 1 271 ? -5.508 22.625 33.781 1 86.62 271 TRP B O 1
ATOM 8327 N N . ASN B 1 272 ? -7.723 22.625 33.844 1 83.25 272 ASN B N 1
ATOM 8328 C CA . ASN B 1 272 ? -7.766 21.875 35.094 1 83.25 272 ASN B CA 1
ATOM 8329 C C . ASN B 1 272 ? -7.285 20.438 34.906 1 83.25 272 ASN B C 1
ATOM 8331 O O . ASN B 1 272 ? -6.727 19.859 35.844 1 83.25 272 ASN B O 1
ATOM 8335 N N . ASP B 1 273 ? -7.508 19.969 33.75 1 82 273 ASP B N 1
ATOM 8336 C CA . ASP B 1 273 ? -7.059 18.609 33.469 1 82 273 ASP B CA 1
ATOM 8337 C C . ASP B 1 273 ? -5.555 18.578 33.219 1 82 273 ASP B C 1
ATOM 8339 O O . ASP B 1 273 ? -4.945 17.5 33.219 1 82 273 ASP B O 1
ATOM 8343 N N . GLY B 1 274 ? -4.957 19.719 32.969 1 81 274 GLY B N 1
ATOM 8344 C CA . GLY B 1 274 ? -3.518 19.797 32.781 1 81 274 GLY B CA 1
ATOM 8345 C C . GLY B 1 274 ? -3.1 19.797 31.328 1 81 274 GLY B C 1
ATOM 8346 O O . GLY B 1 274 ? -1.908 19.875 31.016 1 81 274 GLY B O 1
ATOM 8347 N N . PHE B 1 275 ? -4.039 19.766 30.406 1 84.69 275 PHE B N 1
ATOM 8348 C CA . PHE B 1 275 ? -3.721 19.703 28.984 1 84.69 275 PHE B CA 1
ATOM 8349 C C . PHE B 1 275 ? -3.062 21 28.516 1 84.69 275 PHE B C 1
ATOM 8351 O O . PHE B 1 275 ? -2.086 20.969 27.766 1 84.69 275 PHE B O 1
ATOM 8358 N N . SER B 1 276 ? -3.531 22.094 29.031 1 84.38 276 SER B N 1
ATOM 8359 C CA . SER B 1 276 ? -3.066 23.391 28.531 1 84.38 276 SER B CA 1
ATOM 8360 C C . SER B 1 276 ? -2.256 24.125 29.578 1 84.38 276 SER B C 1
ATOM 8362 O O . SER B 1 276 ? -1.85 25.266 29.375 1 84.38 276 SER B O 1
ATOM 8364 N N . ASN B 1 277 ? -1.963 23.453 30.656 1 83.19 277 ASN B N 1
ATOM 8365 C CA . ASN B 1 277 ? -1.202 24.094 31.719 1 83.19 277 ASN B CA 1
ATOM 8366 C C . ASN B 1 277 ? 0.297 23.859 31.562 1 83.19 277 ASN B C 1
ATOM 8368 O O . ASN B 1 277 ? 0.777 22.75 31.766 1 83.19 277 ASN B O 1
ATOM 8372 N N . PRO B 1 278 ? 0.963 24.938 31.203 1 80.75 278 PRO B N 1
ATOM 8373 C CA . PRO B 1 278 ? 2.404 24.766 31 1 80.75 278 PRO B CA 1
ATOM 8374 C C . PRO B 1 278 ? 3.141 24.391 32.281 1 80.75 278 PRO B C 1
ATOM 8376 O O . PRO B 1 278 ? 4.262 23.875 32.219 1 80.75 278 PRO B O 1
ATOM 8379 N N . ALA B 1 279 ? 2.553 24.547 33.406 1 78.56 279 ALA B N 1
ATOM 8380 C CA . ALA B 1 279 ? 3.197 24.234 34.688 1 78.56 279 ALA B CA 1
ATOM 8381 C C . ALA B 1 279 ? 3.238 22.719 34.906 1 78.56 279 ALA B C 1
ATOM 8383 O O . ALA B 1 279 ? 4.059 22.219 35.688 1 78.56 279 ALA B O 1
ATOM 8384 N N . ARG B 1 280 ? 2.447 22.047 34.219 1 81.56 280 ARG B N 1
ATOM 8385 C 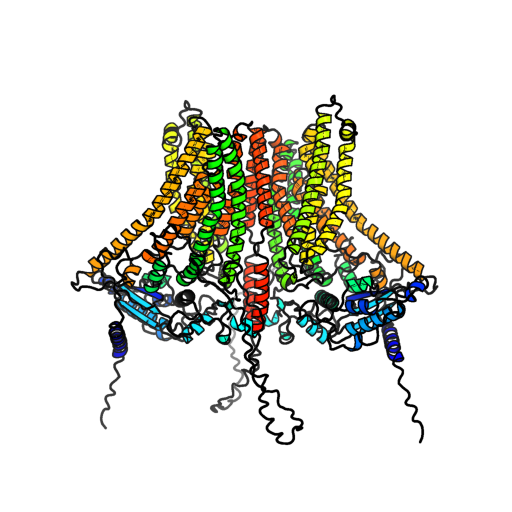CA . ARG B 1 280 ? 2.395 20.594 34.375 1 81.56 280 ARG B CA 1
ATOM 8386 C C . ARG B 1 280 ? 3.137 19.891 33.25 1 81.56 280 ARG B C 1
ATOM 8388 O O . ARG B 1 280 ? 2.617 18.953 32.625 1 81.56 280 ARG B O 1
ATOM 8395 N N . VAL B 1 281 ? 4.305 20.344 32.969 1 77.12 281 VAL B N 1
ATOM 8396 C CA . VAL B 1 281 ? 5.117 19.859 31.875 1 77.12 281 VAL B CA 1
ATOM 8397 C C . VAL B 1 281 ? 5.465 18.391 32.094 1 77.12 281 VAL B C 1
ATOM 8399 O O . VAL B 1 281 ? 5.578 17.625 31.109 1 77.12 281 VAL B O 1
ATOM 8402 N N . LEU B 1 282 ? 5.48 17.906 33.25 1 72.75 282 LEU B N 1
ATOM 8403 C CA . LEU B 1 282 ? 5.965 16.562 33.531 1 72.75 282 LEU B CA 1
ATOM 8404 C C . LEU B 1 282 ? 4.816 15.555 33.531 1 72.75 282 LEU B C 1
ATOM 8406 O O . LEU B 1 282 ? 5.043 14.352 33.625 1 72.75 282 LEU B O 1
ATOM 8410 N N . GLN B 1 283 ? 3.686 16.062 33.281 1 73.62 283 GLN B N 1
ATOM 8411 C CA . GLN B 1 283 ? 2.562 15.125 33.25 1 73.62 283 GLN B CA 1
ATOM 8412 C C . GLN B 1 283 ? 2.342 14.562 31.859 1 73.62 283 GLN B C 1
ATOM 8414 O O . GLN B 1 283 ? 2.133 15.32 30.906 1 73.62 283 GLN B O 1
ATOM 8419 N N . TYR B 1 284 ? 2.49 13.273 31.766 1 67.38 284 TYR B N 1
ATOM 8420 C CA . TYR B 1 284 ? 2.266 12.617 30.484 1 67.38 284 TYR B CA 1
ATOM 8421 C C . TYR B 1 284 ? 0.784 12.625 30.125 1 67.38 284 TYR B C 1
ATOM 8423 O O . TYR B 1 284 ? -0.07 12.367 30.969 1 67.38 284 TYR B O 1
ATOM 8431 N N . PRO B 1 285 ? 0.62 13 28.859 1 64.31 285 PRO B N 1
ATOM 8432 C CA . PRO B 1 285 ? -0.792 13.086 28.484 1 64.31 285 PRO B CA 1
ATOM 8433 C C . PRO B 1 285 ? -1.503 11.734 28.531 1 64.31 285 PRO B C 1
ATOM 8435 O O . PRO B 1 285 ? -0.983 10.742 28.031 1 64.31 285 PRO B O 1
ATOM 8438 N N . GLY B 1 286 ? -2.408 11.68 29.375 1 63.62 286 GLY B N 1
ATOM 8439 C CA . GLY B 1 286 ? -3.207 10.469 29.469 1 63.62 286 GLY B CA 1
ATOM 8440 C C . GLY B 1 286 ? -3.904 10.102 28.172 1 63.62 286 GLY B C 1
ATOM 8441 O O . GLY B 1 286 ? -4.012 10.938 27.266 1 63.62 286 GLY B O 1
ATOM 8442 N N . ARG B 1 287 ? -4.277 9 28 1 64.12 287 ARG B N 1
ATOM 8443 C CA . ARG B 1 287 ? -4.965 8.422 26.859 1 64.12 287 ARG B CA 1
ATOM 8444 C C . ARG B 1 287 ? -6.316 9.094 26.625 1 64.12 287 ARG B C 1
ATOM 8446 O O . ARG B 1 287 ? -6.793 9.172 25.5 1 64.12 287 ARG B O 1
ATOM 8453 N N . GLN B 1 288 ? -6.746 9.656 27.641 1 69.81 288 GLN B N 1
ATOM 8454 C CA . GLN B 1 288 ? -8.07 10.266 27.562 1 69.81 288 GLN B CA 1
ATOM 8455 C C . GLN B 1 288 ? -8 11.664 26.953 1 69.81 288 GLN B C 1
ATOM 8457 O O . GLN B 1 288 ? -9.016 12.195 26.484 1 69.81 288 GLN B O 1
ATOM 8462 N N . HIS B 1 289 ? -6.812 12.125 26.906 1 79.81 289 HIS B N 1
ATOM 8463 C CA . HIS B 1 289 ? -6.672 13.469 26.359 1 79.81 289 HIS B CA 1
ATOM 8464 C C . HIS B 1 289 ? -6.922 13.492 24.859 1 79.81 289 HIS B C 1
ATOM 8466 O O . HIS B 1 289 ? -7.508 14.453 24.344 1 79.81 289 HIS B O 1
ATOM 8472 N N . THR B 1 290 ? -6.652 12.406 24.25 1 85 290 THR B N 1
ATOM 8473 C CA . THR B 1 290 ? -6.844 12.383 22.797 1 85 290 THR B CA 1
ATOM 8474 C C . THR B 1 290 ? -8.328 12.375 22.453 1 85 290 THR B C 1
ATOM 8476 O O . THR B 1 290 ? -8.742 13.023 21.484 1 85 290 THR B O 1
ATOM 8479 N N . THR B 1 291 ? -9.062 11.789 23.266 1 82.38 291 THR B N 1
ATOM 8480 C CA . THR B 1 291 ? -10.5 11.766 23.016 1 82.38 291 THR B CA 1
ATOM 8481 C C . THR B 1 291 ? -11.133 13.117 23.344 1 82.38 291 THR B C 1
ATOM 8483 O O . THR B 1 291 ? -12.047 13.562 22.641 1 82.38 291 THR B O 1
ATOM 8486 N N . LYS B 1 292 ? -10.633 13.734 24.344 1 85.19 292 LYS B N 1
ATOM 8487 C CA . LYS B 1 292 ? -11.133 15.055 24.688 1 85.19 292 LYS B CA 1
ATOM 8488 C C . LYS B 1 292 ? -10.781 16.078 23.625 1 85.19 292 LYS B C 1
ATOM 8490 O O . LYS B 1 292 ? -11.594 16.938 23.281 1 85.19 292 LYS B O 1
ATOM 8495 N N . VAL B 1 293 ? -9.609 15.984 23.141 1 88.81 293 VAL B N 1
ATOM 8496 C CA . VAL B 1 293 ? -9.164 16.891 22.078 1 88.81 293 VAL B CA 1
ATOM 8497 C C . VAL B 1 293 ? -9.984 16.656 20.812 1 88.81 293 VAL B C 1
ATOM 8499 O O . VAL B 1 293 ? -10.344 17.594 20.109 1 88.81 293 VAL B O 1
ATOM 8502 N N . ARG B 1 294 ? -10.297 15.445 20.562 1 89.25 294 ARG B N 1
ATOM 8503 C CA . ARG B 1 294 ? -11.117 15.117 19.406 1 89.25 294 ARG B CA 1
ATOM 8504 C C . ARG B 1 294 ? -12.508 15.734 19.516 1 89.25 294 ARG B C 1
ATOM 8506 O O . ARG B 1 294 ? -13.031 16.281 18.547 1 89.25 294 ARG B O 1
ATOM 8513 N N . ASN B 1 295 ? -13.008 15.656 20.703 1 85.94 295 ASN B N 1
ATOM 8514 C CA . ASN B 1 295 ? -14.367 16.125 20.922 1 85.94 295 ASN B CA 1
ATOM 8515 C C . ASN B 1 295 ? -14.445 17.656 20.891 1 85.94 295 ASN B C 1
ATOM 8517 O O . ASN B 1 295 ? -15.508 18.219 20.641 1 85.94 295 ASN B O 1
ATOM 8521 N N . TYR B 1 296 ? -13.344 18.219 21.109 1 89.31 296 TYR B N 1
ATOM 8522 C CA . TYR B 1 296 ? -13.367 19.688 21.156 1 89.31 296 TYR B CA 1
ATOM 8523 C C . TYR B 1 296 ? -12.867 20.281 19.844 1 89.31 296 TYR B C 1
ATOM 8525 O O . TYR B 1 296 ? -13.477 21.203 19.297 1 89.31 296 TYR B O 1
ATOM 8533 N N . PHE B 1 297 ? -11.781 19.844 19.281 1 90.12 297 PHE B N 1
ATOM 8534 C CA . PHE B 1 297 ? -11.148 20.469 18.141 1 90.12 297 PHE B CA 1
ATOM 8535 C C . PHE B 1 297 ? -11.484 19.703 16.859 1 90.12 297 PHE B C 1
ATOM 8537 O O . PHE B 1 297 ? -11.422 20.266 15.758 1 90.12 297 PHE B O 1
ATOM 8544 N N . GLY B 1 298 ? -11.688 18.438 16.938 1 90 298 GLY B N 1
ATOM 8545 C CA . GLY B 1 298 ? -11.898 17.625 15.75 1 90 298 GLY B CA 1
ATOM 8546 C C . GLY B 1 298 ? -10.828 16.562 15.547 1 90 298 GLY B C 1
ATOM 8547 O O . GLY B 1 298 ? -9.859 16.5 16.312 1 90 298 GLY B O 1
ATOM 8548 N N . GLU B 1 299 ? -10.984 15.797 14.547 1 91.56 299 GLU B N 1
ATOM 8549 C CA . GLU B 1 299 ? -10.133 14.625 14.352 1 91.56 299 GLU B CA 1
ATOM 8550 C C . GLU B 1 299 ? -8.773 15.023 13.773 1 91.56 299 GLU B C 1
ATOM 8552 O O . GLU B 1 299 ? -7.762 14.375 14.055 1 91.56 299 GLU B O 1
ATOM 8557 N N . GLU B 1 300 ? -8.68 16.062 13.023 1 90.88 300 GLU B N 1
ATOM 8558 C CA . GLU B 1 300 ? -7.402 16.469 12.453 1 90.88 300 GLU B CA 1
ATOM 8559 C C . GLU B 1 300 ? -6.398 16.828 13.539 1 90.88 300 GLU B C 1
ATOM 8561 O O . GLU B 1 300 ? -5.262 16.344 13.531 1 90.88 300 GLU B O 1
ATOM 8566 N N . VAL B 1 301 ? -6.832 17.656 14.555 1 91.69 301 VAL B N 1
ATOM 8567 C CA . VAL B 1 301 ? -5.969 18.047 15.656 1 91.69 301 VAL B CA 1
ATOM 8568 C C . VAL B 1 301 ? -5.734 16.859 16.594 1 91.69 301 VAL B C 1
ATOM 8570 O O . VAL B 1 301 ? -4.641 16.703 17.141 1 91.69 301 VAL B O 1
ATOM 8573 N N . ALA B 1 302 ? -6.699 16.094 16.703 1 92 302 ALA B N 1
ATOM 8574 C CA . ALA B 1 302 ? -6.578 14.93 17.578 1 92 302 ALA B CA 1
ATOM 8575 C C . ALA B 1 302 ? -5.547 13.945 17.047 1 92 302 ALA B C 1
ATOM 8577 O O . ALA B 1 302 ? -4.781 13.352 17.812 1 92 302 ALA B O 1
ATOM 8578 N N . PHE B 1 303 ? -5.512 13.773 15.734 1 93.06 303 PHE B N 1
ATOM 8579 C CA . PHE B 1 303 ? -4.535 12.867 15.141 1 93.06 303 PHE B CA 1
ATOM 8580 C C . PHE B 1 303 ? -3.123 13.422 15.289 1 93.06 303 PHE B C 1
ATOM 8582 O O . PHE B 1 303 ? -2.164 12.664 15.453 1 93.06 303 PHE B O 1
ATOM 8589 N N . PHE B 1 304 ? -2.99 14.742 15.281 1 93 304 PHE B N 1
ATOM 8590 C CA . PHE B 1 304 ? -1.683 15.336 15.531 1 93 304 PHE B CA 1
ATOM 8591 C C . PHE B 1 304 ? -1.193 15 16.938 1 93 304 PHE B C 1
ATOM 8593 O O . PHE B 1 304 ? -0.058 14.555 17.109 1 93 304 PHE B O 1
ATOM 8600 N N . TYR B 1 305 ? -2.066 15.102 17.875 1 91.81 305 TYR B N 1
ATOM 8601 C CA . TYR B 1 305 ? -1.685 14.82 19.25 1 91.81 305 TYR B CA 1
ATOM 8602 C C . TYR B 1 305 ? -1.456 13.328 19.453 1 91.81 305 TYR B C 1
ATOM 8604 O O . TYR B 1 305 ? -0.568 12.922 20.203 1 91.81 305 TYR B O 1
ATOM 8612 N N . HIS B 1 306 ? -2.299 12.617 18.781 1 92.31 306 HIS B N 1
ATOM 8613 C CA . HIS B 1 306 ? -2.125 11.172 18.859 1 92.31 306 HIS B CA 1
ATOM 8614 C C . HIS B 1 306 ? -0.77 10.742 18.312 1 92.31 306 HIS B C 1
ATOM 8616 O O . HIS B 1 306 ? -0.072 9.938 18.922 1 92.31 306 HIS B O 1
ATOM 8622 N N . TRP B 1 307 ? -0.401 11.281 17.203 1 93.25 307 TRP B N 1
ATOM 8623 C CA . TRP B 1 307 ? 0.88 10.977 16.578 1 93.25 307 TRP B CA 1
ATOM 8624 C C . TRP B 1 307 ? 2.037 11.508 17.422 1 93.25 307 TRP B C 1
ATOM 8626 O O . TRP B 1 307 ? 3.023 10.797 17.641 1 93.25 307 TRP B O 1
ATOM 8636 N N . PHE B 1 308 ? 1.906 12.734 17.906 1 92.5 308 PHE B N 1
ATOM 8637 C CA . PHE B 1 308 ? 2.977 13.367 18.672 1 92.5 308 PHE B CA 1
ATOM 8638 C C . PHE B 1 308 ? 3.236 12.609 19.969 1 92.5 308 PHE B C 1
ATOM 8640 O O . PHE B 1 308 ? 4.387 12.461 20.391 1 92.5 308 PHE B O 1
ATOM 8647 N N . ASN B 1 309 ? 2.186 12.156 20.578 1 91.06 309 ASN B N 1
ATOM 8648 C CA . ASN B 1 309 ? 2.336 11.344 21.781 1 91.06 309 ASN B CA 1
ATOM 8649 C C . ASN B 1 309 ? 3.014 10.008 21.469 1 91.06 309 ASN B C 1
ATOM 8651 O O . ASN B 1 309 ? 3.832 9.531 22.25 1 91.06 309 ASN B O 1
ATOM 8655 N N . PHE B 1 310 ? 2.689 9.484 20.406 1 92.12 310 PHE B N 1
ATOM 8656 C CA . PHE B 1 310 ? 3.283 8.211 20.016 1 92.12 310 PHE B CA 1
ATOM 8657 C C . PHE B 1 310 ? 4.773 8.375 19.734 1 92.12 310 PHE B C 1
ATOM 8659 O O . PHE B 1 310 ? 5.578 7.535 20.141 1 92.12 310 PHE B O 1
ATOM 8666 N N . VAL B 1 311 ? 5.09 9.461 19.031 1 93.12 311 VAL B N 1
ATOM 8667 C CA . VAL B 1 311 ? 6.492 9.727 18.719 1 93.12 311 VAL B CA 1
ATOM 8668 C C . VAL B 1 311 ? 7.281 9.891 20.016 1 93.12 311 VAL B C 1
ATOM 8670 O O . VAL B 1 311 ? 8.383 9.344 20.156 1 93.12 311 VAL B O 1
ATOM 8673 N N . THR B 1 312 ? 6.738 10.555 20.953 1 91.62 312 THR B N 1
ATOM 8674 C CA . THR B 1 312 ? 7.41 10.797 22.219 1 91.62 312 THR B CA 1
ATOM 8675 C C . THR B 1 312 ? 7.609 9.484 22.984 1 91.62 312 THR B C 1
ATOM 8677 O O . THR B 1 312 ? 8.672 9.25 23.547 1 91.62 312 THR B O 1
ATOM 8680 N N . ARG B 1 313 ? 6.684 8.656 22.922 1 90.25 313 ARG B N 1
ATOM 8681 C CA . ARG B 1 313 ? 6.789 7.367 23.594 1 90.25 313 ARG B CA 1
ATOM 8682 C C . ARG B 1 313 ? 7.824 6.477 22.906 1 90.25 313 ARG B C 1
ATOM 8684 O O . ARG B 1 313 ? 8.578 5.77 23.578 1 90.25 313 ARG B O 1
ATOM 8691 N N . CYS B 1 314 ? 7.781 6.516 21.625 1 92.56 314 CYS B N 1
ATOM 8692 C CA . CYS B 1 314 ? 8.695 5.656 20.875 1 92.56 314 CYS B CA 1
ATOM 8693 C C . CYS B 1 314 ? 10.133 6.117 21.047 1 92.56 314 CYS B C 1
ATOM 8695 O O . CYS B 1 314 ? 11.07 5.32 20.922 1 92.56 314 CYS B O 1
ATOM 8697 N N . LEU B 1 315 ? 10.336 7.387 21.344 1 94.12 315 LEU B N 1
ATOM 8698 C CA . LEU B 1 315 ? 11.68 7.934 21.516 1 94.12 315 LEU B CA 1
ATOM 8699 C C . LEU B 1 315 ? 12.297 7.445 22.812 1 94.12 315 LEU B C 1
ATOM 8701 O O . LEU B 1 315 ? 13.516 7.527 23 1 94.12 315 LEU B O 1
ATOM 8705 N N . PHE B 1 316 ? 11.594 6.859 23.688 1 92.31 316 PHE B N 1
ATOM 8706 C CA . PHE B 1 316 ? 12.117 6.375 24.969 1 92.31 316 PHE B CA 1
ATOM 8707 C C . PHE B 1 316 ? 13.016 5.164 24.75 1 92.31 316 PHE B C 1
ATOM 8709 O O . PHE B 1 316 ? 14 4.977 25.469 1 92.31 316 PHE B O 1
ATOM 8716 N N . MET B 1 317 ? 12.734 4.434 23.703 1 93.56 317 MET B N 1
ATOM 8717 C CA . MET B 1 317 ? 13.547 3.25 23.453 1 93.56 317 MET B CA 1
ATOM 8718 C C . MET B 1 317 ? 14.969 3.643 23.062 1 93.56 317 MET B C 1
ATOM 8720 O O . MET B 1 317 ? 15.93 3.256 23.734 1 93.56 317 MET B O 1
ATOM 8724 N N . PRO B 1 318 ? 15.109 4.434 22.047 1 94.38 318 PRO B N 1
ATOM 8725 C CA . PRO B 1 318 ? 16.484 4.848 21.734 1 94.38 318 PRO B CA 1
ATOM 8726 C C . PRO B 1 318 ? 17.078 5.734 22.828 1 94.38 318 PRO B C 1
ATOM 8728 O O . PRO B 1 318 ? 18.297 5.676 23.078 1 94.38 318 PRO B O 1
ATOM 8731 N N . GLY B 1 319 ? 16.312 6.492 23.562 1 94.38 319 GLY B N 1
ATOM 8732 C CA . GLY B 1 319 ? 16.812 7.324 24.641 1 94.38 319 GLY B CA 1
ATOM 8733 C C . GLY B 1 319 ? 17.344 6.52 25.812 1 94.38 319 GLY B C 1
ATOM 8734 O O . GLY B 1 319 ? 18.422 6.797 26.328 1 94.38 319 GLY B O 1
ATOM 8735 N N . ILE B 1 320 ? 16.688 5.523 26.172 1 93.38 320 ILE B N 1
ATOM 8736 C CA . ILE B 1 320 ? 17.094 4.668 27.266 1 93.38 320 ILE B CA 1
ATOM 8737 C C . ILE B 1 320 ? 18.328 3.857 26.859 1 93.38 320 ILE B C 1
ATOM 8739 O O . ILE B 1 320 ? 19.266 3.691 27.656 1 93.38 320 ILE B O 1
ATOM 8743 N N . LEU B 1 321 ? 18.25 3.404 25.625 1 93.5 321 LEU B N 1
ATOM 8744 C CA . LEU B 1 321 ? 19.391 2.631 25.141 1 93.5 321 LEU B CA 1
ATOM 8745 C C . LEU B 1 321 ? 20.672 3.455 25.188 1 93.5 321 LEU B C 1
ATOM 8747 O O . LEU B 1 321 ? 21.719 2.961 25.625 1 93.5 321 LEU B O 1
ATOM 8751 N N . TRP B 1 322 ? 20.609 4.656 24.781 1 92.75 322 TRP B N 1
ATOM 8752 C CA . TRP B 1 322 ? 21.781 5.523 24.812 1 92.75 322 TRP B CA 1
ATOM 8753 C C . TRP B 1 322 ? 22.188 5.844 26.234 1 92.75 322 TRP B C 1
ATOM 8755 O O . TRP B 1 322 ? 23.375 5.801 26.578 1 92.75 322 TRP B O 1
ATOM 8765 N N . ALA B 1 323 ? 21.266 6.129 27.141 1 92.31 323 ALA B N 1
ATOM 8766 C CA . ALA B 1 323 ? 21.562 6.512 28.516 1 92.31 323 ALA B CA 1
ATOM 8767 C C . ALA B 1 323 ? 22.203 5.355 29.281 1 92.31 323 ALA B C 1
ATOM 8769 O O . ALA B 1 323 ? 23.188 5.555 30 1 92.31 323 ALA B O 1
ATOM 8770 N N . VAL B 1 324 ? 21.766 4.207 29.031 1 91.12 324 VAL B N 1
ATOM 8771 C CA . VAL B 1 324 ? 22.297 3.029 29.719 1 91.12 324 VAL B CA 1
ATOM 8772 C C . VAL B 1 324 ? 23.703 2.729 29.188 1 91.12 324 VAL B C 1
ATOM 8774 O O . VAL B 1 324 ? 24.609 2.424 29.969 1 91.12 324 VAL B O 1
ATOM 8777 N N . SER B 1 325 ? 23.844 2.84 27.891 1 90.62 325 SER B N 1
ATOM 8778 C CA . SER B 1 325 ? 25.156 2.582 27.312 1 90.62 325 SER B CA 1
ATOM 8779 C C . SER B 1 325 ? 26.188 3.617 27.781 1 90.62 325 SER B C 1
ATOM 8781 O O . SER B 1 325 ? 27.344 3.285 28.016 1 90.62 325 SER B O 1
ATOM 8783 N N . GLU B 1 326 ? 25.734 4.852 27.891 1 89.12 326 GLU B N 1
ATOM 8784 C CA . GLU B 1 326 ? 26.625 5.91 28.359 1 89.12 326 GLU B CA 1
ATOM 8785 C C . GLU B 1 326 ? 27.031 5.691 29.812 1 89.12 326 GLU B C 1
ATOM 8787 O O . GLU B 1 326 ? 28.203 5.883 30.188 1 89.12 326 GLU B O 1
ATOM 8792 N N . LEU B 1 327 ? 26.125 5.211 30.609 1 87.81 327 LEU B N 1
ATOM 8793 C CA . LEU B 1 327 ? 26.406 4.969 32.031 1 87.81 327 LEU B CA 1
ATOM 8794 C C . LEU B 1 327 ? 27.312 3.75 32.188 1 87.81 327 LEU B C 1
ATOM 8796 O O . LEU B 1 327 ? 28.234 3.768 33.031 1 87.81 327 LEU B O 1
ATOM 8800 N N . LEU B 1 328 ? 27.062 2.734 31.391 1 87.81 328 LEU B N 1
ATOM 8801 C CA . LEU B 1 328 ? 27.859 1.511 31.484 1 87.81 328 LEU B CA 1
ATOM 8802 C C . LEU B 1 328 ? 29.281 1.754 31 1 87.81 328 LEU B C 1
ATOM 8804 O O . LEU B 1 328 ? 30.234 1.307 31.641 1 87.81 328 LEU B O 1
ATOM 8808 N N . LEU B 1 329 ? 29.344 2.443 29.922 1 87.81 329 LEU B N 1
ATOM 8809 C CA . LEU B 1 329 ? 30.672 2.66 29.359 1 87.81 329 LEU B CA 1
ATOM 8810 C C . LEU B 1 329 ? 31.453 3.662 30.203 1 87.81 329 LEU B C 1
ATOM 8812 O O . LEU B 1 329 ? 32.688 3.523 30.359 1 87.81 329 LEU B O 1
ATOM 8816 N N . SER B 1 330 ? 30.875 4.664 30.672 1 84.06 330 SER B N 1
ATOM 8817 C CA . SER B 1 330 ? 31.547 5.617 31.547 1 84.06 330 SER B CA 1
ATOM 8818 C C . SER B 1 330 ? 31.938 4.973 32.875 1 84.06 330 SER B C 1
ATOM 8820 O O . SER B 1 330 ? 33 5.281 33.438 1 84.06 330 SER B O 1
ATOM 8822 N N . GLY B 1 331 ? 31.078 4.133 33.344 1 79.94 331 GLY B N 1
ATOM 8823 C CA . GLY B 1 331 ? 31.375 3.432 34.594 1 79.94 331 GLY B CA 1
ATOM 8824 C C . GLY B 1 331 ? 32.531 2.443 34.469 1 79.94 331 GLY B C 1
ATOM 8825 O O . GLY B 1 331 ? 33.312 2.268 35.375 1 79.94 331 GLY B O 1
ATOM 8826 N N . MET B 1 332 ? 32.562 1.764 33.281 1 77 332 MET B N 1
ATOM 8827 C CA . MET B 1 332 ? 33.625 0.772 33.062 1 77 332 MET B CA 1
ATOM 8828 C C . MET B 1 332 ? 34.938 1.445 32.719 1 77 332 MET B C 1
ATOM 8830 O O . MET B 1 332 ? 35.969 0.78 32.594 1 77 332 MET B O 1
ATOM 8834 N N . GLY B 1 333 ? 35 2.635 32.75 1 68.62 333 GLY B N 1
ATOM 8835 C CA . GLY B 1 333 ? 36.219 3.359 32.406 1 68.62 333 GLY B CA 1
ATOM 8836 C C . GLY B 1 333 ? 36.688 3.131 31 1 68.62 333 GLY B C 1
ATOM 8837 O O . GLY B 1 333 ? 37.906 3.184 30.719 1 68.62 333 GLY B O 1
ATOM 8838 N N . THR B 1 334 ? 35.75 2.584 30.172 1 66.5 334 THR B N 1
ATOM 8839 C CA . THR B 1 334 ? 36.156 2.236 28.812 1 66.5 334 THR B CA 1
ATOM 8840 C C . THR B 1 334 ? 36.5 3.49 28.016 1 66.5 334 THR B C 1
ATOM 8842 O O . THR B 1 334 ? 35.875 4.543 28.203 1 66.5 334 THR B O 1
ATOM 8845 N N . GLN B 1 335 ? 37.719 3.455 27.406 1 66.88 335 GLN B N 1
ATOM 8846 C CA . GLN B 1 335 ? 38.375 4.496 26.625 1 66.88 335 GLN B CA 1
ATOM 8847 C C . GLN B 1 335 ? 37.531 4.891 25.422 1 66.88 335 GLN B C 1
ATOM 8849 O O . GLN B 1 335 ? 36.438 4.328 25.203 1 66.88 335 GLN B O 1
ATOM 8854 N N . LEU B 1 336 ? 37.844 5.926 24.672 1 71.19 336 LEU B N 1
ATOM 8855 C CA . LEU B 1 336 ? 37.312 6.59 23.484 1 71.19 336 LEU B CA 1
ATOM 8856 C C . LEU B 1 336 ? 36.938 5.566 22.422 1 71.19 336 LEU B C 1
ATOM 8858 O O . LEU B 1 336 ? 35.938 5.742 21.719 1 71.19 336 LEU B O 1
ATOM 8862 N N . GLY B 1 337 ? 37.5 4.359 22.578 1 77.56 337 GLY B N 1
ATOM 8863 C CA . GLY B 1 337 ? 37.219 3.344 21.562 1 77.56 337 GLY B CA 1
ATOM 8864 C C . GLY B 1 337 ? 35.875 2.67 21.734 1 77.56 337 GLY B C 1
ATOM 8865 O O . GLY B 1 337 ? 35.188 2.424 20.75 1 77.56 337 GLY B O 1
ATOM 8866 N N . GLY B 1 338 ? 35.531 2.426 22.984 1 80.62 338 GLY B N 1
ATOM 8867 C CA . GLY B 1 338 ? 34.25 1.801 23.266 1 80.62 338 GLY B CA 1
ATOM 8868 C C . GLY B 1 338 ? 33.062 2.678 22.891 1 80.62 338 GLY B C 1
ATOM 8869 O O . GLY B 1 338 ? 32.062 2.184 22.391 1 80.62 338 GLY B O 1
ATOM 8870 N N . LYS B 1 339 ? 33.25 3.947 23.125 1 85.38 339 LYS B N 1
ATOM 8871 C CA . LYS B 1 339 ? 32.188 4.887 22.797 1 85.38 339 LYS B CA 1
ATOM 8872 C C . LYS B 1 339 ? 32 5.016 21.281 1 85.38 339 LYS B C 1
ATOM 8874 O O . LYS B 1 339 ? 30.891 5.184 20.797 1 85.38 339 LYS B O 1
ATOM 8879 N N . GLN B 1 340 ? 33.062 4.832 20.562 1 87 340 GLN B N 1
ATOM 8880 C CA . GLN B 1 340 ? 33.031 4.914 19.109 1 87 340 GLN B CA 1
ATOM 8881 C C . GLN B 1 340 ? 32.312 3.699 18.516 1 87 340 GLN B C 1
ATOM 8883 O O . GLN B 1 340 ? 31.531 3.828 17.562 1 87 340 GLN B O 1
ATOM 8888 N N . VAL B 1 341 ? 32.531 2.627 19.109 1 87.5 341 VAL B N 1
ATOM 8889 C CA . VAL B 1 341 ? 31.875 1.411 18.656 1 87.5 341 VAL B CA 1
ATOM 8890 C C . VAL B 1 341 ? 30.391 1.493 18.969 1 87.5 341 VAL B C 1
ATOM 8892 O O . VAL B 1 341 ? 29.547 1.059 18.172 1 87.5 341 VAL B O 1
ATOM 8895 N N . ARG B 1 342 ? 30.109 2.014 20.078 1 88.44 342 ARG B N 1
ATOM 8896 C CA . ARG B 1 342 ? 28.719 2.193 20.453 1 88.44 342 ARG B CA 1
ATOM 8897 C C . ARG B 1 342 ? 27.984 3.096 19.469 1 88.44 342 ARG B C 1
ATOM 8899 O O . ARG B 1 342 ? 26.859 2.807 19.062 1 88.44 342 ARG B O 1
ATOM 8906 N N . ASP B 1 343 ? 28.625 4.164 19.031 1 89.94 343 ASP B N 1
ATOM 8907 C CA . ASP B 1 343 ? 28 5.109 18.109 1 89.94 343 ASP B CA 1
ATOM 8908 C C . ASP B 1 343 ? 27.75 4.469 16.75 1 89.94 343 ASP B C 1
ATOM 8910 O O . ASP B 1 343 ? 26.719 4.723 16.125 1 89.94 343 ASP B O 1
ATOM 8914 N N . THR B 1 344 ? 28.609 3.676 16.375 1 91.5 344 THR B N 1
ATOM 8915 C CA . THR B 1 344 ? 28.438 2.961 15.117 1 91.5 344 THR B CA 1
ATOM 8916 C C . THR B 1 344 ? 27.297 1.944 15.227 1 91.5 344 THR B C 1
ATOM 8918 O O . THR B 1 344 ? 26.484 1.816 14.32 1 91.5 344 THR B O 1
ATOM 8921 N N . ALA B 1 345 ? 27.219 1.271 16.312 1 90.88 345 ALA B N 1
ATOM 8922 C CA . ALA B 1 345 ? 26.141 0.318 16.547 1 90.88 345 ALA B CA 1
ATOM 8923 C C . ALA B 1 345 ? 24.797 1.033 16.672 1 90.88 345 ALA B C 1
ATOM 8925 O O . ALA B 1 345 ? 23.766 0.513 16.25 1 90.88 345 ALA B O 1
ATOM 8926 N N . PHE B 1 346 ? 24.906 2.176 17.266 1 93.31 346 PHE B N 1
ATOM 8927 C CA . PHE B 1 346 ? 23.688 2.975 17.438 1 93.31 346 PHE B CA 1
ATOM 8928 C C . PHE B 1 346 ? 23.141 3.41 16.078 1 93.31 346 PHE B C 1
ATOM 8930 O O . PHE B 1 346 ? 21.922 3.52 15.898 1 93.31 346 PHE B O 1
ATOM 8937 N N . ALA B 1 347 ? 24.016 3.654 15.133 1 92.62 347 ALA B N 1
ATOM 8938 C CA . ALA B 1 347 ? 23.578 3.986 13.781 1 92.62 347 ALA B CA 1
ATOM 8939 C C . ALA B 1 347 ? 22.781 2.84 13.164 1 92.62 347 ALA B C 1
ATOM 8941 O O . ALA B 1 347 ? 21.75 3.066 12.523 1 92.62 347 ALA B O 1
ATOM 8942 N N . GLY B 1 348 ? 23.219 1.65 13.367 1 89.12 348 GLY B N 1
ATOM 8943 C CA . GLY B 1 348 ? 22.469 0.492 12.906 1 89.12 348 GLY B CA 1
ATOM 8944 C C . GLY B 1 348 ? 21.125 0.328 13.602 1 89.12 348 GLY B C 1
ATOM 8945 O O . GLY B 1 348 ? 20.125 -0.009 12.961 1 89.12 348 GLY B O 1
ATOM 8946 N N . PHE B 1 349 ? 21.141 0.648 14.805 1 91.19 349 PHE B N 1
ATOM 8947 C CA . PHE B 1 349 ? 19.906 0.55 15.578 1 91.19 349 PHE B CA 1
ATOM 8948 C C . PHE B 1 349 ? 18.891 1.58 15.117 1 91.19 349 PHE B C 1
ATOM 8950 O O . PHE B 1 349 ? 17.688 1.281 15.023 1 91.19 349 PHE B O 1
ATOM 8957 N N . MET B 1 350 ? 19.344 2.758 14.82 1 92.19 350 MET B N 1
ATOM 8958 C CA . MET B 1 350 ? 18.438 3.832 14.414 1 92.19 350 MET B CA 1
ATOM 8959 C C . MET B 1 350 ? 17.797 3.516 13.07 1 92.19 350 MET B C 1
ATOM 8961 O O . MET B 1 350 ? 16.656 3.895 12.82 1 92.19 350 MET B O 1
ATOM 8965 N N . CYS B 1 351 ? 18.438 2.787 12.219 1 89.62 351 CYS B N 1
ATOM 8966 C CA . CYS B 1 351 ? 17.875 2.375 10.945 1 89.62 351 CYS B CA 1
ATOM 8967 C C . CYS B 1 351 ? 16.688 1.437 11.148 1 89.62 351 CYS B C 1
ATOM 8969 O O . CYS B 1 351 ? 15.648 1.598 10.508 1 89.62 351 CYS B O 1
ATOM 8971 N N . LEU B 1 352 ? 16.828 0.58 12.07 1 87.38 352 LEU B N 1
ATOM 8972 C CA . LEU B 1 352 ? 15.773 -0.38 12.344 1 87.38 352 LEU B CA 1
ATOM 8973 C C . LEU B 1 352 ? 14.625 0.28 13.102 1 87.38 352 LEU B C 1
ATOM 8975 O O . LEU B 1 352 ? 13.453 -0.01 12.836 1 87.38 352 LEU B O 1
ATOM 8979 N N . TRP B 1 353 ? 15.008 1.131 13.953 1 91.25 353 TRP B N 1
ATOM 8980 C CA . TRP B 1 353 ? 14.008 1.844 14.742 1 91.25 353 TRP B CA 1
ATOM 8981 C C . TRP B 1 353 ? 13.133 2.721 13.852 1 91.25 353 TRP B C 1
ATOM 8983 O O . TRP B 1 353 ? 11.914 2.76 14.016 1 91.25 353 TRP B O 1
ATOM 8993 N N . SER B 1 354 ? 13.711 3.432 12.891 1 88.88 354 SER B N 1
ATOM 8994 C CA . SER B 1 354 ? 12.961 4.32 12.008 1 88.88 354 SER B CA 1
ATOM 8995 C C . SER B 1 354 ? 11.969 3.539 11.148 1 88.88 354 SER B C 1
ATOM 8997 O O . SER B 1 354 ? 10.852 4 10.906 1 88.88 354 SER B O 1
ATOM 8999 N N . GLY B 1 355 ? 12.281 2.412 10.734 1 82.69 355 GLY B N 1
ATOM 9000 C CA . GLY B 1 355 ? 11.391 1.579 9.945 1 82.69 355 GLY B CA 1
ATOM 9001 C C . GLY B 1 355 ? 10.258 0.982 10.766 1 82.69 355 GLY B C 1
ATOM 9002 O O . GLY B 1 355 ? 9.117 0.934 10.312 1 82.69 355 GLY B O 1
ATOM 9003 N N . SER B 1 356 ? 10.562 0.604 11.945 1 84.94 356 SER B N 1
ATOM 9004 C CA . SER B 1 356 ? 9.547 -0.003 12.805 1 84.94 356 SER B CA 1
ATOM 9005 C C . SER B 1 356 ? 8.555 1.038 13.312 1 84.94 356 SER B C 1
ATOM 9007 O O . SER B 1 356 ? 7.387 0.727 13.547 1 84.94 356 SER B O 1
ATOM 9009 N N . PHE B 1 357 ? 9.008 2.201 13.453 1 88.19 357 PHE B N 1
ATOM 9010 C CA . PHE B 1 357 ? 8.172 3.289 13.938 1 88.19 357 PHE B CA 1
ATOM 9011 C C . PHE B 1 357 ? 6.992 3.521 12.992 1 88.19 357 PHE B C 1
ATOM 9013 O O . PHE B 1 357 ? 5.852 3.658 13.438 1 88.19 357 PHE B O 1
ATOM 9020 N N . ARG B 1 358 ? 7.188 3.553 11.758 1 85.38 358 ARG B N 1
ATOM 9021 C CA . ARG B 1 358 ? 6.133 3.844 10.789 1 85.38 358 ARG B CA 1
ATOM 9022 C C . ARG B 1 358 ? 5.082 2.742 10.773 1 85.38 358 ARG B C 1
ATOM 9024 O O . ARG B 1 358 ? 3.881 3.023 10.781 1 85.38 358 ARG B O 1
ATOM 9031 N N . GLY B 1 359 ? 5.535 1.53 10.82 1 85 359 GLY B N 1
ATOM 9032 C CA . GLY B 1 359 ? 4.602 0.416 10.82 1 85 359 GLY B CA 1
ATOM 9033 C C . GLY B 1 359 ? 3.746 0.352 12.07 1 85 359 GLY B C 1
ATOM 9034 O O . GLY B 1 359 ? 2.539 0.107 11.992 1 85 359 GLY B O 1
ATOM 9035 N N . LEU B 1 360 ? 4.312 0.675 13.133 1 87.06 360 LEU B N 1
ATOM 9036 C CA . LEU B 1 360 ? 3.588 0.629 14.398 1 87.06 360 LEU B CA 1
ATOM 9037 C C . LEU B 1 360 ? 2.57 1.761 14.484 1 87.06 360 LEU B C 1
ATOM 9039 O O . LEU B 1 360 ? 1.461 1.566 14.984 1 87.06 360 LEU B O 1
ATOM 9043 N N . TYR B 1 361 ? 2.971 2.84 14.008 1 91.62 361 TYR B N 1
ATOM 9044 C CA . TYR B 1 361 ? 2.02 3.941 14.094 1 91.62 361 TYR B CA 1
ATOM 9045 C C . TYR B 1 361 ? 0.863 3.742 13.125 1 91.62 361 TYR B C 1
ATOM 9047 O O . TYR B 1 361 ? -0.278 4.102 13.422 1 91.62 361 TYR B O 1
ATOM 9055 N N . THR B 1 362 ? 1.13 3.27 11.977 1 88.88 362 THR B N 1
ATOM 9056 C CA . THR B 1 362 ? 0.05 3.029 11.023 1 88.88 362 THR B CA 1
ATOM 9057 C C . THR B 1 362 ? -0.993 2.086 11.617 1 88.88 362 THR B C 1
ATOM 9059 O O . THR B 1 362 ? -2.193 2.266 11.398 1 88.88 362 THR B O 1
ATOM 9062 N N . GLN B 1 363 ? -0.601 1.147 12.367 1 88.62 363 GLN B N 1
ATOM 9063 C CA . GLN B 1 363 ? -1.524 0.235 13.031 1 88.62 363 GLN B CA 1
ATOM 9064 C C . GLN B 1 363 ? -2.365 0.968 14.07 1 88.62 363 GLN B C 1
ATOM 9066 O O . GLN B 1 363 ? -3.578 0.762 14.156 1 88.62 363 GLN B O 1
ATOM 9071 N N . ARG B 1 364 ? -1.731 1.809 14.766 1 89 364 ARG B N 1
ATOM 9072 C CA . ARG B 1 364 ? -2.439 2.553 15.797 1 89 364 ARG B CA 1
ATOM 9073 C C . ARG B 1 364 ? -3.373 3.592 15.188 1 89 364 ARG B C 1
ATOM 9075 O O . ARG B 1 364 ? -4.457 3.846 15.711 1 89 364 ARG B O 1
ATOM 9082 N N . SER B 1 365 ? -2.895 4.191 14.164 1 92.25 365 SER B N 1
ATOM 9083 C CA . SER B 1 365 ? -3.705 5.195 13.484 1 92.25 365 SER B CA 1
ATOM 9084 C C . SER B 1 365 ? -4.949 4.57 12.859 1 92.25 365 SER B C 1
ATOM 9086 O O . SER B 1 365 ? -6.031 5.16 12.898 1 92.25 365 SER B O 1
ATOM 9088 N N . ASN B 1 366 ? -4.852 3.359 12.336 1 91.25 366 ASN B N 1
ATOM 9089 C CA . ASN B 1 366 ? -5.992 2.68 11.727 1 91.25 366 ASN B CA 1
ATOM 9090 C C . ASN B 1 366 ? -7.023 2.277 12.781 1 91.25 366 ASN B C 1
ATOM 9092 O O . ASN B 1 366 ? -8.227 2.326 12.523 1 91.25 366 ASN B O 1
ATOM 9096 N N . LEU B 1 367 ? -6.531 1.901 13.883 1 90.62 367 LEU B N 1
ATOM 9097 C CA . LEU B 1 367 ? -7.445 1.554 14.969 1 90.62 367 LEU B CA 1
ATOM 9098 C C . LEU B 1 367 ? -8.211 2.781 15.445 1 90.62 367 LEU B C 1
ATOM 9100 O O . LEU B 1 367 ? -9.422 2.707 15.695 1 90.62 367 LEU B O 1
ATOM 9104 N N . LYS B 1 368 ? -7.508 3.859 15.547 1 90.44 368 LYS B N 1
ATOM 9105 C CA . LYS B 1 368 ? -8.164 5.09 15.977 1 90.44 368 LYS B CA 1
ATOM 9106 C C . LYS B 1 368 ? -9.125 5.605 14.914 1 90.44 368 LYS B C 1
ATOM 9108 O O . LYS B 1 368 ? -10.164 6.188 15.242 1 90.44 368 LYS B O 1
ATOM 9113 N N . SER B 1 369 ? -8.758 5.453 13.68 1 91.88 369 SER B N 1
ATOM 9114 C CA . SER B 1 369 ? -9.656 5.852 12.594 1 91.88 369 SER B CA 1
ATOM 9115 C C . SER B 1 369 ? -10.945 5.047 12.625 1 91.88 369 SER B C 1
ATOM 9117 O O . SER B 1 369 ? -12.023 5.578 12.32 1 91.88 369 SER B O 1
ATOM 9119 N N . LEU B 1 370 ? -10.82 3.783 12.977 1 90.38 370 LEU B N 1
ATOM 9120 C CA . LEU B 1 370 ? -12.016 2.955 13.109 1 90.38 370 LEU B CA 1
ATOM 9121 C C . LEU B 1 370 ? -12.852 3.398 14.305 1 90.38 370 LEU B C 1
ATOM 9123 O O . LEU B 1 370 ? -14.078 3.477 14.219 1 90.38 370 LEU B O 1
ATOM 9127 N N . GLN B 1 371 ? -12.227 3.732 15.336 1 88.69 371 GLN B N 1
ATOM 9128 C CA . GLN B 1 371 ? -12.914 4.156 16.547 1 88.69 371 GLN B CA 1
ATOM 9129 C C . GLN B 1 371 ? -13.648 5.477 16.328 1 88.69 371 GLN B C 1
ATOM 9131 O O . GLN B 1 371 ? -14.758 5.664 16.844 1 88.69 371 GLN B O 1
ATOM 9136 N N . TRP B 1 372 ? -13.062 6.359 15.586 1 89.12 372 TRP B N 1
ATOM 9137 C CA . TRP B 1 372 ? -13.633 7.688 15.391 1 89.12 372 TRP B CA 1
ATOM 9138 C C . TRP B 1 372 ? -14.5 7.73 14.141 1 89.12 372 TRP B C 1
ATOM 9140 O O . TRP B 1 372 ? -15.047 8.781 13.797 1 89.12 372 TRP B O 1
ATOM 9150 N N . GLY B 1 373 ? -14.641 6.656 13.406 1 88 373 GLY B N 1
ATOM 9151 C CA . GLY B 1 373 ? -15.477 6.59 12.219 1 88 373 GLY B CA 1
ATOM 9152 C C . GLY B 1 373 ? -14.906 7.367 11.047 1 88 373 GLY B C 1
ATOM 9153 O O . GLY B 1 373 ? -15.656 7.973 10.273 1 88 373 GLY B O 1
ATOM 9154 N N . MET B 1 374 ? -13.602 7.414 11.023 1 90.88 374 MET B N 1
ATOM 9155 C CA . MET B 1 374 ? -12.961 8.227 9.992 1 90.88 374 MET B CA 1
ATOM 9156 C C . MET B 1 374 ? -12.398 7.348 8.883 1 90.88 374 MET B C 1
ATOM 9158 O O . MET B 1 374 ? -11.719 7.84 7.98 1 90.88 374 MET B O 1
ATOM 9162 N N . ALA B 1 375 ? -12.82 6.066 8.93 1 86.88 375 ALA B N 1
ATOM 9163 C CA . ALA B 1 375 ? -12.367 5.188 7.859 1 86.88 375 ALA B CA 1
ATOM 9164 C C . ALA B 1 375 ? -13.008 5.57 6.527 1 86.88 375 ALA B C 1
ATOM 9166 O O . ALA B 1 375 ? -14.227 5.73 6.438 1 86.88 375 ALA B O 1
ATOM 9167 N N . ASP B 1 376 ? -12.242 5.848 5.492 1 81.19 376 ASP B N 1
ATOM 9168 C CA . ASP B 1 376 ? -12.688 6.254 4.164 1 81.19 376 ASP B CA 1
ATOM 9169 C C . ASP B 1 376 ? -13.531 7.523 4.234 1 81.19 376 ASP B C 1
ATOM 9171 O O . ASP B 1 376 ? -14.594 7.605 3.613 1 81.19 376 ASP B O 1
ATOM 9175 N N . TYR B 1 377 ? -13.039 8.438 4.977 1 86.5 377 TYR B N 1
ATOM 9176 C CA . TYR B 1 377 ? -13.773 9.68 5.203 1 86.5 377 TYR B CA 1
ATOM 9177 C C . TYR B 1 377 ? -13.844 10.508 3.928 1 86.5 377 TYR B C 1
ATOM 9179 O O . TYR B 1 377 ? -14.734 11.359 3.779 1 86.5 377 TYR B O 1
ATOM 9187 N N . PHE B 1 378 ? -13.047 10.273 2.945 1 79.31 378 PHE B N 1
ATOM 9188 C CA . PHE B 1 378 ? -13.016 11.055 1.717 1 79.31 378 PHE B CA 1
ATOM 9189 C C . PHE B 1 378 ? -14.32 10.891 0.944 1 79.31 378 PHE B C 1
ATOM 9191 O O . PHE B 1 378 ? -14.688 11.75 0.139 1 79.31 378 PHE B O 1
ATOM 9198 N N . GLN B 1 379 ? -15.055 9.906 1.295 1 75.94 379 GLN B N 1
ATOM 9199 C CA . GLN B 1 379 ? -16.297 9.648 0.584 1 75.94 379 GLN B CA 1
ATOM 9200 C C . GLN B 1 379 ? -17.422 10.555 1.093 1 75.94 379 GLN B C 1
ATOM 9202 O O . GLN B 1 379 ? -18.344 10.875 0.351 1 75.94 379 GLN B O 1
ATOM 9207 N N . VAL B 1 380 ? -17.25 10.984 2.307 1 78.31 380 VAL B N 1
ATOM 9208 C CA . VAL B 1 380 ? -18.344 11.75 2.916 1 78.31 380 VAL B CA 1
ATOM 9209 C C . VAL B 1 380 ? -17.906 13.195 3.105 1 78.31 380 VAL B C 1
ATOM 9211 O O . VAL B 1 380 ? -18.719 14.062 3.42 1 78.31 380 VAL B O 1
ATOM 9214 N N . ALA B 1 381 ? -16.703 13.477 2.777 1 82.44 381 ALA B N 1
ATOM 9215 C CA . ALA B 1 381 ? -16.188 14.828 2.984 1 82.44 381 ALA B CA 1
ATOM 9216 C C . ALA B 1 381 ? -16.859 15.82 2.041 1 82.44 381 ALA B C 1
ATOM 9218 O O . ALA B 1 381 ? -17.312 15.453 0.958 1 82.44 381 ALA B O 1
ATOM 9219 N N . SER B 1 382 ? -16.906 17.016 2.52 1 78.31 382 SER B N 1
ATOM 9220 C CA . SER B 1 382 ? -17.531 18.062 1.729 1 78.31 382 SER B CA 1
ATOM 9221 C C . SER B 1 382 ? -16.688 18.406 0.506 1 78.31 382 SER B C 1
ATOM 9223 O O . SER B 1 382 ? -15.461 18.422 0.574 1 78.31 382 SER B O 1
ATOM 9225 N N . VAL B 1 383 ? -17.453 18.625 -0.59 1 80.31 383 VAL B N 1
ATOM 9226 C CA . VAL B 1 383 ? -16.781 18.984 -1.836 1 80.31 383 VAL B CA 1
ATOM 9227 C C . VAL B 1 383 ? -16.453 20.484 -1.822 1 80.31 383 VAL B C 1
ATOM 9229 O O . VAL B 1 383 ? -17.25 21.297 -1.358 1 80.31 383 VAL B O 1
ATOM 9232 N N . LEU B 1 384 ? -15.289 20.812 -2.244 1 81.56 384 LEU B N 1
ATOM 9233 C CA . LEU B 1 384 ? -14.867 22.203 -2.307 1 81.56 384 LEU B CA 1
ATOM 9234 C C . LEU B 1 384 ? -15.641 22.969 -3.377 1 81.56 384 LEU B C 1
ATOM 9236 O O . LEU B 1 384 ? -15.945 22.406 -4.438 1 81.56 384 LEU B O 1
ATOM 9240 N N . PRO B 1 385 ? -15.883 24.156 -3.109 1 74.31 385 PRO B N 1
ATOM 9241 C CA . PRO B 1 385 ? -16.609 24.953 -4.102 1 74.31 385 PRO B CA 1
ATOM 9242 C C . PRO B 1 385 ? -15.805 25.172 -5.383 1 74.31 385 PRO B C 1
ATOM 9244 O O . PRO B 1 385 ? -16.391 25.359 -6.457 1 74.31 385 PRO B O 1
ATOM 9247 N N . SER B 1 386 ? -14.531 25.109 -5.289 1 76.25 386 SER B N 1
ATOM 9248 C CA . SER B 1 386 ? -13.68 25.344 -6.449 1 76.25 386 SER B CA 1
ATOM 9249 C C . SER B 1 386 ? -13.602 24.094 -7.336 1 76.25 386 SER B C 1
ATOM 9251 O O . SER B 1 386 ? -13.141 24.172 -8.477 1 76.25 386 SER B O 1
ATOM 9253 N N . TYR B 1 387 ? -14.18 23.062 -6.832 1 84.88 387 TYR B N 1
ATOM 9254 C CA . TYR B 1 387 ? -14.086 21.812 -7.57 1 84.88 387 TYR B CA 1
ATOM 9255 C C . TYR B 1 387 ? -15.047 21.797 -8.75 1 84.88 387 TYR B C 1
ATOM 9257 O O . TYR B 1 387 ? -16.219 22.172 -8.609 1 84.88 387 TYR B O 1
ATOM 9265 N N . ARG B 1 388 ? -14.469 21.547 -9.93 1 82.5 388 ARG B N 1
ATOM 9266 C CA . ARG B 1 388 ? -15.266 21.375 -11.148 1 82.5 388 ARG B CA 1
ATOM 9267 C C . ARG B 1 388 ? -15.227 19.938 -11.633 1 82.5 388 ARG B C 1
ATOM 9269 O O . ARG B 1 388 ? -14.172 19.453 -12.062 1 82.5 388 ARG B O 1
ATOM 9276 N N . ALA B 1 389 ? -16.297 19.234 -11.578 1 78.38 389 ALA B N 1
ATOM 9277 C CA . ALA B 1 389 ? -16.406 17.828 -11.945 1 78.38 389 ALA B CA 1
ATOM 9278 C C . ALA B 1 389 ? -16.109 17.625 -13.43 1 78.38 389 ALA B C 1
ATOM 9280 O O . ALA B 1 389 ? -15.625 16.562 -13.828 1 78.38 389 ALA B O 1
ATOM 9281 N N . GLU B 1 390 ? -16.25 18.703 -14.242 1 78.12 390 GLU B N 1
ATOM 9282 C CA . GLU B 1 390 ? -16.047 18.594 -15.68 1 78.12 390 GLU B CA 1
ATOM 9283 C C . GLU B 1 390 ? -14.562 18.484 -16.031 1 78.12 390 GLU B C 1
ATOM 9285 O O . GLU B 1 390 ? -14.195 17.938 -17.062 1 78.12 390 GLU B O 1
ATOM 9290 N N . LEU B 1 391 ? -13.906 19 -15.117 1 82.56 391 LEU B N 1
ATOM 9291 C CA . LEU B 1 391 ? -12.477 19.047 -15.391 1 82.56 391 LEU B CA 1
ATOM 9292 C C . LEU B 1 391 ? -11.797 17.766 -14.914 1 82.56 391 LEU B C 1
ATOM 9294 O O . LEU B 1 391 ? -10.617 17.547 -15.18 1 82.56 391 LEU B O 1
ATOM 9298 N N . ARG B 1 392 ? -12.594 16.938 -14.359 1 81.75 392 ARG B N 1
ATOM 9299 C CA . ARG B 1 392 ? -11.992 15.734 -13.805 1 81.75 392 ARG B CA 1
ATOM 9300 C C . ARG B 1 392 ? -11.5 14.812 -14.914 1 81.75 392 ARG B C 1
ATOM 9302 O O . ARG B 1 392 ? -12.25 14.469 -15.82 1 81.75 392 ARG B O 1
ATOM 9309 N N . GLY B 1 393 ? -10.234 14.523 -14.914 1 75.06 393 GLY B N 1
ATOM 9310 C CA . GLY B 1 393 ? -9.641 13.641 -15.906 1 75.06 393 GLY B CA 1
ATOM 9311 C C . GLY B 1 393 ? -9.234 14.359 -17.188 1 75.06 393 GLY B C 1
ATOM 9312 O O . GLY B 1 393 ? -8.758 13.727 -18.125 1 75.06 393 GLY B O 1
ATOM 9313 N N . SER B 1 394 ? -9.406 15.703 -17.172 1 79.44 394 SER B N 1
ATOM 9314 C CA . SER B 1 394 ? -9.07 16.5 -18.359 1 79.44 394 SER B CA 1
ATOM 9315 C C . SER B 1 394 ? -7.574 16.797 -18.406 1 79.44 394 SER B C 1
ATOM 9317 O O . SER B 1 394 ? -6.852 16.562 -17.438 1 79.44 394 SER B O 1
ATOM 9319 N N . TYR B 1 395 ? -7.129 17.234 -19.594 1 81.38 395 TYR B N 1
ATOM 9320 C CA . TYR B 1 395 ? -5.734 17.594 -19.797 1 81.38 395 TYR B CA 1
ATOM 9321 C C . TYR B 1 395 ? -5.367 18.844 -19 1 81.38 395 TYR B C 1
ATOM 9323 O O . TYR B 1 395 ? -4.219 19 -18.578 1 81.38 395 TYR B O 1
ATOM 9331 N N . SER B 1 396 ? -6.387 19.609 -18.766 1 82.94 396 SER B N 1
ATOM 9332 C CA . SER B 1 396 ? -6.105 20.828 -18 1 82.94 396 SER B CA 1
ATOM 9333 C C . SER B 1 396 ? -5.789 20.5 -16.547 1 82.94 396 SER B C 1
ATOM 9335 O O . SER B 1 396 ? -4.883 21.094 -15.961 1 82.94 396 SER B O 1
ATOM 9337 N N . GLU B 1 397 ? -6.562 19.578 -16 1 86.88 397 GLU B N 1
ATOM 9338 C CA . GLU B 1 397 ? -6.277 19.156 -14.633 1 86.88 397 GLU B CA 1
ATOM 9339 C C . GLU B 1 397 ? -4.898 18.516 -14.531 1 86.88 397 GLU B C 1
ATOM 9341 O O . GLU B 1 397 ? -4.125 18.828 -13.625 1 86.88 397 GLU B O 1
ATOM 9346 N N . PHE B 1 398 ? -4.625 17.812 -15.539 1 82.69 398 PHE B N 1
ATOM 9347 C CA . PHE B 1 398 ? -3.322 17.156 -15.578 1 82.69 398 PHE B CA 1
ATOM 9348 C C . PHE B 1 398 ? -2.207 18.188 -15.758 1 82.69 398 PHE B C 1
ATOM 9350 O O . PHE B 1 398 ? -1.146 18.062 -15.141 1 82.69 398 PHE B O 1
ATOM 9357 N N . GLY B 1 399 ? -2.414 19.125 -16.578 1 84.44 399 GLY B N 1
ATOM 9358 C CA . GLY B 1 399 ? -1.417 20.156 -16.828 1 84.44 399 GLY B CA 1
ATOM 9359 C C . GLY B 1 399 ? -1.077 20.969 -15.586 1 84.44 399 GLY B C 1
ATOM 9360 O O . GLY B 1 399 ? 0.097 21.203 -15.305 1 84.44 399 GLY B O 1
ATOM 9361 N N . TRP B 1 400 ? -2.055 21.281 -14.773 1 88.5 400 TRP B N 1
ATOM 9362 C CA . TRP B 1 400 ? -1.818 22.062 -13.562 1 88.5 400 TRP B CA 1
ATOM 9363 C C . TRP B 1 400 ? -1.123 21.219 -12.5 1 88.5 400 TRP B C 1
ATOM 9365 O O . TRP B 1 400 ? -0.245 21.703 -11.789 1 88.5 400 TRP B O 1
ATOM 9375 N N . ARG B 1 401 ? -1.522 20.016 -12.383 1 86.38 401 ARG B N 1
ATOM 9376 C CA . ARG B 1 401 ? -0.894 19.125 -11.406 1 86.38 401 ARG B CA 1
ATOM 9377 C C . ARG B 1 401 ? 0.559 18.844 -11.773 1 86.38 401 ARG B C 1
ATOM 9379 O O . ARG B 1 401 ? 1.436 18.844 -10.906 1 86.38 401 ARG B O 1
ATOM 9386 N N . ALA B 1 402 ? 0.752 18.703 -13.078 1 84.56 402 ALA B N 1
ATOM 9387 C CA . ALA B 1 402 ? 2.115 18.484 -13.562 1 84.56 402 ALA B CA 1
ATOM 9388 C C . ALA B 1 402 ? 2.967 19.734 -13.359 1 84.56 402 ALA B C 1
ATOM 9390 O O . ALA B 1 402 ? 4.148 19.641 -13.016 1 84.56 402 ALA B O 1
ATOM 9391 N N . LEU B 1 403 ? 2.375 20.828 -13.539 1 87.31 403 LEU B N 1
ATOM 9392 C CA . LEU B 1 403 ? 3.08 22.094 -13.336 1 87.31 403 LEU B CA 1
ATOM 9393 C C . LEU B 1 403 ? 3.447 22.266 -11.867 1 87.31 403 LEU B C 1
ATOM 9395 O O . LEU B 1 403 ? 4.539 22.75 -11.547 1 87.31 403 LEU B O 1
ATOM 9399 N N . GLY B 1 404 ? 2.498 21.922 -11 1 87 404 GLY B N 1
ATOM 9400 C CA . GLY B 1 404 ? 2.807 22 -9.586 1 87 404 GLY B CA 1
ATOM 9401 C C . GLY B 1 404 ? 3.996 21.156 -9.18 1 87 404 GLY B C 1
ATOM 9402 O O . GLY B 1 404 ? 4.891 21.625 -8.477 1 87 404 GLY B O 1
ATOM 9403 N N . TRP B 1 405 ? 4.121 20.031 -9.727 1 84.88 405 TRP B N 1
ATOM 9404 C CA . TRP B 1 405 ? 5.23 19.125 -9.43 1 84.88 405 TRP B CA 1
ATOM 9405 C C . TRP B 1 405 ? 6.504 19.578 -10.133 1 84.88 405 TRP B C 1
ATOM 9407 O O . TRP B 1 405 ? 7.602 19.469 -9.578 1 84.88 405 TRP B O 1
ATOM 9417 N N . ALA B 1 406 ? 6.391 20.109 -11.305 1 84.38 406 ALA B N 1
ATOM 9418 C CA . ALA B 1 406 ? 7.547 20.625 -12.039 1 84.38 406 ALA B CA 1
ATOM 9419 C C . ALA B 1 406 ? 8.188 21.797 -11.305 1 84.38 406 ALA B C 1
ATOM 9421 O O . ALA B 1 406 ? 9.414 21.891 -11.219 1 84.38 406 ALA B O 1
ATOM 9422 N N . VAL B 1 407 ? 7.348 22.562 -10.766 1 85.88 407 VAL B N 1
ATOM 9423 C CA . VAL B 1 407 ? 7.859 23.719 -10.039 1 85.88 407 VAL B CA 1
ATOM 9424 C C . VAL B 1 407 ? 8.562 23.266 -8.758 1 85.88 407 VAL B C 1
ATOM 9426 O O . VAL B 1 407 ? 9.633 23.781 -8.414 1 85.88 407 VAL B O 1
ATOM 9429 N N . ALA B 1 408 ? 7.98 22.328 -8.109 1 84.12 408 ALA B N 1
ATOM 9430 C CA . ALA B 1 408 ? 8.617 21.797 -6.91 1 84.12 408 ALA B CA 1
ATOM 9431 C C . ALA B 1 408 ? 9.953 21.156 -7.238 1 84.12 408 ALA B C 1
ATOM 9433 O O . ALA B 1 408 ? 10.953 21.375 -6.547 1 84.12 408 ALA B O 1
ATOM 9434 N N . CYS B 1 409 ? 10.047 20.422 -8.336 1 80 409 CYS B N 1
ATOM 9435 C CA . CYS B 1 409 ? 11.281 19.766 -8.742 1 80 409 CYS B CA 1
ATOM 9436 C C . CYS B 1 409 ? 12.312 20.766 -9.234 1 80 409 CYS B C 1
ATOM 9438 O O . CYS B 1 409 ? 13.5 20.625 -8.961 1 80 409 CYS B O 1
ATOM 9440 N N . LEU B 1 410 ? 11.852 21.719 -10 1 79.94 410 LEU B N 1
ATOM 9441 C CA . LEU B 1 410 ? 12.75 22.766 -10.492 1 79.94 410 LEU B CA 1
ATOM 9442 C C . LEU B 1 410 ? 13.375 23.531 -9.336 1 79.94 410 LEU B C 1
ATOM 9444 O O . LEU B 1 410 ? 14.547 23.906 -9.391 1 79.94 410 LEU B O 1
ATOM 9448 N N . CYS B 1 411 ? 12.617 23.719 -8.344 1 77.12 411 CYS B N 1
ATOM 9449 C CA . CYS B 1 411 ? 13.148 24.391 -7.168 1 77.12 411 CYS B CA 1
ATOM 9450 C C . CYS B 1 411 ? 14.211 23.531 -6.48 1 77.12 411 CYS B C 1
ATOM 9452 O O . CYS B 1 411 ? 15.242 24.047 -6.043 1 77.12 411 CYS B O 1
ATOM 9454 N N . LEU B 1 412 ? 13.938 22.297 -6.414 1 78.12 412 LEU B N 1
ATOM 9455 C CA . LEU B 1 412 ? 14.914 21.375 -5.848 1 78.12 412 LEU B CA 1
ATOM 9456 C C . LEU B 1 412 ? 16.203 21.375 -6.676 1 78.12 412 LEU B C 1
ATOM 9458 O O . LEU B 1 412 ? 17.297 21.469 -6.129 1 78.12 412 LEU B O 1
ATOM 9462 N N . VAL B 1 413 ? 16.031 21.406 -7.957 1 80 413 VAL B N 1
ATOM 9463 C CA . VAL B 1 413 ? 17.188 21.359 -8.852 1 80 413 VAL B CA 1
ATOM 9464 C C . VAL B 1 413 ? 17.953 22.672 -8.789 1 80 413 VAL B C 1
ATOM 9466 O O . VAL B 1 413 ? 19.172 22.688 -8.758 1 80 413 VAL B O 1
ATOM 9469 N N . GLU B 1 414 ? 17.219 23.766 -8.758 1 82.25 414 GLU B N 1
ATOM 9470 C CA . GLU B 1 414 ? 17.844 25.078 -8.656 1 82.25 414 GLU B CA 1
ATOM 9471 C C . GLU B 1 414 ? 18.672 25.203 -7.379 1 82.25 414 GLU B C 1
ATOM 9473 O O . GLU B 1 414 ? 19.797 25.672 -7.414 1 82.25 414 GLU B O 1
ATOM 9478 N N . THR B 1 415 ? 18.172 24.719 -6.266 1 79.94 415 THR B N 1
ATOM 9479 C CA . THR B 1 415 ? 18.891 24.812 -5 1 79.94 415 THR B CA 1
ATOM 9480 C C . THR B 1 415 ? 20.109 23.891 -5.008 1 79.94 415 THR B C 1
ATOM 9482 O O . THR B 1 415 ? 21.188 24.281 -4.547 1 79.94 415 THR B O 1
ATOM 9485 N N . LEU B 1 416 ? 19.953 22.75 -5.609 1 78 416 LEU B N 1
ATOM 9486 C CA . LEU B 1 416 ? 21.062 21.797 -5.656 1 78 416 LEU B CA 1
ATOM 9487 C C . LEU B 1 416 ? 22.172 22.297 -6.578 1 78 416 LEU B C 1
ATOM 9489 O O . LEU B 1 416 ? 23.359 22.141 -6.273 1 78 416 LEU B O 1
ATOM 9493 N N . VAL B 1 417 ? 21.75 22.922 -7.668 1 81.25 417 VAL B N 1
ATOM 9494 C CA . VAL B 1 417 ? 22.734 23.422 -8.625 1 81.25 417 VAL B CA 1
ATOM 9495 C C . VAL B 1 417 ? 23.484 24.609 -8.031 1 81.25 417 VAL B C 1
ATOM 9497 O O . VAL B 1 417 ? 24.703 24.703 -8.172 1 81.25 417 VAL B O 1
ATOM 9500 N N . VAL B 1 418 ? 22.766 25.422 -7.359 1 80.94 418 VAL B N 1
ATOM 9501 C CA . VAL B 1 418 ? 23.406 26.594 -6.75 1 80.94 418 VAL B CA 1
ATOM 9502 C C . VAL B 1 418 ? 24.344 26.141 -5.641 1 80.94 418 VAL B C 1
ATOM 9504 O O . VAL B 1 418 ? 25.484 26.625 -5.539 1 80.94 418 VAL B O 1
ATOM 9507 N N . VAL B 1 419 ? 23.938 25.219 -4.87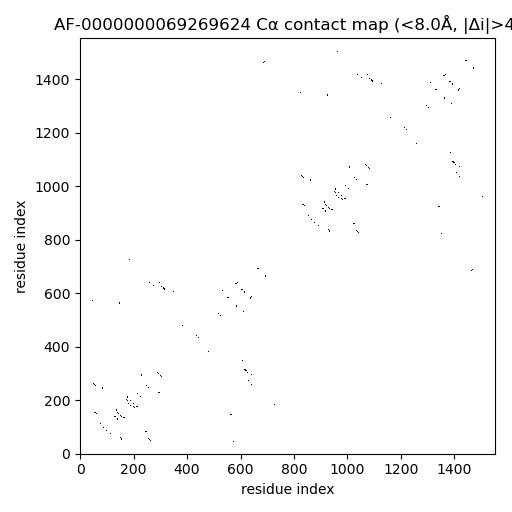5 1 77.69 419 VAL B N 1
ATOM 9508 C CA . VAL B 1 419 ? 24.766 24.703 -3.801 1 77.69 419 VAL B CA 1
ATOM 9509 C C . VAL B 1 419 ? 26 24 -4.395 1 77.69 419 VAL B C 1
ATOM 9511 O O . VAL B 1 419 ? 27.109 24.188 -3.92 1 77.69 419 VAL B O 1
ATOM 9514 N N . TRP B 1 420 ? 25.734 23.219 -5.465 1 78.38 420 TRP B N 1
ATOM 9515 C CA . TRP B 1 420 ? 26.828 22.516 -6.117 1 78.38 420 TRP B CA 1
ATOM 9516 C C . TRP B 1 420 ? 27.828 23.484 -6.723 1 78.38 420 TRP B C 1
ATOM 9518 O O . TRP B 1 420 ? 29.047 23.312 -6.59 1 78.38 420 TRP B O 1
ATOM 9528 N N . TYR B 1 421 ? 27.266 24.469 -7.305 1 79.19 421 TYR B N 1
ATOM 9529 C CA . TYR B 1 421 ? 28.125 25.453 -7.965 1 79.19 421 TYR B CA 1
ATOM 9530 C C . TYR B 1 421 ? 28.984 26.203 -6.949 1 79.19 421 TYR B C 1
ATOM 9532 O O . TYR B 1 421 ? 30.188 26.328 -7.129 1 79.19 421 TYR B O 1
ATOM 9540 N N . ILE B 1 422 ? 28.422 26.672 -5.938 1 79.38 422 ILE B N 1
ATOM 9541 C CA . ILE B 1 422 ? 29.156 27.422 -4.918 1 79.38 422 ILE B CA 1
ATOM 9542 C C . ILE B 1 422 ? 30.172 26.516 -4.25 1 79.38 422 ILE B C 1
ATOM 9544 O O . ILE B 1 422 ? 31.312 26.922 -4.012 1 79.38 422 ILE B O 1
ATOM 9548 N N . THR B 1 423 ? 29.781 25.312 -4.031 1 77.56 423 THR B N 1
ATOM 9549 C CA . THR B 1 423 ? 30.688 24.359 -3.404 1 77.56 423 THR B CA 1
ATOM 9550 C C . THR B 1 423 ? 31.844 24.016 -4.344 1 77.56 423 THR B C 1
ATOM 9552 O O . THR B 1 423 ? 32.969 23.844 -3.906 1 77.56 423 THR B O 1
ATOM 9555 N N . PHE B 1 424 ? 31.562 23.891 -5.605 1 78.62 424 PHE B N 1
ATOM 9556 C CA . PHE B 1 424 ? 32.594 23.578 -6.598 1 78.62 424 PHE B CA 1
ATOM 9557 C C . PHE B 1 424 ? 33.594 24.703 -6.699 1 78.62 424 PHE B C 1
ATOM 9559 O O . PHE B 1 424 ? 34.812 24.453 -6.738 1 78.62 424 PHE B O 1
ATOM 9566 N N . VAL B 1 425 ? 33.125 25.906 -6.699 1 77.69 425 VAL B N 1
ATOM 9567 C CA . VAL B 1 425 ? 34.031 27.047 -6.785 1 77.69 425 VAL B CA 1
ATOM 9568 C C . VAL B 1 425 ? 34.875 27.141 -5.516 1 77.69 425 VAL B C 1
ATOM 9570 O O . VAL B 1 425 ? 36.062 27.453 -5.582 1 77.69 425 VAL B O 1
ATOM 9573 N N . ARG B 1 426 ? 34.281 26.828 -4.438 1 79 426 ARG B N 1
ATOM 9574 C CA . ARG B 1 426 ? 35 26.844 -3.178 1 79 426 ARG B CA 1
ATOM 9575 C C . ARG B 1 426 ? 36.062 25.75 -3.145 1 79 426 ARG B C 1
ATOM 9577 O O . ARG B 1 426 ? 37.188 25.969 -2.65 1 79 426 ARG B O 1
ATOM 9584 N N . ALA B 1 427 ? 35.781 24.609 -3.672 1 77.81 427 ALA B N 1
ATOM 9585 C CA . ALA B 1 427 ? 36.75 23.5 -3.711 1 77.81 427 ALA B CA 1
ATOM 9586 C C . ALA B 1 427 ? 37.938 23.828 -4.617 1 77.81 427 ALA B C 1
ATOM 9588 O O . ALA B 1 427 ? 39.062 23.531 -4.281 1 77.81 427 ALA B O 1
ATOM 9589 N N . GLN B 1 428 ? 37.656 24.453 -5.707 1 76.38 428 GLN B N 1
ATOM 9590 C CA . GLN B 1 428 ? 38.719 24.812 -6.629 1 76.38 428 GLN B CA 1
ATOM 9591 C C . GLN B 1 428 ? 39.625 25.891 -6.031 1 76.38 428 GLN B C 1
ATOM 9593 O O . GLN B 1 428 ? 40.844 25.859 -6.23 1 76.38 428 GLN B O 1
ATOM 9598 N N . ALA B 1 429 ? 38.938 26.734 -5.312 1 75.75 429 ALA B N 1
ATOM 9599 C CA . ALA B 1 429 ? 39.719 27.781 -4.664 1 75.75 429 ALA B CA 1
ATOM 9600 C C . ALA B 1 429 ? 40.625 27.203 -3.562 1 75.75 429 ALA B C 1
ATOM 9602 O O . ALA B 1 429 ? 41.719 27.703 -3.324 1 75.75 429 ALA B O 1
ATOM 9603 N N . PHE B 1 430 ? 40.094 26.188 -2.938 1 73.5 430 PHE B N 1
ATOM 9604 C CA . PHE B 1 430 ? 40.844 25.547 -1.859 1 73.5 430 PHE B CA 1
ATOM 9605 C C . PHE B 1 430 ? 41.969 24.688 -2.414 1 73.5 430 PHE B C 1
ATOM 9607 O O . PHE B 1 430 ? 43.094 24.688 -1.87 1 73.5 430 PHE B O 1
ATOM 9614 N N . LEU B 1 431 ? 41.688 23.922 -3.51 1 73.31 431 LEU B N 1
ATOM 9615 C CA . LEU B 1 431 ? 42.688 23 -4.074 1 73.31 431 LEU B CA 1
ATOM 9616 C C . LEU B 1 431 ? 43.719 23.766 -4.887 1 73.31 431 LEU B C 1
ATOM 9618 O O . LEU B 1 431 ? 44.906 23.375 -4.906 1 73.31 431 LEU B O 1
ATOM 9622 N N . HIS B 1 432 ? 43.219 24.781 -5.562 1 75.56 432 HIS B N 1
ATOM 9623 C CA . HIS B 1 432 ? 44.156 25.562 -6.387 1 75.56 432 HIS B CA 1
ATOM 9624 C C . HIS B 1 432 ? 44.156 27.031 -5.969 1 75.56 432 HIS B C 1
ATOM 9626 O O . HIS B 1 432 ? 43.625 27.891 -6.68 1 75.56 432 HIS B O 1
ATOM 9632 N N . PRO B 1 433 ? 44.688 27.312 -4.793 1 70.19 433 PRO B N 1
ATOM 9633 C CA . PRO B 1 433 ? 44.688 28.688 -4.285 1 70.19 433 PRO B CA 1
ATOM 9634 C C . PRO B 1 433 ? 45.344 29.672 -5.23 1 70.19 433 PRO B C 1
ATOM 9636 O O . PRO B 1 433 ? 45.031 30.875 -5.195 1 70.19 433 PRO B O 1
ATOM 9639 N N . ASP B 1 434 ? 46.312 29.141 -5.977 1 65.81 434 ASP B N 1
ATOM 9640 C CA . ASP B 1 434 ? 47.094 30.031 -6.812 1 65.81 434 ASP B CA 1
ATOM 9641 C C . ASP B 1 434 ? 46.312 30.469 -8.055 1 65.81 434 ASP B C 1
ATOM 9643 O O . ASP B 1 434 ? 46.656 31.453 -8.711 1 65.81 434 ASP B O 1
ATOM 9647 N N . GLN B 1 435 ? 45.312 29.688 -8.438 1 61.28 435 GLN B N 1
ATOM 9648 C CA . GLN B 1 435 ? 44.625 30.016 -9.68 1 61.28 435 GLN B CA 1
ATOM 9649 C C . GLN B 1 435 ? 43.438 30.953 -9.422 1 61.28 435 GLN B C 1
ATOM 9651 O O . GLN B 1 435 ? 42.594 30.672 -8.57 1 61.28 435 GLN B O 1
ATOM 9656 N N . SER B 1 436 ? 43.688 32.25 -9.594 1 60.28 436 SER B N 1
ATOM 9657 C CA . SER B 1 436 ? 42.656 33.281 -9.406 1 60.28 436 SER B CA 1
ATOM 9658 C C . SER B 1 436 ? 41.406 33 -10.219 1 60.28 436 SER B C 1
ATOM 9660 O O . SER B 1 436 ? 41.438 33.125 -11.445 1 60.28 436 SER B O 1
ATOM 9662 N N . PHE B 1 437 ? 40.594 32.062 -9.859 1 60.41 437 PHE B N 1
ATOM 9663 C CA . PHE B 1 437 ? 39.375 31.781 -10.594 1 60.41 437 PHE B CA 1
ATOM 9664 C C . PHE B 1 437 ? 38.312 32.812 -10.25 1 60.41 437 PHE B C 1
ATOM 9666 O O . PHE B 1 437 ? 38.125 33.156 -9.078 1 60.41 437 PHE B O 1
ATOM 9673 N N . THR B 1 438 ? 37.969 33.781 -11.242 1 60.19 438 THR B N 1
ATOM 9674 C CA . THR B 1 438 ? 36.906 34.75 -11.094 1 60.19 438 THR B CA 1
ATOM 9675 C C . THR B 1 438 ? 35.594 34.219 -11.688 1 60.19 438 THR B C 1
ATOM 9677 O O . THR B 1 438 ? 35.594 33.625 -12.766 1 60.19 438 THR B O 1
ATOM 9680 N N . PHE B 1 439 ? 34.594 33.938 -10.891 1 58.44 439 PHE B N 1
ATOM 9681 C CA . PHE B 1 439 ? 33.312 33.562 -11.469 1 58.44 439 PHE B CA 1
ATOM 9682 C C . PHE B 1 439 ? 32.281 34.688 -11.281 1 58.44 439 PHE B C 1
ATOM 9684 O O . PHE B 1 439 ? 31.984 35.062 -10.156 1 58.44 439 PHE B O 1
ATOM 9691 N N . LEU B 1 440 ? 31.672 35.094 -12.344 1 60.09 440 LEU B N 1
ATOM 9692 C CA . LEU B 1 440 ? 30.672 36.156 -12.438 1 60.09 440 LEU B CA 1
ATOM 9693 C C . LEU B 1 440 ? 31.156 37.438 -11.734 1 60.09 440 LEU B C 1
ATOM 9695 O O . LEU B 1 440 ? 30.391 38.094 -11.031 1 60.09 440 LEU B O 1
ATOM 9699 N N . GLY B 1 441 ? 32.406 37.688 -11.734 1 61.28 441 GLY B N 1
ATOM 9700 C CA . GLY B 1 441 ? 33.031 38.875 -11.227 1 61.28 441 GLY B CA 1
ATOM 9701 C C . GLY B 1 441 ? 33.5 38.75 -9.781 1 61.28 441 GLY B C 1
ATOM 9702 O O . GLY B 1 441 ? 34.125 39.656 -9.25 1 61.28 441 GLY B O 1
ATOM 9703 N N . ILE B 1 442 ? 33.031 37.688 -9.125 1 67.5 442 ILE B N 1
ATOM 9704 C CA . ILE B 1 442 ? 33.438 37.562 -7.723 1 67.5 442 ILE B CA 1
ATOM 9705 C C . ILE B 1 442 ? 34.625 36.625 -7.605 1 67.5 442 ILE B C 1
ATOM 9707 O O . ILE B 1 442 ? 34.625 35.531 -8.203 1 67.5 442 ILE B O 1
ATOM 9711 N N . HIS B 1 443 ? 35.656 37.125 -7.059 1 69 443 HIS B N 1
ATOM 9712 C CA . HIS B 1 443 ? 36.875 36.344 -6.855 1 69 443 HIS B CA 1
ATOM 9713 C C . HIS B 1 443 ? 36.594 35.094 -6.059 1 69 443 HIS B C 1
ATOM 9715 O O . HIS B 1 443 ? 35.75 35.094 -5.148 1 69 443 HIS B O 1
ATOM 9721 N N . ALA B 1 444 ? 37.188 34 -6.457 1 70.5 444 ALA B N 1
ATOM 9722 C CA . ALA B 1 444 ? 37 32.656 -5.844 1 70.5 444 ALA B CA 1
ATOM 9723 C C . ALA B 1 444 ? 37.312 32.719 -4.348 1 70.5 444 ALA B C 1
ATOM 9725 O O . ALA B 1 444 ? 36.656 32 -3.562 1 70.5 444 ALA B O 1
ATOM 9726 N N . GLN B 1 445 ? 38.188 33.688 -3.986 1 69.25 445 GLN B N 1
ATOM 9727 C CA . GLN B 1 445 ? 38.531 33.781 -2.574 1 69.25 445 GLN B CA 1
ATOM 9728 C C . GLN B 1 445 ? 37.375 34.406 -1.772 1 69.25 445 GLN B C 1
ATOM 9730 O O . GLN B 1 445 ? 37.156 34.031 -0.615 1 69.25 445 GLN B O 1
ATOM 9735 N N . THR B 1 446 ? 36.688 35.219 -2.461 1 69.31 446 THR B N 1
ATOM 9736 C CA . THR B 1 446 ? 35.531 35.812 -1.807 1 69.31 446 THR B CA 1
ATOM 9737 C C . THR B 1 446 ? 34.406 34.781 -1.662 1 69.31 446 THR B C 1
ATOM 9739 O O . THR B 1 446 ? 33.688 34.781 -0.643 1 69.31 446 THR B O 1
ATOM 9742 N N . ILE B 1 447 ? 34.312 33.969 -2.6 1 72.44 447 ILE B N 1
ATOM 9743 C CA . ILE B 1 447 ? 33.25 32.969 -2.547 1 72.44 447 ILE B CA 1
ATOM 9744 C C . ILE B 1 447 ? 33.625 31.906 -1.505 1 72.44 447 ILE B C 1
ATOM 9746 O O . ILE B 1 447 ? 32.75 31.344 -0.84 1 72.44 447 ILE B O 1
ATOM 9750 N N . GLU B 1 448 ? 34.875 31.797 -1.378 1 70.56 448 GLU B N 1
ATOM 9751 C CA . GLU B 1 448 ? 35.312 30.859 -0.35 1 70.56 448 GLU B CA 1
ATOM 9752 C C . GLU B 1 448 ? 34.906 31.344 1.043 1 70.56 448 GLU B C 1
ATOM 9754 O O . GLU B 1 448 ? 34.469 30.547 1.88 1 70.56 448 GLU B O 1
ATOM 9759 N N . SER B 1 449 ? 35.031 32.656 1.241 1 67.75 449 SER B N 1
ATOM 9760 C CA . SER B 1 449 ? 34.781 33.188 2.578 1 67.75 449 SER B CA 1
ATOM 9761 C C . SER B 1 449 ? 33.281 33.375 2.822 1 67.75 449 SER B C 1
ATOM 9763 O O . SER B 1 449 ? 32.781 33.156 3.941 1 67.75 449 SER B O 1
ATOM 9765 N N . TYR B 1 450 ? 32.531 33.656 1.767 1 72.12 450 TYR B N 1
ATOM 9766 C CA . TYR B 1 450 ? 31.125 34 1.966 1 72.12 450 TYR B CA 1
ATOM 9767 C C . TYR B 1 450 ? 30.203 32.969 1.327 1 72.12 450 TYR B C 1
ATOM 9769 O O . TYR B 1 450 ? 29 33.156 1.233 1 72.12 450 TYR B O 1
ATOM 9777 N N . GLY B 1 451 ? 30.766 31.875 0.95 1 74.19 451 GLY B N 1
ATOM 9778 C CA . GLY B 1 451 ? 29.984 30.859 0.26 1 74.19 451 GLY B CA 1
ATOM 9779 C C . GLY B 1 451 ? 28.859 30.297 1.109 1 74.19 451 GLY B C 1
ATOM 9780 O O . GLY B 1 451 ? 27.734 30.109 0.628 1 74.19 451 GLY B O 1
ATOM 9781 N N . ASN B 1 452 ? 29.062 30.203 2.4 1 72.12 452 ASN B N 1
ATOM 9782 C CA . ASN B 1 452 ? 28.062 29.641 3.289 1 72.12 452 ASN B CA 1
ATOM 9783 C C . ASN B 1 452 ? 26.891 30.609 3.48 1 72.12 452 ASN B C 1
ATOM 9785 O O . ASN B 1 452 ? 25.734 30.188 3.545 1 72.12 452 ASN B O 1
ATOM 9789 N N . ILE B 1 453 ? 27.219 31.766 3.469 1 75.25 453 ILE B N 1
ATOM 9790 C CA . ILE B 1 453 ? 26.188 32.781 3.658 1 75.25 453 ILE B CA 1
ATOM 9791 C C . ILE B 1 453 ? 25.328 32.875 2.395 1 75.25 453 ILE B C 1
ATOM 9793 O O . ILE B 1 453 ? 24.109 33.062 2.471 1 75.25 453 ILE B O 1
ATOM 9797 N N . LEU B 1 454 ? 26 32.719 1.324 1 77.06 454 LEU B N 1
ATOM 9798 C CA . LEU B 1 454 ? 25.266 32.781 0.064 1 77.06 454 LEU B CA 1
ATOM 9799 C C . LEU B 1 454 ? 24.328 31.609 -0.084 1 77.06 454 LEU B C 1
ATOM 9801 O O . LEU B 1 454 ? 23.188 31.766 -0.56 1 77.06 454 LEU B O 1
ATOM 9805 N N . ILE B 1 455 ? 24.797 30.516 0.324 1 78.62 455 ILE B N 1
ATOM 9806 C CA . ILE B 1 455 ? 23.938 29.328 0.242 1 78.62 455 ILE B CA 1
ATOM 9807 C C . ILE B 1 455 ? 22.75 29.469 1.19 1 78.62 455 ILE B C 1
ATOM 9809 O O . ILE B 1 455 ? 21.609 29.203 0.812 1 78.62 455 ILE B O 1
ATOM 9813 N N . THR B 1 456 ? 23 30.047 2.334 1 75.56 456 THR B N 1
ATOM 9814 C CA . THR B 1 456 ? 21.938 30.219 3.316 1 75.56 456 THR B CA 1
ATOM 9815 C C . THR B 1 456 ? 20.938 31.281 2.854 1 75.56 456 THR B C 1
ATOM 9817 O O . THR B 1 456 ? 19.734 31.125 3.027 1 75.56 456 THR B O 1
ATOM 9820 N N . ALA B 1 457 ? 21.453 32.25 2.32 1 76.44 457 ALA B N 1
ATOM 9821 C CA . ALA B 1 457 ? 20.578 33.312 1.808 1 76.44 457 ALA B CA 1
ATOM 9822 C C . ALA B 1 457 ? 19.688 32.781 0.683 1 76.44 457 ALA B C 1
ATOM 9824 O O . ALA B 1 457 ? 18.5 33.125 0.614 1 76.44 457 ALA B O 1
ATOM 9825 N N . ASN B 1 458 ? 20.281 32.031 -0.143 1 79.94 458 ASN B N 1
ATOM 9826 C CA . ASN B 1 458 ? 19.484 31.453 -1.23 1 79.94 458 ASN B CA 1
ATOM 9827 C C . ASN B 1 458 ? 18.375 30.562 -0.702 1 79.94 458 ASN B C 1
ATOM 9829 O O . ASN B 1 458 ? 17.234 30.625 -1.176 1 79.94 458 ASN B O 1
ATOM 9833 N N . ILE B 1 459 ? 18.641 29.828 0.267 1 76.12 459 ILE B N 1
ATOM 9834 C CA . ILE B 1 459 ? 17.672 28.891 0.822 1 76.12 459 ILE B CA 1
ATOM 9835 C C . ILE B 1 459 ? 16.562 29.672 1.536 1 76.12 459 ILE B C 1
ATOM 9837 O O . ILE B 1 459 ? 15.383 29.359 1.376 1 76.12 459 ILE B O 1
ATOM 9841 N N . LYS B 1 460 ? 16.953 30.766 2.188 1 75.38 460 LYS B N 1
ATOM 9842 C CA . LYS B 1 460 ? 15.992 31.531 2.973 1 75.38 460 LYS B CA 1
ATOM 9843 C C . LYS B 1 460 ? 15.07 32.344 2.072 1 75.38 460 LYS B C 1
ATOM 9845 O O . LYS B 1 460 ? 13.906 32.562 2.404 1 75.38 460 LYS B O 1
ATOM 9850 N N . VAL B 1 461 ? 15.57 32.688 0.993 1 78.56 461 VAL B N 1
ATOM 9851 C CA . VAL B 1 461 ? 14.766 33.469 0.067 1 78.56 461 VAL B CA 1
ATOM 9852 C C . VAL B 1 461 ? 13.875 32.562 -0.767 1 78.56 461 VAL B C 1
ATOM 9854 O O . VAL B 1 461 ? 12.711 32.875 -1.012 1 78.56 461 VAL B O 1
ATOM 9857 N N . MET B 1 462 ? 14.422 31.531 -1.105 1 79.12 462 MET B N 1
ATOM 9858 C CA . MET B 1 462 ? 13.695 30.625 -1.998 1 79.12 462 MET B CA 1
ATOM 9859 C C . MET B 1 462 ? 12.586 29.891 -1.249 1 79.12 462 MET B C 1
ATOM 9861 O O . MET B 1 462 ? 11.562 29.547 -1.836 1 79.12 462 MET B O 1
ATOM 9865 N N . ASP B 1 463 ? 12.625 29.828 -0.003 1 80.88 463 ASP B N 1
ATOM 9866 C CA . ASP B 1 463 ? 11.656 29.078 0.789 1 80.88 463 ASP B CA 1
ATOM 9867 C C . ASP B 1 463 ? 10.289 29.75 0.78 1 80.88 463 ASP B C 1
ATOM 9869 O O . ASP B 1 463 ? 9.305 29.172 0.314 1 80.88 463 ASP B O 1
ATOM 9873 N N . PRO B 1 464 ? 10.234 31.047 1.19 1 82.81 464 PRO B N 1
ATOM 9874 C CA . PRO B 1 464 ? 8.914 31.672 1.172 1 82.81 464 PRO B CA 1
ATOM 9875 C C . PRO B 1 464 ? 8.398 31.922 -0.244 1 82.81 464 PRO B C 1
ATOM 9877 O O . PRO B 1 464 ? 7.191 31.875 -0.48 1 82.81 464 PRO B O 1
ATOM 9880 N N . LEU B 1 465 ? 9.297 32.125 -1.128 1 83.19 465 LEU B N 1
ATOM 9881 C CA . LEU B 1 465 ? 8.891 32.375 -2.508 1 83.19 465 LEU B CA 1
ATOM 9882 C C . LEU B 1 465 ? 8.273 31.109 -3.119 1 83.19 465 LEU B C 1
ATOM 9884 O O . LEU B 1 465 ? 7.195 31.172 -3.711 1 83.19 465 LEU B O 1
ATOM 9888 N N . LEU B 1 466 ? 8.891 30.109 -2.92 1 83.25 466 LEU B N 1
ATOM 9889 C CA . LEU B 1 466 ? 8.398 28.875 -3.506 1 83.25 466 LEU B CA 1
ATOM 9890 C C . LEU B 1 466 ? 7.156 28.375 -2.777 1 83.25 466 LEU B C 1
ATOM 9892 O O . LEU B 1 466 ? 6.25 27.812 -3.396 1 83.25 466 LEU B O 1
ATOM 9896 N N . SER B 1 467 ? 7.16 28.609 -1.56 1 83.56 467 SER B N 1
ATOM 9897 C CA . SER B 1 467 ? 5.969 28.234 -0.804 1 83.56 467 SER B CA 1
ATOM 9898 C C . SER B 1 467 ? 4.742 29 -1.289 1 83.56 467 SER B C 1
ATOM 9900 O O . SER B 1 467 ? 3.652 28.438 -1.392 1 83.56 467 SER B O 1
ATOM 9902 N N . ALA B 1 468 ? 4.969 30.203 -1.654 1 86.88 468 ALA B N 1
ATOM 9903 C CA . ALA B 1 468 ? 3.871 31.031 -2.15 1 86.88 468 ALA B CA 1
ATOM 9904 C C . ALA B 1 468 ? 3.426 30.578 -3.537 1 86.88 468 ALA B C 1
ATOM 9906 O O . ALA B 1 468 ? 2.229 30.516 -3.82 1 86.88 468 ALA B O 1
ATOM 9907 N N . ILE B 1 469 ? 4.379 30.219 -4.312 1 87.69 469 ILE B N 1
ATOM 9908 C CA . ILE B 1 469 ? 4.074 29.812 -5.676 1 87.69 469 ILE B CA 1
ATOM 9909 C C . ILE B 1 469 ? 3.348 28.469 -5.648 1 87.69 469 ILE B C 1
ATOM 9911 O O . ILE B 1 469 ? 2.363 28.266 -6.367 1 87.69 469 ILE B O 1
ATOM 9915 N N . ILE B 1 470 ? 3.758 27.578 -4.809 1 88.44 470 ILE B N 1
ATOM 9916 C CA . ILE B 1 470 ? 3.146 26.266 -4.711 1 88.44 470 ILE B CA 1
ATOM 9917 C C . ILE B 1 470 ? 1.718 26.391 -4.191 1 88.44 470 ILE B C 1
ATOM 9919 O O . ILE B 1 470 ? 0.813 25.703 -4.66 1 88.44 470 ILE B O 1
ATOM 9923 N N . THR B 1 471 ? 1.533 27.312 -3.32 1 87.31 471 THR B N 1
ATOM 9924 C CA . THR B 1 471 ? 0.199 27.516 -2.766 1 87.31 471 THR B CA 1
ATOM 9925 C C . THR B 1 471 ? -0.741 28.094 -3.818 1 87.31 471 THR B C 1
ATOM 9927 O O . THR B 1 471 ? -1.911 27.719 -3.893 1 87.31 471 THR B O 1
ATOM 9930 N N . ALA B 1 472 ? -0.181 28.922 -4.625 1 88.25 472 ALA B N 1
ATOM 9931 C CA . ALA B 1 472 ? -0.992 29.531 -5.676 1 88.25 472 ALA B CA 1
ATOM 9932 C C . ALA B 1 472 ? -1.362 28.5 -6.746 1 88.25 472 ALA B C 1
ATOM 9934 O O . ALA B 1 472 ? -2.494 28.484 -7.234 1 88.25 472 ALA B O 1
ATOM 9935 N N . ILE B 1 473 ? -0.506 27.656 -7.039 1 90.31 473 ILE B N 1
ATOM 9936 C CA . ILE B 1 473 ? -0.75 26.641 -8.062 1 90.31 473 ILE B CA 1
ATOM 9937 C C . ILE B 1 473 ? -1.702 25.578 -7.527 1 90.31 473 ILE B C 1
ATOM 9939 O O . ILE B 1 473 ? -2.562 25.078 -8.258 1 90.31 473 ILE B O 1
ATOM 9943 N N . ASN B 1 474 ? -1.573 25.219 -6.32 1 91.06 474 ASN B N 1
ATOM 9944 C CA . ASN B 1 474 ? -2.406 24.203 -5.699 1 91.06 474 ASN B CA 1
ATOM 9945 C C . ASN B 1 474 ? -3.883 24.578 -5.742 1 91.06 474 ASN B C 1
ATOM 9947 O O . ASN B 1 474 ? -4.75 23.703 -5.852 1 91.06 474 ASN B O 1
ATOM 9951 N N . LYS B 1 475 ? -4.141 25.844 -5.699 1 87.31 475 LYS B N 1
ATOM 9952 C CA . LYS B 1 475 ? -5.527 26.312 -5.75 1 87.31 475 LYS B CA 1
ATOM 9953 C C . LYS B 1 475 ? -6.125 26.109 -7.137 1 87.31 475 LYS B C 1
ATOM 9955 O O . LYS B 1 475 ? -7.344 26 -7.285 1 87.31 475 LYS B O 1
ATOM 9960 N N . ARG B 1 476 ? -5.242 25.891 -8.047 1 88 476 ARG B N 1
ATOM 9961 C CA . ARG B 1 476 ? -5.719 25.75 -9.422 1 88 476 ARG B CA 1
ATOM 9962 C C . ARG B 1 476 ? -5.73 24.297 -9.852 1 88 476 ARG B C 1
ATOM 9964 O O . ARG B 1 476 ? -6.145 23.969 -10.969 1 88 476 ARG B O 1
ATOM 9971 N N . GLU B 1 477 ? -5.418 23.344 -9.094 1 90.56 477 GLU B N 1
ATOM 9972 C CA . GLU B 1 477 ? -5.309 21.922 -9.438 1 90.56 477 GLU B CA 1
ATOM 9973 C C . GLU B 1 477 ? -6.648 21.203 -9.289 1 90.56 477 GLU B C 1
ATOM 9975 O O . GLU B 1 477 ? -6.754 20.016 -9.562 1 90.56 477 GLU B O 1
ATOM 9980 N N . ASN B 1 478 ? -7.746 21.75 -8.992 1 88.25 478 ASN B N 1
ATOM 9981 C CA . ASN B 1 478 ? -9.109 21.234 -9 1 88.25 478 ASN B CA 1
ATOM 9982 C C . ASN B 1 478 ? -9.266 20.047 -8.055 1 88.25 478 ASN B C 1
ATOM 9984 O O . ASN B 1 478 ? -9.742 18.984 -8.453 1 88.25 478 ASN B O 1
ATOM 9988 N N . TRP B 1 479 ? -8.953 20.234 -6.816 1 89.06 479 TRP B N 1
ATOM 9989 C CA . TRP B 1 479 ? -9.125 19.172 -5.836 1 89.06 479 TRP B CA 1
ATOM 9990 C C . TRP B 1 479 ? -10.57 19.109 -5.34 1 89.06 479 TRP B C 1
ATOM 9992 O O . TRP B 1 479 ? -11.211 20.156 -5.16 1 89.06 479 TRP B O 1
ATOM 10002 N N . ARG B 1 480 ? -11.031 17.953 -5.035 1 84.69 480 ARG B N 1
ATOM 10003 C CA . ARG B 1 480 ? -12.43 17.734 -4.676 1 84.69 480 ARG B CA 1
ATOM 10004 C C . ARG B 1 480 ? -12.68 18.078 -3.211 1 84.69 480 ARG B C 1
ATOM 10006 O O . ARG B 1 480 ? -13.695 18.688 -2.875 1 84.69 480 ARG B O 1
ATOM 10013 N N . THR B 1 481 ? -11.781 17.625 -2.373 1 86.94 481 THR B N 1
ATOM 10014 C CA . THR B 1 481 ? -11.969 17.844 -0.943 1 86.94 481 THR B CA 1
ATOM 10015 C C . THR B 1 481 ? -10.844 18.703 -0.375 1 86.94 481 THR B C 1
ATOM 10017 O O . THR B 1 481 ? -9.797 18.859 -1.001 1 86.94 481 THR B O 1
ATOM 10020 N N . GLU B 1 482 ? -11.109 19.281 0.721 1 85.19 482 GLU B N 1
ATOM 10021 C CA . GLU B 1 482 ? -10.109 20.109 1.388 1 85.19 482 GLU B CA 1
ATOM 10022 C C . GLU B 1 482 ? -8.898 19.281 1.819 1 85.19 482 GLU B C 1
ATOM 10024 O O . GLU B 1 482 ? -7.762 19.75 1.737 1 85.19 482 GLU B O 1
ATOM 10029 N N . GLN B 1 483 ? -9.156 18.125 2.215 1 86.94 483 GLN B N 1
ATOM 10030 C CA . GLN B 1 483 ? -8.062 17.266 2.672 1 86.94 483 GLN B CA 1
ATOM 10031 C C . GLN B 1 483 ? -7.145 16.891 1.518 1 86.94 483 GLN B C 1
ATOM 10033 O O . GLN B 1 483 ? -5.922 16.844 1.68 1 86.94 483 GLN B O 1
ATOM 10038 N N . MET B 1 484 ? -7.727 16.672 0.391 1 88.06 484 MET B N 1
ATOM 10039 C CA . MET B 1 484 ? -6.914 16.312 -0.771 1 88.06 484 MET B CA 1
ATOM 10040 C C . MET B 1 484 ? -6.059 17.5 -1.217 1 88.06 484 MET B C 1
ATOM 10042 O O . MET B 1 484 ? -4.914 17.328 -1.631 1 88.06 484 MET B O 1
ATOM 10046 N N . SER B 1 485 ? -6.656 18.625 -1.146 1 89.25 485 SER B N 1
ATOM 10047 C CA . SER B 1 485 ? -5.914 19.828 -1.489 1 89.25 485 SER B CA 1
ATOM 10048 C C . SER B 1 485 ? -4.762 20.078 -0.518 1 89.25 485 SER B C 1
ATOM 10050 O O . SER B 1 485 ? -3.635 20.344 -0.938 1 89.25 485 SER B O 1
ATOM 10052 N N . LYS B 1 486 ? -5.023 19.906 0.729 1 88.88 486 LYS B N 1
ATOM 10053 C CA . LYS B 1 486 ? -3.99 20.094 1.744 1 88.88 486 LYS B CA 1
ATOM 10054 C C . LYS B 1 486 ? -2.893 19.031 1.604 1 88.88 486 LYS B C 1
ATOM 10056 O O . LYS B 1 486 ? -1.708 19.344 1.744 1 88.88 486 LYS B O 1
ATOM 10061 N N . ASP B 1 487 ? -3.264 17.844 1.332 1 89.31 487 ASP B N 1
ATOM 10062 C CA . ASP B 1 487 ? -2.297 16.75 1.202 1 89.31 487 ASP B CA 1
ATOM 10063 C C . ASP B 1 487 ? -1.347 17 0.034 1 89.31 487 ASP B C 1
ATOM 10065 O O . ASP B 1 487 ? -0.139 16.781 0.151 1 89.31 487 ASP B O 1
ATOM 10069 N N . SER B 1 488 ? -1.91 17.453 -1.077 1 88.75 488 SER B N 1
ATOM 10070 C CA . SER B 1 488 ? -1.066 17.75 -2.232 1 88.75 488 SER B CA 1
ATOM 10071 C C . SER B 1 488 ? -0.11 18.891 -1.944 1 88.75 488 SER B C 1
ATOM 10073 O O . SER B 1 488 ? 1.056 18.859 -2.344 1 88.75 488 SER B O 1
ATOM 10075 N N . LYS B 1 489 ? -0.55 19.828 -1.273 1 90.56 489 LYS B N 1
ATOM 10076 C CA . LYS B 1 489 ? 0.286 20.969 -0.903 1 90.56 489 LYS B CA 1
ATOM 10077 C C . LYS B 1 489 ? 1.405 20.547 0.043 1 90.56 489 LYS B C 1
ATOM 10079 O O . LYS B 1 489 ? 2.559 20.953 -0.129 1 90.56 489 LYS B O 1
ATOM 10084 N N . ILE B 1 490 ? 1.06 19.719 0.985 1 90.25 490 ILE B N 1
ATOM 10085 C CA . ILE B 1 490 ? 2.027 19.266 1.979 1 90.25 490 ILE B CA 1
ATOM 10086 C C . ILE B 1 490 ? 3.139 18.484 1.297 1 90.25 490 ILE B C 1
ATOM 10088 O O . ILE B 1 490 ? 4.32 18.672 1.593 1 90.25 490 ILE B O 1
ATOM 10092 N N . LYS B 1 491 ? 2.846 17.641 0.386 1 87.31 491 LYS B N 1
ATOM 10093 C CA . LYS B 1 491 ? 3.846 16.828 -0.293 1 87.31 491 LYS B CA 1
ATOM 10094 C C . LYS B 1 491 ? 4.82 17.688 -1.086 1 87.31 491 LYS B C 1
ATOM 10096 O O . LYS B 1 491 ? 6.031 17.484 -1.024 1 87.31 491 LYS B O 1
ATOM 10101 N N . LYS B 1 492 ? 4.289 18.703 -1.691 1 87.31 492 LYS B N 1
ATOM 10102 C CA . LYS B 1 492 ? 5.125 19.578 -2.514 1 87.31 492 LYS B CA 1
ATOM 10103 C C . LYS B 1 492 ? 5.965 20.5 -1.647 1 87.31 492 LYS B C 1
ATOM 10105 O O . LYS B 1 492 ? 7.152 20.719 -1.914 1 87.31 492 LYS B O 1
ATOM 10110 N N . LEU B 1 493 ? 5.37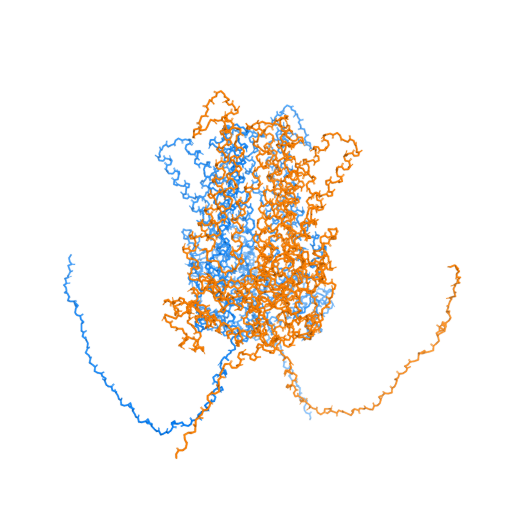5 20.938 -0.636 1 86.56 493 LEU B N 1
ATOM 10111 C CA . LEU B 1 493 ? 6.082 21.859 0.249 1 86.56 493 LEU B CA 1
ATOM 10112 C C . LEU B 1 493 ? 7.18 21.125 1.021 1 86.56 493 LEU B C 1
ATOM 10114 O O . LEU B 1 493 ? 8.227 21.719 1.309 1 86.56 493 LEU B O 1
ATOM 10118 N N . PHE B 1 494 ? 6.988 19.953 1.307 1 88.19 494 PHE B N 1
ATOM 10119 C CA . PHE B 1 494 ? 7.969 19.234 2.111 1 88.19 494 PHE B CA 1
ATOM 10120 C C . PHE B 1 494 ? 9.25 18.984 1.319 1 88.19 494 PHE B C 1
ATOM 10122 O O . PHE B 1 494 ? 10.344 18.953 1.888 1 88.19 494 PHE B O 1
ATOM 10129 N N . ILE B 1 495 ? 9.109 18.781 0.08 1 80.62 495 ILE B N 1
ATOM 10130 C CA . ILE B 1 495 ? 10.305 18.578 -0.729 1 80.62 495 ILE B CA 1
ATOM 10131 C C . ILE B 1 495 ? 11.211 19.812 -0.629 1 80.62 495 ILE B C 1
ATOM 10133 O O . ILE B 1 495 ? 12.43 19.688 -0.505 1 80.62 495 ILE B O 1
ATOM 10137 N N . VAL B 1 496 ? 10.617 20.922 -0.556 1 79.88 496 VAL B N 1
ATOM 10138 C CA . VAL B 1 496 ? 11.375 22.172 -0.442 1 79.88 496 VAL B CA 1
ATOM 10139 C C . VAL B 1 496 ? 11.922 22.312 0.976 1 79.88 496 VAL B C 1
ATOM 10141 O O . VAL B 1 496 ? 13.094 22.641 1.165 1 79.88 496 VAL B O 1
ATOM 10144 N N . LYS B 1 497 ? 11.109 22.016 1.896 1 85 497 LYS B N 1
ATOM 10145 C CA . LYS B 1 497 ? 11.523 22.141 3.289 1 85 497 LYS B CA 1
ATOM 10146 C C . LYS B 1 497 ? 12.602 21.125 3.646 1 85 497 LYS B C 1
ATOM 10148 O O . LYS B 1 497 ? 13.438 21.375 4.516 1 85 497 LYS B O 1
ATOM 10153 N N . PHE B 1 498 ? 12.656 20.047 2.982 1 86.44 498 PHE B N 1
ATOM 10154 C CA . PHE B 1 498 ? 13.648 19.016 3.232 1 86.44 498 PHE B CA 1
ATOM 10155 C C . PHE B 1 498 ? 15.055 19.516 2.918 1 86.44 498 PHE B C 1
ATOM 10157 O O . PHE B 1 498 ? 15.977 19.328 3.713 1 86.44 498 PHE B O 1
ATOM 10164 N N . ILE B 1 499 ? 15.141 20.141 1.862 1 79.56 499 ILE B N 1
ATOM 10165 C CA . ILE B 1 499 ? 16.453 20.625 1.442 1 79.56 499 ILE B CA 1
ATOM 10166 C C . ILE B 1 499 ? 16.875 21.797 2.33 1 79.56 499 ILE B C 1
ATOM 10168 O O . ILE B 1 499 ? 18.047 21.906 2.709 1 79.56 499 ILE B O 1
ATOM 10172 N N . VAL B 1 500 ? 15.93 22.578 2.688 1 79.62 500 VAL B N 1
ATOM 10173 C CA . VAL B 1 500 ? 16.234 23.766 3.477 1 79.62 500 VAL B CA 1
ATOM 10174 C C . VAL B 1 500 ? 16.703 23.359 4.871 1 79.62 500 VAL B C 1
ATOM 10176 O O . VAL B 1 500 ? 17.641 23.953 5.41 1 79.62 500 VAL B O 1
ATOM 10179 N N . ASN B 1 501 ? 16.203 22.328 5.352 1 82.94 501 ASN B N 1
ATOM 10180 C CA . ASN B 1 501 ? 16.484 22.016 6.746 1 82.94 501 ASN B CA 1
ATOM 10181 C C . ASN B 1 501 ? 17.609 21 6.871 1 82.94 501 ASN B C 1
ATOM 10183 O O . ASN B 1 501 ? 18.391 21.047 7.824 1 82.94 501 ASN B O 1
ATOM 10187 N N . TYR B 1 502 ? 17.781 20.109 5.953 1 88.31 502 TYR B N 1
ATOM 10188 C CA . TYR B 1 502 ? 18.703 19.016 6.199 1 88.31 502 TYR B CA 1
ATOM 10189 C C . TYR B 1 502 ? 19.984 19.188 5.383 1 88.31 502 TYR B C 1
ATOM 10191 O O . TYR B 1 502 ? 21 18.531 5.66 1 88.31 502 TYR B O 1
ATOM 10199 N N . TYR B 1 503 ? 20.062 20.078 4.449 1 82.12 503 TYR B N 1
ATOM 10200 C CA . TYR B 1 503 ? 21.234 20.219 3.592 1 82.12 503 TYR B CA 1
ATOM 10201 C C . TYR B 1 503 ? 22.438 20.672 4.398 1 82.12 503 TYR B C 1
ATOM 10203 O O . TYR B 1 503 ? 23.547 20.125 4.234 1 82.12 503 TYR B O 1
ATOM 10211 N N . PRO B 1 504 ? 22.312 21.609 5.27 1 79.81 504 PRO B N 1
ATOM 10212 C CA . PRO B 1 504 ? 23.5 22.047 6.012 1 79.81 504 PRO B CA 1
ATOM 10213 C C . PRO B 1 504 ? 24.141 20.906 6.809 1 79.81 504 PRO B C 1
ATOM 10215 O O . PRO B 1 504 ? 25.375 20.844 6.93 1 79.81 504 PRO B O 1
ATOM 10218 N N . GLN B 1 505 ? 23.344 20.047 7.242 1 87.06 505 GLN B N 1
ATOM 10219 C CA . GLN B 1 505 ? 23.875 18.938 8.016 1 87.06 505 GLN B CA 1
ATOM 10220 C C . GLN B 1 505 ? 24.5 17.891 7.105 1 87.06 505 GLN B C 1
ATOM 10222 O O . GLN B 1 505 ? 25.547 17.328 7.434 1 87.06 505 GLN B O 1
ATOM 10227 N N . LEU B 1 506 ? 23.969 17.688 6.008 1 86.94 506 LEU B N 1
ATOM 10228 C CA . LEU B 1 506 ? 24.531 16.75 5.047 1 86.94 506 LEU B CA 1
ATOM 10229 C C . LEU B 1 506 ? 25.859 17.281 4.484 1 86.94 506 LEU B C 1
ATOM 10231 O O . LEU B 1 506 ? 26.781 16.5 4.23 1 86.94 506 LEU B O 1
ATOM 10235 N N . TYR B 1 507 ? 25.953 18.547 4.387 1 83.31 507 TYR B N 1
ATOM 10236 C CA . TYR B 1 507 ? 27.188 19.172 3.939 1 83.31 507 TYR B CA 1
ATOM 10237 C C . TYR B 1 507 ? 28.312 18.953 4.949 1 83.31 507 TYR B C 1
ATOM 10239 O O . TYR B 1 507 ? 29.422 18.594 4.574 1 83.31 507 TYR B O 1
ATOM 10247 N N . LEU B 1 508 ? 28.016 19.109 6.129 1 84.81 508 LEU B N 1
ATOM 10248 C CA . LEU B 1 508 ? 29.016 18.938 7.18 1 84.81 508 LEU B CA 1
ATOM 10249 C C . LEU B 1 508 ? 29.422 17.484 7.324 1 84.81 508 LEU B C 1
ATOM 10251 O O . LEU B 1 508 ? 30.578 17.188 7.602 1 84.81 508 LEU B O 1
ATOM 10255 N N . ALA B 1 509 ? 28.5 16.656 7.078 1 89.06 509 ALA B N 1
ATOM 10256 C CA . ALA B 1 509 ? 28.75 15.234 7.312 1 89.06 509 ALA B CA 1
ATOM 10257 C C . ALA B 1 509 ? 29.578 14.625 6.18 1 89.06 509 ALA B C 1
ATOM 10259 O O . ALA B 1 509 ? 30.5 13.844 6.422 1 89.06 509 ALA B O 1
ATOM 10260 N N . PHE B 1 510 ? 29.375 15.086 4.891 1 86.81 510 PHE B N 1
ATOM 10261 C CA . PHE B 1 510 ? 29.953 14.281 3.818 1 86.81 510 PHE B CA 1
ATOM 10262 C C . PHE B 1 510 ? 30.766 15.141 2.867 1 86.81 510 PHE B C 1
ATOM 10264 O O . PHE B 1 510 ? 31.625 14.641 2.135 1 86.81 510 PHE B O 1
ATOM 10271 N N . ILE B 1 511 ? 30.625 16.438 2.857 1 82.12 511 ILE B N 1
ATOM 10272 C CA . ILE B 1 511 ? 31.203 17.219 1.771 1 82.12 511 ILE B CA 1
ATOM 10273 C C . ILE B 1 511 ? 32.281 18.141 2.32 1 82.12 511 ILE B C 1
ATOM 10275 O O . ILE B 1 511 ? 33.344 18.312 1.7 1 82.12 511 ILE B O 1
ATOM 10279 N N . LYS B 1 512 ? 32.188 18.656 3.469 1 82.88 512 LYS B N 1
ATOM 10280 C CA . LYS B 1 512 ? 33.062 19.688 3.994 1 82.88 512 LYS B CA 1
ATOM 10281 C C . LYS B 1 512 ? 34.5 19.203 4.066 1 82.88 512 LYS B C 1
ATOM 10283 O O . LYS B 1 512 ? 35.438 19.953 3.76 1 82.88 512 LYS B O 1
ATOM 10288 N N . GLU B 1 513 ? 34.719 18 4.457 1 82.88 513 GLU B N 1
ATOM 10289 C CA . GLU B 1 513 ? 36.062 17.469 4.594 1 82.88 513 GLU B CA 1
ATOM 10290 C C . GLU B 1 513 ? 36.812 17.547 3.275 1 82.88 513 GLU B C 1
ATOM 10292 O O . GLU B 1 513 ? 38.031 17.797 3.264 1 82.88 513 GLU B O 1
ATOM 10297 N N . HIS B 1 514 ? 36.125 17.469 2.197 1 76.94 514 HIS B N 1
ATOM 10298 C CA . HIS B 1 514 ? 36.75 17.391 0.892 1 76.94 514 HIS B CA 1
ATOM 10299 C C . HIS B 1 514 ? 36.844 18.75 0.229 1 76.94 514 HIS B C 1
ATOM 10301 O O . HIS B 1 514 ? 37.562 18.938 -0.758 1 76.94 514 HIS B O 1
ATOM 10307 N N . VAL B 1 515 ? 36.156 19.719 0.75 1 75.31 515 VAL B N 1
ATOM 10308 C CA . VAL B 1 515 ? 36.125 21.016 0.099 1 75.31 515 VAL B CA 1
ATOM 10309 C C . VAL B 1 515 ? 36.906 22.031 0.913 1 75.31 515 VAL B C 1
ATOM 10311 O O . VAL B 1 515 ? 37.719 22.781 0.359 1 75.31 515 VAL B O 1
ATOM 10314 N N . SER B 1 516 ? 36.688 22.125 2.223 1 75.31 516 SER B N 1
ATOM 10315 C CA . SER B 1 516 ? 37.344 23.141 3.043 1 75.31 516 SER B CA 1
ATOM 10316 C C . SER B 1 516 ? 38.188 22.5 4.148 1 75.31 516 SER B C 1
ATOM 10318 O O . SER B 1 516 ? 39 23.172 4.77 1 75.31 516 SER B O 1
ATOM 10320 N N . GLY B 1 517 ? 38.094 21.25 4.227 1 77.44 517 GLY B N 1
ATOM 10321 C CA . GLY B 1 517 ? 38.875 20.578 5.258 1 77.44 517 GLY B CA 1
ATOM 10322 C C . GLY B 1 517 ? 38.406 20.906 6.664 1 77.44 517 GLY B C 1
ATOM 10323 O O . GLY B 1 517 ? 37.656 21.875 6.867 1 77.44 517 GLY B O 1
ATOM 10324 N N . CYS B 1 518 ? 38.562 20.062 7.609 1 81.12 518 CYS B N 1
ATOM 10325 C CA . CYS B 1 518 ? 38.25 20.266 9.023 1 81.12 518 CYS B CA 1
ATOM 10326 C C . CYS B 1 518 ? 39.5 20.062 9.875 1 81.12 518 CYS B C 1
ATOM 10328 O O . CYS B 1 518 ? 40.406 19.312 9.5 1 81.12 518 CYS B O 1
ATOM 10330 N N . ILE B 1 519 ? 39.562 20.906 10.859 1 81.31 519 ILE B N 1
ATOM 10331 C CA . ILE B 1 519 ? 40.688 20.75 11.789 1 81.31 519 ILE B CA 1
ATOM 10332 C C . ILE B 1 519 ? 40.625 19.359 12.438 1 81.31 519 ILE B C 1
ATOM 10334 O O . ILE B 1 519 ? 39.656 19.047 13.133 1 81.31 519 ILE B O 1
ATOM 10338 N N . GLY B 1 520 ? 41.594 18.453 12.227 1 84.06 520 GLY B N 1
ATOM 10339 C CA . GLY B 1 520 ? 41.594 17.109 12.781 1 84.06 520 GLY B CA 1
ATOM 10340 C C . GLY B 1 520 ? 41 16.062 11.844 1 84.06 520 GLY B C 1
ATOM 10341 O O . GLY B 1 520 ? 40.75 14.93 12.242 1 84.06 520 GLY B O 1
ATOM 10342 N N . GLY B 1 521 ? 40.719 16.5 10.664 1 82.44 521 GLY B N 1
ATOM 10343 C CA . GLY B 1 521 ? 40.25 15.578 9.656 1 82.44 521 GLY B CA 1
ATOM 10344 C C . GLY B 1 521 ? 38.781 15.227 9.836 1 82.44 521 GLY B C 1
ATOM 10345 O O . GLY B 1 521 ? 37.938 16.094 10.086 1 82.44 521 GLY B O 1
ATOM 10346 N N . ILE B 1 522 ? 38.469 14.008 9.805 1 85.25 522 ILE B N 1
ATOM 10347 C CA . ILE B 1 522 ? 37.094 13.523 9.875 1 85.25 522 ILE B CA 1
ATOM 10348 C C . ILE B 1 522 ? 36.562 13.711 11.289 1 85.25 522 ILE B C 1
ATOM 10350 O O . ILE B 1 522 ? 35.375 14.062 11.477 1 85.25 522 ILE B O 1
ATOM 10354 N N . ASP B 1 523 ? 37.406 13.648 12.312 1 87.06 523 ASP B N 1
ATOM 10355 C CA . ASP B 1 523 ? 36.969 13.789 13.703 1 87.06 523 ASP B CA 1
ATOM 10356 C C . ASP B 1 523 ? 36.625 15.242 14.016 1 87.06 523 ASP B C 1
ATOM 10358 O O . ASP B 1 523 ? 35.688 15.508 14.773 1 87.06 523 ASP B O 1
ATOM 10362 N N . GLY B 1 524 ? 37.406 16.109 13.398 1 87.81 524 GLY B N 1
ATOM 10363 C CA . GLY B 1 524 ? 37.094 17.516 13.562 1 87.81 524 GLY B CA 1
ATOM 10364 C C . GLY B 1 524 ? 35.781 17.906 12.93 1 87.81 524 GLY B C 1
ATOM 10365 O O . GLY B 1 524 ? 35 18.688 13.5 1 87.81 524 GLY B O 1
ATOM 10366 N N . CYS B 1 525 ? 35.469 17.344 11.836 1 87.94 525 CYS B N 1
ATOM 10367 C CA . CYS B 1 525 ? 34.188 17.625 11.148 1 87.94 525 CYS B CA 1
ATOM 10368 C C . CYS B 1 525 ? 33.031 17.062 11.93 1 87.94 525 CYS B C 1
ATOM 10370 O O . CYS B 1 525 ? 31.953 17.672 12 1 87.94 525 CYS B O 1
ATOM 10372 N N . MET B 1 526 ? 33.188 15.906 12.547 1 89.69 526 MET B N 1
ATOM 10373 C CA . MET B 1 526 ? 32.125 15.273 13.289 1 89.69 526 MET B CA 1
ATOM 10374 C C . MET B 1 526 ? 31.844 16.016 14.594 1 89.69 526 MET B C 1
ATOM 10376 O O . MET B 1 526 ? 30.688 16.078 15.039 1 89.69 526 MET B O 1
ATOM 10380 N N . GLN B 1 527 ? 32.875 16.547 15.102 1 89.12 527 GLN B N 1
ATOM 10381 C CA . GLN B 1 527 ? 32.656 17.359 16.297 1 89.12 527 GLN B CA 1
ATOM 10382 C C . GLN B 1 527 ? 31.906 18.656 15.953 1 89.12 527 GLN B C 1
ATOM 10384 O O . GLN B 1 527 ? 31.031 19.078 16.703 1 89.12 527 GLN B O 1
ATOM 10389 N N . MET B 1 528 ? 32.312 19.25 14.875 1 89.5 528 MET B N 1
ATOM 10390 C CA . MET B 1 528 ? 31.578 20.438 14.422 1 89.5 528 MET B CA 1
ATOM 10391 C C . MET B 1 528 ? 30.109 20.094 14.109 1 89.5 528 MET B C 1
ATOM 10393 O O . MET B 1 528 ? 29.219 20.875 14.398 1 89.5 528 MET B O 1
ATOM 10397 N N . PHE B 1 529 ? 29.953 18.938 13.578 1 92 529 PHE B N 1
ATOM 10398 C CA . PHE B 1 529 ? 28.625 18.469 13.25 1 92 529 PHE B CA 1
ATOM 10399 C C . PHE B 1 529 ? 27.797 18.281 14.523 1 92 529 PHE B C 1
ATOM 10401 O O . PHE B 1 529 ? 26.656 18.734 14.602 1 92 529 PHE B O 1
ATOM 10408 N N . SER B 1 530 ? 28.328 17.672 15.508 1 91.56 530 SER B N 1
ATOM 10409 C CA . SER B 1 530 ? 27.641 17.453 16.781 1 91.56 530 SER B CA 1
ATOM 10410 C C . SER B 1 530 ? 27.297 18.781 17.453 1 91.56 530 SER B C 1
ATOM 10412 O O . SER B 1 530 ? 26.203 18.938 17.984 1 91.56 530 SER B O 1
ATOM 10414 N N . ASN B 1 531 ? 28.156 19.703 17.328 1 88.62 531 ASN B N 1
ATOM 10415 C CA . ASN B 1 531 ? 27.906 21.016 17.922 1 88.62 531 ASN B CA 1
ATOM 10416 C C . ASN B 1 531 ? 26.812 21.766 17.172 1 88.62 531 ASN B C 1
ATOM 10418 O O . ASN B 1 531 ? 26 22.469 17.781 1 88.62 531 ASN B O 1
ATOM 10422 N N . ASN B 1 532 ? 26.875 21.641 15.922 1 87.62 532 ASN B N 1
ATOM 10423 C CA . ASN B 1 532 ? 25.828 22.281 15.125 1 87.62 532 ASN B CA 1
ATOM 10424 C C . ASN B 1 532 ? 24.453 21.688 15.422 1 87.62 532 ASN B C 1
ATOM 10426 O O . ASN B 1 532 ? 23.453 22.406 15.414 1 87.62 532 ASN B O 1
ATOM 10430 N N . LEU B 1 533 ? 24.391 20.391 15.633 1 90.38 533 LEU B N 1
ATOM 10431 C CA . LEU B 1 533 ? 23.125 19.75 15.969 1 90.38 533 LEU B CA 1
ATOM 10432 C C . LEU B 1 533 ? 22.625 20.219 17.328 1 90.38 533 LEU B C 1
ATOM 10434 O O . LEU B 1 533 ? 21.438 20.469 17.516 1 90.38 533 LEU B O 1
ATOM 10438 N N . TYR B 1 534 ? 23.562 20.469 18.203 1 88.19 534 TYR B N 1
ATOM 10439 C CA . TYR B 1 534 ? 23.203 20.969 19.531 1 88.19 534 TYR B CA 1
ATOM 10440 C C . TYR B 1 534 ? 22.641 22.375 19.453 1 88.19 534 TYR B C 1
ATOM 10442 O O . TYR B 1 534 ? 21.609 22.688 20.047 1 88.19 534 TYR B O 1
ATOM 10450 N N . VAL B 1 535 ? 23.281 23.125 18.688 1 84.75 535 VAL B N 1
ATOM 10451 C CA . VAL B 1 535 ? 22.844 24.5 18.547 1 84.75 535 VAL B CA 1
ATOM 10452 C C . VAL B 1 535 ? 21.484 24.547 17.828 1 84.75 535 VAL B C 1
ATOM 10454 O O . VAL B 1 535 ? 20.609 25.344 18.188 1 84.75 535 VAL B O 1
ATOM 10457 N N . PHE B 1 536 ? 21.359 23.719 16.906 1 82.31 536 PHE B N 1
ATOM 10458 C CA . PHE B 1 536 ? 20.109 23.672 16.172 1 82.31 536 PHE B CA 1
ATOM 10459 C C . PHE B 1 536 ? 18.953 23.25 17.078 1 82.31 536 PHE B C 1
ATOM 10461 O O . PHE B 1 536 ? 17.891 23.875 17.078 1 82.31 536 PHE B O 1
ATOM 10468 N N . PHE B 1 537 ? 19.172 22.266 17.844 1 84.94 537 PHE B N 1
ATOM 10469 C CA . PHE B 1 537 ? 18.125 21.766 18.734 1 84.94 537 PHE B CA 1
ATOM 10470 C C . PHE B 1 537 ? 17.75 22.797 19.781 1 84.94 537 PHE B C 1
ATOM 10472 O O . PHE B 1 537 ? 16.562 23 20.062 1 84.94 537 PHE B O 1
ATOM 10479 N N . LEU B 1 538 ? 18.703 23.469 20.266 1 83.38 538 LEU B N 1
ATOM 10480 C CA . LEU B 1 538 ? 18.453 24.484 21.281 1 83.38 538 LEU B CA 1
ATOM 10481 C C . LEU B 1 538 ? 17.75 25.703 20.688 1 83.38 538 LEU B C 1
ATOM 10483 O O . LEU B 1 538 ? 16.859 26.281 21.312 1 83.38 538 LEU B O 1
ATOM 10487 N N . THR B 1 539 ? 18.188 25.984 19.516 1 83.06 539 THR B N 1
ATOM 10488 C CA . THR B 1 539 ? 17.562 27.125 18.844 1 83.06 539 THR B CA 1
ATOM 10489 C C . THR B 1 539 ? 16.125 26.812 18.469 1 83.06 539 THR B C 1
ATOM 10491 O O . THR B 1 539 ? 15.234 27.656 18.625 1 83.06 539 THR B O 1
ATOM 10494 N N . HIS B 1 540 ? 15.906 25.656 17.984 1 83.06 540 HIS B N 1
ATOM 10495 C CA . HIS B 1 540 ? 14.555 25.266 17.609 1 83.06 540 HIS B CA 1
ATOM 10496 C C . HIS B 1 540 ? 13.641 25.203 18.828 1 83.06 540 HIS B C 1
ATOM 10498 O O . HIS B 1 540 ? 12.477 25.609 18.766 1 83.06 540 HIS B O 1
ATOM 10504 N N . PHE B 1 541 ? 14.18 24.781 19.859 1 84.62 541 PHE B N 1
ATOM 10505 C CA . PHE B 1 541 ? 13.422 24.703 21.109 1 84.62 541 PHE B CA 1
ATOM 10506 C C . PHE B 1 541 ? 13.117 26.094 21.641 1 84.62 541 PHE B C 1
ATOM 10508 O O . PHE B 1 541 ? 12 26.375 22.078 1 84.62 541 PHE B O 1
ATOM 10515 N N . ALA B 1 542 ? 13.992 26.938 21.531 1 85.25 542 ALA B N 1
ATOM 10516 C CA . ALA B 1 542 ? 13.805 28.312 21.984 1 85.25 542 ALA B CA 1
ATOM 10517 C C . ALA B 1 542 ? 12.781 29.047 21.109 1 85.25 542 ALA B C 1
ATOM 10519 O O . ALA B 1 542 ? 11.953 29.797 21.609 1 85.25 542 ALA B O 1
ATOM 10520 N N . LEU B 1 543 ? 12.852 28.75 19.875 1 81.75 543 LEU B N 1
ATOM 10521 C CA . LEU B 1 543 ? 11.906 29.391 18.953 1 81.75 543 LEU B CA 1
ATOM 10522 C C . LEU B 1 543 ? 10.484 28.906 19.219 1 81.75 543 LEU B C 1
ATOM 10524 O O . LEU B 1 543 ? 9.531 29.688 19.125 1 81.75 543 LEU B O 1
ATOM 10528 N N . GLU B 1 544 ? 10.328 27.688 19.578 1 82.62 544 GLU B N 1
ATOM 10529 C CA . GLU B 1 544 ? 9.008 27.141 19.906 1 82.62 544 GLU B CA 1
ATOM 10530 C C . GLU B 1 544 ? 8.445 27.781 21.172 1 82.62 544 GLU B C 1
ATOM 10532 O O . GLU B 1 544 ? 7.242 28.047 21.266 1 82.62 544 GLU B O 1
ATOM 10537 N N . ILE B 1 545 ? 9.281 28.125 22.031 1 84.38 545 ILE B N 1
ATOM 10538 C CA . ILE B 1 545 ? 8.875 28.734 23.297 1 84.38 545 ILE B CA 1
ATOM 10539 C C . ILE B 1 545 ? 8.555 30.203 23.078 1 84.38 545 ILE B C 1
ATOM 10541 O O . ILE B 1 545 ? 7.566 30.719 23.594 1 84.38 545 ILE B O 1
ATOM 10545 N N . ILE B 1 546 ? 9.305 30.781 22.203 1 84.81 546 ILE B N 1
ATOM 10546 C CA . ILE B 1 546 ? 9.172 32.219 22 1 84.81 546 ILE B CA 1
ATOM 10547 C C . ILE B 1 546 ? 7.973 32.5 21.109 1 84.81 546 ILE B C 1
ATOM 10549 O O . ILE B 1 546 ? 7.391 33.594 21.156 1 84.81 546 ILE B O 1
ATOM 10553 N N . LYS B 1 547 ? 7.594 31.547 20.359 1 83.62 547 LYS B N 1
ATOM 10554 C CA . LYS B 1 547 ? 6.457 31.719 19.469 1 83.62 547 LYS B CA 1
ATOM 10555 C C . LYS B 1 547 ? 5.188 32.062 20.234 1 83.62 547 LYS B C 1
ATOM 10557 O O . LYS B 1 547 ? 4.371 32.875 19.766 1 83.62 547 LYS B O 1
ATOM 10562 N N . VAL B 1 548 ? 4.969 31.578 21.406 1 85.56 548 VAL B N 1
ATOM 10563 C CA . VAL B 1 548 ? 3.752 31.766 22.188 1 85.56 548 VAL B CA 1
ATOM 10564 C C . VAL B 1 548 ? 3.686 33.188 22.703 1 85.56 548 VAL B C 1
ATOM 10566 O O . VAL B 1 548 ? 2.713 33.906 22.453 1 85.56 548 VAL B O 1
ATOM 10569 N N . PRO B 1 549 ? 4.777 33.688 23.297 1 85.06 549 PRO B N 1
ATOM 10570 C CA . PRO B 1 549 ? 4.688 35.062 23.766 1 85.06 549 PRO B CA 1
ATOM 10571 C C . PRO B 1 549 ? 4.609 36.062 22.609 1 85.06 549 PRO B C 1
ATOM 10573 O O . PRO B 1 549 ? 3.961 37.094 22.734 1 85.06 549 PRO B O 1
ATOM 10576 N N . ILE B 1 550 ? 5.168 35.75 21.516 1 84.62 550 ILE B N 1
ATOM 10577 C CA . ILE B 1 550 ? 5.105 36.656 20.375 1 84.62 550 ILE B CA 1
ATOM 10578 C C . ILE B 1 550 ? 3.662 36.781 19.875 1 84.62 550 ILE B C 1
ATOM 10580 O O . ILE B 1 550 ? 3.18 37.875 19.578 1 84.62 550 ILE B O 1
ATOM 10584 N N . GLN B 1 551 ? 3.041 35.656 19.812 1 85.25 551 GLN B N 1
ATOM 10585 C CA . GLN B 1 551 ? 1.647 35.688 19.375 1 85.25 551 GLN B CA 1
ATOM 10586 C C . GLN B 1 551 ? 0.751 36.344 20.406 1 85.25 551 GLN B C 1
ATOM 10588 O O . GLN B 1 551 ? -0.218 37.031 20.047 1 85.25 551 GLN B O 1
ATOM 10593 N N . MET B 1 552 ? 1.146 36.219 21.609 1 83.94 552 MET B N 1
ATOM 10594 C CA . MET B 1 552 ? 0.385 36.844 22.672 1 83.94 552 MET B CA 1
ATOM 10595 C C . MET B 1 552 ? 0.556 38.375 22.625 1 83.94 552 MET B C 1
ATOM 10597 O O . MET B 1 552 ? -0.408 39.125 22.828 1 83.94 552 MET B O 1
ATOM 10601 N N . ILE B 1 553 ? 1.739 38.75 22.344 1 83.06 553 ILE B N 1
ATOM 10602 C CA . ILE B 1 553 ? 2.018 40.188 22.266 1 83.06 553 ILE B CA 1
ATOM 10603 C C . ILE B 1 553 ? 1.306 40.781 21.047 1 83.06 553 ILE B C 1
ATOM 10605 O O . ILE B 1 553 ? 0.747 41.875 21.125 1 83.06 553 ILE B O 1
ATOM 10609 N N . TYR B 1 554 ? 1.326 40 20.094 1 84.38 554 TYR B N 1
ATOM 10610 C CA . TYR B 1 554 ? 0.632 40.438 18.891 1 84.38 554 TYR B CA 1
ATOM 10611 C C . TYR B 1 554 ? -0.87 40.531 19.125 1 84.38 554 TYR B C 1
ATOM 10613 O O . TYR B 1 554 ? -1.511 41.5 18.703 1 84.38 554 TYR B O 1
ATOM 10621 N N . ALA B 1 555 ? -1.48 39.594 19.734 1 82.75 555 ALA B N 1
ATOM 10622 C CA . ALA B 1 555 ? -2.904 39.594 20.062 1 82.75 555 ALA B CA 1
ATOM 10623 C C . ALA B 1 555 ? -3.236 40.75 21 1 82.75 555 ALA B C 1
ATOM 10625 O O . ALA B 1 555 ? -4.246 41.438 20.812 1 82.75 555 ALA B O 1
ATOM 10626 N N . ARG B 1 556 ? -2.355 41.031 21.922 1 80.75 556 ARG B N 1
ATOM 10627 C CA . ARG B 1 556 ? -2.566 42.125 22.859 1 80.75 556 ARG B CA 1
ATOM 10628 C C . ARG B 1 556 ? -2.467 43.5 22.156 1 80.75 556 ARG B C 1
ATOM 10630 O O . ARG B 1 556 ? -3.189 44.438 22.5 1 80.75 556 ARG B O 1
ATOM 10637 N N . TYR B 1 557 ? -1.545 43.469 21.266 1 82.5 557 TYR B N 1
ATOM 10638 C CA . TYR B 1 557 ? -1.393 44.688 20.484 1 82.5 557 TYR B CA 1
ATOM 10639 C C . TYR B 1 557 ? -2.645 44.969 19.656 1 82.5 557 TYR B C 1
ATOM 10641 O O . TYR B 1 557 ? -3.119 46.094 19.609 1 82.5 557 TYR B O 1
ATOM 10649 N N . LYS B 1 558 ? -3.248 44 19.109 1 82.44 558 LYS B N 1
ATOM 10650 C CA . LYS B 1 558 ? -4.461 44.188 18.328 1 82.44 558 LYS B CA 1
ATOM 10651 C C . LYS B 1 558 ? -5.648 44.531 19.203 1 82.44 558 LYS B C 1
ATOM 10653 O O . LYS B 1 558 ? -6.504 45.344 18.812 1 82.44 558 LYS B O 1
ATOM 10658 N N . ILE B 1 559 ? -5.695 43.938 20.344 1 81.19 559 ILE B N 1
ATOM 10659 C CA . ILE B 1 559 ? -6.766 44.219 21.281 1 81.19 559 ILE B CA 1
ATOM 10660 C C . ILE B 1 559 ? -6.664 45.656 21.766 1 81.19 559 ILE B C 1
ATOM 10662 O O . ILE B 1 559 ? -7.664 46.375 21.828 1 81.19 559 ILE B O 1
ATOM 10666 N N . HIS B 1 560 ? -5.402 46.094 22.031 1 77.5 560 HIS B N 1
ATOM 10667 C CA . HIS B 1 560 ? -5.195 47.438 22.484 1 77.5 560 HIS B CA 1
ATOM 10668 C C . HIS B 1 560 ? -5.559 48.438 21.391 1 77.5 560 HIS B C 1
ATOM 10670 O O . HIS B 1 560 ? -6.168 49.5 21.672 1 77.5 560 HIS B O 1
ATOM 10676 N N . LYS B 1 561 ? -5.25 48.156 20.234 1 78 561 LYS B N 1
ATOM 10677 C CA . LYS B 1 561 ? -5.578 49.031 19.109 1 78 561 LYS B CA 1
ATOM 10678 C C . LYS B 1 561 ? -7.086 49.094 18.906 1 78 561 LYS B C 1
ATOM 10680 O O . LYS B 1 561 ? -7.613 50.156 18.562 1 78 561 LYS B O 1
ATOM 10685 N N . ASP B 1 562 ? -7.727 48.031 19.109 1 78.06 562 ASP B N 1
ATOM 10686 C CA . ASP B 1 562 ? -9.18 47.969 18.953 1 78.06 562 ASP B CA 1
ATOM 10687 C C . ASP B 1 562 ? -9.883 48.781 20.047 1 78.06 562 ASP B C 1
ATOM 10689 O O . ASP B 1 562 ? -10.891 49.438 19.797 1 78.06 562 ASP B O 1
ATOM 10693 N N . ILE B 1 563 ? -9.391 48.75 21.234 1 73.56 563 ILE B N 1
ATOM 10694 C CA . ILE B 1 563 ? -9.977 49.469 22.359 1 73.56 563 ILE B CA 1
ATOM 10695 C C . ILE B 1 563 ? -9.781 50.969 22.172 1 73.56 563 ILE B C 1
ATOM 10697 O O . ILE B 1 563 ? -10.695 51.781 22.422 1 73.56 563 ILE B O 1
ATOM 10701 N N . VAL B 1 564 ? -8.586 51.344 21.766 1 72.06 564 VAL B N 1
ATOM 10702 C CA . VAL B 1 564 ? -8.266 52.75 21.578 1 72.06 564 VAL B CA 1
ATOM 10703 C C . VAL B 1 564 ? -9.117 53.344 20.453 1 72.06 564 VAL B C 1
ATOM 10705 O O . VAL B 1 564 ? -9.57 54.469 20.531 1 72.06 564 VAL B O 1
ATOM 10708 N N . ARG B 1 565 ? -9.289 52.625 19.469 1 70.12 565 ARG B N 1
ATOM 10709 C CA . ARG B 1 565 ? -10.125 53.094 18.359 1 70.12 565 ARG B CA 1
ATOM 10710 C C . ARG B 1 565 ? -11.57 53.281 18.812 1 70.12 565 ARG B C 1
ATOM 10712 O O . ARG B 1 565 ? -12.281 54.125 18.281 1 70.12 565 ARG B O 1
ATOM 10719 N N . GLY B 1 566 ? -12 52.375 19.75 1 62.44 566 GLY B N 1
ATOM 10720 C CA . GLY B 1 566 ? -13.352 52.469 20.281 1 62.44 566 GLY B CA 1
ATOM 10721 C C . GLY B 1 566 ? -13.531 53.594 21.281 1 62.44 566 GLY B C 1
ATOM 10722 O O . GLY B 1 566 ? -14.656 54 21.547 1 62.44 566 GLY B O 1
ATOM 10723 N N . GLU B 1 567 ? -12.562 53.906 22.328 1 57.81 567 GLU B N 1
ATOM 10724 C CA . GLU B 1 567 ? -12.641 54.875 23.422 1 57.81 567 GLU B CA 1
ATOM 10725 C C . GLU B 1 567 ? -12.984 56.25 22.891 1 57.81 567 GLU B C 1
ATOM 10727 O O . GLU B 1 567 ? -13.227 57.188 23.672 1 57.81 567 GLU B O 1
ATOM 10732 N N . GLY B 1 568 ? -12.797 56.906 21.734 1 44.44 568 GLY B N 1
ATOM 10733 C CA . GLY B 1 568 ? -13.477 58.188 21.859 1 44.44 568 GLY B CA 1
ATOM 10734 C C . GLY B 1 568 ? -14.734 58.125 22.703 1 44.44 568 GLY B C 1
ATOM 10735 O O . GLY B 1 568 ? -15.344 59.156 23 1 44.44 568 GLY B O 1
ATOM 10736 N N . SER B 1 569 ? -15.547 57.219 22.625 1 40.28 569 SER B N 1
ATOM 10737 C CA . SER B 1 569 ? -16.719 57.219 23.5 1 40.28 569 SER B CA 1
ATOM 10738 C C . SER B 1 569 ? -16.359 56.656 24.891 1 40.28 569 SER B C 1
ATOM 10740 O O . SER B 1 569 ? -15.602 55.688 25 1 40.28 569 SER B O 1
ATOM 10742 N N . THR B 1 570 ? -16.047 57.5 26 1 38.56 570 THR B N 1
ATOM 10743 C CA . THR B 1 570 ? -15.773 57.438 27.422 1 38.56 570 THR B CA 1
ATOM 10744 C C . THR B 1 570 ? -16.203 56.094 28.016 1 38.56 570 THR B C 1
ATOM 10746 O O . THR B 1 570 ? -16 55.844 29.203 1 38.56 570 THR B O 1
ATOM 10749 N N . SER B 1 571 ? -17.422 55.562 27.766 1 39.5 571 SER B N 1
ATOM 10750 C CA . SER B 1 571 ? -18.062 54.594 28.656 1 39.5 571 SER B CA 1
ATOM 10751 C C . SER B 1 571 ? -17.188 53.344 28.859 1 39.5 571 SER B C 1
ATOM 10753 O O . SER B 1 571 ? -16.359 53.031 28 1 39.5 571 SER B O 1
ATOM 10755 N N . SER B 1 572 ? -16.844 52.781 30.172 1 43.56 572 SER B N 1
ATOM 10756 C CA . SER B 1 572 ? -16.422 51.5 30.766 1 43.56 572 SER B CA 1
ATOM 10757 C C . SER B 1 572 ? -16.625 50.344 29.812 1 43.56 572 SER B C 1
ATOM 10759 O O . SER B 1 572 ? -17.641 49.625 29.891 1 43.56 572 SER B O 1
ATOM 10761 N N . THR B 1 573 ? -16.484 50.406 28.625 1 50 573 THR B N 1
ATOM 10762 C CA . THR B 1 573 ? -17.047 49.531 27.594 1 50 573 THR B CA 1
ATOM 10763 C C . THR B 1 573 ? -16.5 48.125 27.703 1 50 573 THR B C 1
ATOM 10765 O O . THR B 1 573 ? -15.281 47.938 27.812 1 50 573 THR B O 1
ATOM 10768 N N . ARG B 1 574 ? -17.312 47.156 28.281 1 59.72 574 ARG B N 1
ATOM 10769 C CA . ARG B 1 574 ? -17.297 45.719 28.484 1 59.72 574 ARG B CA 1
ATOM 10770 C C . ARG B 1 574 ? -16.75 45 27.25 1 59.72 574 ARG B C 1
ATOM 10772 O O . ARG B 1 574 ? -17.297 45.094 26.156 1 59.72 574 ARG B O 1
ATOM 10779 N N . TYR B 1 575 ? -15.43 44.656 27.25 1 76.75 575 TYR B N 1
ATOM 10780 C CA . TYR B 1 575 ? -14.781 43.844 26.234 1 76.75 575 TYR B CA 1
ATOM 10781 C C . TYR B 1 575 ? -15.188 42.375 26.359 1 76.75 575 TYR B C 1
ATOM 10783 O O . TYR B 1 575 ? -15.055 41.781 27.422 1 76.75 575 TYR B O 1
ATOM 10791 N N . SER B 1 576 ? -15.867 41.875 25.375 1 80.75 576 SER B N 1
ATOM 10792 C CA . SER B 1 576 ? -16.406 40.531 25.422 1 80.75 576 SER B CA 1
ATOM 10793 C C . SER B 1 576 ? -15.352 39.5 25.016 1 80.75 576 SER B C 1
ATOM 10795 O O . SER B 1 576 ? -14.383 39.844 24.328 1 80.75 576 SER B O 1
ATOM 10797 N N . TYR B 1 577 ? -15.523 38.312 25.516 1 86.56 577 TYR B N 1
ATOM 10798 C CA . TYR B 1 577 ? -14.656 37.188 25.172 1 86.56 577 TYR B CA 1
ATOM 10799 C C . TYR B 1 577 ? -14.68 36.938 23.672 1 86.56 577 TYR B C 1
ATOM 10801 O O . TYR B 1 577 ? -13.68 36.5 23.078 1 86.56 577 TYR B O 1
ATOM 10809 N N . LEU B 1 578 ? -15.719 37.219 23.016 1 88.19 578 LEU B N 1
ATOM 10810 C CA . LEU B 1 578 ? -15.867 37.062 21.578 1 88.19 578 LEU B CA 1
ATOM 10811 C C . LEU B 1 578 ? -14.977 38.031 20.812 1 88.19 578 LEU B C 1
ATOM 10813 O O . LEU B 1 578 ? -14.391 37.688 19.797 1 88.19 578 LEU B O 1
ATOM 10817 N N . GLU B 1 579 ? -14.906 39.219 21.359 1 86.69 579 GLU B N 1
ATOM 10818 C CA . GLU B 1 579 ? -14.047 40.25 20.734 1 86.69 579 GLU B CA 1
ATOM 10819 C C . GLU B 1 579 ? -12.57 39.875 20.891 1 86.69 579 GLU B C 1
ATOM 10821 O O . GLU B 1 579 ? -11.766 40.156 20 1 86.69 579 GLU B O 1
ATOM 10826 N N . GLN B 1 580 ? -12.367 39.375 22.031 1 85.62 580 GLN B N 1
ATOM 10827 C CA . GLN B 1 580 ? -11 38.906 22.234 1 85.62 580 GLN B CA 1
ATOM 10828 C C . GLN B 1 580 ? -10.625 37.844 21.203 1 85.62 580 GLN B C 1
ATOM 10830 O O . GLN B 1 580 ? -9.523 37.875 20.641 1 85.62 580 GLN B O 1
ATOM 10835 N N . GLN B 1 581 ? -11.438 36.875 20.953 1 89.31 581 GLN B N 1
ATOM 10836 C CA . GLN B 1 581 ? -11.18 35.812 20 1 89.31 581 GLN B CA 1
ATOM 10837 C C . GLN B 1 581 ? -11.031 36.344 18.594 1 89.31 581 GLN B C 1
ATOM 10839 O O . GLN B 1 581 ? -10.258 35.812 17.797 1 89.31 581 GLN B O 1
ATOM 10844 N N . LEU B 1 582 ? -11.789 37.312 18.281 1 89.06 582 LEU B N 1
ATOM 10845 C CA . LEU B 1 582 ? -11.719 37.938 16.969 1 89.06 582 LEU B CA 1
ATOM 10846 C C . LEU B 1 582 ? -10.32 38.469 16.688 1 89.06 582 LEU B C 1
ATOM 10848 O O . LEU B 1 582 ? -9.828 38.406 15.562 1 89.06 582 LEU B O 1
ATOM 10852 N N . ASN B 1 583 ? -9.719 39 17.719 1 87 583 ASN B N 1
ATOM 10853 C CA . ASN B 1 583 ? -8.422 39.625 17.531 1 87 583 ASN B CA 1
ATOM 10854 C C . ASN B 1 583 ? -7.277 38.656 17.734 1 87 583 ASN B C 1
ATOM 10856 O O . ASN B 1 583 ? -6.109 39 17.562 1 87 583 ASN B O 1
ATOM 10860 N N . CYS B 1 584 ? -7.598 37.469 18.062 1 88.44 584 CYS B N 1
ATOM 10861 C CA . CYS B 1 584 ? -6.59 36.406 18.109 1 88.44 584 CYS B CA 1
ATOM 10862 C C . CYS B 1 584 ? -6.301 35.875 16.719 1 88.44 584 CYS B C 1
ATOM 10864 O O . CYS B 1 584 ? -7.168 35.906 15.844 1 88.44 584 CYS B O 1
ATOM 10866 N N . PRO B 1 585 ? -5.047 35.5 16.5 1 87 585 PRO B N 1
ATOM 10867 C CA . PRO B 1 585 ? -4.715 34.969 15.18 1 87 585 PRO B CA 1
ATOM 10868 C C . PRO B 1 585 ? -5.438 33.656 14.875 1 87 585 PRO B C 1
ATOM 10870 O O . PRO B 1 585 ? -5.758 32.875 15.797 1 87 585 PRO B O 1
ATOM 10873 N N . ALA B 1 586 ? -5.691 33.5 13.57 1 85.44 586 ALA B N 1
ATOM 10874 C CA . ALA B 1 586 ? -6.336 32.25 13.141 1 85.44 586 ALA B CA 1
ATOM 10875 C C . ALA B 1 586 ? -5.391 31.078 13.281 1 85.44 586 ALA B C 1
ATOM 10877 O O . ALA B 1 586 ? -4.176 31.219 13.148 1 85.44 586 ALA B O 1
ATOM 10878 N N . TYR B 1 587 ? -5.941 30.047 13.633 1 79.88 587 TYR B N 1
ATOM 10879 C CA . TYR B 1 587 ? -5.141 28.828 13.703 1 79.88 587 TYR B CA 1
ATOM 10880 C C . TYR B 1 587 ? -4.914 28.25 12.312 1 79.88 587 TYR B C 1
ATOM 10882 O O . TYR B 1 587 ? -5.859 27.828 11.648 1 79.88 587 TYR B O 1
ATOM 10890 N N . GLU B 1 588 ? -3.742 28.719 11.594 1 62.56 588 GLU B N 1
ATOM 10891 C CA . GLU B 1 588 ? -3.402 28.266 10.242 1 62.56 588 GLU B CA 1
ATOM 10892 C C . GLU B 1 588 ? -3.248 26.75 10.195 1 62.56 588 GLU B C 1
ATOM 10894 O O . GLU B 1 588 ? -2.764 26.203 9.195 1 62.56 588 GLU B O 1
ATOM 10899 N N . GLY B 1 589 ? -3.941 26.141 10.914 1 59.38 589 GLY B N 1
ATOM 10900 C CA . GLY B 1 589 ? -4.078 24.703 10.742 1 59.38 589 GLY B CA 1
ATOM 10901 C C . GLY B 1 589 ? -2.926 23.922 11.336 1 59.38 589 GLY B C 1
ATOM 10902 O O . GLY B 1 589 ? -1.938 24.5 11.789 1 59.38 589 GLY B O 1
ATOM 10903 N N . ASP B 1 590 ? -2.969 22.656 11.477 1 61.5 590 ASP B N 1
ATOM 10904 C CA . ASP B 1 590 ? -2.109 21.578 11.922 1 61.5 590 ASP B CA 1
ATOM 10905 C C . ASP B 1 590 ? -0.911 21.406 10.992 1 61.5 590 ASP B C 1
ATOM 10907 O O . ASP B 1 590 ? 0.044 20.688 11.32 1 61.5 590 ASP B O 1
ATOM 10911 N N . GLU B 1 591 ? -0.771 22.359 9.938 1 78 591 GLU B N 1
ATOM 10912 C CA . GLU B 1 591 ? 0.279 22.109 8.961 1 78 591 GLU B CA 1
ATOM 10913 C C . GLU B 1 591 ? 1.631 22.609 9.453 1 78 591 GLU B C 1
ATOM 10915 O O . GLU B 1 591 ? 2.646 21.922 9.312 1 78 591 GLU B O 1
ATOM 10920 N N . SER B 1 592 ? 1.54 23.781 10.133 1 79.75 592 SER B N 1
ATOM 10921 C CA . SER B 1 592 ? 2.807 24.328 10.594 1 79.75 592 SER B CA 1
ATOM 10922 C C . SER B 1 592 ? 3.352 23.562 11.789 1 79.75 592 SER B C 1
ATOM 10924 O O . SER B 1 592 ? 4.551 23.281 11.867 1 79.75 592 SER B O 1
ATOM 10926 N N . ASP B 1 593 ? 2.426 23.219 12.664 1 85.88 593 ASP B N 1
ATOM 10927 C CA . ASP B 1 593 ? 2.867 22.469 13.836 1 85.88 593 ASP B CA 1
ATOM 10928 C C . ASP B 1 593 ? 3.336 21.062 13.453 1 85.88 593 ASP B C 1
ATOM 10930 O O . ASP B 1 593 ? 4.344 20.578 13.977 1 85.88 593 ASP B O 1
ATOM 10934 N N . PHE B 1 594 ? 2.639 20.5 12.5 1 90.81 594 PHE B N 1
ATOM 10935 C CA . PHE B 1 594 ? 3.043 19.172 12.031 1 90.81 594 PHE B CA 1
ATOM 10936 C C . PHE B 1 594 ? 4.391 19.25 11.32 1 90.81 594 PHE B C 1
ATOM 10938 O O . PHE B 1 594 ? 5.234 18.359 11.492 1 90.81 594 PHE B O 1
ATOM 10945 N N . LEU B 1 595 ? 4.559 20.297 10.617 1 89.06 595 LEU B N 1
ATOM 10946 C CA . LEU B 1 595 ? 5.801 20.453 9.875 1 89.06 595 LEU B CA 1
ATOM 10947 C C . LEU B 1 595 ? 6.988 20.578 10.82 1 89.06 595 LEU B C 1
ATOM 10949 O O . LEU B 1 595 ? 8.023 19.938 10.625 1 89.06 595 LEU B O 1
ATOM 10953 N N . ASP B 1 596 ? 6.809 21.344 11.82 1 86.56 596 ASP B N 1
ATOM 10954 C CA . ASP B 1 596 ? 7.891 21.547 12.781 1 86.56 596 ASP B CA 1
ATOM 10955 C C . ASP B 1 596 ? 8.219 20.234 13.516 1 86.56 596 ASP B C 1
ATOM 10957 O O . ASP B 1 596 ? 9.391 19.906 13.703 1 86.56 596 ASP B O 1
ATOM 10961 N N . ALA B 1 597 ? 7.18 19.625 13.859 1 90.81 597 ALA B N 1
ATOM 10962 C CA . ALA B 1 597 ? 7.379 18.375 14.594 1 90.81 597 ALA B CA 1
ATOM 10963 C C . ALA B 1 597 ? 8.031 17.328 13.703 1 90.81 597 ALA B C 1
ATOM 10965 O O . ALA B 1 597 ? 8.898 16.562 14.164 1 90.81 597 ALA B O 1
ATOM 10966 N N . ILE B 1 598 ? 7.676 17.281 12.445 1 92.19 598 ILE B N 1
ATOM 10967 C CA . ILE B 1 598 ? 8.203 16.281 11.523 1 92.19 598 ILE B CA 1
ATOM 10968 C C . ILE B 1 598 ? 9.664 16.609 11.203 1 92.19 598 ILE B C 1
ATOM 10970 O O . ILE B 1 598 ? 10.484 15.695 11.062 1 92.19 598 ILE B O 1
ATOM 10974 N N . ILE B 1 599 ? 9.984 17.828 11.117 1 90.06 599 ILE B N 1
ATOM 10975 C CA . ILE B 1 599 ? 11.367 18.234 10.859 1 90.06 599 ILE B CA 1
ATOM 10976 C C . ILE B 1 599 ? 12.25 17.812 12.031 1 90.06 599 ILE B C 1
ATOM 10978 O O . ILE B 1 599 ? 13.336 17.266 11.836 1 90.06 599 ILE B O 1
ATOM 10982 N N . MET B 1 600 ? 11.773 17.984 13.203 1 91.19 600 MET B N 1
ATOM 10983 C CA . MET B 1 600 ? 12.531 17.594 14.383 1 91.19 600 MET B CA 1
ATOM 10984 C C . MET B 1 600 ? 12.695 16.078 14.445 1 91.19 600 MET B C 1
ATOM 10986 O O . MET B 1 600 ? 13.766 15.57 14.789 1 91.19 600 MET B O 1
ATOM 10990 N N . MET B 1 601 ? 11.719 15.43 14.078 1 92.56 601 MET B N 1
ATOM 10991 C CA . MET B 1 601 ? 11.789 13.977 14.047 1 92.56 601 MET B CA 1
ATOM 10992 C C . MET B 1 601 ? 12.758 13.5 12.969 1 92.56 601 MET B C 1
ATOM 10994 O O . MET B 1 601 ? 13.453 12.5 13.156 1 92.56 601 MET B O 1
ATOM 10998 N N . GLY B 1 602 ? 12.727 14.211 11.891 1 93.12 602 GLY B N 1
ATOM 10999 C CA . GLY B 1 602 ? 13.68 13.891 10.836 1 93.12 602 GLY B CA 1
ATOM 11000 C C . GLY B 1 602 ? 15.125 14.023 11.273 1 93.12 602 GLY B C 1
ATOM 11001 O O . GLY B 1 602 ? 15.969 13.203 10.906 1 93.12 602 GLY B O 1
ATOM 11002 N N . TYR B 1 603 ? 15.422 15.008 12.078 1 94.06 603 TYR B N 1
ATOM 11003 C CA . TYR B 1 603 ? 16.781 15.188 12.602 1 94.06 603 TYR B CA 1
ATOM 11004 C C . TYR B 1 603 ? 17.188 14 13.461 1 94.06 603 TYR B C 1
ATOM 11006 O O . TYR B 1 603 ? 18.328 13.531 13.383 1 94.06 603 TYR B O 1
ATOM 11014 N N . VAL B 1 604 ? 16.219 13.547 14.164 1 93.75 604 VAL B N 1
ATOM 11015 C CA . VAL B 1 604 ? 16.516 12.406 15.023 1 93.75 604 VAL B CA 1
ATOM 11016 C C . VAL B 1 604 ? 16.688 11.148 14.172 1 93.75 604 VAL B C 1
ATOM 11018 O O . VAL B 1 604 ? 17.625 10.375 14.391 1 93.75 604 VAL B O 1
ATOM 11021 N N . MET B 1 605 ? 15.938 10.961 13.18 1 94.06 605 MET B N 1
ATOM 11022 C CA . MET B 1 605 ? 15.984 9.766 12.336 1 94.06 605 MET B CA 1
ATOM 11023 C C . MET B 1 605 ? 17.25 9.742 11.5 1 94.06 605 MET B C 1
ATOM 11025 O O . MET B 1 605 ? 17.844 8.68 11.305 1 94.06 605 MET B O 1
ATOM 11029 N N . LEU B 1 606 ? 17.672 10.883 11.117 1 94.62 606 LEU B N 1
ATOM 11030 C CA . LEU B 1 606 ? 18.75 10.93 10.141 1 94.62 606 LEU B CA 1
ATOM 11031 C C . LEU B 1 606 ? 20.109 11.062 10.836 1 94.62 606 LEU B C 1
ATOM 11033 O O . LEU B 1 606 ? 21.109 10.539 10.352 1 94.62 606 LEU B O 1
ATOM 11037 N N . PHE B 1 607 ? 20.203 11.75 12.023 1 94.88 607 PHE B N 1
ATOM 11038 C CA . PHE B 1 607 ? 21.531 12.164 12.484 1 94.88 607 PHE B CA 1
ATOM 11039 C C . PHE B 1 607 ? 21.734 11.766 13.938 1 94.88 607 PHE B C 1
ATOM 11041 O O . PHE B 1 607 ? 22.719 12.172 14.562 1 94.88 607 PHE B O 1
ATOM 11048 N N . ALA B 1 608 ? 20.891 10.977 14.516 1 93.06 608 ALA B N 1
ATOM 11049 C CA . ALA B 1 608 ? 21.031 10.609 15.922 1 93.06 608 ALA B CA 1
ATOM 11050 C C . ALA B 1 608 ? 22.297 9.797 16.156 1 93.06 608 ALA B C 1
ATOM 11052 O O . ALA B 1 608 ? 22.781 9.711 17.297 1 93.06 608 ALA B O 1
ATOM 11053 N N . ALA B 1 609 ? 22.891 9.273 15.148 1 92 609 ALA B N 1
ATOM 11054 C CA . ALA B 1 609 ? 24.109 8.469 15.281 1 92 609 ALA B CA 1
ATOM 11055 C C . ALA B 1 609 ? 25.297 9.352 15.641 1 92 609 ALA B C 1
ATOM 11057 O O . ALA B 1 609 ? 26.234 8.891 16.297 1 92 609 ALA B O 1
ATOM 11058 N N . VAL B 1 610 ? 25.344 10.602 15.219 1 92.38 610 VAL B N 1
ATOM 11059 C CA . VAL B 1 610 ? 26.438 11.523 15.469 1 92.38 610 VAL B CA 1
ATOM 11060 C C . VAL B 1 610 ? 26.328 12.086 16.891 1 92.38 610 VAL B C 1
ATOM 11062 O O . VAL B 1 610 ? 27.344 12.297 17.562 1 92.38 610 VAL B O 1
ATOM 11065 N N . MET B 1 611 ? 25.141 12.297 17.266 1 92.44 611 MET B N 1
ATOM 11066 C CA . MET B 1 611 ? 24.844 12.781 18.609 1 92.44 611 MET B CA 1
ATOM 11067 C C . MET B 1 611 ? 23.672 12.023 19.219 1 92.44 611 MET B C 1
ATOM 11069 O O . MET B 1 611 ? 22.562 12.539 19.281 1 92.44 611 MET B O 1
ATOM 11073 N N . PRO B 1 612 ? 23.953 10.891 19.766 1 91.69 612 PRO B N 1
ATOM 11074 C CA . PRO B 1 612 ? 22.875 10.055 20.281 1 91.69 612 PRO B CA 1
ATOM 11075 C C . PRO B 1 612 ? 22.109 10.711 21.422 1 91.69 612 PRO B C 1
ATOM 11077 O O . PRO B 1 612 ? 20.953 10.375 21.672 1 91.69 612 PRO B O 1
ATOM 11080 N N . SER B 1 613 ? 22.688 11.711 22.125 1 91.12 613 SER B N 1
ATOM 11081 C CA . SER B 1 613 ? 22.016 12.422 23.219 1 91.12 613 SER B CA 1
ATOM 11082 C C . SER B 1 613 ? 20.828 13.219 22.703 1 91.12 613 SER B C 1
ATOM 11084 O O . SER B 1 613 ? 19.969 13.633 23.484 1 91.12 613 SER B O 1
ATOM 11086 N N . MET B 1 614 ? 20.75 13.344 21.438 1 92.31 614 MET B N 1
ATOM 11087 C CA . MET B 1 614 ? 19.641 14.062 20.812 1 92.31 614 MET B CA 1
ATOM 11088 C C . MET B 1 614 ? 18.312 13.359 21.078 1 92.31 614 MET B C 1
ATOM 11090 O O . MET B 1 614 ? 17.266 14 21.156 1 92.31 614 MET B O 1
ATOM 11094 N N . THR B 1 615 ? 18.328 12.062 21.25 1 93.62 615 THR B N 1
ATOM 11095 C CA . THR B 1 615 ? 17.109 11.305 21.516 1 93.62 615 THR B CA 1
ATOM 11096 C C . THR B 1 615 ? 16.531 11.664 22.891 1 93.62 615 THR B C 1
ATOM 11098 O O . THR B 1 615 ? 15.312 11.836 23.031 1 93.62 615 THR B O 1
ATOM 11101 N N . VAL B 1 616 ? 17.328 11.922 23.844 1 92.75 616 VAL B N 1
ATOM 11102 C CA . VAL B 1 616 ? 16.891 12.305 25.188 1 92.75 616 VAL B CA 1
ATOM 11103 C C . VAL B 1 616 ? 16.453 13.766 25.172 1 92.75 616 VAL B C 1
ATOM 11105 O O . VAL B 1 616 ? 15.445 14.125 25.797 1 92.75 616 VAL B O 1
ATOM 11108 N N . MET B 1 617 ? 17.172 14.539 24.469 1 92.25 617 MET B N 1
ATOM 11109 C CA . MET B 1 617 ? 16.797 15.945 24.359 1 92.25 617 MET B CA 1
ATOM 11110 C C . MET B 1 617 ? 15.453 16.094 23.656 1 92.25 617 MET B C 1
ATOM 11112 O O . MET B 1 617 ? 14.641 16.953 24.031 1 92.25 617 MET B O 1
ATOM 11116 N N . ALA B 1 618 ? 15.234 15.289 22.672 1 93.12 618 ALA B N 1
ATOM 11117 C CA . ALA B 1 618 ? 13.977 15.344 21.922 1 93.12 618 ALA B CA 1
ATOM 11118 C C . ALA B 1 618 ? 12.797 14.969 22.828 1 93.12 618 ALA B C 1
ATOM 11120 O O . ALA B 1 618 ? 11.719 15.547 22.719 1 93.12 618 ALA B O 1
ATOM 11121 N N . ILE B 1 619 ? 13.016 14.039 23.766 1 91.5 619 ILE B N 1
ATOM 11122 C CA . ILE B 1 619 ? 11.961 13.672 24.703 1 91.5 619 ILE B CA 1
ATOM 11123 C C . ILE B 1 619 ? 11.609 14.867 25.594 1 91.5 619 ILE B C 1
ATOM 11125 O O . ILE B 1 619 ? 10.438 15.203 25.75 1 91.5 619 ILE B O 1
ATOM 11129 N N . GLY B 1 620 ? 12.617 15.484 26.078 1 87.62 620 GLY B N 1
ATOM 11130 C CA . GLY B 1 620 ? 12.383 16.641 26.922 1 87.62 620 GLY B CA 1
ATOM 11131 C C . GLY B 1 620 ? 11.711 17.797 26.203 1 87.62 620 GLY B C 1
ATOM 11132 O O . GLY B 1 620 ? 10.75 18.375 26.703 1 87.62 620 GLY B O 1
ATOM 11133 N N . THR B 1 621 ? 12.102 18.078 25.031 1 89.69 621 THR B N 1
ATOM 11134 C CA . THR B 1 621 ? 11.531 19.172 24.266 1 89.69 621 THR B CA 1
ATOM 11135 C C . THR B 1 621 ? 10.109 18.844 23.828 1 89.69 621 THR B C 1
ATOM 11137 O O . THR B 1 621 ? 9.25 19.719 23.766 1 89.69 621 THR B O 1
ATOM 11140 N N . ASN B 1 622 ? 9.852 17.562 23.484 1 90.56 622 ASN B N 1
ATOM 11141 C CA . ASN B 1 622 ? 8.516 17.156 23.078 1 90.56 622 ASN B CA 1
ATOM 11142 C C . ASN B 1 622 ? 7.512 17.281 24.219 1 90.56 622 ASN B C 1
ATOM 11144 O O . ASN B 1 622 ? 6.355 17.641 24 1 90.56 622 ASN B O 1
ATOM 11148 N N . LEU B 1 623 ? 7.961 17.016 25.406 1 88.31 623 LEU B N 1
ATOM 11149 C CA . LEU B 1 623 ? 7.066 17.109 26.547 1 88.31 623 LEU B CA 1
ATOM 11150 C C . LEU B 1 623 ? 6.68 18.562 26.812 1 88.31 623 LEU B C 1
ATOM 11152 O O . LEU B 1 623 ? 5.531 18.859 27.141 1 88.31 623 LEU B O 1
ATOM 11156 N N . VAL B 1 624 ? 7.57 19.422 26.547 1 88.25 624 VAL B N 1
ATOM 11157 C CA . VAL B 1 624 ? 7.293 20.844 26.719 1 88.25 624 VAL B CA 1
ATOM 11158 C C . VAL B 1 624 ? 6.426 21.344 25.562 1 88.25 624 VAL B C 1
ATOM 11160 O O . VAL B 1 624 ? 5.473 22.094 25.766 1 88.25 624 VAL B O 1
ATOM 11163 N N . SER B 1 625 ? 6.73 20.875 24.422 1 88.94 625 SER B N 1
ATOM 11164 C CA . SER B 1 625 ? 6 21.312 23.234 1 88.94 625 SER B CA 1
ATOM 11165 C C . SER B 1 625 ? 4.543 20.875 23.281 1 88.94 625 SER B C 1
ATOM 11167 O O . SER B 1 625 ? 3.656 21.578 22.797 1 88.94 625 SER B O 1
ATOM 11169 N N . LEU B 1 626 ? 4.285 19.734 23.844 1 87.69 626 LEU B N 1
ATOM 11170 C CA . LEU B 1 626 ? 2.922 19.234 23.953 1 87.69 626 LEU B CA 1
ATOM 11171 C C . LEU B 1 626 ? 2.057 20.203 24.766 1 87.69 626 LEU B C 1
ATOM 11173 O O . LEU B 1 626 ? 0.902 20.453 24.406 1 87.69 626 LEU B O 1
ATOM 11177 N N . ARG B 1 627 ? 2.611 20.766 25.766 1 88.75 627 ARG B N 1
ATOM 11178 C CA . ARG B 1 627 ? 1.874 21.703 26.625 1 88.75 627 ARG B CA 1
ATOM 11179 C C . ARG B 1 627 ? 1.766 23.078 25.969 1 88.75 627 ARG B C 1
ATOM 11181 O O . ARG B 1 627 ? 0.734 23.734 26.078 1 88.75 627 ARG B O 1
ATOM 11188 N N . LEU B 1 628 ? 2.758 23.359 25.281 1 87.75 628 LEU B N 1
ATOM 11189 C CA . LEU B 1 628 ? 2.75 24.656 24.625 1 87.75 628 LEU B CA 1
ATOM 11190 C C . LEU B 1 628 ? 1.759 24.672 23.469 1 87.75 628 LEU B C 1
ATOM 11192 O O . LEU B 1 628 ? 1.117 25.688 23.203 1 87.75 628 LEU B O 1
ATOM 11196 N N . PHE B 1 629 ? 1.63 23.578 22.797 1 88.25 629 PHE B N 1
ATOM 11197 C CA . PHE B 1 629 ? 0.63 23.469 21.75 1 88.25 629 PHE B CA 1
ATOM 11198 C C . PHE B 1 629 ? -0.774 23.641 22.312 1 88.25 629 PHE B C 1
ATOM 11200 O O . PHE B 1 629 ? -1.59 24.375 21.75 1 88.25 629 PHE B O 1
ATOM 11207 N N . GLY B 1 630 ? -0.955 22.922 23.406 1 87.88 630 GLY B N 1
ATOM 11208 C CA . GLY B 1 630 ? -2.26 23.031 24.031 1 87.88 630 GLY B CA 1
ATOM 11209 C C . GLY B 1 630 ? -2.576 24.438 24.516 1 87.88 630 GLY B C 1
ATOM 11210 O O . GLY B 1 630 ? -3.689 24.922 24.312 1 87.88 630 GLY B O 1
ATOM 11211 N N . TYR B 1 631 ? -1.6 25.047 25.031 1 89.5 631 TYR B N 1
ATOM 11212 C CA . TYR B 1 631 ? -1.792 26.406 25.516 1 89.5 631 TYR B CA 1
ATOM 11213 C C . TYR B 1 631 ? -2.049 27.375 24.359 1 89.5 631 TYR B C 1
ATOM 11215 O O . TYR B 1 631 ? -2.951 28.219 24.438 1 89.5 631 TYR B O 1
ATOM 11223 N N . ARG B 1 632 ? -1.374 27.281 23.422 1 88.94 632 ARG B N 1
ATOM 11224 C CA . ARG B 1 632 ? -1.499 28.172 22.281 1 88.94 632 ARG B CA 1
ATOM 11225 C C . ARG B 1 632 ? -2.846 27.984 21.578 1 88.94 632 ARG B C 1
ATOM 11227 O O . ARG B 1 632 ? -3.512 28.969 21.25 1 88.94 632 ARG B O 1
ATOM 11234 N N . MET B 1 633 ? -3.33 26.766 21.422 1 89.56 633 MET B N 1
ATOM 11235 C CA . MET B 1 633 ? -4.57 26.469 20.703 1 89.56 633 MET B CA 1
ATOM 11236 C C . MET B 1 633 ? -5.781 26.922 21.516 1 89.56 633 MET B C 1
ATOM 11238 O O . MET B 1 633 ? -6.812 27.281 20.938 1 89.56 633 MET B O 1
ATOM 11242 N N . LEU B 1 634 ? -5.609 26.938 22.797 1 90.5 634 LEU B N 1
ATOM 11243 C CA . LEU B 1 634 ? -6.781 27.203 23.625 1 90.5 634 LEU B CA 1
ATOM 11244 C C . LEU B 1 634 ? -6.809 28.656 24.062 1 90.5 634 LEU B C 1
ATOM 11246 O O . LEU B 1 634 ? -7.883 29.234 24.25 1 90.5 634 LEU B O 1
ATOM 11250 N N . HIS B 1 635 ? -5.629 29.25 24.156 1 87.75 635 HIS B N 1
ATOM 11251 C CA . HIS B 1 635 ? -5.625 30.562 24.797 1 87.75 635 HIS B CA 1
ATOM 11252 C C . HIS B 1 635 ? -5.133 31.641 23.844 1 87.75 635 HIS B C 1
ATOM 11254 O O . HIS B 1 635 ? -5.414 32.844 24.031 1 87.75 635 HIS B O 1
ATOM 11260 N N . VAL B 1 636 ? -4.496 31.297 22.844 1 86.88 636 VAL B N 1
ATOM 11261 C CA . VAL B 1 636 ? -3.824 32.312 22.062 1 86.88 636 VAL B CA 1
ATOM 11262 C C . VAL B 1 636 ? -4.461 32.406 20.672 1 86.88 636 VAL B C 1
ATOM 11264 O O . VAL B 1 636 ? -4.57 33.5 20.094 1 86.88 636 VAL B O 1
ATOM 11267 N N . THR B 1 637 ? -4.883 31.328 20.156 1 89.88 637 THR B N 1
ATOM 11268 C CA . THR B 1 637 ? -5.438 31.328 18.797 1 89.88 637 THR B CA 1
ATOM 11269 C C . THR B 1 637 ? -6.945 31.094 18.828 1 89.88 637 THR B C 1
ATOM 11271 O O . THR B 1 637 ? -7.504 30.766 19.891 1 89.88 637 THR B O 1
ATOM 11274 N N . GLN B 1 638 ? -7.492 31.391 17.656 1 91.69 638 GLN B N 1
ATOM 11275 C CA . GLN B 1 638 ? -8.898 31.031 17.484 1 91.69 638 GLN B CA 1
ATOM 11276 C C . GLN B 1 638 ? -9.086 29.516 17.484 1 91.69 638 GLN B C 1
ATOM 11278 O O . GLN B 1 638 ? -8.133 28.766 17.281 1 91.69 638 GLN B O 1
ATOM 11283 N N . ARG B 1 639 ? -10.234 29.141 17.766 1 91.5 639 ARG B N 1
ATOM 11284 C CA . ARG B 1 639 ? -10.531 27.719 17.75 1 91.5 639 ARG B CA 1
ATOM 11285 C C . ARG B 1 639 ? -10.281 27.109 16.375 1 91.5 639 ARG B C 1
ATOM 11287 O O . ARG B 1 639 ? -10.578 27.734 15.352 1 91.5 639 ARG B O 1
ATOM 11294 N N . ALA B 1 640 ? -9.719 25.969 16.344 1 90.25 640 ALA B N 1
ATOM 11295 C CA . ALA B 1 640 ? -9.438 25.281 15.078 1 90.25 640 ALA B CA 1
ATOM 11296 C C . ALA B 1 640 ? -10.734 24.828 14.406 1 90.25 640 ALA B C 1
ATOM 11298 O O . ALA B 1 640 ? -11.711 24.484 15.086 1 90.25 640 ALA B O 1
ATOM 11299 N N . ASN B 1 641 ? -10.672 24.844 13.07 1 88.38 641 ASN B N 1
ATOM 11300 C CA . ASN B 1 641 ? -11.812 24.312 12.336 1 88.38 641 ASN B CA 1
ATOM 11301 C C . ASN B 1 641 ? -11.961 22.812 12.539 1 88.38 641 ASN B C 1
ATOM 11303 O O . ASN B 1 641 ? -10.969 22.078 12.562 1 88.38 641 ASN B O 1
ATOM 11307 N N . PRO B 1 642 ? -13.156 22.344 12.781 1 89.25 642 PRO B N 1
ATOM 11308 C CA . PRO B 1 642 ? -13.398 20.922 13.047 1 89.25 642 PRO B CA 1
ATOM 11309 C C . PRO B 1 642 ? -13.336 20.062 11.789 1 89.25 642 PRO B C 1
ATOM 11311 O O . PRO B 1 642 ? -14.328 19.438 11.406 1 89.25 642 PRO B O 1
ATOM 11314 N N . ASN B 1 643 ? -12.203 19.859 11.258 1 86.75 643 ASN B N 1
ATOM 11315 C CA . ASN B 1 643 ? -12.062 19.062 10.047 1 86.75 643 ASN B CA 1
ATOM 11316 C C . ASN B 1 643 ? -11.891 17.594 10.352 1 86.75 643 ASN B C 1
ATOM 11318 O O . ASN B 1 643 ? -11.234 17.219 11.328 1 86.75 643 ASN B O 1
ATOM 11322 N N . GLY B 1 644 ? -12.656 16.859 9.57 1 86.19 644 GLY B N 1
ATOM 11323 C CA . GLY B 1 644 ? -12.453 15.414 9.648 1 86.19 644 GLY B CA 1
ATOM 11324 C C . GLY B 1 644 ? -11.297 14.93 8.805 1 86.19 644 GLY B C 1
ATOM 11325 O O . GLY B 1 644 ? -10.977 15.523 7.77 1 86.19 644 GLY B O 1
ATOM 11326 N N . ARG B 1 645 ? -10.672 13.953 9.375 1 89.38 645 ARG B N 1
ATOM 11327 C CA . ARG B 1 645 ? -9.531 13.406 8.641 1 89.38 645 ARG B CA 1
ATOM 11328 C C . ARG B 1 645 ? -9.328 11.93 8.977 1 89.38 645 ARG B C 1
ATOM 11330 O O . ARG B 1 645 ? -9.555 11.508 10.109 1 89.38 645 ARG B O 1
ATOM 11337 N N . GLU B 1 646 ? -8.898 11.242 7.852 1 90.69 646 GLU B N 1
ATOM 11338 C CA . GLU B 1 646 ? -8.484 9.859 8.07 1 90.69 646 GLU B CA 1
ATOM 11339 C C . GLU B 1 646 ? -6.996 9.773 8.398 1 90.69 646 GLU B C 1
ATOM 11341 O O . GLU B 1 646 ? -6.152 9.953 7.52 1 90.69 646 GLU B O 1
ATOM 11346 N N . GLY B 1 647 ? -6.727 9.594 9.633 1 90.88 647 GLY B N 1
ATOM 11347 C CA . GLY B 1 647 ? -5.324 9.5 10.008 1 90.88 647 GLY B CA 1
ATOM 11348 C C . GLY B 1 647 ? -4.574 10.812 9.82 1 90.88 647 GLY B C 1
ATOM 11349 O O . GLY B 1 647 ? -5.148 11.891 9.992 1 90.88 647 GLY B O 1
ATOM 11350 N N . ILE B 1 648 ? -3.277 10.766 9.562 1 91.31 648 ILE B N 1
ATOM 11351 C CA . ILE B 1 648 ? -2.465 11.977 9.438 1 91.31 648 ILE B CA 1
ATOM 11352 C C . ILE B 1 648 ? -2.279 12.312 7.957 1 91.31 648 ILE B C 1
ATOM 11354 O O . ILE B 1 648 ? -1.597 13.281 7.621 1 91.31 648 ILE B O 1
ATOM 11358 N N . GLY B 1 649 ? -2.82 11.547 7.109 1 87.94 649 GLY B N 1
ATOM 11359 C CA . GLY B 1 649 ? -2.863 11.859 5.688 1 87.94 649 GLY B CA 1
ATOM 11360 C C . GLY B 1 649 ? -1.496 11.836 5.031 1 87.94 649 GLY B C 1
ATOM 11361 O O . GLY B 1 649 ? -0.748 10.867 5.172 1 87.94 649 GLY B O 1
ATOM 11362 N N . ALA B 1 650 ? -1.102 12.945 4.359 1 89.5 650 ALA B N 1
ATOM 11363 C CA . ALA B 1 650 ? 0.135 13.062 3.592 1 89.5 650 ALA B CA 1
ATOM 11364 C C . ALA B 1 650 ? 1.356 12.992 4.508 1 89.5 650 ALA B C 1
ATOM 11366 O O . ALA B 1 650 ? 2.455 12.656 4.059 1 89.5 650 ALA B O 1
ATOM 11367 N N . TRP B 1 651 ? 1.219 13.281 5.762 1 91.88 651 TRP B N 1
ATOM 11368 C CA . TRP B 1 651 ? 2.34 13.242 6.695 1 91.88 651 TRP B CA 1
ATOM 11369 C C . TRP B 1 651 ? 2.85 11.82 6.875 1 91.88 651 TRP B C 1
ATOM 11371 O O . TRP B 1 651 ? 4.027 11.609 7.176 1 91.88 651 TRP B O 1
ATOM 11381 N N . ASP B 1 652 ? 1.964 10.875 6.652 1 90.5 652 ASP B N 1
ATOM 11382 C CA . ASP B 1 652 ? 2.387 9.477 6.719 1 90.5 652 ASP B CA 1
ATOM 11383 C C . ASP B 1 652 ? 3.365 9.148 5.59 1 90.5 652 ASP B C 1
ATOM 11385 O O . ASP B 1 652 ? 4.328 8.406 5.797 1 90.5 652 ASP B O 1
ATOM 11389 N N . GLU B 1 653 ? 3.076 9.711 4.496 1 86.88 653 GLU B N 1
ATOM 11390 C CA . GLU B 1 653 ? 3.979 9.5 3.369 1 86.88 653 GLU B CA 1
ATOM 11391 C C . GLU B 1 653 ? 5.312 10.203 3.592 1 86.88 653 GLU B C 1
ATOM 11393 O O . GLU B 1 653 ? 6.363 9.703 3.182 1 86.88 653 GLU B O 1
ATOM 11398 N N . VAL B 1 654 ? 5.234 11.289 4.188 1 90.31 654 VAL B N 1
ATOM 11399 C CA . VAL B 1 654 ? 6.449 12.039 4.496 1 90.31 654 VAL B CA 1
ATOM 11400 C C . VAL B 1 654 ? 7.297 11.258 5.5 1 90.31 654 VAL B C 1
ATOM 11402 O O . VAL B 1 654 ? 8.516 11.156 5.344 1 90.31 654 VAL B O 1
ATOM 11405 N N . ILE B 1 655 ? 6.645 10.734 6.457 1 91.38 655 ILE B N 1
ATOM 11406 C CA . ILE B 1 655 ? 7.352 9.945 7.457 1 91.38 655 ILE B CA 1
ATOM 11407 C C . ILE B 1 655 ? 7.949 8.703 6.805 1 91.38 655 ILE B C 1
ATOM 11409 O O . ILE B 1 655 ? 9.07 8.297 7.133 1 91.38 655 ILE B O 1
ATOM 11413 N N . ASN B 1 656 ? 7.211 8.133 5.871 1 86.75 656 ASN B N 1
ATOM 11414 C CA . ASN B 1 656 ? 7.73 6.988 5.133 1 86.75 656 ASN B CA 1
ATOM 11415 C C . ASN B 1 656 ? 8.977 7.359 4.328 1 86.75 656 ASN B C 1
ATOM 11417 O O . ASN B 1 656 ? 9.945 6.605 4.297 1 86.75 656 ASN B O 1
ATOM 11421 N N . PHE B 1 657 ? 8.969 8.469 3.742 1 86.56 657 PHE B N 1
ATOM 11422 C CA . PHE B 1 657 ? 10.109 8.961 2.971 1 86.56 657 PHE B CA 1
ATOM 11423 C C . PHE B 1 657 ? 11.32 9.164 3.867 1 86.56 657 PHE B C 1
ATOM 11425 O O . PHE B 1 657 ? 12.43 8.766 3.518 1 86.56 657 PHE B O 1
ATOM 11432 N N . MET B 1 658 ? 11.094 9.734 4.961 1 89.56 658 MET B N 1
ATOM 11433 C CA . MET B 1 658 ? 12.18 9.977 5.902 1 89.56 658 MET B CA 1
ATOM 11434 C C . MET B 1 658 ? 12.742 8.664 6.438 1 89.56 658 MET B C 1
ATOM 11436 O O . MET B 1 658 ? 13.953 8.547 6.664 1 89.56 658 MET B O 1
ATOM 11440 N N . SER B 1 659 ? 11.883 7.746 6.648 1 88.62 659 SER B N 1
ATOM 11441 C CA . SER B 1 659 ? 12.32 6.441 7.137 1 88.62 659 SER B CA 1
ATOM 11442 C C . SER B 1 659 ? 13.188 5.727 6.105 1 88.62 659 SER B C 1
ATOM 11444 O O . SER B 1 659 ? 14.195 5.105 6.457 1 88.62 659 SER B O 1
ATOM 11446 N N . ILE B 1 660 ? 12.844 5.855 4.867 1 85.81 660 ILE B N 1
ATOM 11447 C CA . ILE B 1 660 ? 13.617 5.234 3.799 1 85.81 660 ILE B CA 1
ATOM 11448 C C . ILE B 1 660 ? 14.969 5.93 3.666 1 85.81 660 ILE B C 1
ATOM 11450 O O . ILE B 1 660 ? 16 5.273 3.494 1 85.81 660 ILE B O 1
ATOM 11454 N N . LEU B 1 661 ? 14.992 7.219 3.834 1 88.25 661 LEU B N 1
ATOM 11455 C CA . LEU B 1 661 ? 16.219 7.996 3.693 1 88.25 661 LEU B CA 1
ATOM 11456 C C . LEU B 1 661 ? 17.125 7.797 4.902 1 88.25 661 LEU B C 1
ATOM 11458 O O . LEU B 1 661 ? 18.344 8 4.809 1 88.25 661 LEU B O 1
ATOM 11462 N N . SER B 1 662 ? 16.531 7.441 5.953 1 92.19 662 SER B N 1
ATOM 11463 C CA . SER B 1 662 ? 17.328 7.258 7.168 1 92.19 662 SER B CA 1
ATOM 11464 C C . SER B 1 662 ? 18.312 6.102 7.016 1 92.19 662 SER B C 1
ATOM 11466 O O . SER B 1 662 ? 19.391 6.117 7.613 1 92.19 662 SER B O 1
ATOM 11468 N N . VAL B 1 663 ? 18.047 5.156 6.129 1 91.5 663 VAL B N 1
ATOM 11469 C CA . VAL B 1 663 ? 18.891 3.971 5.992 1 91.5 663 VAL B CA 1
ATOM 11470 C C . VAL B 1 663 ? 20.188 4.344 5.297 1 91.5 663 VAL B C 1
ATOM 11472 O O . VAL B 1 663 ? 21.281 4.164 5.859 1 91.5 663 VAL B O 1
ATOM 11475 N N . PRO B 1 664 ? 20.125 4.91 4.094 1 91.38 664 PRO B N 1
ATOM 11476 C CA . PRO B 1 664 ? 21.391 5.277 3.479 1 91.38 664 PRO B CA 1
ATOM 11477 C C . PRO B 1 664 ? 22.156 6.332 4.277 1 91.38 664 PRO B C 1
ATOM 11479 O O . PRO B 1 664 ? 23.391 6.324 4.305 1 91.38 664 PRO B O 1
ATOM 11482 N N . CYS B 1 665 ? 21.469 7.199 4.949 1 93 665 CYS B N 1
ATOM 11483 C CA . CYS B 1 665 ? 22.141 8.258 5.707 1 93 665 CYS B CA 1
ATOM 11484 C C . CYS B 1 665 ? 22.875 7.684 6.91 1 93 665 CYS B C 1
ATOM 11486 O O . CYS B 1 665 ? 24.078 7.938 7.09 1 93 665 CYS B O 1
ATOM 11488 N N . ASN B 1 666 ? 22.266 6.875 7.676 1 94.81 666 ASN B N 1
ATOM 11489 C CA . ASN B 1 666 ? 22.906 6.297 8.859 1 94.81 666 ASN B CA 1
ATOM 11490 C C . ASN B 1 666 ? 23.984 5.285 8.477 1 94.81 666 ASN B C 1
ATOM 11492 O O . ASN B 1 666 ? 25 5.184 9.156 1 94.81 666 ASN B O 1
ATOM 11496 N N . CYS B 1 667 ? 23.781 4.562 7.41 1 94.25 667 CYS B N 1
ATOM 11497 C CA . CYS B 1 667 ? 24.812 3.639 6.949 1 94.25 667 CYS B CA 1
ATOM 11498 C C . CYS B 1 667 ? 26.031 4.395 6.457 1 94.25 667 CYS B C 1
ATOM 11500 O O . CYS B 1 667 ? 27.172 3.984 6.723 1 94.25 667 CYS B O 1
ATOM 11502 N N . ALA B 1 668 ? 25.781 5.477 5.77 1 94.19 668 ALA B N 1
ATOM 11503 C CA . ALA B 1 668 ? 26.891 6.293 5.297 1 94.19 668 ALA B CA 1
ATOM 11504 C C . ALA B 1 668 ? 27.656 6.91 6.465 1 94.19 668 ALA B C 1
ATOM 11506 O O . ALA B 1 668 ? 28.891 6.922 6.469 1 94.19 668 ALA B O 1
ATOM 11507 N N . LEU B 1 669 ? 26.953 7.344 7.445 1 94.62 669 LEU B N 1
ATOM 11508 C CA . LEU B 1 669 ? 27.594 7.91 8.625 1 94.62 669 LEU B CA 1
ATOM 11509 C C . LEU B 1 669 ? 28.406 6.852 9.359 1 94.62 669 LEU B C 1
ATOM 11511 O O . LEU B 1 669 ? 29.547 7.109 9.773 1 94.62 669 LEU B O 1
ATOM 11515 N N . ALA B 1 670 ? 27.938 5.68 9.43 1 94.25 670 ALA B N 1
ATOM 11516 C CA . ALA B 1 670 ? 28.594 4.59 10.156 1 94.25 670 ALA B CA 1
ATOM 11517 C C . ALA B 1 670 ? 29.875 4.164 9.461 1 94.25 670 ALA B C 1
ATOM 11519 O O . ALA B 1 670 ? 30.906 3.949 10.109 1 94.25 670 ALA B O 1
ATOM 11520 N N . VAL B 1 671 ? 29.859 4.137 8.156 1 94.5 671 VAL B N 1
ATOM 11521 C CA . VAL B 1 671 ? 30.969 3.543 7.418 1 94.5 671 VAL B CA 1
ATOM 11522 C C . VAL B 1 671 ? 32 4.613 7.102 1 94.5 671 VAL B C 1
ATOM 11524 O O . VAL B 1 671 ? 33.219 4.375 7.223 1 94.5 671 VAL B O 1
ATOM 11527 N N . PHE B 1 672 ? 31.578 5.812 6.789 1 92.88 672 PHE B N 1
ATOM 11528 C CA . PHE B 1 672 ? 32.5 6.797 6.266 1 92.88 672 PHE B CA 1
ATOM 11529 C C . PHE B 1 672 ? 32.938 7.762 7.363 1 92.88 672 PHE B C 1
ATOM 11531 O O . PHE B 1 672 ? 34.031 8.367 7.273 1 92.88 672 PHE B O 1
ATOM 11538 N N . ASN B 1 673 ? 32.188 7.887 8.406 1 92.38 673 ASN B N 1
ATOM 11539 C CA . ASN B 1 673 ? 32.469 8.969 9.344 1 92.38 673 ASN B CA 1
ATOM 11540 C C . ASN B 1 673 ? 32.781 8.43 10.742 1 92.38 673 ASN B C 1
ATOM 11542 O O . ASN B 1 673 ? 33.562 9.031 11.484 1 92.38 673 ASN B O 1
ATOM 11546 N N . LEU B 1 674 ? 32.188 7.363 11.07 1 91.94 674 LEU B N 1
ATOM 11547 C CA . LEU B 1 674 ? 32.312 6.902 12.453 1 91.94 674 LEU B CA 1
ATOM 11548 C C . LEU B 1 674 ? 33.344 5.793 12.57 1 91.94 674 LEU B C 1
ATOM 11550 O O . LEU B 1 674 ? 33.562 5.035 11.617 1 91.94 674 LEU B O 1
ATOM 11554 N N . HIS B 1 675 ? 34.062 5.812 13.656 1 90.31 675 HIS B N 1
ATOM 11555 C CA . HIS B 1 675 ? 35.031 4.781 13.961 1 90.31 675 HIS B CA 1
ATOM 11556 C C . HIS B 1 675 ? 34.375 3.514 14.477 1 90.31 675 HIS B C 1
ATOM 11558 O O . HIS B 1 675 ? 33.312 3.58 15.102 1 90.31 675 HIS B O 1
ATOM 11564 N N . PRO B 1 676 ? 34.875 2.309 14.133 1 90.12 676 PRO B N 1
ATOM 11565 C CA . PRO B 1 676 ? 36.156 1.975 13.484 1 90.12 676 PRO B CA 1
ATOM 11566 C C . PRO B 1 676 ? 36.031 1.775 11.977 1 90.12 676 PRO B C 1
ATOM 11568 O O . PRO B 1 676 ? 37.031 1.568 11.289 1 90.12 676 PRO B O 1
ATOM 11571 N N . LEU B 1 677 ? 34.906 1.901 11.445 1 90.75 677 LEU B N 1
ATOM 11572 C CA . LEU B 1 677 ? 34.688 1.523 10.055 1 90.75 677 LEU B CA 1
ATOM 11573 C C . LEU B 1 677 ? 35.312 2.559 9.109 1 90.75 677 LEU B C 1
ATOM 11575 O O . LEU B 1 677 ? 35.688 2.232 7.984 1 90.75 677 LEU B O 1
ATOM 11579 N N . CYS B 1 678 ? 35.5 3.746 9.625 1 89.31 678 CYS B N 1
ATOM 11580 C CA . CYS B 1 678 ? 36 4.82 8.781 1 89.31 678 CYS B CA 1
ATOM 11581 C C . CYS B 1 678 ? 37.5 4.637 8.5 1 89.31 678 CYS B C 1
ATOM 11583 O O . CYS B 1 678 ? 38.031 5.273 7.598 1 89.31 678 CYS B O 1
ATOM 11585 N N . GLU B 1 679 ? 38.156 3.684 9.156 1 90.5 679 GLU B N 1
ATOM 11586 C CA . GLU B 1 679 ? 39.594 3.494 9.031 1 90.5 679 GLU B CA 1
ATOM 11587 C C . GLU B 1 679 ? 39.906 2.512 7.91 1 90.5 679 GLU B C 1
ATOM 11589 O O . GLU B 1 679 ? 41.062 2.436 7.465 1 90.5 679 GLU B O 1
ATOM 11594 N N . TYR B 1 680 ? 38.969 1.897 7.395 1 91.38 680 TYR B N 1
ATOM 11595 C CA . TYR B 1 680 ? 39.188 0.931 6.328 1 91.38 680 TYR B CA 1
ATOM 11596 C C . TYR B 1 680 ? 39.5 1.636 5.016 1 91.38 680 TYR B C 1
ATOM 11598 O O . TYR B 1 680 ? 39.344 2.854 4.902 1 91.38 680 TYR B O 1
ATOM 11606 N N . SER B 1 681 ? 40.031 0.822 4.078 1 91.25 681 SER B N 1
ATOM 11607 C CA . SER B 1 681 ? 40.312 1.359 2.756 1 91.25 681 SER B CA 1
ATOM 11608 C C . SER B 1 681 ? 39.062 1.781 2.018 1 91.25 681 SER B C 1
ATOM 11610 O O . SER B 1 681 ? 37.969 1.347 2.363 1 91.25 681 SER B O 1
ATOM 11612 N N . LEU B 1 682 ? 39.125 2.707 1.105 1 90 682 LEU B N 1
ATOM 11613 C CA . LEU B 1 682 ? 38 3.293 0.41 1 90 682 LEU B CA 1
ATOM 11614 C C . LEU B 1 682 ? 37.156 2.217 -0.29 1 90 682 LEU B C 1
ATOM 11616 O O . LEU B 1 682 ? 35.938 2.195 -0.176 1 90 682 LEU B O 1
ATOM 11620 N N . PRO B 1 683 ? 37.781 1.23 -0.954 1 89.75 683 PRO B N 1
ATOM 11621 C CA . PRO B 1 683 ? 36.969 0.185 -1.577 1 89.75 683 PRO B CA 1
ATOM 11622 C C . PRO B 1 683 ? 36.25 -0.691 -0.554 1 89.75 683 PRO B C 1
ATOM 11624 O O . PRO B 1 683 ? 35.125 -1.123 -0.792 1 89.75 683 PRO B O 1
ATOM 11627 N N . THR B 1 684 ? 36.906 -0.885 0.485 1 91.69 684 THR B N 1
ATOM 11628 C CA . THR B 1 684 ? 36.281 -1.69 1.527 1 91.69 684 THR B CA 1
ATOM 11629 C C . THR B 1 684 ? 35.125 -0.936 2.17 1 91.69 684 THR B C 1
ATOM 11631 O O . THR B 1 684 ? 34.125 -1.536 2.525 1 91.69 684 THR B O 1
ATOM 11634 N N . LYS B 1 685 ? 35.25 0.35 2.26 1 93.44 685 LYS B N 1
ATOM 11635 C CA . LYS B 1 685 ? 34.188 1.167 2.811 1 93.44 685 LYS B CA 1
ATOM 11636 C C . LYS B 1 685 ? 32.969 1.145 1.904 1 93.44 685 LYS B C 1
ATOM 11638 O O . LYS B 1 685 ? 31.828 0.994 2.381 1 93.44 685 LYS B O 1
ATOM 11643 N N . PHE B 1 686 ? 33.25 1.189 0.679 1 92.81 686 PHE B N 1
ATOM 11644 C CA . PHE B 1 686 ? 32.125 1.175 -0.265 1 92.81 686 PHE B CA 1
ATOM 11645 C C . PHE B 1 686 ? 31.438 -0.184 -0.268 1 92.81 686 PHE B C 1
ATOM 11647 O O . PHE B 1 686 ? 30.219 -0.262 -0.317 1 92.81 686 PHE B O 1
ATOM 11654 N N . ALA B 1 687 ? 32.219 -1.188 -0.166 1 91.06 687 ALA B N 1
ATOM 11655 C CA . ALA B 1 687 ? 31.641 -2.531 -0.119 1 91.06 687 ALA B CA 1
ATOM 11656 C C . ALA B 1 687 ? 30.828 -2.734 1.156 1 91.06 687 ALA B C 1
ATOM 11658 O O . ALA B 1 687 ? 29.734 -3.314 1.119 1 91.06 687 ALA B O 1
ATOM 11659 N N . LEU B 1 688 ? 31.375 -2.203 2.176 1 92.19 688 LEU B N 1
ATOM 11660 C CA . LEU B 1 688 ? 30.672 -2.318 3.449 1 92.19 688 LEU B CA 1
ATOM 11661 C C . LEU B 1 688 ? 29.391 -1.499 3.436 1 92.19 688 LEU B C 1
ATOM 11663 O O . LEU B 1 688 ? 28.375 -1.925 3.986 1 92.19 688 LEU B O 1
ATOM 11667 N N . PHE B 1 689 ? 29.469 -0.317 2.873 1 93.69 689 PHE B N 1
ATOM 11668 C CA . PHE B 1 689 ? 28.297 0.53 2.777 1 93.69 689 PHE B CA 1
ATOM 11669 C C . PHE B 1 689 ? 27.188 -0.169 1.992 1 93.69 689 PHE B C 1
ATOM 11671 O O . PHE B 1 689 ? 26.031 -0.208 2.43 1 93.69 689 PHE B O 1
ATOM 11678 N N . ILE B 1 690 ? 27.531 -0.785 0.897 1 92.25 690 ILE B N 1
ATOM 11679 C CA . ILE B 1 690 ? 26.547 -1.459 0.041 1 92.25 690 ILE B CA 1
ATOM 11680 C C . ILE B 1 690 ? 25.953 -2.656 0.779 1 92.25 690 ILE B C 1
ATOM 11682 O O . ILE B 1 690 ? 24.734 -2.846 0.785 1 92.25 690 ILE B O 1
ATOM 11686 N N . CYS B 1 691 ? 26.75 -3.338 1.405 1 90.06 691 CYS B N 1
ATOM 11687 C CA . CYS B 1 691 ? 26.297 -4.523 2.119 1 90.06 691 CYS B CA 1
ATOM 11688 C C . CYS B 1 691 ? 25.391 -4.145 3.287 1 90.06 691 CYS B C 1
ATOM 11690 O O . CYS B 1 691 ? 24.297 -4.695 3.439 1 90.06 691 CYS B O 1
ATOM 11692 N N . LEU B 1 692 ? 25.844 -3.16 3.994 1 91.19 692 LEU B N 1
ATOM 11693 C CA . LEU B 1 692 ? 25.062 -2.746 5.156 1 91.19 692 LEU B CA 1
ATOM 11694 C C . LEU B 1 692 ? 23.719 -2.139 4.727 1 91.19 692 LEU B C 1
ATOM 11696 O O . LEU B 1 692 ? 22.688 -2.406 5.34 1 91.19 692 LEU B O 1
ATOM 11700 N N . GLU B 1 693 ? 23.75 -1.384 3.752 1 92 693 GLU B N 1
ATOM 11701 C CA . GLU B 1 693 ? 22.531 -0.745 3.262 1 92 693 GLU B CA 1
ATOM 11702 C C . GLU B 1 693 ? 21.516 -1.782 2.787 1 92 693 GLU B C 1
ATOM 11704 O O . GLU B 1 693 ? 20.328 -1.703 3.127 1 92 693 GLU B O 1
ATOM 11709 N N . HIS B 1 694 ? 21.984 -2.76 2.113 1 89 694 HIS B N 1
ATOM 11710 C CA . HIS B 1 694 ? 21.078 -3.777 1.573 1 89 694 HIS B CA 1
ATOM 11711 C C . HIS B 1 694 ? 20.547 -4.68 2.678 1 89 694 HIS B C 1
ATOM 11713 O O . HIS B 1 694 ? 19.375 -5.066 2.65 1 89 694 HIS B O 1
ATOM 11719 N N . VAL B 1 695 ? 21.328 -4.93 3.576 1 84.75 695 VAL B N 1
ATOM 11720 C CA . VAL B 1 695 ? 20.891 -5.781 4.68 1 84.75 695 VAL B CA 1
ATOM 11721 C C . VAL B 1 695 ? 19.859 -5.043 5.523 1 84.75 695 VAL B C 1
ATOM 11723 O O . VAL B 1 695 ? 18.828 -5.621 5.906 1 84.75 695 VAL B O 1
ATOM 11726 N N . VAL B 1 696 ? 20.172 -3.791 5.762 1 87 696 VAL B N 1
ATOM 11727 C CA . VAL B 1 696 ? 19.25 -3.018 6.59 1 87 696 VAL B CA 1
ATOM 11728 C C . VAL B 1 696 ? 17.938 -2.795 5.836 1 87 696 VAL B C 1
ATOM 11730 O O . VAL B 1 696 ? 16.859 -2.883 6.426 1 87 696 VAL B O 1
ATOM 11733 N N . PHE B 1 697 ? 18.016 -2.561 4.578 1 84.62 697 PHE B N 1
ATOM 11734 C CA . PHE B 1 697 ? 16.797 -2.383 3.779 1 84.62 697 PHE B CA 1
ATOM 11735 C C . PHE B 1 697 ? 15.992 -3.67 3.74 1 84.62 697 PHE B C 1
ATOM 11737 O O . PHE B 1 697 ? 14.758 -3.635 3.795 1 84.62 697 PHE B O 1
ATOM 11744 N N . LEU B 1 698 ? 16.641 -4.766 3.65 1 77.44 698 LEU B N 1
ATOM 11745 C CA . LEU B 1 698 ? 15.969 -6.055 3.635 1 77.44 698 LEU B CA 1
ATOM 11746 C C . LEU B 1 698 ? 15.297 -6.332 4.977 1 77.44 698 LEU B C 1
ATOM 11748 O O . LEU B 1 698 ? 14.164 -6.809 5.023 1 77.44 698 LEU B O 1
ATOM 11752 N N . THR B 1 699 ? 15.984 -5.961 5.949 1 78.25 699 THR B N 1
ATOM 11753 C CA . THR B 1 699 ? 15.422 -6.18 7.281 1 78.25 699 THR B CA 1
ATOM 11754 C C . THR B 1 699 ? 14.219 -5.27 7.516 1 78.25 699 THR B C 1
ATOM 11756 O O . THR B 1 699 ? 13.227 -5.691 8.117 1 78.25 699 THR B O 1
ATOM 11759 N N . GLN B 1 700 ? 14.336 -4.105 7.035 1 79.69 700 GLN B N 1
ATOM 11760 C CA . GLN B 1 700 ? 13.227 -3.168 7.195 1 79.69 700 GLN B CA 1
ATOM 11761 C C . GLN B 1 700 ? 12.016 -3.615 6.391 1 79.69 700 GLN B C 1
ATOM 11763 O O . GLN B 1 700 ? 10.883 -3.533 6.871 1 79.69 700 GLN B O 1
ATOM 11768 N N . THR B 1 701 ? 12.219 -4.094 5.238 1 73 701 THR B N 1
ATOM 11769 C CA . THR B 1 701 ? 11.117 -4.559 4.395 1 73 701 THR B CA 1
ATOM 11770 C C . THR B 1 701 ? 10.469 -5.805 4.988 1 73 701 THR B C 1
ATOM 11772 O O . THR B 1 701 ? 9.25 -5.953 4.949 1 73 701 THR B O 1
ATOM 11775 N N . LEU B 1 702 ? 11.266 -6.641 5.586 1 67.88 702 LEU B N 1
ATOM 11776 C CA . LEU B 1 702 ? 10.742 -7.836 6.234 1 67.88 702 LEU B CA 1
ATOM 11777 C C . LEU B 1 702 ? 9.945 -7.473 7.48 1 67.88 702 LEU B C 1
ATOM 11779 O O . LEU B 1 702 ? 8.883 -8.047 7.727 1 67.88 702 LEU B O 1
ATOM 11783 N N . ALA B 1 703 ? 10.484 -6.535 8.156 1 70.5 703 ALA B N 1
ATOM 11784 C CA . ALA B 1 703 ? 9.773 -6.086 9.352 1 70.5 703 ALA B CA 1
ATOM 11785 C C . ALA B 1 703 ? 8.43 -5.465 8.992 1 70.5 703 ALA B C 1
ATOM 11787 O O . ALA B 1 703 ? 7.422 -5.711 9.664 1 70.5 703 ALA B O 1
ATOM 11788 N N . ASN B 1 704 ? 8.383 -4.738 7.922 1 68.75 704 ASN B N 1
ATOM 11789 C CA . ASN B 1 704 ? 7.148 -4.098 7.488 1 68.75 704 ASN B CA 1
ATOM 11790 C C . ASN B 1 704 ? 6.148 -5.117 6.949 1 68.75 704 ASN B C 1
ATOM 11792 O O . ASN B 1 704 ? 4.938 -4.906 7.027 1 68.75 704 ASN B O 1
ATOM 11796 N N . SER B 1 705 ? 6.652 -6.223 6.441 1 65.19 705 SER B N 1
ATOM 11797 C CA . SER B 1 705 ? 5.766 -7.254 5.918 1 65.19 705 SER B CA 1
ATOM 11798 C C . SER B 1 705 ? 5.176 -8.102 7.039 1 65.19 705 SER B C 1
ATOM 11800 O O . SER B 1 705 ? 4.086 -8.664 6.898 1 65.19 705 SER B O 1
ATOM 11802 N N . ILE B 1 706 ? 5.863 -8.117 8.133 1 65.56 706 ILE B N 1
ATOM 11803 C CA . ILE B 1 706 ? 5.418 -8.922 9.273 1 65.56 706 ILE B CA 1
ATOM 11804 C C . ILE B 1 706 ? 4.371 -8.141 10.07 1 65.56 706 ILE B C 1
ATOM 11806 O O . ILE B 1 706 ? 3.445 -8.734 10.633 1 65.56 706 ILE B O 1
ATOM 11810 N N . VAL B 1 707 ? 4.57 -6.836 10.031 1 71 707 VAL B N 1
ATOM 11811 C CA . VAL B 1 707 ? 3.596 -6.023 10.758 1 71 707 VAL B CA 1
ATOM 11812 C C . VAL B 1 707 ? 2.469 -5.605 9.812 1 71 707 VAL B C 1
ATOM 11814 O O . VAL B 1 707 ? 2.65 -4.719 8.977 1 71 707 VAL B O 1
ATOM 11817 N N . PRO B 1 708 ? 1.367 -6.293 9.969 1 75.5 708 PRO B N 1
ATOM 11818 C CA . PRO B 1 708 ? 0.26 -5.906 9.094 1 75.5 708 PRO B CA 1
ATOM 11819 C C . PRO B 1 708 ? -0.295 -4.52 9.414 1 75.5 708 PRO B C 1
ATOM 11821 O O . PRO B 1 708 ? -0.053 -3.994 10.508 1 75.5 708 PRO B O 1
ATOM 11824 N N . ALA B 1 709 ? -0.966 -3.922 8.453 1 77 709 ALA B N 1
ATOM 11825 C CA . ALA B 1 709 ? -1.579 -2.607 8.625 1 77 709 ALA B CA 1
ATOM 11826 C C . ALA B 1 709 ? -2.695 -2.654 9.664 1 77 709 ALA B C 1
ATOM 11828 O O . ALA B 1 709 ? -2.969 -1.656 10.336 1 77 709 ALA B O 1
ATOM 11829 N N . LYS B 1 710 ? -3.301 -3.877 9.758 1 85.06 710 LYS B N 1
ATOM 11830 C CA . LYS B 1 710 ? -4.359 -4.07 10.742 1 85.06 710 LYS B CA 1
ATOM 11831 C C . LYS B 1 710 ? -4.059 -5.262 11.641 1 85.06 710 LYS B C 1
ATOM 11833 O O . LYS B 1 710 ? -3.545 -6.281 11.18 1 85.06 710 LYS B O 1
ATOM 11838 N N . THR B 1 711 ? -4.297 -5.043 12.906 1 82.12 711 THR B N 1
ATOM 11839 C CA . THR B 1 711 ? -4.145 -6.156 13.836 1 82.12 711 THR B CA 1
ATOM 11840 C C . THR B 1 711 ? -5.262 -7.176 13.648 1 82.12 711 THR B C 1
ATOM 11842 O O . THR B 1 711 ? -6.305 -6.863 13.078 1 82.12 711 THR B O 1
ATOM 11845 N N . THR B 1 712 ? -5.039 -8.359 14.031 1 78.38 712 THR B N 1
ATOM 11846 C CA . THR B 1 712 ? -6.039 -9.414 13.922 1 78.38 712 THR B CA 1
ATOM 11847 C C . THR B 1 712 ? -7.289 -9.055 14.727 1 78.38 712 THR B C 1
ATOM 11849 O O . THR B 1 712 ? -8.406 -9.336 14.289 1 78.38 712 THR B O 1
ATOM 11852 N N . SER B 1 713 ? -7.02 -8.422 15.766 1 81.88 713 SER B N 1
ATOM 11853 C CA . SER B 1 713 ? -8.156 -8.023 16.594 1 81.88 713 SER B CA 1
ATOM 11854 C C . SER B 1 713 ? -9.016 -6.98 15.875 1 81.88 713 SER B C 1
ATOM 11856 O O . SER B 1 713 ? -10.242 -7.02 15.945 1 81.88 713 SER B O 1
ATOM 11858 N N . GLN B 1 714 ? -8.352 -6.082 15.227 1 87.38 714 GLN B N 1
ATOM 11859 C CA . GLN B 1 714 ? -9.086 -5.055 14.492 1 87.38 714 GLN B CA 1
ATOM 11860 C C . GLN B 1 714 ? -9.883 -5.664 13.344 1 87.38 714 GLN B C 1
ATOM 11862 O O . GLN B 1 714 ? -11.008 -5.246 13.07 1 87.38 714 GLN B O 1
ATOM 11867 N N . GLU B 1 715 ? -9.344 -6.656 12.711 1 83.56 715 GLU B N 1
ATOM 11868 C CA . GLU B 1 715 ? -10.047 -7.305 11.602 1 83.56 715 GLU B CA 1
ATOM 11869 C C . GLU B 1 715 ? -11.281 -8.047 12.094 1 83.56 715 GLU B C 1
ATOM 11871 O O . GLU B 1 715 ? -12.328 -8.031 11.438 1 83.56 715 GLU B O 1
ATOM 11876 N N . VAL B 1 716 ? -11.164 -8.648 13.188 1 82.69 716 VAL B N 1
ATOM 11877 C CA . VAL B 1 716 ? -12.297 -9.359 13.773 1 82.69 716 VAL B CA 1
ATOM 11878 C C . VAL B 1 716 ? -13.391 -8.367 14.148 1 82.69 716 VAL B C 1
ATOM 11880 O O . VAL B 1 716 ? -14.57 -8.625 13.914 1 82.69 716 VAL B O 1
ATOM 11883 N N . ILE B 1 717 ? -12.961 -7.293 14.664 1 87.25 717 ILE B N 1
ATOM 11884 C CA . ILE B 1 717 ? -13.914 -6.273 15.086 1 87.25 717 ILE B CA 1
ATOM 11885 C C . ILE B 1 717 ? -14.633 -5.699 13.867 1 87.25 717 ILE B C 1
ATOM 11887 O O . ILE B 1 717 ? -15.844 -5.484 13.898 1 87.25 717 ILE B O 1
ATOM 11891 N N . GLU B 1 718 ? -13.914 -5.48 12.867 1 87.31 718 GLU B N 1
ATOM 11892 C CA . GLU B 1 718 ? -14.516 -4.949 11.648 1 87.31 718 GLU B CA 1
ATOM 11893 C C . GLU B 1 718 ? -15.508 -5.941 11.047 1 87.31 718 GLU B C 1
ATOM 11895 O O . GLU B 1 718 ? -16.578 -5.551 10.562 1 87.31 718 GLU B O 1
ATOM 11900 N N . GLU B 1 719 ? -15.172 -7.184 11.102 1 80.31 719 GLU B N 1
ATOM 11901 C CA . GLU B 1 719 ? -16.062 -8.211 10.578 1 80.31 719 GLU B CA 1
ATOM 11902 C C . GLU B 1 719 ? -17.328 -8.336 11.43 1 80.31 719 GLU B C 1
ATOM 11904 O O . GLU B 1 719 ? -18.438 -8.445 10.898 1 80.31 719 GLU B O 1
ATOM 11909 N N . GLU B 1 720 ? -17.125 -8.32 12.641 1 82.94 720 GLU B N 1
ATOM 11910 C CA . GLU B 1 720 ? -18.266 -8.383 13.555 1 82.94 720 GLU B CA 1
ATOM 11911 C C . GLU B 1 720 ? -19.156 -7.152 13.422 1 82.94 720 GLU B C 1
ATOM 11913 O O . GLU B 1 720 ? -20.375 -7.254 13.469 1 82.94 720 GLU B O 1
ATOM 11918 N N . ASN B 1 721 ? -18.531 -6.051 13.266 1 87.69 721 ASN B N 1
ATOM 11919 C CA . ASN B 1 721 ? -19.281 -4.809 13.102 1 87.69 721 ASN B CA 1
ATOM 11920 C C . ASN B 1 721 ? -20.062 -4.809 11.797 1 87.69 721 ASN B C 1
ATOM 11922 O O . ASN B 1 721 ? -21.188 -4.293 11.742 1 87.69 721 ASN B O 1
ATOM 11926 N N . ARG B 1 722 ? -19.516 -5.352 10.875 1 82.94 722 ARG B N 1
ATOM 11927 C CA . ARG B 1 722 ? -20.219 -5.414 9.609 1 82.94 722 ARG B CA 1
ATOM 11928 C C . ARG B 1 722 ? -21.453 -6.309 9.711 1 82.94 722 ARG B C 1
ATOM 11930 O O . ARG B 1 722 ? -22.531 -5.957 9.227 1 82.94 722 ARG B O 1
ATOM 11937 N N . LYS B 1 723 ? -21.297 -7.402 10.32 1 78 723 LYS B N 1
ATOM 11938 C CA . LYS B 1 723 ? -22.438 -8.305 10.531 1 78 723 LYS B CA 1
ATOM 11939 C C . LYS B 1 723 ? -23.484 -7.66 11.422 1 78 723 LYS B C 1
ATOM 11941 O O . LYS B 1 723 ? -24.688 -7.758 11.141 1 78 723 LYS B O 1
ATOM 11946 N N . ALA B 1 724 ? -23.031 -7.02 12.383 1 85.06 724 ALA B N 1
ATOM 11947 C CA . ALA B 1 724 ? -23.953 -6.355 13.305 1 85.06 724 ALA B CA 1
ATOM 11948 C C . ALA B 1 724 ? -24.688 -5.219 12.617 1 85.06 724 ALA B C 1
ATOM 11950 O O . ALA B 1 724 ? -25.891 -5.035 12.828 1 85.06 724 ALA B O 1
ATOM 11951 N N . ALA B 1 725 ? -23.969 -4.484 11.844 1 86.38 725 ALA B N 1
ATOM 11952 C CA . ALA B 1 725 ? -24.578 -3.359 11.148 1 86.38 725 ALA B CA 1
ATOM 11953 C C . ALA B 1 725 ? -25.672 -3.832 10.195 1 86.38 725 ALA B C 1
ATOM 11955 O O . ALA B 1 725 ? -26.734 -3.219 10.102 1 86.38 725 ALA B O 1
ATOM 11956 N N . ASP B 1 726 ? -25.406 -4.914 9.523 1 77 726 ASP B N 1
ATOM 11957 C CA . ASP B 1 726 ? -26.391 -5.457 8.602 1 77 726 ASP B CA 1
ATOM 11958 C C . ASP B 1 726 ? -27.641 -5.934 9.352 1 77 726 ASP B C 1
ATOM 11960 O O . ASP B 1 726 ? -28.766 -5.734 8.883 1 77 726 ASP B O 1
ATOM 11964 N N . LEU B 1 727 ? -27.469 -6.473 10.508 1 78.94 727 LEU B N 1
ATOM 11965 C CA . LEU B 1 727 ? -28.578 -6.98 11.305 1 78.94 727 LEU B CA 1
ATOM 11966 C C . LEU B 1 727 ? -29.359 -5.832 11.93 1 78.94 727 LEU B C 1
ATOM 11968 O O . LEU B 1 727 ? -30.594 -5.848 11.93 1 78.94 727 LEU B O 1
ATOM 11972 N N . ILE B 1 728 ? -28.672 -4.852 12.367 1 83.38 728 ILE B N 1
ATOM 11973 C CA . ILE B 1 728 ? -29.297 -3.75 13.094 1 83.38 728 ILE B CA 1
ATOM 11974 C C . ILE B 1 728 ? -30 -2.814 12.109 1 83.38 728 ILE B C 1
ATOM 11976 O O . ILE B 1 728 ? -31.094 -2.328 12.383 1 83.38 728 ILE B O 1
ATOM 11980 N N . LEU B 1 729 ? -29.438 -2.65 10.945 1 79.81 729 LEU B N 1
ATOM 11981 C CA . LEU B 1 729 ? -29.984 -1.701 9.984 1 79.81 729 LEU B CA 1
ATOM 11982 C C . LEU B 1 729 ? -31.078 -2.354 9.141 1 79.81 729 LEU B C 1
ATOM 11984 O O . LEU B 1 729 ? -31.953 -1.666 8.617 1 79.81 729 LEU B O 1
ATOM 11988 N N . SER B 1 730 ? -30.938 -3.67 8.805 1 66.75 730 SER B N 1
ATOM 11989 C CA . SER B 1 730 ? -31.969 -4.352 8.039 1 66.75 730 SER B CA 1
ATOM 11990 C C . SER B 1 730 ? -33.188 -4.641 8.898 1 66.75 730 SER B C 1
ATOM 11992 O O . SER B 1 730 ? -34.312 -4.75 8.391 1 66.75 730 SER B O 1
ATOM 11994 N N . HIS B 1 731 ? -33.219 -5.152 10.086 1 56.12 731 HIS B N 1
ATOM 11995 C CA . HIS B 1 731 ? -34.344 -5.543 10.914 1 56.12 731 HIS B CA 1
ATOM 11996 C C . HIS B 1 731 ? -35.344 -4.391 11.078 1 56.12 731 HIS B C 1
ATOM 11998 O O . HIS B 1 731 ? -34.969 -3.334 11.602 1 56.12 731 HIS B O 1
ATOM 12004 N N . ARG B 1 732 ? -36.375 -4.438 10.016 1 43.56 732 ARG B N 1
ATOM 12005 C CA . ARG B 1 732 ? -37.656 -3.756 10.305 1 43.56 732 ARG B CA 1
ATOM 12006 C C . ARG B 1 732 ? -38.094 -4.023 11.734 1 43.56 732 ARG B C 1
ATOM 12008 O O . ARG B 1 732 ? -37.75 -5.059 12.312 1 43.56 732 ARG B O 1
ATOM 12015 N N . SER B 1 733 ? -38.844 -3.205 12.312 1 35.72 733 SER B N 1
ATOM 12016 C CA . SER B 1 733 ? -39.594 -3.383 13.547 1 35.72 733 SER B CA 1
ATOM 12017 C C . SER B 1 733 ? -40.344 -4.715 13.555 1 35.72 733 SER B C 1
ATOM 12019 O O . SER B 1 733 ? -41.25 -4.938 12.75 1 35.72 733 SER B O 1
ATOM 12021 N N . ALA B 1 734 ? -39.969 -5.852 13.695 1 32.88 734 ALA B N 1
ATOM 12022 C CA . ALA B 1 734 ? -40.875 -6.875 14.234 1 32.88 734 ALA B CA 1
ATOM 12023 C C . ALA B 1 734 ? -41.875 -6.262 15.219 1 32.88 734 ALA B C 1
ATOM 12025 O O . ALA B 1 734 ? -42.562 -6.984 15.93 1 32.88 734 ALA B O 1
ATOM 12026 N N . VAL B 1 735 ? -42.156 -5.066 15.266 1 30.89 735 VAL B N 1
ATOM 12027 C CA . VAL B 1 735 ? -43.406 -4.848 15.984 1 30.89 735 VAL B CA 1
ATOM 12028 C C . VAL B 1 735 ? -44.562 -5.461 15.195 1 30.89 735 VAL B C 1
ATOM 12030 O O . VAL B 1 735 ? -45.5 -6.008 15.781 1 30.89 735 VAL B O 1
ATOM 12033 N N . ASN B 1 736 ? -44.656 -5.488 13.859 1 27.61 736 ASN B N 1
ATOM 12034 C CA . ASN B 1 736 ? -45.969 -5.988 13.406 1 27.61 736 ASN B CA 1
ATOM 12035 C C . ASN B 1 736 ? -45.969 -7.508 13.281 1 27.61 736 ASN B C 1
ATOM 12037 O O . ASN B 1 736 ? -46.969 -8.102 12.852 1 27.61 736 ASN B O 1
ATOM 12041 N N . ILE B 1 737 ? -44.969 -8.195 13.156 1 27.58 737 ILE B N 1
ATOM 12042 C CA . ILE B 1 737 ? -45.344 -9.594 13.055 1 27.58 737 ILE B CA 1
ATOM 12043 C C . ILE B 1 737 ? -45.844 -10.086 14.406 1 27.58 737 ILE B C 1
ATOM 12045 O O . ILE B 1 737 ? -46.344 -11.219 14.523 1 27.58 737 ILE B O 1
ATOM 12049 N N . ARG B 1 738 ? -45.625 -9.531 15.523 1 27.78 738 ARG B N 1
ATOM 12050 C CA . ARG B 1 738 ? -46.438 -10.133 16.578 1 27.78 738 ARG B CA 1
ATOM 12051 C C . ARG B 1 738 ? -47.938 -9.891 16.312 1 27.78 738 ARG B C 1
ATOM 12053 O O . ARG B 1 738 ? -48.781 -10.586 16.875 1 27.78 738 ARG B O 1
ATOM 12060 N N . HIS B 1 739 ? -48.344 -8.82 15.648 1 24.02 739 HIS B N 1
ATOM 12061 C CA . HIS B 1 739 ? -49.812 -8.812 15.797 1 24.02 739 HIS B CA 1
ATOM 12062 C C . HIS B 1 739 ? -50.469 -9.758 14.805 1 24.02 739 HIS B C 1
ATOM 12064 O O . HIS B 1 739 ? -51.688 -9.961 14.852 1 24.02 739 HIS B O 1
ATOM 12070 N N . SER B 1 740 ? -50 -10.07 13.664 1 24.12 740 SER B N 1
ATOM 12071 C CA . SER B 1 740 ? -51 -10.891 12.977 1 24.12 740 SER B CA 1
ATOM 12072 C C . SER B 1 740 ? -50.906 -12.344 13.43 1 24.12 740 SER B C 1
ATOM 12074 O O . SER B 1 740 ? -51.5 -13.219 12.812 1 24.12 740 SER B O 1
ATOM 12076 N N . SER B 1 741 ? -50.062 -12.852 14.148 1 22.88 741 SER B N 1
ATOM 12077 C CA . SER B 1 741 ? -50.531 -14.078 14.797 1 22.88 741 SER B CA 1
ATOM 12078 C C . SER B 1 741 ? -51.75 -13.828 15.648 1 22.88 741 SER B C 1
ATOM 12080 O O . SER B 1 741 ? -51.688 -13.188 16.703 1 22.88 741 SER B O 1
ATOM 12082 N N . HIS B 1 742 ? -52.969 -13.656 15.008 1 20.14 742 HIS B N 1
ATOM 12083 C CA . HIS B 1 742 ? -54.188 -14.211 15.547 1 20.14 742 HIS B CA 1
ATOM 12084 C C . HIS B 1 742 ? -53.969 -15.602 16.141 1 20.14 742 HIS B C 1
ATOM 12086 O O . HIS B 1 742 ? -53.156 -16.375 15.609 1 20.14 742 HIS B O 1
ATOM 12092 N N . SER B 1 743 ? -54.5 -15.797 17.297 1 21.03 743 SER B N 1
ATOM 12093 C CA . SER B 1 743 ? -55.062 -16.969 17.969 1 21.03 743 SER B CA 1
ATOM 12094 C C . SER B 1 743 ? -55.969 -17.766 17.031 1 21.03 743 SER B C 1
ATOM 12096 O O . SER B 1 743 ? -57 -17.281 16.578 1 21.03 743 SER B O 1
ATOM 12098 N N . VAL B 1 744 ? -55.562 -18.531 16.078 1 20.61 744 VAL B N 1
ATOM 12099 C CA . VAL B 1 744 ? -56.281 -19.797 16.141 1 20.61 744 VAL B CA 1
ATOM 12100 C C . VAL B 1 744 ? -56.062 -20.453 17.5 1 20.61 744 VAL B C 1
ATOM 12102 O O . VAL B 1 744 ? -54.938 -20.891 17.812 1 20.61 744 VAL B O 1
ATOM 12105 N N . HIS B 1 745 ? -56.625 -19.875 18.562 1 18.44 745 HIS B N 1
ATOM 12106 C CA . HIS B 1 745 ? -57.469 -20.562 19.547 1 18.44 745 HIS B CA 1
ATOM 12107 C C . HIS B 1 745 ? -58.344 -21.609 18.891 1 18.44 745 HIS B C 1
ATOM 12109 O O . HIS B 1 745 ? -59.188 -21.266 18.047 1 18.44 745 HIS B O 1
ATOM 12115 N N . LEU B 1 746 ? -57.906 -23.062 18.625 1 19.33 746 LEU B N 1
ATOM 12116 C CA . LEU B 1 746 ? -58.562 -24.047 19.484 1 19.33 746 LEU B CA 1
ATOM 12117 C C . LEU B 1 746 ? -58.625 -23.547 20.922 1 19.33 746 LEU B C 1
ATOM 12119 O O . LEU B 1 746 ? -57.75 -22.844 21.391 1 19.33 746 LEU B O 1
ATOM 12123 N N . ASP B 1 747 ? -59.781 -23.594 21.562 1 18.95 747 ASP B N 1
ATOM 12124 C CA . ASP B 1 747 ? -60.25 -23.281 22.906 1 18.95 747 ASP B CA 1
ATOM 12125 C C . ASP B 1 747 ? -59.312 -23.859 23.969 1 18.95 747 ASP B C 1
ATOM 12127 O O . ASP B 1 747 ? -59.531 -23.688 25.172 1 18.95 747 ASP B O 1
ATOM 12131 N N . ASP B 1 748 ? -58.188 -24.625 23.766 1 20.38 748 ASP B N 1
ATOM 12132 C CA . ASP B 1 748 ? -58.094 -25.359 25.016 1 20.38 748 ASP B CA 1
ATOM 12133 C C . ASP B 1 748 ? -57.812 -24.422 26.188 1 20.38 748 ASP B C 1
ATOM 12135 O O . ASP B 1 748 ? -56.656 -24.094 26.453 1 20.38 748 ASP B O 1
ATOM 12139 N N . SER B 1 749 ? -58.438 -23.359 26.312 1 18.89 749 SER B N 1
ATOM 12140 C CA . SER B 1 749 ? -58.562 -22.781 27.641 1 18.89 749 SER B CA 1
ATOM 12141 C C . SER B 1 749 ? -58.969 -23.844 28.656 1 18.89 749 SER B C 1
ATOM 12143 O O . SER B 1 749 ? -60.125 -24.25 28.688 1 18.89 749 SER B O 1
ATOM 12145 N N . PRO B 1 750 ? -58.094 -25.156 28.812 1 20.19 750 PRO B N 1
ATOM 12146 C CA . PRO B 1 750 ? -58.469 -25.453 30.203 1 20.19 750 PRO B CA 1
ATOM 12147 C C . PRO B 1 750 ? -58.344 -24.234 31.125 1 20.19 750 PRO B C 1
ATOM 12149 O O . PRO B 1 750 ? -57.719 -23.234 30.766 1 20.19 750 PRO B O 1
ATOM 12152 N N . GLY B 1 751 ? -58.781 -24.516 32.469 1 16.94 751 GLY B N 1
ATOM 12153 C CA . GLY B 1 751 ? -59.094 -24.125 33.844 1 16.94 751 GLY B CA 1
ATOM 12154 C C . GLY B 1 751 ? -57.906 -23.672 34.625 1 16.94 751 GLY B C 1
ATOM 12155 O O . GLY B 1 751 ? -56.875 -24.359 34.656 1 16.94 751 GLY B O 1
ATOM 12156 N N . LYS B 1 752 ? -57.344 -22.578 34.375 1 19.25 752 LYS B N 1
ATOM 12157 C CA . LYS B 1 752 ? -56.469 -22.094 35.438 1 19.25 752 LYS B CA 1
ATOM 12158 C C . LYS B 1 752 ? -56.812 -22.734 36.781 1 19.25 752 LYS B C 1
ATOM 12160 O O . LYS B 1 752 ? -57.875 -22.453 37.344 1 19.25 752 LYS B O 1
ATOM 12165 N N . PRO B 1 753 ? -56.219 -24.203 36.781 1 17.77 753 PRO B N 1
ATOM 12166 C CA . PRO B 1 753 ? -56.25 -24.625 38.188 1 17.77 753 PRO B CA 1
ATOM 12167 C C . PRO B 1 753 ? -55.688 -23.562 39.125 1 17.77 753 PRO B C 1
ATOM 12169 O O . PRO B 1 753 ? -54.938 -22.688 38.688 1 17.77 753 PRO B O 1
ATOM 12172 N N . GLY B 1 754 ? -56.031 -23.766 40.469 1 17.33 754 GLY B N 1
ATOM 12173 C CA . GLY B 1 754 ? -55.906 -23.125 41.781 1 17.33 754 GLY B CA 1
ATOM 12174 C C . GLY B 1 754 ? -54.469 -22.938 42.219 1 17.33 754 GLY B C 1
ATOM 12175 O O . GLY B 1 754 ? -53.562 -23.453 41.562 1 17.33 754 GLY B O 1
ATOM 12176 N N . LYS B 1 755 ? -54.219 -22.859 43.375 1 16.41 755 LYS B N 1
ATOM 12177 C CA . LYS B 1 755 ? -53.281 -22.266 44.344 1 16.41 755 LYS B CA 1
ATOM 12178 C C . LYS B 1 755 ? -51.969 -23.016 44.375 1 16.41 755 LYS B C 1
ATOM 12180 O O . LYS B 1 755 ? -50.969 -22.516 44.906 1 16.41 755 LYS B O 1
ATOM 12185 N N . PRO B 1 756 ? -51.219 -23.938 43.312 1 16.58 756 PRO B N 1
ATOM 12186 C CA . PRO B 1 756 ? -50.625 -24.766 44.344 1 16.58 756 PRO B CA 1
ATOM 12187 C C . PRO B 1 756 ? -49.656 -24 45.25 1 16.58 756 PRO B C 1
ATOM 12189 O O . PRO B 1 756 ? -49.062 -23 44.812 1 16.58 756 PRO B O 1
ATOM 12192 N N . VAL B 1 757 ? -49.688 -24.375 46.406 1 16.39 757 VAL B N 1
ATOM 12193 C CA . VAL B 1 757 ? -49.125 -24.219 47.75 1 16.39 757 VAL B CA 1
ATOM 12194 C C . VAL B 1 757 ? -47.594 -24.312 47.688 1 16.39 757 VAL B C 1
ATOM 12196 O O . VAL B 1 757 ? -47.031 -24.891 46.75 1 16.39 757 VAL B O 1
ATOM 12199 N N . ARG B 1 758 ? -46.781 -23.797 48.656 1 16.5 758 ARG B N 1
ATOM 12200 C CA . ARG B 1 758 ? -45.5 -23.359 49.188 1 16.5 758 ARG B CA 1
ATOM 12201 C C . ARG B 1 758 ? -44.469 -24.484 49.094 1 16.5 758 ARG B C 1
ATOM 12203 O O . ARG B 1 758 ? -43.281 -24.281 49.375 1 16.5 758 ARG B O 1
ATOM 12210 N N . ALA B 1 759 ? -44.469 -25.5 48.094 1 14.88 759 ALA B N 1
ATOM 12211 C CA . ALA B 1 759 ? -43.812 -26.531 48.906 1 14.88 759 ALA B CA 1
ATOM 12212 C C . ALA B 1 759 ? -42.375 -26.141 49.25 1 14.88 759 ALA B C 1
ATOM 12214 O O . ALA B 1 759 ? -41.594 -25.859 48.344 1 14.88 759 ALA B O 1
ATOM 12215 N N . GLY B 1 760 ? -42.031 -25.75 50.625 1 15.35 760 GLY B N 1
ATOM 12216 C CA . GLY B 1 760 ? -41.094 -25.594 51.75 1 15.35 760 GLY B CA 1
ATOM 12217 C C . GLY B 1 760 ? -40.062 -26.719 51.812 1 15.35 760 GLY B C 1
ATOM 12218 O O . GLY B 1 760 ? -39.375 -26.875 52.844 1 15.35 760 GLY B O 1
ATOM 12219 N N . THR B 1 761 ? -39.531 -27.391 50.656 1 15.85 761 THR B N 1
ATOM 12220 C CA . THR B 1 761 ? -39.031 -28.578 51.312 1 15.85 761 THR B CA 1
ATOM 12221 C C . THR B 1 761 ? -37.812 -28.234 52.219 1 15.85 761 THR B C 1
ATOM 12223 O O . THR B 1 761 ? -36.969 -27.453 51.812 1 15.85 761 THR B O 1
ATOM 12226 N N . HIS B 1 762 ? -37.438 -28.734 53.562 1 14.59 762 HIS B N 1
ATOM 12227 C CA . HIS B 1 762 ? -36.781 -28.844 54.875 1 14.59 762 HIS B CA 1
ATOM 12228 C C . HIS B 1 762 ? -35.406 -29.469 54.719 1 14.59 762 HIS B C 1
ATOM 12230 O O . HIS B 1 762 ? -34.406 -28.984 55.312 1 14.59 762 HIS B O 1
ATOM 12236 N N . ASP B 1 763 ? -34.531 -30.359 54.438 1 19.25 763 ASP B N 1
ATOM 12237 C CA . ASP B 1 763 ? -34.531 -31.219 55.625 1 19.25 763 ASP B CA 1
ATOM 12238 C C . ASP B 1 763 ? -33.969 -30.484 56.844 1 19.25 763 ASP B C 1
ATOM 12240 O O . ASP B 1 763 ? -33.312 -29.438 56.688 1 19.25 763 ASP B O 1
ATOM 12244 N N . VAL B 1 764 ? -33.562 -31.156 58.062 1 16.22 764 VAL B N 1
ATOM 12245 C CA . VAL B 1 764 ? -33 -31.875 59.219 1 16.22 764 VAL B CA 1
ATOM 12246 C C . VAL B 1 764 ? -31.484 -31.812 59.188 1 16.22 764 VAL B C 1
ATOM 12248 O O . VAL B 1 764 ? -30.875 -31.844 58.094 1 16.22 764 VAL B O 1
ATOM 12251 N N . ASN B 1 765 ? -30.266 -31.781 60.219 1 16.39 765 ASN B N 1
ATOM 12252 C CA . ASN B 1 765 ? -29.312 -31.141 61.125 1 16.39 765 ASN B CA 1
ATOM 12253 C C . ASN B 1 765 ? -27.906 -31.141 60.562 1 16.39 765 ASN B C 1
ATOM 12255 O O . ASN B 1 765 ? -27.109 -30.234 60.812 1 16.39 765 ASN B O 1
ATOM 12259 N N . VAL B 1 766 ? -26.797 -32.188 59.656 1 15.57 766 VAL B N 1
ATOM 12260 C CA . VAL B 1 766 ? -26.016 -33.156 60.438 1 15.57 766 VAL B CA 1
ATOM 12261 C C . VAL B 1 766 ? -24.547 -32.75 60.438 1 15.57 766 VAL B C 1
ATOM 12263 O O . VAL B 1 766 ? -23.922 -32.656 59.375 1 15.57 766 VAL B O 1
ATOM 12266 N N . PRO B 1 767 ? -23.562 -32.125 61.375 1 27.75 767 PRO B N 1
ATOM 12267 C CA . PRO B 1 767 ? -24.219 -32.188 62.688 1 27.75 767 PRO B CA 1
ATOM 12268 C C . PRO B 1 767 ? -25.703 -31.859 62.625 1 27.75 767 PRO B C 1
ATOM 12270 O O . PRO B 1 767 ? -26.078 -30.766 62.188 1 27.75 767 PRO B O 1
ATOM 12273 N N . VAL B 1 768 ? -25.281 -32.594 62.125 1 18.64 768 VAL B N 1
ATOM 12274 C CA . VAL B 1 768 ? -24.125 -33.375 62.562 1 18.64 768 VAL B CA 1
ATOM 12275 C C . VAL B 1 768 ? -22.875 -32.5 62.531 1 18.64 768 VAL B C 1
ATOM 12277 O O . VAL B 1 768 ? -22.594 -31.844 61.531 1 18.64 768 VAL B O 1
ATOM 12280 N N . GLU B 1 769 ? -21.781 -32.094 63.719 1 16.42 769 GLU B N 1
ATOM 12281 C CA . GLU B 1 769 ? -20.719 -31.328 64.375 1 16.42 769 GLU B CA 1
ATOM 12282 C C . GLU B 1 769 ? -19.422 -31.406 63.531 1 16.42 769 GLU B C 1
ATOM 12284 O O . GLU B 1 769 ? -18.469 -30.672 63.844 1 16.42 769 GLU B O 1
ATOM 12289 N N . PHE B 1 770 ? -18.812 -31.906 62.531 1 17.53 770 PHE B N 1
ATOM 12290 C CA . PHE B 1 770 ? -17.484 -32.438 62.844 1 17.53 770 PHE B CA 1
ATOM 12291 C C . PHE B 1 770 ? -16.5 -31.312 63.125 1 17.53 770 PHE B C 1
ATOM 12293 O O . PHE B 1 770 ? -16.719 -30.172 62.719 1 17.53 770 PHE B O 1
ATOM 12300 N N . TYR B 1 771 ? -15.102 -31.344 63.469 1 18.39 771 TYR B N 1
ATOM 12301 C CA . TYR B 1 771 ? -13.953 -30.766 64.125 1 18.39 771 TYR B CA 1
ATOM 12302 C C . TYR B 1 771 ? -13.711 -29.328 63.719 1 18.39 771 TYR B C 1
ATOM 12304 O O . TYR B 1 771 ? -14.086 -28.938 62.594 1 18.39 771 TYR B O 1
ATOM 12312 N N . SER B 1 772 ? -13.211 -28.422 64.938 1 16.62 772 SER B N 1
ATOM 12313 C CA . SER B 1 772 ? -12.922 -27.547 66.062 1 16.62 772 SER B CA 1
ATOM 12314 C C . SER B 1 772 ? -11.711 -26.656 65.75 1 16.62 772 SER B C 1
ATOM 12316 O O . SER B 1 772 ? -11.438 -25.719 66.5 1 16.62 772 SER B O 1
ATOM 12318 N N . ASP B 1 773 ? -10.414 -27.109 65.188 1 19.94 773 ASP B N 1
ATOM 12319 C CA . ASP B 1 773 ? -9.148 -26.672 65.812 1 19.94 773 ASP B CA 1
ATOM 12320 C C . ASP B 1 773 ? -9 -25.141 65.688 1 19.94 773 ASP B C 1
ATOM 12322 O O . ASP B 1 773 ? -9.43 -24.531 64.75 1 19.94 773 ASP B O 1
ATOM 12326 N N . ASP B 1 774 ? -8.227 -24.344 66.812 1 18.88 774 ASP B N 1
ATOM 12327 C CA . ASP B 1 774 ? -7.992 -23.391 67.875 1 18.88 774 ASP B CA 1
ATOM 12328 C C . ASP B 1 774 ? -7.492 -22.047 67.312 1 18.88 774 ASP B C 1
ATOM 12330 O O . ASP B 1 774 ? -8.086 -21 67.562 1 18.88 774 ASP B O 1
ATOM 12334 N N . LYS B 1 775 ? -6.359 -21.422 68 1 18.78 775 LYS B N 1
ATOM 12335 C CA . LYS B 1 775 ? -6.102 -20.109 68.625 1 18.78 775 LYS B CA 1
ATOM 12336 C C . LYS B 1 775 ? -6.129 -19.016 67.562 1 18.78 775 LYS B C 1
ATOM 12338 O O . LYS B 1 775 ? -6.836 -18.016 67.688 1 18.78 775 LYS B O 1
ATOM 12343 N N . GLU B 1 776 ? -4.969 -18.406 67.625 1 19.98 776 GLU B N 1
ATOM 12344 C CA . GLU B 1 776 ? -4.012 -17.734 68.5 1 19.98 776 GLU B CA 1
ATOM 12345 C C . GLU B 1 776 ? -3.451 -16.484 67.875 1 19.98 776 GLU B C 1
ATOM 12347 O O . GLU B 1 776 ? -3.195 -15.477 68.562 1 19.98 776 GLU B O 1
ATOM 12352 N N . ALA B 1 777 ? -2.24 -15.789 67.438 1 20.34 777 ALA B N 1
ATOM 12353 C CA . ALA B 1 777 ? -2.129 -14.336 67.375 1 20.34 777 ALA B CA 1
ATOM 12354 C C . ALA B 1 777 ? -2.857 -13.773 66.188 1 20.34 777 ALA B C 1
ATOM 12356 O O . ALA B 1 777 ? -2.865 -14.398 65.125 1 20.34 777 ALA B O 1
#

Foldseek 3Di:
DDDPVPCPPDPVVPVVVVVVVVVVVPPPDDPPPPLQPPFVLPPPAQADADQDQFWKKFKFFDDDPVCPVQQFFFAQCLLVLLQQWWFLFDPVPADDDGNPPVPVVLNPPQDDGGDGNNSSLVSSVVVVVCVCCDLLNVWDWDWDQFLLNGIIIITTDDDDQVNQLVLQQVLQPWFFFDPVLCVVVVHDFFADPPPRHTQFFTGGRDPVQNVGGDQPDPDPDPDSHSDQSLRRSVSNVLSCVRTGDPVSCCVSSSTPDMFTFDRSVLLVVCVVVPQQPLVPLVDQDDPVVLVSCCSFFADQVSLLLVLLSLLLVLLVVLQVVVVVLCCVCVVVVPDPASVLVVLLVSLLVLLQSLLLSLLVVLQVLQSVCSRVVQVVVVVSFAWDPLADPVCVPPVQLVVLLVVLQVLLVVLVVVLVVLLVVLLVLLQCCQVPVPDQDQDPNRTSVNSNVCVVVVSLVSLVVSLVVSLVVSLVSLSVNRDTHPLVSVLSSLVSSVSSVVCNQCVVLVCLQPPCCNRPRADVGLVRSLVVSQVVLVVVLVVLLVCLVVVQVVLSVQLSVQVVVSNVSSPVPPPSRHNYPRNSQVSFAADPDPSVVLSSSLSLVLCCSQPCSSPVVSSVSNSSSSSSSSNSVSNCCSNRHGRHNHDRDSRNRSVSVVSVVSSLVSLLRSLCCSQCRTPDNVVDDPVVSVVSSVVSSVVSVVVSVVSSVVSDSYDPSRVVSVVSSVVSCCVSVVDDPVPPVVPVPDPPPPPPDDDDPDDPDDPDDDDDPPPPDPDDDDDDD/DDDPVPPPPDPVVPVVVVVVVVVVVPPPDDPPPPLQPPFPLPPPAQADADQDQFWKKFKFFDDDPVCPVQQFFFAQCLLVLLQQWWFLFPPVPDDDDGNPPVCPVLNPPQDDGGDGNNSSLVSSVVVVVPVCCDLLNVWDWDWDQFLLNGIIIITTDDDDQVNQLVLQQSLFPWFFFDQVLCVVVVHDFFADPPPRHTQFFTGTRDPVQNVGGDQPDPDPDPDSRSDQSLRRSVSNVLSCVSTGDPVSCCVSSSTPDMFTFDRSVLLVVCVVVPQQPLVPLVDQDDPVVLVSCCSFFADQVSLLLVLLSLLLVLLVVLQVVVVVQVCVCVVVVPPPASVLVVLLVSLLVLLQSLLLSLLVVLQVLQSVCSRVVQVVVVVSFAWDPLADPVCVPPVQLVVLLVVLQVLLVVLVVVLVVLLVVLLVLLQCCQVPVPPQDADPNRTSVVSNVCVVVVSLVVLVVSLVVSLVVSLVSLSVNRDTHPLVSVLSSLVSSVSSVVCNQCVVLVCLQPPCCNRPRADVGLVRSLVVSQVVLVVVLVVLLVCLVVVQVVLSVQLSVQVVVSNVSSPVPPDSDHNYPRNSQVSFAADPDCSVVLSSLLSLVLCCSQPCSSPVVSSVSNSSSSSSSSNSVSNCCSNRHGRHRHDRDSRNRSVSVVSVVSSLNSLLRSLCCSQCRTPDNVVDDPVVSVVSSVVSSVVSVVVSVVSSVVSDSYDPSRVVSVVSSVVSCCVSVVDDPVPPVVPVPDDPPPPPPDDPDDDPDDPPDDDDPCVCDDDDDDDDD

Sequence (1554 aa):
MPAASMMQPDAGYSLIAIEAAAAAAETHLFRTDAAESIDLFDAGLNVERDDAKWQYALVLPLKTDATHAKWMAPMPDAVKCAETLFNSGDGWASPGAAIPEEHPELSAGKFFDGMSYEEFQTNARAILSEILTGPSCGFTISSHCCSSKDKLLLLIRLERPDAIQQLAQVEELRVPLRPSRYEEMGLKIPVNPFDDEPLTHHARFTMEKSHVFTEFSEAGRFTFLLCSLVQLLRLVKRRLWHVLNIEELHKAEVMTEMFPVHHWKDILEFWNDGFSNPARVLQYPGRQHTTKVRNYFGEEVAFFYHWFNFVTRCLFMPGILWAVSELLLSGMGTQLGGKQVRDTAFAGFMCLWSGSFRGLYTQRSNLKSLQWGMADYFQVASVLPSYRAELRGSYSEFGWRALGWAVACLCLVETLVVVWYITFVRAQAFLHPDQSFTFLGIHAQTIESYGNILITANIKVMDPLLSAIITAINKRENWRTEQMSKDSKIKKLFIVKFIVNYYPQLYLAFIKEHVSGCIGGIDGCMQMFSNNLYVFFLTHFALEIIKVPIQMIYARYKIHKDIVRGEGSTSSTRYSYLEQQLNCPAYEGDESDFLDAIIMMGYVMLFAAVMPSMTVMAIGTNLVSLRLFGYRMLHVTQRANPNGREGIGAWDEVINFMSILSVPCNCALAVFNLHPLCEYSLPTKFALFICLEHVVFLTQTLANSIVPAKTTSQEVIEEENRKAADLILSHRSAVNIRHSSHSVHLDDSPGKPGKPVRAGTHDVNVPVEFYSDDKEAMPAASMMQPDAGYSLIAIEAAAAAAETHLFRTDAAESIDLFDAGLNVERDDAKWQYALVLPLKTDATHAKWMAPMPDAVKCAETLFNSGDGWASPGAAIPEEHPELSAGKFFDGMSYEEFQTNARAILSEILTGPSCGFTISSHCCSSKDKLLLLIRLERPDAIQQLAQVEELRVPLRPSRYEEMGLKIPVNPFDDEPLTHHARFTMEKSHVFTEFSEAGRFTFLLCSLVQLLRLVKRRLWHVLNIEELHKAEVMTEMFPVHHWKDILEFWNDGFSNPARVLQYPGRQHTTKVRNYFGEEVAFFYHWFNFVTRCLFMPGILWAVSELLLSGMGTQLGGKQVRDTAFAGFMCLWSGSFRGLYTQRSNLKSLQWGMADYFQVASVLPSYRAELRGSYSEFGWRALGWAVACLCLVETLVVVWYITFVRAQAFLHPDQSFTFLGIHAQTIESYGNILITANIKVMDPLLSAIITAINKRENWRTEQMSKDSKIKKLFIVKFIVNYYPQLYLAFIKEHVSGCIGGIDGCMQMFSNNLYVFFLTHFALEIIKVPIQMIYARYKIHKDIVRGEGSTSSTRYSYLEQQLNCPAYEGDESDFLDAIIMMGYVMLFAAVMPSMTVMAIGTNLVSLRLFGYRMLHVTQRANPNGREGIGAWDEVINFMSILSVPCNCALAVFNLHPLCEYSLPTKFALFICLEHVVFLTQTLANSIVPAKTTSQEVIEEENRKAADLILSHRSAVNIRHSSHSVHLDDSPGKPGKPVRAGTHDVNVPVEFYSDDKEA

pLDDT: mean 75.44, std 21.71, range [14.59, 95.06]

Solvent-accessible surface area (backbone atoms only — not comparable to full-atom values): 85814 Å² total; per-residue (Å²): 138,82,84,78,78,79,80,74,81,73,75,72,53,59,67,56,51,58,55,55,56,60,57,65,72,57,65,78,68,85,81,75,76,85,71,64,76,76,51,77,80,43,78,81,56,71,62,46,77,68,88,68,78,48,41,36,36,37,34,26,68,46,84,38,83,88,45,41,68,62,36,63,35,63,32,73,63,38,47,67,51,59,62,55,32,45,40,38,51,85,43,94,63,71,100,80,67,70,61,55,78,81,56,53,65,68,66,68,76,77,57,51,66,56,38,35,39,47,57,50,48,54,51,53,49,51,48,50,53,47,53,42,51,26,87,89,52,39,36,47,76,48,77,46,74,42,74,52,55,38,40,34,33,40,34,35,30,82,77,51,60,66,41,48,49,50,48,33,36,74,60,48,37,72,39,42,40,29,68,66,58,34,52,73,72,71,39,80,74,44,58,36,90,86,75,68,42,73,44,50,47,57,41,68,42,43,76,90,54,53,82,52,40,37,61,39,66,64,94,83,71,81,61,71,33,62,50,52,66,25,52,47,47,33,49,50,52,52,49,46,57,49,40,37,28,63,70,47,26,41,73,70,54,57,32,76,46,74,48,44,51,76,48,60,70,61,51,50,50,37,40,72,72,37,54,32,28,65,87,44,44,85,59,73,81,54,80,63,50,44,56,52,39,25,48,65,36,10,41,45,59,18,37,50,51,50,49,53,52,48,52,48,58,58,37,46,55,62,24,48,53,48,52,51,50,52,51,52,39,61,67,65,64,55,56,76,64,58,58,31,48,48,34,32,51,43,17,58,48,42,39,52,49,40,41,50,49,55,45,53,46,49,28,52,38,50,52,49,19,48,58,69,55,18,63,74,39,78,79,64,52,64,70,38,86,79,35,51,78,82,43,61,83,32,69,64,39,48,50,39,47,50,48,48,53,48,51,46,49,49,50,50,48,52,53,49,49,50,49,47,48,49,49,49,46,26,26,46,33,59,75,36,64,83,56,82,48,65,55,96,82,41,44,26,68,55,43,50,74,43,35,65,58,51,49,50,48,50,45,62,53,48,46,61,51,48,50,50,51,51,54,58,43,55,72,63,36,54,43,50,31,62,65,57,41,51,32,54,47,48,60,48,48,42,60,55,49,47,52,64,67,46,44,68,56,51,37,42,72,71,44,36,62,81,36,74,50,34,75,75,45,67,62,30,30,51,51,52,41,38,50,50,51,51,50,47,52,51,50,54,52,50,49,63,59,47,49,54,59,52,52,43,51,50,28,49,49,46,46,50,52,44,48,58,70,22,44,82,55,80,69,90,70,73,43,40,49,66,58,52,45,68,43,21,50,73,51,85,54,69,57,61,61,48,48,53,53,50,53,55,48,45,49,50,51,42,45,27,44,75,35,54,66,49,38,46,50,48,43,57,51,48,41,46,47,53,18,48,50,36,28,39,50,68,72,47,29,24,40,53,73,46,42,81,43,50,46,69,55,50,56,54,56,51,51,49,50,50,33,59,51,13,35,60,44,24,38,47,41,29,27,68,63,26,46,71,46,41,74,50,56,68,54,56,31,48,52,47,35,53,50,50,38,52,50,50,51,49,50,40,52,50,51,48,68,70,48,53,63,61,52,62,66,54,53,51,45,52,52,51,33,50,54,47,49,51,52,65,70,60,60,66,76,64,67,62,63,64,65,66,68,65,77,80,66,75,67,76,80,76,82,75,84,78,75,82,78,74,84,71,86,86,88,88,76,81,69,85,64,97,73,89,84,89,77,83,130,139,83,85,80,80,78,81,75,83,74,79,69,53,62,66,55,53,60,55,55,57,61,59,65,74,57,67,80,67,84,81,71,76,85,70,64,77,75,48,78,78,51,74,80,57,68,63,45,77,68,89,66,79,50,42,37,36,37,36,26,70,46,81,36,84,88,44,42,69,64,36,61,36,64,33,74,62,38,45,67,52,58,62,56,31,48,41,41,49,84,39,97,59,74,101,76,68,70,64,54,79,81,57,53,66,70,64,67,77,77,58,51,67,55,38,34,38,48,58,49,49,54,51,52,50,51,48,50,53,47,52,42,49,26,86,89,53,39,35,49,75,50,77,46,73,42,74,52,55,40,40,33,32,39,33,35,29,81,76,52,62,66,41,50,48,50,48,33,38,74,61,48,36,72,39,43,42,28,67,67,58,32,53,74,73,71,40,82,74,45,58,36,91,85,76,69,43,74,45,50,47,54,40,69,43,45,76,89,54,52,81,53,40,38,62,39,66,63,95,83,70,81,63,72,33,63,49,51,67,24,52,47,47,34,49,51,51,54,48,47,57,47,39,36,28,63,70,47,28,40,72,71,54,57,32,76,49,73,48,46,51,77,48,59,71,61,52,50,49,37,40,73,70,38,53,32,27,65,88,43,44,84,57,73,81,55,80,62,51,43,57,53,39,24,47,64,36,9,42,45,59,19,38,50,51,49,49,52,51,48,51,49,58,59,36,47,56,62,22,47,52,46,53,50,51,52,52,52,39,60,70,66,63,55,56,77,62,56,58,31,45,48,33,32,51,44,18,58,48,43,37,51,49,40,43,50,49,55,47,55,46,48,29,52,38,48,53,49,19,48,57,69,53,18,65,72,37,79,77,63,52,64,70,38,86,78,35,52,78,81,43,61,84,34,69,63,36,49,50,38,48,49,48,48,50,47,51,44,48,48,49,51,48,50,53,50,48,51,47,48,49,50,49,50,46,26,26,46,32,58,75,35,66,84,55,83,49,65,56,97,81,42,45,27,69,54,42,52,73,44,37,66,56,51,50,49,49,49,46,62,53,47,46,62,52,46,51,50,52,50,53,57,42,54,72,64,34,55,43,50,31,64,66,57,41,49,31,55,47,50,59,48,48,44,60,54,50,46,52,64,67,46,42,69,57,50,38,44,71,70,43,36,61,79,36,74,51,34,74,75,44,66,63,31,30,49,50,53,43,38,49,50,51,50,50,48,53,53,48,52,51,49,49,62,57,48,48,51,58,51,52,45,50,51,26,50,49,46,47,50,52,43,48,58,69,22,44,84,57,79,69,88,70,70,41,39,49,66,57,53,44,66,44,21,51,73,54,82,56,68,58,60,60,47,47,54,53,49,52,54,49,45,49,49,49,42,45,28,43,75,37,52,66,50,38,46,52,48,44,56,51,47,40,46,45,53,18,50,50,36,27,37,49,69,70,48,30,24,40,53,74,45,42,82,41,50,46,68,54,51,55,53,55,50,50,50,50,50,33,61,51,13,37,60,45,23,38,45,43,28,28,67,62,26,46,71,46,41,74,51,55,70,53,56,30,47,52,48,36,53,50,49,39,51,50,51,50,50,50,41,52,50,53,49,66,69,47,51,65,60,52,64,66,54,51,50,46,52,52,50,33,51,54,46,47,53,52,63,70,59,60,66,76,65,66,59,65,62,62,69,65,64,75,81,66,74,67,82,70,73,71,86,75,78,73,86,75,75,87,69,93,65,93,91,77,83,43,53,78,82,96,79,98,83,90,73,139

Radius of gyration: 40.8 Å; Cα contacts (8 Å, |Δi|>4): 1744; chains: 2; bounding box: 120×119×138 Å

Organism: Polarella glacialis (NCBI:txid89957)

Nearest PDB structures (foldseek):
  6r65-assembly2_B  TM=7.652E-01  e=1.045E-20  Homo sapiens
  6r65-assembly1_A  TM=7.640E-01  e=1.559E-20  Homo sapiens
  5oc9-assembly1_B  TM=7.756E-01  e=3.174E-20  Homo sapiens
  6qm6-assembly1_B  TM=6.962E-01  e=9.786E-18  Fusarium vanettenii 77-13-4
  7b5e-assembly1_A  TM=7.024E-01  e=2.994E-16  Mus musculus

Secondary structure (DSSP, 8-state):
----------TTHHHHHHHHHHHHHTTTS---GGGGSS-GGGSS--EE-------EEEEEE---STTHHHHHSB-TTHHHHHHHHB-----SS-TT--S-TT-HHHHTTT--TT-BHHHHHHHHHHHHHHHHHSTTT--EEEEEE-TTSSEEEEEEE---HHHHHHHHHHTT-EEEBPHHHHHHTTPPPPB-TTT--B-PPEEE--STTGGGB--B--SSS---B-S-HHHHHHHHHHHHHHHB-HHHHHHTTS--EEEEPPPHHHHHHHHHHTSS-GGGTTPPPPHHHHHHHHHHH-HHHHHHHHHHHHHHHHTHHHHHHHHHHHHHHHHTT--HHHHHHHHHHHHHHHHHHHHHHHHHHHHHHHHHHHHTT-TTGGGTSPBPTT--GGGTT-HHHHHHHHHHHHHHHHHHHHHHHHHHHHHHHHHHHHH-TTS--EETTEEHHHHHHHHHHHHHHHHHHHHHHHHHHHHHHHTTS--SBHHHHHHHHHHHHHHHHHHHHHHHHHIIIIIHHHHT--TTTHHHHHHHHHHHHHHHHHHHHHHHHHHHHHHHHHHHHHHHHHHHHHTTS-S---EEHHHHHHTSPP---HHHHHHHHHHHHHHHHHHTTT-TTHHHHHHHHHHHHHHHHHHIIIIISPPPP----STTTHHHHHHHHHHHHHHHHHHHIIIIISTTGGGS-HHHHHHHHHHHHHHHHHHHHHHHHHS-SS-HHHHHHHHHHHHHHHHHHH---THHHHHT----------S--------------------------/----------TTHHHHHHHHHHHHTTTTS---GGGGSS-TT-SS--EE-------EEEEEE---STTHHHHHSB-TTHHHHHHHHB----TTS-TT--S-TT-HHHHTTT--TT-BHHHHHHHHHHHHHHHHHSTTT--EEEEEE-TTSSEEEEEEE---HHHHHHHHHHTT-EEEBPHHHHHHTTPPPPB-TTT--B-PPEEE--STTGGGB--B--SSS---B-S-HHHHHHHHHHHHHHHB-HHHHHHTTS--EEEEPPPHHHHHHHHHHTSS-GGGTTSPPPHHHHHHHHHHH-HHHHHHHHHHHHHHHHTHHHHHHHHHHHHHHHHTT--HHHHHHHHHHHHHHHHHHHHHHHHHHHHHHHHHHHHTT-TTGGGTSPBPTT--GGGTT-HHHHHHHHHHHHHHHHHHHHHHHHHHHHHHHHHHHHH-TTS--EETTEEHHHHHHHHHHHHHHHHHHHHHHHHHHHHHHHTTS--SBHHHHHHHHHHHHHHHHHHHHHHHHHIIIIIHHHHT--TTTHHHHHHHHHHHHHHHHHHHHHHHHHHHHHHHHHHHHHHHHHHHHHTTS-S---EEHHHHHHHSPP---HHHHHHHHHHHHHHHHHHTTT-TTHHHHHHHHHHHHHHHHHHIIIIISPPPP----STTTHHHHHHHHHHHHHHHHHHHIIIIISTTGGGS-HHHHHHHHHHHHHHHHHHHHHHHHHS-SS-HHHHHHHHHHHHHHHHHHH---THHHHHS-------------------------------------